Protein AF-A0A962PF40-F1 (afdb_monomer)

Secondary structure (DSSP, 8-state):
-EEE-TTS-EEE------SSS--PPPP-PPPPPHHHHHHHHHHHHHHHSTT------GGG--THHHHHHHHHHHHHHHHH----GGGPPEEE--S--EE-TT-EEEEEES---TTS-TT--S------SSSEEEEEE---S--SEEEEEEEEEE-TT-EEEE-TT-SEEEEEEEEEE--TT-EEEE-PPPPPPPPPPSS-SPPPPPSS-SSPPPPPPPPPPPSS--TTTTSPPPP--PPPEEEEEEEE-TT----EE-PPPPPPPPPPPPPPPPPPPPPPPPPPEEETTTEEEEPPPPPPPPPPPPPPPPPPPPPPPPPP-EEEEEE-HHHHHHHHHS---EE-PPPPPPPPPPPPPPPPPPPPPPPPP-TT-TTSPP-GGGPPPPPPPPPPPPPPPPPPPPPPPPTTSEEEEE--HHHHHHHHTS-EEEEEESSEE-TT-EEEEEEES--TTTEEEEETTEEE-EE-STTEEEEEPPTTPPSEEEEEEEEESS-TT-BPPPEEEEE--EE-GGGS-TT-EE-TT-EEEEEEESPPTT-EEEEEE-SSSS-EEEEEPBSSPPBTTEEEEEPPSS--GGG-EEEEEEEE-TT--B--S-EEEEESSSEEEEEEEEEEEESS--SS----HHHHHHTTSTT---TTTSS--GGGGGTEEEEESSPPEEEEE-TTTTSS-TTS---HHHHHHHHHS--STT-EEEEEES--SS-SEEE-TTS-EEEE-BTTBPPPHHHHHHHHHHHHHHHTT---PPP-SS-----SS-------S--------SSS-TTS-----HHHHHHHHHHHHHHHTT--S-SSS--SS--TT-S--TTGGGSS--

Nearest PDB structures (foldseek):
  1a47-assembly1_A  TM=4.226E-01  e=9.246E-05  Thermoanaerobacterium thermosulfurigenes
  3bmv-assembly1_A  TM=4.346E-01  e=7.095E-04  Thermoanaerobacterium thermosulfurigenes
  1qhp-assembly1_A  TM=4.103E-01  e=6.774E-04  Geobacillus stearothermophilus
  1cyg-assembly1_A  TM=4.180E-01  e=6.467E-04  Geobacillus stearothermophilus
  4jcm-assembly1_A  TM=4.236E-01  e=1.296E-03  Evansella clarkii

Sequence (838 aa):
TLTSTADQGVVAALTAITPTDELTMAPLYPVATVEQNIETVLSNLAASNPGLAVDIPGAVLEPENIRMWIDRAKSLMDSVGVCSINDLGRFRIEGLPILRAGAYVAPEAGSLLPGLWQALSEYKFAGVVGDGVLHFIPNQILHETAIVLAGEWDIRGQDVIIADEVRELKVVVESIAYDSASRISWQMPTLPPAPHYAPSPAPSGGKLHAPGMDGSNGVDGDQDPAHYKNGGTHAIATAPIITLWILDATNGLPPVDLGGQDGGTGGRGQDGGRGGDGREGLRADGTFFGGCCRGVGHGGDGGRGGRGGKGGTGGSGGQGGAVTLLTTPESIAALASGSLTLDVTPGNGGDGGPPGSPGSGGNGGPAGTAECEPWCDEHPERRGDNGSTGPVGSVGDPGGSGPPLASDAVQVLPITAEQWEHEFNQPHILALSPTEAEPGEKVIVNIKNGNPGGDALFFDGEQVPFNSPGSAWTFNVPLDSDGGFHPVLVKSLTDPDRRSNIAQLKVLPKLEEDDFPGDQRWEEGDIIELPARALMPGVQILAQDQSTVTPTSMVLPLAEPATRTLARVQIPNSNLGNLRGVRRIVARNPDAGESRAELVARIGQEIVVRCKAFRVVGTTPGIGTLRSTAEVTALFQEGAFIDSVNQPAAWGQANVVLQLVDAVQTITLADDLANIWPDDDDSMDEVALFNNNATDTGAMNFFFFRDVEGSTAFAWGGGPLFIADEPSGELGLVDFIQVVAHEIGHALCLPHSCYKEGEGVPDPVHFPVSCGPSHEQFLMYPFWDASDSLTLLQNEQTTARRTATWFETGKTTPAGTGRMFRSPGGSSTLCSSADGED

Foldseek 3Di:
DWDDDPPAAIWDFDFDDDPDPDGDGDDTDGDDDLLRLQLLLQVLVCVVAPQAASDDDPVQDDCVVVVVVVVVLVVVCVVPDDDDPVQFDEDEFPDQAAQEAQWEWGWAQDDDDPDDPPPPDDDDRDDDDDRTDIDTDPFPFQHLEHEAEGAEYEQELYEHEHELSHQEYEYQYQYYHYDPNYEYYYDFDDFAAADEDPPAPAAEWAAAAQAFAEWAAWAAFAQPAPRPGQFWHARDGQFHEYEANYADCLVDDHAYYQEWAEIGEGGEIGAWHEWYEWHEWAAFDDDPPGFTPGAWGFTGETHATHEWHETYETYETAFGYAYEAEYASSNSNSSSVDDHHYHRYTHHFHWFHHIHHWHAIHHFHATHDHVPPPRHDDDRVRTHHTHHTHHIYHTHHTHHTHDRDDNRSYHYHHDDPSRSVLVSLFKEFSHKVPLEEEQFDKIKTQIDNDDPVFKFKDKQNHTFDWDPPDRIIMGGHHNADAFAWIWIKMAGPVDRPRIYDTTIRGHFKAWDQVPDDLPDAAAAFDWDKTFIANADFVKWKWWWDPLDPDIDIDTFDFPDTADRTITTGTHHNDDCVVVAFKTFIWIAHPVRGIYPDGRIHGYHPAQEAEEAAEEEEAPDPDAFDPCDLVLVVLLQDDQSDPVVQPDGALRVLLSYHYHYPDRHHYHYDHPVVLAEDPPPDPPVVVVCVQVVVVPRQQHAYEYEGGHYPADQWDDPQLHHTYGGDYPVHYDDSNRSSVRVSVRVCVNLLAQDDDDDPVDDDDDDDPDDDDDDDDDDDDDDDDDPPSNDRSHQDPVRSVSSNVSSNCSSVSVCDPPDDGRCGHDPDDPDHPSCPSPDDD

Solvent-accessible surface area (backbone atoms only — not comparable to full-atom values): 45281 Å² total; per-residue (Å²): 90,81,53,77,54,101,87,75,59,61,43,63,50,69,84,79,89,65,101,58,103,67,90,71,82,60,82,74,64,80,59,77,48,65,65,57,21,45,40,43,37,38,48,58,38,29,74,73,22,83,68,50,48,57,80,77,69,76,84,78,72,57,66,73,73,52,56,64,51,53,60,52,52,54,61,50,55,77,71,68,79,77,89,71,80,84,73,43,48,64,42,58,80,78,70,88,45,67,45,39,27,23,30,37,42,40,57,37,69,83,86,78,78,93,80,86,72,91,83,74,85,85,72,85,73,87,70,76,72,67,93,42,50,70,52,71,50,83,29,89,28,78,16,50,40,23,41,40,42,36,32,31,41,38,40,60,69,32,61,41,29,36,28,70,66,24,48,32,41,39,35,44,27,41,28,65,43,61,45,96,59,20,34,40,38,58,48,72,80,84,71,63,74,29,44,68,57,79,77,62,53,26,60,57,19,54,64,68,30,77,52,12,32,53,13,35,56,18,55,56,21,28,75,63,47,29,47,94,38,25,0,0,17,47,37,87,52,66,36,38,34,36,40,38,39,30,57,45,32,58,91,41,66,61,38,35,44,25,50,14,34,57,14,22,44,14,3,38,11,18,21,10,1,34,14,4,32,13,18,64,14,49,60,39,42,64,45,102,87,72,46,52,75,37,65,45,28,56,14,14,29,14,6,33,13,5,32,11,5,28,11,0,13,9,2,28,15,8,32,26,16,32,39,40,39,34,28,21,60,68,19,41,49,36,38,41,76,50,81,72,51,61,38,39,42,44,6,46,32,7,49,32,3,50,41,8,52,41,5,46,34,6,49,30,6,48,29,17,52,32,90,89,32,99,68,38,69,77,50,75,88,34,35,22,52,62,21,51,61,25,53,67,27,44,64,19,50,61,21,50,57,19,58,76,59,51,66,69,31,62,42,78,43,79,43,51,74,67,56,52,50,52,62,71,58,30,28,38,69,53,41,59,45,58,43,61,42,38,63,56,38,70,32,35,39,32,33,44,66,63,49,84,92,50,40,45,45,24,48,76,82,40,82,49,74,67,48,62,75,72,48,46,29,36,35,54,40,53,75,81,44,68,36,45,80,36,48,35,36,41,35,34,77,85,40,86,86,40,43,31,57,71,43,36,40,34,30,22,22,33,60,53,57,94,82,52,69,85,82,57,67,45,39,67,55,38,76,45,81,44,53,34,30,14,39,35,85,76,49,42,41,31,42,28,38,77,84,40,101,70,61,50,73,43,79,53,48,59,73,48,87,52,45,45,48,36,39,38,38,34,39,58,80,57,93,56,68,92,62,49,17,67,25,42,43,35,43,32,28,78,87,70,34,54,25,79,55,84,39,63,42,35,25,43,86,41,42,37,33,38,26,37,45,34,41,38,34,39,75,58,95,72,90,57,51,77,79,43,61,65,62,62,46,50,77,38,41,86,85,50,61,52,82,90,49,90,45,73,48,53,43,56,82,36,32,42,43,57,38,62,76,53,78,59,40,78,45,79,36,54,54,70,69,27,35,52,61,91,84,79,59,94,52,69,66,62,59,46,59,57,57,72,74,56,73,55,83,47,52,48,44,37,37,39,39,27,32,29,90,88,54,48,64,50,76,52,54,70,59,49,37,39,38,33,31,49,88,90,48,70,61,52,77,67,58,46,52,50,53,54,52,53,51,53,31,58,78,30,62,43,79,78,85,88,86,69,77,100,60,87,88,84,90,90,70,100,75,85,84,90,85,77,100,74,90,91,86,89,84,94,84,83,83,79,47,67,86,60,63,68,72,70,51,75,68,46,26,52,43,32,41,55,44,37,50,32,41,44,66,49,53,84,69,56,100,62,98,53,65,76,33,71,68,98,85,67,100,78,58,92,66,43,77,73,82,62,89,124

pLDDT: mean 71.57, std 20.52, range [25.06, 97.5]

Mean predicted aligned error: 18.58 Å

Structure (mmCIF, N/CA/C/O backbone):
data_AF-A0A962PF40-F1
#
_entry.id   AF-A0A962PF40-F1
#
loop_
_atom_site.group_PDB
_atom_site.id
_atom_site.type_symbol
_atom_site.label_atom_id
_atom_site.label_alt_id
_atom_site.label_comp_id
_atom_site.label_asym_id
_atom_site.label_entity_id
_atom_site.label_seq_id
_atom_site.pdbx_PDB_ins_code
_atom_site.Cartn_x
_atom_site.Cartn_y
_atom_site.Cartn_z
_atom_site.occupancy
_atom_site.B_iso_or_equiv
_atom_site.auth_seq_id
_atom_site.auth_comp_id
_atom_site.auth_asym_id
_atom_site.auth_atom_id
_atom_site.pdbx_PDB_model_num
ATOM 1 N N . THR A 1 1 ? -22.948 -7.279 54.651 1.00 45.22 1 THR A N 1
ATOM 2 C CA . THR A 1 1 ? -23.663 -6.001 54.422 1.00 45.22 1 THR A CA 1
ATOM 3 C C . THR A 1 1 ? -22.788 -5.110 53.567 1.00 45.22 1 THR A C 1
ATOM 5 O O . THR A 1 1 ? -21.600 -5.044 53.860 1.00 45.22 1 THR A O 1
ATOM 8 N N . LEU A 1 2 ? -23.327 -4.497 52.509 1.00 34.88 2 LEU A N 1
ATOM 9 C CA . LEU A 1 2 ? -22.606 -3.542 51.658 1.00 34.88 2 LEU A CA 1
ATOM 10 C C . LEU A 1 2 ? -23.030 -2.128 52.059 1.00 34.88 2 LEU A C 1
ATOM 12 O O . LEU A 1 2 ? -24.224 -1.836 52.090 1.00 34.88 2 LEU A O 1
ATOM 16 N N . THR A 1 3 ? -22.072 -1.269 52.385 1.00 44.69 3 THR A N 1
ATOM 17 C CA . THR A 1 3 ? -22.313 0.156 52.657 1.00 44.69 3 THR A CA 1
ATOM 18 C C . THR A 1 3 ? -21.392 0.986 51.778 1.00 44.69 3 THR A C 1
ATOM 20 O O . THR A 1 3 ? -20.187 0.747 51.744 1.00 44.69 3 THR A O 1
ATOM 23 N N . SER A 1 4 ? -21.981 1.939 51.058 1.00 34.00 4 SER A N 1
ATOM 24 C CA . SER A 1 4 ? -21.303 2.906 50.195 1.00 34.00 4 SER A CA 1
ATOM 25 C C . SER A 1 4 ? -21.355 4.278 50.870 1.00 34.00 4 SER A C 1
ATOM 27 O O . SER A 1 4 ? -22.423 4.717 51.300 1.00 34.00 4 SER A O 1
ATOM 29 N N . THR A 1 5 ? -20.209 4.948 50.972 1.00 46.53 5 THR A N 1
ATOM 30 C CA . THR A 1 5 ? -20.108 6.386 51.253 1.00 46.53 5 THR A CA 1
ATOM 31 C C . THR A 1 5 ? -19.348 7.048 50.106 1.00 46.53 5 THR A C 1
ATOM 33 O O . THR A 1 5 ? -18.454 6.438 49.523 1.00 46.53 5 THR A O 1
ATOM 36 N N . ALA A 1 6 ? -19.740 8.280 49.764 1.00 39.09 6 ALA A N 1
ATOM 37 C CA . ALA A 1 6 ? -19.410 8.942 48.498 1.00 39.09 6 ALA A CA 1
ATOM 38 C C . ALA A 1 6 ? -17.906 9.125 48.200 1.00 39.09 6 ALA A C 1
ATOM 40 O O . ALA A 1 6 ? -17.569 9.322 47.042 1.00 39.09 6 ALA A O 1
ATOM 41 N N . ASP A 1 7 ? -17.023 8.975 49.196 1.00 37.50 7 ASP A N 1
ATOM 42 C CA . ASP A 1 7 ? -15.593 9.294 49.065 1.00 37.50 7 ASP A CA 1
ATOM 43 C C . ASP A 1 7 ? -14.623 8.132 49.392 1.00 37.50 7 ASP A C 1
ATOM 45 O O . ASP A 1 7 ? -13.417 8.359 49.416 1.00 37.50 7 ASP A O 1
ATOM 49 N N . GLN A 1 8 ? -15.080 6.898 49.687 1.00 40.44 8 GLN A N 1
ATOM 50 C CA . GLN A 1 8 ? -14.172 5.828 50.184 1.00 40.44 8 GLN A CA 1
ATOM 51 C C . GLN A 1 8 ? -14.351 4.404 49.615 1.00 40.44 8 GLN A C 1
ATOM 53 O O . GLN A 1 8 ? -13.793 3.452 50.160 1.00 40.44 8 GLN A O 1
ATOM 58 N N . GLY A 1 9 ? -15.053 4.227 48.495 1.00 43.41 9 GLY A N 1
ATOM 59 C CA . GLY A 1 9 ? -15.215 2.902 47.879 1.00 43.41 9 GLY A CA 1
ATOM 60 C C . GLY A 1 9 ? -16.179 1.973 48.636 1.00 43.41 9 GLY A C 1
ATOM 61 O O . GLY A 1 9 ? -16.683 2.280 49.719 1.00 43.41 9 GLY A O 1
ATOM 62 N N . VAL A 1 10 ? -16.519 0.840 48.014 1.00 41.44 10 VAL A N 1
ATOM 63 C CA . VAL A 1 10 ? -17.517 -0.111 48.530 1.00 41.44 10 VAL A CA 1
ATOM 64 C C . VAL A 1 10 ? -16.882 -1.012 49.587 1.00 41.44 10 VAL A C 1
ATOM 66 O O . VAL A 1 10 ? -15.946 -1.755 49.303 1.00 41.44 10 VAL A O 1
ATOM 69 N N . VAL A 1 11 ? -17.425 -0.992 50.806 1.00 41.94 11 VAL A N 1
ATOM 70 C CA . VAL A 1 11 ? -16.964 -1.846 51.907 1.00 41.94 11 VAL A CA 1
ATOM 71 C C . VAL A 1 11 ? -17.897 -3.051 52.049 1.00 41.94 11 VAL A C 1
ATOM 73 O O . VAL A 1 11 ? -19.089 -2.899 52.334 1.00 41.94 11 VAL A O 1
ATOM 76 N N . ALA A 1 12 ? -17.361 -4.259 51.862 1.00 41.53 12 ALA A N 1
ATOM 77 C CA . ALA A 1 12 ? -18.082 -5.515 52.053 1.00 41.53 12 ALA A CA 1
ATOM 78 C C . ALA A 1 12 ? -17.795 -6.102 53.445 1.00 41.53 12 ALA A C 1
ATOM 80 O O . 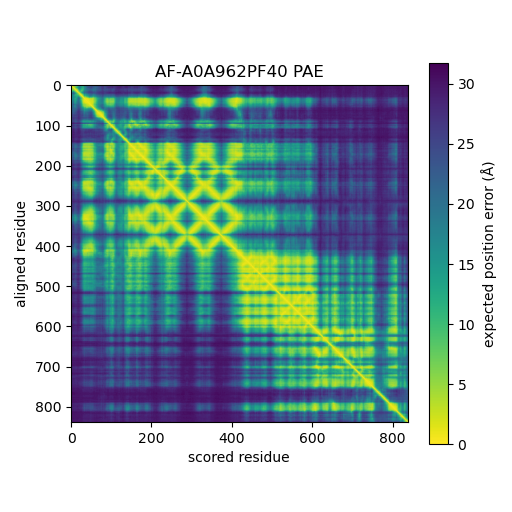ALA A 1 12 ? -16.691 -6.558 53.728 1.00 41.53 12 ALA A O 1
ATOM 81 N N . ALA A 1 13 ? -18.802 -6.127 54.323 1.00 45.22 13 ALA A N 1
ATOM 82 C CA . ALA A 1 13 ? -18.713 -6.828 55.605 1.00 45.22 13 ALA A CA 1
ATOM 83 C C . ALA A 1 13 ? -19.214 -8.276 55.457 1.00 45.22 13 ALA A C 1
ATOM 85 O O . ALA A 1 13 ? -20.417 -8.490 55.249 1.00 45.22 13 ALA A O 1
ATOM 86 N N . LEU A 1 14 ? -18.308 -9.255 55.581 1.00 42.44 14 LEU A N 1
ATOM 87 C CA . LEU A 1 14 ? -18.631 -10.682 55.663 1.00 42.44 14 LEU A CA 1
ATOM 88 C C . LEU A 1 14 ? -18.848 -11.064 57.136 1.00 42.44 14 LEU A C 1
ATOM 90 O O . LEU A 1 14 ? -17.947 -10.918 57.960 1.00 42.44 14 LEU A O 1
ATOM 94 N N . THR A 1 15 ? -20.043 -11.533 57.488 1.00 44.94 15 THR A N 1
ATOM 95 C CA . THR A 1 15 ? -20.357 -11.964 58.858 1.00 44.94 15 THR A CA 1
ATOM 96 C C . THR A 1 15 ? -20.189 -13.478 58.946 1.00 44.94 15 THR A C 1
ATOM 98 O O . THR A 1 15 ? -21.008 -14.219 58.408 1.00 44.94 15 THR A O 1
ATOM 101 N N . ALA A 1 16 ? -19.126 -13.954 59.596 1.00 42.59 16 ALA A N 1
ATOM 102 C CA . ALA A 1 16 ? -18.968 -15.374 59.899 1.00 42.59 16 ALA A CA 1
ATOM 103 C C . ALA A 1 16 ? -19.687 -15.695 61.218 1.00 42.59 16 ALA A C 1
ATOM 105 O O . ALA A 1 16 ? -19.417 -15.068 62.240 1.00 42.59 16 ALA A O 1
ATOM 106 N N . ILE A 1 17 ? -20.605 -16.665 61.197 1.00 41.97 17 ILE A N 1
ATOM 107 C CA . ILE A 1 17 ? -21.242 -17.187 62.412 1.00 41.97 17 ILE A CA 1
ATOM 108 C C . ILE A 1 17 ? -20.344 -18.302 62.952 1.00 41.97 17 ILE A C 1
ATOM 110 O O . ILE A 1 17 ? -20.335 -19.408 62.412 1.00 41.97 17 ILE A O 1
ATOM 114 N N . THR A 1 18 ? -19.569 -18.025 63.998 1.00 45.88 18 THR A N 1
ATOM 115 C CA . THR A 1 18 ? -18.893 -19.058 64.796 1.00 45.88 18 THR A CA 1
ATOM 116 C C . THR A 1 18 ? -19.796 -19.529 65.949 1.00 45.88 18 THR A C 1
ATOM 118 O O . THR A 1 18 ? -20.625 -18.755 66.425 1.00 45.88 18 THR A O 1
ATOM 121 N N . PRO A 1 19 ? -19.678 -20.787 66.431 1.00 48.19 19 PRO A N 1
ATOM 122 C CA . PRO A 1 19 ? -20.618 -21.384 67.399 1.00 48.19 19 PRO A CA 1
ATOM 123 C C . PRO A 1 19 ? -20.528 -20.875 68.852 1.00 48.19 19 PRO A C 1
ATOM 125 O O . PRO A 1 19 ? -21.049 -21.525 69.755 1.00 48.19 19 PRO A O 1
ATOM 128 N N . THR A 1 20 ? -19.869 -19.751 69.114 1.00 50.44 20 THR A N 1
ATOM 129 C CA . THR A 1 20 ? -19.733 -19.164 70.455 1.00 50.44 20 THR A CA 1
ATOM 130 C C . THR A 1 20 ? -19.801 -17.648 70.327 1.00 50.44 20 THR A C 1
ATOM 132 O O . THR A 1 20 ? -19.103 -17.103 69.479 1.00 50.44 20 THR A O 1
ATOM 135 N N . ASP A 1 21 ? -20.643 -17.014 71.148 1.00 49.44 21 ASP A N 1
ATOM 136 C CA . ASP A 1 21 ? -21.133 -15.620 71.118 1.00 49.44 21 ASP A CA 1
ATOM 137 C C . ASP A 1 21 ? -20.078 -14.476 71.112 1.00 49.44 21 ASP A C 1
ATOM 139 O O . ASP A 1 21 ? -20.181 -13.523 71.882 1.00 49.44 21 ASP A O 1
ATOM 143 N N . GLU A 1 22 ? -19.087 -14.497 70.221 1.00 47.72 22 GLU A N 1
ATOM 144 C CA . GLU A 1 22 ? -18.205 -13.357 69.938 1.00 47.72 22 GLU A CA 1
ATOM 145 C C . GLU A 1 22 ? -18.208 -13.028 68.440 1.00 47.72 22 GLU A C 1
ATOM 147 O O . GLU A 1 22 ? -17.526 -13.650 67.624 1.00 47.72 22 GLU A O 1
ATOM 152 N N . LEU A 1 23 ? -18.973 -11.991 68.083 1.00 40.81 23 LEU A N 1
ATOM 153 C CA . LEU A 1 23 ? -18.863 -11.299 66.800 1.00 40.81 23 LEU A CA 1
ATOM 154 C C . LEU A 1 23 ? -17.500 -10.597 66.734 1.00 40.81 23 LEU A C 1
ATOM 156 O O . LEU A 1 23 ? -17.343 -9.465 67.187 1.00 40.81 23 LEU A O 1
ATOM 160 N N . THR A 1 24 ? -16.507 -11.265 66.157 1.00 47.78 24 THR A N 1
ATOM 161 C CA . THR A 1 24 ? -15.265 -10.613 65.734 1.00 47.78 24 THR A CA 1
ATOM 162 C C . THR A 1 24 ? -15.487 -10.036 64.339 1.00 47.78 24 THR A C 1
ATOM 164 O O . THR A 1 24 ? -15.866 -10.753 63.414 1.00 47.78 24 THR A O 1
ATOM 167 N N . MET A 1 25 ? -15.312 -8.718 64.176 1.00 43.19 25 MET A N 1
ATOM 168 C CA . MET A 1 25 ? -15.296 -8.128 62.836 1.00 43.19 25 MET A CA 1
ATOM 169 C C . MET A 1 25 ? -14.121 -8.736 62.072 1.00 43.19 25 MET A C 1
ATOM 171 O O . MET A 1 25 ? -12.967 -8.539 62.456 1.00 43.19 25 MET A O 1
ATOM 175 N N . ALA A 1 26 ? -14.414 -9.471 61.000 1.00 49.88 26 ALA A N 1
ATOM 176 C CA . ALA A 1 26 ? -13.394 -9.852 60.037 1.00 49.88 26 ALA A CA 1
ATOM 177 C C . ALA A 1 26 ? -12.713 -8.575 59.503 1.00 49.88 26 ALA A C 1
ATOM 179 O O . ALA A 1 26 ? -13.394 -7.554 59.344 1.00 49.88 26 ALA A O 1
ATOM 180 N N . PRO A 1 27 ? -11.392 -8.595 59.252 1.00 49.44 27 PRO A N 1
ATOM 181 C CA . PRO A 1 27 ? -10.707 -7.455 58.662 1.00 49.44 27 PRO A CA 1
ATOM 182 C C . PRO A 1 27 ? -11.412 -7.057 57.361 1.00 49.44 27 PRO A C 1
ATOM 184 O O . PRO A 1 27 ? -11.661 -7.891 56.491 1.00 49.44 27 PRO A O 1
ATOM 187 N N . LEU A 1 28 ? -11.774 -5.778 57.268 1.00 43.47 28 LEU A N 1
ATOM 188 C CA . LEU A 1 28 ? -12.301 -5.181 56.050 1.00 43.47 28 LEU A CA 1
ATOM 189 C C . LEU A 1 28 ? -11.171 -5.176 55.024 1.00 43.47 28 LEU A C 1
ATOM 191 O O . LEU A 1 28 ? -10.208 -4.425 55.171 1.00 43.47 28 LEU A O 1
ATOM 195 N N . TYR A 1 29 ? -11.269 -6.033 54.014 1.00 50.75 29 TYR A N 1
ATOM 196 C CA . TYR A 1 29 ? -10.396 -5.933 52.855 1.00 50.75 29 TYR A CA 1
ATOM 197 C C . TYR A 1 29 ? -10.950 -4.823 51.957 1.00 50.75 29 TYR A C 1
ATOM 199 O O . TYR A 1 29 ? -12.122 -4.900 51.574 1.00 50.75 29 TYR A O 1
ATOM 207 N N . PRO A 1 30 ? -10.173 -3.768 51.663 1.00 62.56 30 PRO A N 1
ATOM 208 C CA . PRO A 1 30 ? -10.595 -2.771 50.694 1.00 62.56 30 PRO A CA 1
ATOM 209 C C . PRO A 1 30 ? -10.782 -3.457 49.337 1.00 62.56 30 PRO A C 1
ATOM 211 O O . PRO A 1 30 ? -9.915 -4.209 48.892 1.00 62.56 30 PRO A O 1
ATOM 214 N N . VAL A 1 31 ? -11.931 -3.229 48.702 1.00 70.00 31 VAL A N 1
ATOM 215 C CA . VAL A 1 31 ? -12.136 -3.609 47.302 1.00 70.00 31 VAL A CA 1
ATOM 216 C C . VAL A 1 31 ? -11.304 -2.643 46.466 1.00 70.00 31 VAL A C 1
ATOM 218 O O . VAL A 1 31 ? -11.435 -1.431 46.641 1.00 70.00 31 VAL A O 1
ATOM 221 N N . ALA A 1 32 ? -10.433 -3.174 45.609 1.00 81.38 32 ALA A N 1
ATOM 222 C CA . ALA A 1 32 ? -9.604 -2.351 44.739 1.00 81.38 32 ALA A CA 1
ATOM 223 C C . ALA A 1 32 ? -10.482 -1.466 43.840 1.00 81.38 32 ALA A C 1
ATOM 225 O O . ALA A 1 32 ? -11.502 -1.920 43.310 1.00 81.38 32 ALA A O 1
ATOM 226 N N . THR A 1 33 ? -10.111 -0.196 43.690 1.00 86.88 33 THR A N 1
ATOM 227 C CA . THR A 1 33 ? -10.787 0.721 42.763 1.00 86.88 33 THR A CA 1
ATOM 228 C C . THR A 1 33 ? -10.505 0.319 41.311 1.00 86.88 33 THR A C 1
ATOM 230 O O . THR A 1 33 ? -9.560 -0.415 41.030 1.00 86.88 33 THR A O 1
ATOM 233 N N . VAL A 1 34 ? -11.313 0.808 40.361 1.00 82.25 34 VAL A N 1
ATOM 234 C CA . VAL A 1 34 ? -11.067 0.585 38.920 1.00 82.25 34 VAL A CA 1
ATOM 235 C C . VAL A 1 34 ? -9.673 1.072 38.529 1.00 82.25 34 VAL A C 1
ATOM 237 O O . VAL A 1 34 ? -8.956 0.360 37.840 1.00 82.25 34 VAL A O 1
ATOM 240 N N . GLU A 1 35 ? -9.266 2.232 39.042 1.00 84.75 35 GLU A N 1
ATOM 241 C CA . GLU A 1 35 ? -7.929 2.797 38.854 1.00 84.75 35 GLU A CA 1
ATOM 242 C C . GLU A 1 35 ? -6.830 1.850 39.362 1.00 84.75 35 GLU A C 1
ATOM 244 O O . GLU A 1 35 ? -5.950 1.481 38.596 1.00 84.75 35 GLU A O 1
ATOM 249 N N . GLN A 1 36 ? -6.944 1.335 40.593 1.00 86.62 36 GLN A N 1
ATOM 250 C CA . GLN A 1 36 ? -5.989 0.361 41.145 1.00 86.62 36 GLN A CA 1
ATOM 251 C C . GLN A 1 36 ? -5.926 -0.939 40.332 1.00 86.62 36 GLN A C 1
ATOM 253 O O . GLN A 1 36 ? -4.861 -1.545 40.195 1.00 86.62 36 GLN A O 1
ATOM 258 N N . ASN A 1 37 ? -7.057 -1.385 39.779 1.00 89.25 37 ASN A N 1
ATOM 259 C CA . ASN A 1 37 ? -7.084 -2.553 38.901 1.00 89.25 37 ASN A CA 1
ATOM 260 C C . ASN A 1 37 ? -6.399 -2.257 37.556 1.00 89.25 37 ASN A C 1
ATOM 262 O O . ASN A 1 37 ? -5.630 -3.095 37.090 1.00 89.25 37 ASN A O 1
ATOM 266 N N . ILE A 1 38 ? -6.603 -1.073 36.963 1.00 87.69 38 ILE A N 1
ATOM 267 C CA . ILE A 1 38 ? -5.884 -0.636 35.752 1.00 87.69 38 ILE A CA 1
ATOM 268 C C . ILE A 1 38 ? -4.377 -0.578 36.022 1.00 87.69 38 ILE A C 1
ATOM 270 O O . ILE A 1 38 ? -3.611 -1.169 35.263 1.00 87.69 38 ILE A O 1
ATOM 274 N N . GLU A 1 39 ? -3.944 0.054 37.118 1.00 89.38 39 GLU A N 1
ATOM 275 C CA . GLU A 1 39 ? -2.527 0.109 37.513 1.00 89.38 39 GLU A CA 1
ATOM 276 C C . GLU A 1 39 ? -1.938 -1.296 37.659 1.00 89.38 39 GLU A C 1
ATOM 278 O O . GLU A 1 39 ? -0.812 -1.548 37.229 1.00 89.38 39 GLU A O 1
ATOM 283 N N . THR A 1 40 ? -2.703 -2.233 38.227 1.00 90.69 40 THR A N 1
ATOM 284 C CA . THR A 1 40 ? -2.287 -3.634 38.375 1.00 90.69 40 THR A CA 1
ATOM 285 C C . THR A 1 40 ? -2.113 -4.310 37.014 1.00 90.69 40 THR A C 1
ATOM 287 O O . THR A 1 40 ? -1.092 -4.959 36.785 1.00 90.69 40 THR A O 1
ATOM 290 N N . VAL A 1 41 ? -3.064 -4.131 36.088 1.00 89.81 41 VAL A N 1
ATOM 291 C CA . VAL A 1 41 ? -2.964 -4.663 34.718 1.00 89.81 41 VAL A CA 1
ATOM 292 C C . VAL A 1 41 ? -1.736 -4.094 34.009 1.00 89.81 41 VAL A C 1
ATOM 294 O O . VAL A 1 41 ? -0.913 -4.860 33.508 1.00 89.81 41 VAL A O 1
ATOM 297 N N . LEU A 1 42 ? -1.570 -2.769 34.009 1.00 90.44 42 LEU A N 1
ATOM 298 C CA . LEU A 1 42 ? -0.443 -2.103 33.355 1.00 90.44 42 LEU A CA 1
ATOM 299 C C . LEU A 1 42 ? 0.898 -2.492 33.989 1.00 90.44 42 LEU A C 1
ATOM 301 O O . LEU A 1 42 ? 1.865 -2.726 33.270 1.00 90.44 42 LEU A O 1
ATOM 305 N N . SER A 1 43 ? 0.959 -2.651 35.312 1.00 89.31 43 SER A N 1
ATOM 306 C CA . SER A 1 43 ? 2.170 -3.102 36.014 1.00 89.31 43 SER A CA 1
ATOM 307 C C . SER A 1 43 ? 2.554 -4.535 35.644 1.00 89.31 43 SER A C 1
ATOM 309 O O . SER A 1 43 ? 3.734 -4.825 35.435 1.00 89.31 43 SER A O 1
ATOM 311 N N . ASN A 1 44 ? 1.571 -5.432 35.521 1.00 89.56 44 ASN A N 1
ATOM 312 C CA . ASN A 1 44 ? 1.804 -6.802 35.066 1.00 89.56 44 ASN A CA 1
ATOM 313 C C . ASN A 1 44 ? 2.316 -6.825 33.617 1.00 89.56 44 ASN A C 1
ATOM 315 O O . ASN A 1 44 ? 3.248 -7.565 33.311 1.00 89.56 44 ASN A O 1
ATOM 319 N N . LEU A 1 45 ? 1.759 -5.983 32.742 1.00 89.88 45 LEU A N 1
ATOM 320 C CA . LEU A 1 45 ? 2.200 -5.856 31.351 1.00 89.88 45 LEU A CA 1
ATOM 321 C C . LEU A 1 45 ? 3.581 -5.213 31.210 1.00 89.88 45 LEU A C 1
ATOM 323 O O . LEU A 1 45 ? 4.360 -5.627 30.354 1.00 89.88 45 LEU A O 1
ATOM 327 N N . ALA A 1 46 ? 3.919 -4.239 32.053 1.00 88.25 46 ALA A N 1
ATOM 328 C CA . ALA A 1 46 ? 5.237 -3.609 32.062 1.00 88.25 46 ALA A CA 1
ATOM 329 C C . ALA A 1 46 ? 6.352 -4.599 32.446 1.00 88.25 46 ALA A C 1
ATOM 331 O O . ALA A 1 46 ? 7.501 -4.423 32.042 1.00 88.25 46 ALA A O 1
ATOM 332 N N . ALA A 1 47 ? 6.025 -5.673 33.178 1.00 88.00 47 ALA A N 1
ATOM 333 C CA . ALA A 1 47 ? 6.975 -6.742 33.479 1.00 88.00 47 ALA A CA 1
ATOM 334 C C . ALA A 1 47 ? 7.368 -7.561 32.234 1.00 88.00 47 ALA A C 1
ATOM 336 O O . ALA A 1 47 ? 8.500 -8.042 32.167 1.00 88.00 47 ALA A O 1
ATOM 337 N N . SER A 1 48 ? 6.467 -7.709 31.255 1.00 84.94 48 SER A N 1
ATOM 338 C CA . SER A 1 48 ? 6.749 -8.359 29.966 1.00 84.94 48 SER A CA 1
ATOM 339 C C . SER A 1 48 ? 7.132 -7.378 28.853 1.00 84.94 48 SER A C 1
ATOM 341 O O . SER A 1 48 ? 7.725 -7.805 27.871 1.00 84.94 48 SER A O 1
ATOM 343 N N . ASN A 1 49 ? 6.853 -6.078 29.016 1.00 85.69 49 ASN A N 1
ATOM 344 C CA . ASN A 1 49 ? 7.128 -5.018 28.040 1.00 85.69 49 ASN A CA 1
ATOM 345 C C . ASN A 1 49 ? 7.999 -3.912 28.663 1.00 85.69 49 ASN A C 1
ATOM 347 O O . ASN A 1 49 ? 7.475 -2.895 29.136 1.00 85.69 49 ASN A O 1
ATOM 351 N N . PRO A 1 50 ? 9.334 -4.081 28.688 1.00 82.56 50 PRO A N 1
ATOM 352 C CA . PRO A 1 50 ? 10.229 -3.097 29.283 1.00 82.56 50 PRO A CA 1
ATOM 353 C C . PRO A 1 50 ? 10.066 -1.710 28.647 1.00 82.56 50 PRO A C 1
ATOM 355 O O . PRO A 1 50 ? 10.191 -1.552 27.436 1.00 82.56 50 PRO A O 1
ATOM 358 N N . GLY A 1 51 ? 9.831 -0.691 29.478 1.00 80.50 51 GLY A N 1
ATOM 359 C CA . GLY A 1 51 ? 9.654 0.696 29.033 1.00 80.50 51 GLY A CA 1
ATOM 360 C C . GLY A 1 51 ? 8.199 1.139 28.859 1.00 80.50 51 GLY A C 1
ATOM 361 O O . GLY A 1 51 ? 7.977 2.323 28.617 1.00 80.50 51 GLY A O 1
ATOM 362 N N . LEU A 1 52 ? 7.222 0.241 29.033 1.00 83.94 52 LEU A N 1
ATOM 363 C CA . LEU A 1 52 ? 5.809 0.615 29.093 1.00 83.94 52 LEU A CA 1
ATOM 364 C C . LEU A 1 52 ? 5.540 1.504 30.320 1.00 83.94 52 LEU A C 1
ATOM 366 O O . LEU A 1 52 ? 5.961 1.181 31.435 1.00 83.94 52 LEU A O 1
ATOM 370 N N . ALA A 1 53 ? 4.841 2.622 30.117 1.00 81.31 53 ALA A N 1
ATOM 371 C CA . ALA A 1 53 ? 4.428 3.483 31.218 1.00 81.31 53 ALA A CA 1
ATOM 372 C C . ALA A 1 53 ? 3.279 2.837 32.007 1.00 81.31 53 ALA A C 1
ATOM 374 O O . ALA A 1 53 ? 2.398 2.198 31.439 1.00 81.31 53 ALA A O 1
ATOM 375 N N . VAL A 1 54 ? 3.290 3.027 33.326 1.00 80.19 54 VAL A N 1
ATOM 376 C CA . VAL A 1 54 ? 2.234 2.545 34.236 1.00 80.19 54 VAL A CA 1
ATOM 377 C C . VAL A 1 54 ? 1.298 3.664 34.699 1.00 80.19 54 VAL A C 1
ATOM 379 O O . VAL A 1 54 ? 0.338 3.400 35.417 1.00 80.19 54 VAL A O 1
ATOM 382 N N . ASP A 1 55 ? 1.570 4.908 34.294 1.00 72.94 55 ASP A N 1
ATOM 383 C CA . ASP A 1 55 ? 0.817 6.082 34.730 1.00 72.94 55 ASP A CA 1
ATOM 384 C C . ASP A 1 55 ? -0.546 6.159 34.022 1.00 72.94 55 ASP A C 1
ATOM 386 O O . ASP A 1 55 ? -0.626 6.137 32.792 1.00 72.94 55 ASP A O 1
ATOM 390 N N . ILE A 1 56 ? -1.623 6.314 34.796 1.00 65.94 56 ILE A N 1
ATOM 391 C CA . ILE A 1 56 ? -2.978 6.535 34.275 1.00 65.94 56 ILE A CA 1
ATOM 392 C C . ILE A 1 56 ? -3.174 8.042 34.041 1.00 65.94 56 ILE A C 1
ATOM 394 O O . ILE A 1 56 ? -3.066 8.827 34.988 1.00 65.94 56 ILE A O 1
ATOM 398 N N . PRO A 1 57 ? -3.493 8.506 32.818 1.00 55.66 57 PRO A N 1
ATOM 399 C CA . PRO A 1 57 ? -3.782 9.917 32.597 1.00 55.66 57 PRO A CA 1
ATOM 400 C C . PRO A 1 57 ? -5.058 10.328 33.351 1.00 55.66 57 PRO A C 1
ATOM 402 O O . PRO A 1 57 ? -6.156 9.899 33.005 1.00 55.66 57 PRO A O 1
ATOM 405 N N . GLY A 1 58 ? -4.940 11.207 34.353 1.00 47.12 58 GLY A N 1
ATOM 406 C CA . GLY A 1 58 ? -6.065 11.604 35.221 1.00 47.12 58 GLY A CA 1
ATOM 407 C C . GLY A 1 58 ? -7.288 12.203 34.502 1.00 47.12 58 GLY A C 1
ATOM 408 O O . GLY A 1 58 ? -8.388 12.176 35.040 1.00 47.12 58 GLY A O 1
ATOM 409 N N . ALA A 1 59 ? -7.135 12.687 33.263 1.00 45.28 59 ALA A N 1
ATOM 410 C CA . ALA A 1 59 ? -8.233 13.223 32.447 1.00 45.28 59 ALA A CA 1
ATOM 411 C C . ALA A 1 59 ? -9.224 12.153 31.931 1.00 45.28 59 ALA A C 1
ATOM 413 O O . ALA A 1 59 ? -10.310 12.498 31.469 1.00 45.28 59 ALA A O 1
ATOM 414 N N . VAL A 1 60 ? -8.865 10.868 32.002 1.00 46.28 60 VAL A N 1
ATOM 415 C CA . VAL A 1 60 ? -9.651 9.739 31.473 1.00 46.28 60 VAL A CA 1
ATOM 416 C C . VAL A 1 60 ? -10.822 9.341 32.393 1.00 46.28 60 VAL A C 1
ATOM 418 O O . VAL A 1 60 ? -11.766 8.705 31.933 1.00 46.28 60 VAL A O 1
ATOM 421 N N . LEU A 1 61 ? -10.806 9.736 33.675 1.00 45.09 61 LEU A N 1
ATOM 422 C CA . LEU A 1 61 ? -11.715 9.219 34.716 1.00 45.09 61 LEU A CA 1
ATOM 423 C C . LEU A 1 61 ? -12.760 10.233 35.250 1.00 45.09 61 LEU A C 1
ATOM 425 O O . LEU A 1 61 ? -13.469 9.927 36.208 1.00 45.09 61 LEU A O 1
ATOM 429 N N . GLU A 1 62 ? -12.885 11.430 34.664 1.00 43.53 62 GLU A N 1
ATOM 430 C CA . GLU A 1 62 ? -13.745 12.515 35.188 1.00 43.53 62 GLU A CA 1
ATOM 431 C C . GLU A 1 62 ? -15.274 12.214 35.075 1.00 43.53 62 GLU A C 1
ATOM 433 O O . GLU A 1 62 ? -15.803 12.092 33.963 1.00 43.53 62 GLU A O 1
ATOM 438 N N . PRO A 1 63 ? -16.039 12.157 36.194 1.00 39.22 63 PRO A N 1
ATOM 439 C CA . PRO A 1 63 ? -17.459 11.753 36.227 1.00 39.22 63 PRO A CA 1
ATOM 440 C C . PRO A 1 63 ? -18.458 12.683 35.512 1.00 39.22 63 PRO A C 1
ATOM 442 O O . PRO A 1 63 ? -19.550 12.251 35.126 1.00 39.22 63 PRO A O 1
ATOM 445 N N . GLU A 1 64 ? -18.134 13.968 35.354 1.00 38.50 64 GLU A N 1
ATOM 446 C CA . GLU A 1 64 ? -19.046 14.979 34.791 1.00 38.50 64 GLU A CA 1
ATOM 447 C C . GLU A 1 64 ? -19.233 14.823 33.272 1.00 38.50 64 GLU A C 1
ATOM 449 O O . GLU A 1 64 ? -20.330 15.050 32.752 1.00 38.50 64 GLU A O 1
ATOM 454 N N . ASN A 1 65 ? -18.214 14.306 32.577 1.00 42.75 65 ASN A N 1
ATOM 455 C CA . ASN A 1 65 ? -18.299 13.925 31.167 1.00 42.75 65 ASN A CA 1
ATOM 456 C C . ASN A 1 65 ? -19.148 12.664 30.951 1.00 42.75 65 ASN A C 1
ATOM 458 O O . ASN A 1 65 ? -19.623 12.425 29.854 1.00 42.75 65 ASN A O 1
ATOM 462 N N . ILE A 1 66 ? -19.400 11.865 31.985 1.00 38.78 66 ILE A N 1
ATOM 463 C CA . ILE A 1 66 ? -20.119 10.594 31.851 1.00 38.78 66 ILE A CA 1
ATOM 464 C C . ILE A 1 66 ? -21.636 10.814 32.007 1.00 38.78 66 ILE A C 1
ATOM 466 O O . ILE A 1 66 ? -22.440 10.247 31.271 1.00 38.78 66 ILE A O 1
ATOM 470 N N . ARG A 1 67 ? -22.067 11.709 32.908 1.00 37.75 67 ARG A N 1
ATOM 471 C CA . ARG A 1 67 ? -23.493 11.900 33.253 1.00 37.75 67 ARG A CA 1
ATOM 472 C C . ARG A 1 67 ? -24.313 12.653 32.195 1.00 37.75 67 ARG A C 1
ATOM 474 O O . ARG A 1 67 ? -25.446 12.277 31.918 1.00 37.75 67 ARG A O 1
ATOM 481 N N . MET A 1 68 ? -23.740 13.692 31.586 1.00 38.81 68 MET A N 1
ATOM 482 C CA . MET A 1 68 ? -24.400 14.503 30.547 1.00 38.81 68 MET A CA 1
ATOM 483 C C . MET A 1 68 ? -24.626 13.716 29.242 1.00 38.81 68 MET A C 1
ATOM 485 O O . MET A 1 68 ? -25.603 13.946 28.527 1.00 38.81 68 MET A O 1
ATOM 489 N N . TRP A 1 69 ? -23.735 12.770 28.953 1.00 34.44 69 TRP A N 1
ATOM 490 C CA . TRP A 1 69 ? -23.806 11.878 27.800 1.00 34.44 69 TRP A CA 1
ATOM 491 C C . TRP A 1 69 ? -24.865 10.777 27.978 1.00 34.44 69 TRP A C 1
ATOM 493 O O . TRP A 1 69 ? -25.639 10.514 27.056 1.00 34.44 69 TRP A O 1
ATOM 503 N N . ILE A 1 70 ? -25.000 10.237 29.196 1.00 37.75 70 ILE A N 1
ATOM 504 C CA . ILE A 1 70 ? -26.050 9.274 29.580 1.00 37.75 70 ILE A CA 1
ATOM 505 C C . ILE A 1 70 ? -27.466 9.854 29.400 1.00 37.75 70 ILE A C 1
ATOM 507 O O . ILE A 1 70 ? -28.364 9.164 28.912 1.00 37.75 70 ILE A O 1
ATOM 511 N N . ASP A 1 71 ? -27.686 11.121 29.759 1.00 41.88 71 ASP A N 1
ATOM 512 C CA . ASP A 1 71 ? -29.015 11.746 29.665 1.00 41.88 71 ASP A CA 1
ATOM 513 C C . ASP A 1 71 ? -29.427 12.062 28.208 1.00 41.88 71 ASP A C 1
ATOM 515 O O . ASP A 1 71 ? -30.618 12.043 27.879 1.00 41.88 71 ASP A O 1
ATOM 519 N N . ARG A 1 72 ? -28.456 12.278 27.304 1.00 39.38 72 ARG A N 1
ATOM 520 C CA . ARG A 1 72 ? -28.695 12.439 25.855 1.00 39.38 72 ARG A CA 1
ATOM 521 C C . ARG A 1 72 ? -28.958 11.111 25.143 1.00 39.38 72 ARG A C 1
ATOM 523 O O . ARG A 1 72 ? -29.871 11.056 24.320 1.00 39.38 72 ARG A O 1
ATOM 530 N N . ALA A 1 73 ? -28.235 10.049 25.497 1.00 35.28 73 ALA A N 1
ATOM 531 C CA . ALA A 1 73 ? -28.436 8.712 24.934 1.00 35.28 73 ALA A CA 1
ATOM 532 C C . ALA A 1 73 ? -29.835 8.150 25.259 1.00 35.28 73 ALA A C 1
ATOM 534 O O . ALA A 1 73 ? -30.509 7.615 24.379 1.00 35.28 73 ALA A O 1
ATOM 535 N N . LYS A 1 74 ? -30.337 8.383 26.483 1.00 37.72 74 LYS A N 1
ATOM 536 C CA . LYS A 1 74 ? -31.693 7.979 26.900 1.00 37.72 74 LYS A CA 1
ATOM 537 C C . LYS A 1 74 ? -32.814 8.666 26.114 1.00 37.72 74 LYS A C 1
ATOM 539 O O . LYS A 1 74 ? -33.765 8.001 25.720 1.00 37.72 74 LYS A O 1
ATOM 544 N N . SER A 1 75 ? -32.697 9.970 25.835 1.00 37.91 75 SER A N 1
ATOM 545 C CA . SER A 1 75 ? -33.691 10.688 25.011 1.00 37.91 75 SER A CA 1
ATOM 546 C C . SER A 1 75 ? -33.713 10.223 23.551 1.00 37.91 75 SER A C 1
ATOM 548 O O . SER A 1 75 ? -34.751 10.315 22.899 1.00 37.91 75 SER A O 1
ATOM 550 N N . LEU A 1 76 ? -32.584 9.732 23.030 1.00 39.25 76 LEU A N 1
ATOM 551 C CA . LEU A 1 76 ? -32.466 9.261 21.651 1.00 39.25 76 LEU A CA 1
ATOM 552 C C . LEU A 1 76 ? -33.004 7.828 21.491 1.00 39.25 76 LEU A C 1
ATOM 554 O O . LEU A 1 76 ? -33.746 7.575 20.542 1.00 39.25 76 LEU A O 1
ATOM 558 N N . MET A 1 77 ? -32.720 6.927 22.440 1.00 35.25 77 MET A N 1
ATOM 559 C CA . MET A 1 77 ? -33.217 5.538 22.456 1.00 35.25 77 MET A CA 1
ATOM 560 C C . MET A 1 77 ? -34.751 5.453 22.518 1.00 35.25 77 MET A C 1
ATOM 562 O O . MET A 1 77 ? -35.352 4.681 21.770 1.00 35.25 77 MET A O 1
ATOM 566 N N . ASP A 1 78 ? -35.394 6.323 23.304 1.00 39.00 78 ASP A N 1
ATOM 567 C CA . ASP A 1 78 ? -36.862 6.430 23.356 1.00 39.00 78 ASP A CA 1
ATOM 568 C C . ASP A 1 78 ? -37.478 6.940 22.034 1.00 39.00 78 ASP A C 1
ATOM 570 O O . ASP A 1 78 ? -38.672 6.756 21.791 1.00 39.00 78 ASP A O 1
ATOM 574 N N . SER A 1 79 ? -36.683 7.566 21.156 1.00 33.03 79 SER A N 1
ATOM 575 C CA . SER A 1 79 ? -37.171 8.215 19.930 1.00 33.03 79 SER A CA 1
ATOM 576 C C . SER A 1 79 ? -37.055 7.378 18.647 1.00 33.03 79 SER A C 1
ATOM 578 O O . SER A 1 79 ? -37.705 7.722 17.659 1.00 33.03 79 SER A O 1
ATOM 580 N N . VAL A 1 80 ? -36.280 6.280 18.643 1.00 28.73 80 VAL A N 1
ATOM 581 C CA . VAL A 1 80 ? -35.992 5.489 17.420 1.00 28.73 80 VAL A CA 1
ATOM 582 C C . VAL A 1 80 ? -36.439 4.021 17.450 1.00 28.73 80 VAL A C 1
ATOM 584 O O . VAL A 1 80 ? -36.375 3.361 16.418 1.00 28.73 80 VAL A O 1
ATOM 587 N N . GLY A 1 81 ? -36.949 3.505 18.573 1.00 29.47 81 GLY A N 1
ATOM 588 C CA . GLY A 1 81 ? -37.694 2.235 18.604 1.00 29.47 81 GLY A CA 1
ATOM 589 C C . GLY A 1 81 ? -36.929 0.975 18.159 1.00 29.47 81 GLY A C 1
ATOM 590 O O . GLY A 1 81 ? -37.502 0.144 17.458 1.00 29.47 81 GLY A O 1
ATOM 591 N N . VAL A 1 82 ? -35.665 0.813 18.566 1.00 30.23 82 VAL A N 1
ATOM 592 C CA . VAL A 1 82 ? -34.844 -0.398 18.324 1.00 30.23 82 VAL A CA 1
ATOM 593 C C . VAL A 1 82 ? -34.738 -1.234 19.613 1.00 30.23 82 VAL A C 1
ATOM 595 O O . VAL A 1 82 ? -34.632 -0.659 20.693 1.00 30.23 82 VAL A O 1
ATOM 598 N N . CYS A 1 83 ? -34.821 -2.576 19.520 1.00 35.91 83 CYS A N 1
ATOM 599 C CA . CYS A 1 83 ? -35.209 -3.437 20.654 1.00 35.91 83 CYS A CA 1
ATOM 600 C C . CYS A 1 83 ? -34.154 -4.370 21.308 1.00 35.91 83 CYS A C 1
ATOM 602 O O . CYS A 1 83 ? -34.436 -4.744 22.445 1.00 35.91 83 CYS A O 1
ATOM 604 N N . SER A 1 84 ? -33.010 -4.790 20.721 1.00 41.25 84 SER A N 1
ATOM 605 C CA . SER A 1 84 ? -31.998 -5.575 21.488 1.00 41.25 84 SER A CA 1
ATOM 606 C C . SER A 1 84 ? -30.682 -5.956 20.773 1.00 41.25 84 SER A C 1
ATOM 608 O O . SER A 1 84 ? -30.687 -6.249 19.585 1.00 41.25 84 SER A O 1
ATOM 610 N N . ILE A 1 85 ? -29.604 -6.116 21.559 1.00 37.53 85 ILE A N 1
ATOM 611 C CA . ILE A 1 85 ? -28.319 -6.793 21.252 1.00 37.53 85 ILE A CA 1
ATOM 612 C C . ILE A 1 85 ? -28.455 -8.286 20.877 1.00 37.53 85 ILE A C 1
ATOM 614 O O . ILE A 1 85 ? -27.589 -8.852 20.217 1.00 37.53 85 ILE A O 1
ATOM 618 N N . ASN A 1 86 ? -29.574 -8.920 21.246 1.00 42.38 86 ASN A N 1
ATOM 619 C CA . ASN A 1 86 ? -29.829 -10.354 21.051 1.00 42.38 86 ASN A CA 1
ATOM 620 C C . ASN A 1 86 ? -29.953 -10.806 19.578 1.00 42.38 86 ASN A C 1
ATOM 622 O O . ASN A 1 86 ? -30.095 -12.001 19.324 1.00 42.38 86 ASN A O 1
ATOM 626 N N . ASP A 1 87 ? -29.906 -9.880 18.617 1.00 44.03 87 ASP A N 1
ATOM 627 C CA . ASP A 1 87 ? -29.985 -10.184 17.183 1.00 44.03 87 ASP A CA 1
ATOM 628 C C . ASP A 1 87 ? -28.610 -10.516 16.556 1.00 44.03 87 ASP A C 1
ATOM 630 O O . ASP A 1 87 ? -28.529 -10.853 15.372 1.00 44.03 87 ASP A O 1
ATOM 634 N N . LEU A 1 88 ? -27.520 -10.450 17.333 1.00 47.31 88 LEU A N 1
ATOM 635 C CA . LEU A 1 88 ? -26.154 -10.736 16.881 1.00 47.31 88 LEU A CA 1
ATOM 636 C C . LEU A 1 88 ? -25.699 -12.124 17.338 1.00 47.31 88 LEU A C 1
ATOM 638 O O . LEU A 1 88 ? -25.674 -12.441 18.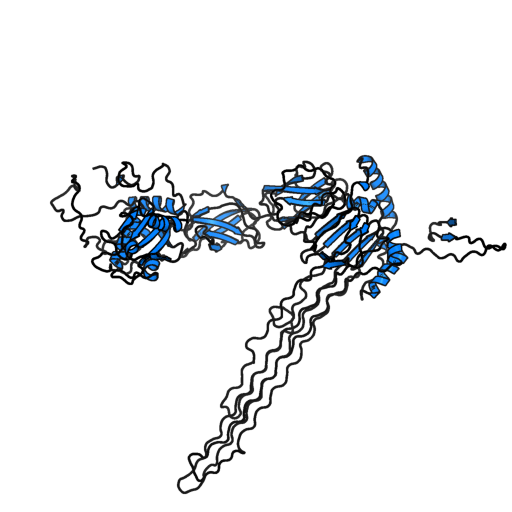524 1.00 47.31 88 LEU A O 1
ATOM 642 N N . GLY A 1 89 ? -25.323 -12.966 16.376 1.00 53.94 89 GLY A N 1
ATOM 643 C CA . GLY A 1 89 ? -24.838 -14.318 16.643 1.00 53.94 89 GLY A CA 1
ATOM 644 C C . GLY A 1 89 ? -23.372 -14.386 17.087 1.00 53.94 89 GLY A C 1
ATOM 645 O O . GLY A 1 89 ? -22.615 -13.414 17.032 1.00 53.94 89 GLY A O 1
ATOM 646 N N . ARG A 1 90 ? -22.958 -15.597 17.469 1.00 58.50 90 ARG A N 1
ATOM 647 C CA . ARG A 1 90 ? -21.551 -15.996 17.602 1.00 58.50 90 ARG A CA 1
ATOM 648 C C . ARG A 1 90 ? -20.897 -16.081 16.224 1.00 58.50 90 ARG A C 1
ATOM 650 O O . ARG A 1 90 ? -21.501 -16.596 15.286 1.00 58.50 90 ARG A O 1
ATOM 657 N N . PHE A 1 91 ? -19.642 -15.662 16.126 1.00 62.53 91 PHE A N 1
ATOM 658 C CA . PHE A 1 91 ? -18.878 -15.678 14.885 1.00 62.53 91 PHE A CA 1
ATOM 659 C C . PHE A 1 91 ? -17.515 -16.384 15.039 1.00 62.53 91 PHE A C 1
ATOM 661 O O . PHE A 1 91 ? -16.850 -16.196 16.050 1.00 62.53 91 PHE A O 1
ATOM 668 N N . ARG A 1 92 ? -17.080 -17.167 14.034 1.00 59.53 92 ARG A N 1
ATOM 669 C CA . ARG A 1 92 ? -15.768 -17.844 13.969 1.00 59.53 92 ARG A CA 1
ATOM 670 C C . ARG A 1 92 ? -15.158 -17.760 12.563 1.00 59.53 92 ARG A C 1
ATOM 672 O O . ARG A 1 92 ? -15.859 -18.021 11.589 1.00 59.53 92 ARG A O 1
ATOM 679 N N . ILE A 1 93 ? -13.856 -17.467 12.449 1.00 57.75 93 ILE A N 1
ATOM 680 C CA . ILE A 1 93 ? -13.142 -17.408 11.154 1.00 57.75 93 ILE A CA 1
ATOM 681 C C . ILE A 1 93 ? -12.477 -18.764 10.853 1.00 57.75 93 ILE A C 1
ATOM 683 O O . ILE A 1 93 ? -11.474 -19.088 11.467 1.00 57.75 93 ILE A O 1
ATOM 687 N N . GLU A 1 94 ? -12.980 -19.605 9.946 1.00 46.78 94 GLU A N 1
ATOM 688 C CA . GLU A 1 94 ? -12.300 -20.882 9.626 1.00 46.78 94 GLU A CA 1
ATOM 689 C C . GLU A 1 94 ? -11.203 -20.726 8.548 1.00 46.78 94 GLU A C 1
ATOM 691 O O . GLU A 1 94 ? -11.477 -20.253 7.451 1.00 46.78 94 GLU A O 1
ATOM 696 N N . GLY A 1 95 ? -9.970 -21.177 8.834 1.00 47.69 95 GLY A N 1
ATOM 697 C CA . GLY A 1 95 ? -8.787 -21.060 7.954 1.00 47.69 95 GLY A CA 1
ATOM 698 C C . GLY A 1 95 ? -7.733 -20.086 8.503 1.00 47.69 95 GLY A C 1
ATOM 699 O O . GLY A 1 95 ? -8.030 -19.366 9.446 1.00 47.69 95 GLY A O 1
ATOM 700 N N . LEU A 1 96 ? -6.502 -20.082 7.962 1.00 44.03 96 LEU A N 1
ATOM 701 C CA . LEU A 1 96 ? -5.456 -19.100 8.323 1.00 44.03 96 LEU A CA 1
ATOM 702 C C . LEU A 1 96 ? -5.921 -17.697 7.885 1.00 44.03 96 LEU A C 1
ATOM 704 O O . LEU A 1 96 ? -5.891 -17.419 6.681 1.00 44.03 96 LEU A O 1
ATOM 708 N N . PRO A 1 97 ? -6.389 -16.825 8.795 1.00 61.56 97 PRO A N 1
ATOM 709 C CA . PRO A 1 97 ? -7.078 -15.610 8.420 1.00 61.56 97 PRO A CA 1
ATOM 710 C C . PRO A 1 97 ? -6.104 -14.447 8.502 1.00 61.56 97 PRO A C 1
ATOM 712 O O . PRO A 1 97 ? -5.899 -13.859 9.561 1.00 61.56 97 PRO A O 1
ATOM 715 N N . ILE A 1 98 ? -5.489 -14.139 7.366 1.00 64.50 98 ILE A N 1
ATOM 716 C CA . ILE A 1 98 ? -4.783 -12.874 7.206 1.00 64.50 98 ILE A CA 1
ATOM 717 C C . ILE A 1 98 ? -5.857 -11.783 7.058 1.00 64.50 98 ILE A C 1
ATOM 719 O O . ILE A 1 98 ? -6.534 -11.712 6.029 1.00 64.50 98 ILE A O 1
ATOM 723 N N . LEU A 1 99 ? -6.060 -10.973 8.100 1.00 65.56 99 LEU A N 1
ATOM 724 C CA . LEU A 1 99 ? -6.918 -9.790 8.077 1.00 65.56 99 LEU A CA 1
ATOM 725 C C . LEU A 1 99 ? -6.213 -8.700 7.275 1.00 65.56 99 LEU A C 1
ATOM 727 O O . LEU A 1 99 ? -5.214 -8.149 7.725 1.00 65.56 99 LEU A O 1
ATOM 731 N N . ARG A 1 100 ? -6.728 -8.406 6.084 1.00 62.19 100 ARG A N 1
ATOM 732 C CA . ARG A 1 100 ? -6.177 -7.383 5.190 1.00 62.19 100 ARG A CA 1
ATOM 733 C C . ARG A 1 100 ? -6.807 -6.016 5.418 1.00 62.19 100 ARG A C 1
ATOM 735 O O . ARG A 1 100 ? -7.877 -5.902 6.021 1.00 62.19 100 ARG A O 1
ATOM 742 N N . ALA A 1 101 ? -6.154 -4.998 4.865 1.00 53.25 101 ALA A N 1
ATOM 743 C CA . ALA A 1 101 ? -6.695 -3.658 4.699 1.00 53.25 101 ALA A CA 1
ATOM 744 C C . ALA A 1 101 ? -8.149 -3.724 4.213 1.00 53.25 101 ALA A C 1
ATOM 746 O O . ALA A 1 101 ? -8.441 -4.333 3.186 1.00 53.25 101 ALA A O 1
ATOM 747 N N . GLY A 1 102 ? -9.074 -3.136 4.971 1.00 45.41 102 GLY A N 1
ATOM 748 C CA . GLY A 1 102 ? -10.464 -2.988 4.541 1.00 45.41 102 GLY A CA 1
ATOM 749 C C . GLY A 1 102 ? -11.323 -4.220 4.769 1.00 45.41 102 GLY A C 1
ATOM 750 O O . GLY A 1 102 ? -12.483 -4.231 4.362 1.00 45.41 102 GLY A O 1
ATOM 751 N N . ALA A 1 103 ? -10.787 -5.242 5.439 1.00 51.00 103 ALA A N 1
ATOM 752 C CA . ALA A 1 103 ? -11.585 -6.351 5.922 1.00 51.00 103 ALA A CA 1
ATOM 753 C C . ALA A 1 103 ? -12.655 -5.840 6.898 1.00 51.00 103 ALA A C 1
ATOM 755 O O . ALA A 1 103 ? -12.347 -5.205 7.908 1.00 51.00 103 ALA A O 1
ATOM 756 N N . TYR A 1 104 ? -13.911 -6.158 6.597 1.00 53.41 104 TYR A N 1
ATOM 757 C CA . TYR A 1 104 ? -15.035 -6.024 7.513 1.00 53.41 104 TYR A CA 1
ATOM 758 C C . TYR A 1 104 ? -15.599 -7.409 7.802 1.00 53.41 104 TYR A C 1
ATOM 760 O O . TYR A 1 104 ? -15.853 -8.183 6.874 1.00 53.41 104 TYR A O 1
ATOM 768 N N . VAL A 1 105 ? -15.793 -7.717 9.082 1.00 58.00 105 VAL A N 1
ATOM 769 C CA . VAL A 1 105 ? -16.263 -9.028 9.525 1.00 58.00 105 VAL A CA 1
ATOM 770 C C . VAL A 1 105 ? -17.415 -8.852 10.509 1.00 58.00 105 VAL A C 1
ATOM 772 O O . VAL A 1 105 ? -17.203 -8.345 11.607 1.00 58.00 105 VAL A O 1
ATOM 775 N N . ALA A 1 106 ? -18.624 -9.273 10.120 1.00 50.47 106 ALA A N 1
ATOM 776 C CA . ALA A 1 106 ? -19.795 -9.282 10.997 1.00 50.47 106 ALA A CA 1
ATOM 777 C C . ALA A 1 106 ? -20.776 -10.428 10.670 1.00 50.47 106 ALA A C 1
ATOM 779 O O . ALA A 1 106 ? -20.894 -10.812 9.500 1.00 50.47 106 ALA A O 1
ATOM 780 N N . PRO A 1 107 ? -21.500 -10.973 11.668 1.00 44.81 107 PRO A N 1
ATOM 781 C CA . PRO A 1 107 ? -22.600 -11.906 11.440 1.00 44.81 107 PRO A CA 1
ATOM 782 C C . PRO A 1 107 ? -23.864 -11.164 10.962 1.00 44.81 107 PRO A C 1
ATOM 784 O O . PRO A 1 107 ? -24.289 -10.192 11.586 1.00 44.81 107 PRO A O 1
ATOM 787 N N . GLU A 1 108 ? -24.502 -11.628 9.881 1.00 41.53 108 GLU A N 1
ATOM 788 C CA . GLU A 1 108 ? -25.801 -11.120 9.414 1.00 41.53 108 GLU A CA 1
ATOM 789 C C . GLU A 1 108 ? -26.915 -12.164 9.620 1.00 41.53 108 GLU A C 1
ATOM 791 O O . GLU A 1 108 ? -26.817 -13.304 9.161 1.00 41.53 108 GLU A O 1
ATOM 796 N N . ALA A 1 109 ? -28.001 -11.775 10.298 1.00 38.06 109 ALA A N 1
ATOM 797 C CA . ALA A 1 109 ? -29.244 -12.545 10.340 1.00 38.06 109 ALA A CA 1
ATOM 798 C C . ALA A 1 109 ? -30.038 -12.281 9.046 1.00 38.06 109 ALA A C 1
ATOM 800 O O . ALA A 1 109 ? -30.327 -11.135 8.708 1.00 38.06 109 ALA A O 1
ATOM 801 N N . GLY A 1 110 ? -30.333 -13.337 8.284 1.00 37.19 110 GLY A N 1
ATOM 802 C CA . GLY A 1 110 ? -30.705 -13.233 6.872 1.00 37.19 110 GLY A CA 1
ATOM 803 C C . GLY A 1 110 ? -31.898 -12.332 6.521 1.00 37.19 110 GLY A C 1
ATOM 804 O O . GLY A 1 110 ? -32.976 -12.466 7.084 1.00 37.19 110 GLY A O 1
ATOM 805 N N . SER A 1 111 ? -31.742 -11.523 5.467 1.00 35.06 111 SER A N 1
ATOM 806 C CA . SER A 1 111 ? -32.550 -11.610 4.237 1.00 35.06 111 SER A CA 1
ATOM 807 C C . SER A 1 111 ? -31.971 -10.687 3.155 1.00 35.06 111 SER A C 1
ATOM 809 O O . SER A 1 111 ? -32.255 -9.494 3.152 1.00 35.06 111 SER A O 1
ATOM 811 N N . LEU A 1 112 ? -31.212 -11.213 2.190 1.00 36.84 112 LEU A N 1
ATOM 812 C CA . LEU A 1 112 ? -30.940 -10.498 0.938 1.00 36.84 112 LEU A CA 1
ATOM 813 C C . LEU A 1 112 ? -31.018 -11.472 -0.245 1.00 36.84 112 LEU A C 1
ATOM 815 O O . LEU A 1 112 ? -30.570 -12.615 -0.179 1.00 36.84 112 LEU A O 1
ATOM 819 N N . LEU A 1 113 ? -31.700 -11.017 -1.296 1.00 36.38 113 LEU A N 1
ATOM 820 C CA . LEU A 1 113 ? -32.230 -11.796 -2.416 1.00 36.38 113 LEU A CA 1
ATOM 821 C C . LEU A 1 113 ? -31.174 -12.689 -3.112 1.00 36.38 113 LEU A C 1
ATOM 823 O O . LEU A 1 113 ? -30.077 -12.217 -3.425 1.00 36.38 113 LEU A O 1
ATOM 827 N N . PRO A 1 114 ? -31.502 -13.953 -3.447 1.00 34.53 114 PRO A N 1
ATOM 828 C CA . PRO A 1 114 ? -30.620 -14.820 -4.222 1.00 34.53 114 PRO A CA 1
ATOM 829 C C . PRO A 1 114 ? -30.535 -14.318 -5.673 1.00 34.53 114 PRO A C 1
ATOM 831 O O . PRO A 1 114 ? -31.487 -14.463 -6.436 1.00 34.53 114 PRO A O 1
ATOM 834 N N . GLY A 1 115 ? -29.403 -13.720 -6.064 1.00 40.41 115 GLY A N 1
ATOM 835 C CA . GLY A 1 115 ? -29.159 -13.360 -7.470 1.00 40.41 115 GLY A CA 1
ATOM 836 C C . GLY A 1 115 ? -28.071 -12.322 -7.766 1.00 40.41 115 GLY A C 1
ATOM 837 O O . GLY A 1 115 ? -27.639 -12.246 -8.909 1.00 40.41 115 GLY A O 1
ATOM 838 N N . LEU A 1 116 ? -27.588 -11.555 -6.781 1.00 41.31 116 LEU A N 1
ATOM 839 C CA . LEU A 1 116 ? -26.668 -10.426 -7.029 1.00 41.31 116 LEU A CA 1
ATOM 840 C C . LEU A 1 116 ? -25.159 -10.758 -6.952 1.00 41.31 116 LEU A C 1
ATOM 842 O O . LEU A 1 116 ? -24.331 -9.863 -7.069 1.00 41.31 116 LEU A O 1
ATOM 846 N N . TRP A 1 117 ? -24.778 -12.027 -6.775 1.00 39.78 117 TRP A N 1
ATOM 847 C CA . TRP A 1 117 ? -23.431 -12.406 -6.307 1.00 39.78 117 TRP A CA 1
ATOM 848 C C . TRP A 1 117 ? -22.562 -13.159 -7.330 1.00 39.78 117 TRP A C 1
ATOM 850 O O . TRP A 1 117 ? -21.846 -14.088 -6.962 1.00 39.78 117 TRP A O 1
ATOM 860 N N . GLN A 1 118 ? -22.605 -12.800 -8.618 1.00 36.03 118 GLN A N 1
ATOM 861 C CA . GLN A 1 118 ? -21.746 -13.451 -9.628 1.00 36.03 118 GLN A CA 1
ATOM 862 C C . GLN A 1 118 ? -20.295 -12.927 -9.694 1.00 36.03 118 GLN A C 1
ATOM 864 O O . GLN A 1 118 ? -19.522 -13.458 -10.481 1.00 36.03 118 GLN A O 1
ATOM 869 N N . ALA A 1 119 ? -19.880 -11.971 -8.852 1.00 33.38 119 ALA A N 1
ATOM 870 C CA . ALA A 1 119 ? -18.550 -11.344 -8.951 1.00 33.38 119 ALA A CA 1
ATOM 871 C C . ALA A 1 119 ? -17.639 -11.474 -7.709 1.00 33.38 119 ALA A C 1
ATOM 873 O O . ALA A 1 119 ? -16.701 -10.701 -7.572 1.00 33.38 119 ALA A O 1
ATOM 874 N N . LEU A 1 120 ? -17.877 -12.424 -6.795 1.00 37.38 120 LEU A N 1
ATOM 875 C CA . LEU A 1 120 ? -17.006 -12.633 -5.622 1.00 37.38 120 LEU A CA 1
ATOM 876 C C . LEU A 1 120 ? -16.511 -14.085 -5.570 1.00 37.38 120 LEU A C 1
ATOM 878 O O . LEU A 1 120 ? -17.012 -14.913 -4.806 1.00 37.38 120 LEU A O 1
ATOM 882 N N . SER A 1 121 ? -15.564 -14.418 -6.447 1.00 31.00 121 SER A N 1
ATOM 883 C CA . SER A 1 121 ? -15.001 -15.768 -6.581 1.00 31.00 121 SER A CA 1
ATOM 884 C C . SER A 1 121 ? -13.738 -16.026 -5.756 1.00 31.00 121 SER A C 1
ATOM 886 O O . SER A 1 121 ? -13.295 -17.170 -5.734 1.00 31.00 121 SER A O 1
ATOM 888 N N . GLU A 1 122 ? -13.153 -15.031 -5.082 1.00 34.00 122 GLU A N 1
ATOM 889 C CA . GLU A 1 122 ? -11.770 -15.191 -4.601 1.00 34.00 122 GLU A CA 1
ATOM 890 C C . GLU A 1 122 ? -11.608 -15.694 -3.163 1.00 34.00 122 GLU A C 1
ATOM 892 O O . GLU A 1 122 ? -10.661 -16.432 -2.923 1.00 34.00 122 GLU A O 1
ATOM 897 N N . TYR A 1 123 ? -12.540 -15.460 -2.228 1.00 36.47 123 TYR A N 1
ATOM 898 C CA . TYR A 1 123 ? -12.449 -16.055 -0.881 1.00 36.47 123 TYR A CA 1
ATOM 899 C C . TYR A 1 123 ? -13.838 -16.327 -0.288 1.00 36.47 123 TYR A C 1
ATOM 901 O O . TYR A 1 123 ? -14.530 -15.417 0.160 1.00 36.47 123 TYR A O 1
ATOM 909 N N . LYS A 1 124 ? -14.266 -17.597 -0.290 1.00 32.12 124 LYS A N 1
ATOM 910 C CA . LYS A 1 124 ? -15.468 -18.058 0.424 1.00 32.12 124 LYS A CA 1
ATOM 911 C C . LYS A 1 124 ? -15.061 -18.701 1.747 1.00 32.12 124 LYS A C 1
ATOM 913 O O . LYS A 1 124 ? -14.511 -19.798 1.739 1.00 32.12 124 LYS A O 1
ATOM 918 N N . PHE A 1 125 ? -15.401 -18.070 2.868 1.00 42.31 125 PHE A N 1
ATOM 919 C CA . PHE A 1 125 ? -15.397 -18.717 4.180 1.00 42.31 125 PHE A CA 1
ATOM 920 C C . PHE A 1 125 ? -16.808 -19.244 4.449 1.00 42.31 125 PHE A C 1
ATOM 922 O O . PHE A 1 125 ? -17.731 -18.475 4.704 1.00 42.31 125 PHE A O 1
ATOM 929 N N . ALA A 1 126 ? -17.006 -20.553 4.313 1.00 30.69 126 ALA A N 1
ATOM 930 C CA . ALA A 1 126 ? -18.281 -21.206 4.585 1.00 30.69 126 ALA A CA 1
ATOM 931 C C . ALA A 1 126 ? -18.098 -22.194 5.743 1.00 30.69 126 ALA A C 1
ATOM 933 O O . ALA A 1 126 ? -17.829 -23.369 5.517 1.00 30.69 126 ALA A O 1
ATOM 934 N N . GLY A 1 127 ? -18.244 -21.697 6.971 1.00 34.25 127 GLY A N 1
ATOM 935 C CA . GLY A 1 127 ? -18.273 -22.496 8.196 1.00 34.25 127 GLY A CA 1
ATOM 936 C C . GLY A 1 127 ? -19.228 -21.851 9.197 1.00 34.25 127 GLY A C 1
ATOM 937 O O . GLY A 1 127 ? -18.870 -20.893 9.870 1.00 34.25 127 GLY A O 1
ATOM 938 N N . VAL A 1 128 ? -20.477 -22.320 9.227 1.00 34.50 128 VAL A N 1
ATOM 939 C CA . VAL A 1 128 ? -21.572 -21.779 10.051 1.00 34.50 128 VAL A CA 1
ATOM 940 C C . VAL A 1 128 ? -21.643 -22.540 11.378 1.00 34.50 128 VAL A C 1
ATOM 942 O O . VAL A 1 128 ? -21.692 -23.770 11.375 1.00 34.50 128 VAL A O 1
ATOM 945 N N . VAL A 1 129 ? -21.744 -21.828 12.506 1.00 37.56 129 VAL A N 1
ATOM 946 C CA . VAL A 1 129 ? -22.235 -22.379 13.782 1.00 37.56 129 VAL A CA 1
ATOM 947 C C . VAL A 1 129 ? -23.419 -21.519 14.240 1.00 37.56 129 VAL A C 1
ATOM 949 O O . VAL A 1 129 ? -23.225 -20.493 14.879 1.00 37.56 129 VAL A O 1
ATOM 952 N N . GLY A 1 130 ? -24.646 -21.938 13.906 1.00 37.41 130 GLY A N 1
ATOM 953 C CA . GLY A 1 130 ? -25.878 -21.170 14.162 1.00 37.41 130 GLY A CA 1
ATOM 954 C C . GLY A 1 130 ? -26.221 -20.205 13.020 1.00 37.41 130 GLY A C 1
ATOM 955 O O . GLY A 1 130 ? -25.326 -19.719 12.348 1.00 37.41 130 GLY A O 1
ATOM 956 N N . ASP A 1 131 ? -27.510 -19.970 12.772 1.00 35.50 131 ASP A N 1
ATOM 957 C CA . ASP A 1 131 ? -28.135 -19.496 11.516 1.00 35.50 131 ASP A CA 1
ATOM 958 C C . ASP A 1 131 ? -27.744 -18.091 10.955 1.00 35.50 131 ASP A C 1
ATOM 960 O O . ASP A 1 131 ? -28.523 -17.487 10.216 1.00 35.50 131 ASP A O 1
ATOM 964 N N . GLY A 1 132 ? -26.561 -17.543 11.261 1.00 36.56 132 GLY A N 1
ATOM 965 C CA . GLY A 1 132 ? -26.037 -16.283 10.710 1.00 36.56 132 GLY A CA 1
ATOM 966 C C . GLY A 1 132 ? -25.148 -16.483 9.474 1.00 36.56 132 GLY A C 1
ATOM 967 O O . GLY A 1 132 ? -24.304 -17.380 9.438 1.00 36.56 132 GLY A O 1
ATOM 968 N N . VAL A 1 133 ? -25.312 -15.639 8.450 1.00 36.31 133 VAL A N 1
ATOM 969 C CA . VAL A 1 133 ? -24.446 -15.605 7.259 1.00 36.31 133 VAL A CA 1
ATOM 970 C C . VAL A 1 133 ? -23.269 -14.668 7.525 1.00 36.31 133 VAL A C 1
ATOM 972 O O . VAL A 1 133 ? -23.451 -13.528 7.947 1.00 36.31 133 VAL A O 1
ATOM 975 N N . LEU A 1 134 ? -22.052 -15.156 7.282 1.00 38.94 134 LEU A N 1
ATOM 976 C CA . LEU A 1 134 ? -20.830 -14.363 7.346 1.00 38.94 134 LEU A CA 1
ATOM 977 C C . LEU A 1 134 ? -20.617 -13.609 6.031 1.00 38.94 134 LEU A C 1
ATOM 979 O O . LEU A 1 134 ? -20.502 -14.236 4.976 1.00 38.94 134 LEU A O 1
ATOM 983 N N . HIS A 1 135 ? -20.475 -12.287 6.101 1.00 41.03 135 HIS A N 1
ATOM 984 C CA . HIS A 1 135 ? -20.063 -11.476 4.960 1.00 41.03 135 HIS A CA 1
ATOM 985 C C . HIS A 1 135 ? -18.606 -11.038 5.132 1.00 41.03 135 HIS A C 1
ATOM 987 O O . HIS A 1 135 ? -18.302 -10.192 5.966 1.00 41.03 135 HIS A O 1
ATOM 993 N N . PHE A 1 136 ? -17.714 -11.621 4.328 1.00 39.09 136 PHE A N 1
ATOM 994 C CA . PHE A 1 136 ? -16.375 -11.094 4.071 1.00 39.09 136 PHE A CA 1
ATOM 995 C C . PHE A 1 136 ? -16.400 -10.449 2.687 1.00 39.09 136 PHE A C 1
ATOM 997 O O . PHE A 1 136 ? -16.555 -11.142 1.680 1.00 39.09 136 PHE A O 1
ATOM 1004 N N . ILE A 1 137 ? -16.288 -9.124 2.634 1.00 39.59 137 ILE A N 1
ATOM 1005 C CA . ILE A 1 137 ? -16.008 -8.410 1.389 1.00 39.59 137 ILE A CA 1
ATOM 1006 C C . ILE A 1 137 ? -14.545 -7.982 1.506 1.00 39.59 137 ILE A C 1
ATOM 1008 O O . ILE A 1 137 ? -14.265 -7.075 2.289 1.00 39.59 137 ILE A O 1
ATOM 1012 N N . PRO A 1 138 ? -13.599 -8.638 0.807 1.00 36.41 138 PRO A N 1
ATOM 1013 C CA . PRO A 1 138 ? -12.260 -8.093 0.686 1.00 36.41 138 PRO A CA 1
ATOM 1014 C C . PRO A 1 138 ? -12.413 -6.772 -0.051 1.00 36.41 138 PRO A C 1
ATOM 1016 O O . PRO A 1 138 ? -12.756 -6.730 -1.234 1.00 36.41 138 PRO A O 1
ATOM 1019 N N . ASN A 1 139 ? -12.264 -5.684 0.686 1.00 39.88 139 ASN A N 1
ATOM 1020 C CA . ASN A 1 139 ? -12.379 -4.375 0.105 1.00 39.88 139 ASN A CA 1
ATOM 1021 C C . ASN A 1 139 ? -11.068 -4.095 -0.632 1.00 39.88 139 ASN A C 1
ATOM 1023 O O . ASN A 1 139 ? -10.023 -3.985 -0.004 1.00 39.88 139 ASN A O 1
ATOM 1027 N N . GLN A 1 140 ? -11.098 -3.990 -1.963 1.00 38.31 140 GLN A N 1
ATOM 1028 C CA . GLN A 1 140 ? -9.926 -3.597 -2.768 1.00 38.31 140 GLN A CA 1
ATOM 1029 C C . GLN A 1 140 ? -9.610 -2.093 -2.646 1.00 38.31 140 GLN A C 1
ATOM 1031 O O . GLN A 1 140 ? -9.028 -1.478 -3.534 1.00 38.31 140 GLN A O 1
ATOM 1036 N N . ILE A 1 141 ? -10.035 -1.490 -1.543 1.00 40.41 141 ILE A N 1
ATOM 1037 C CA . ILE A 1 141 ? -9.819 -0.100 -1.187 1.00 40.41 141 ILE A CA 1
ATOM 1038 C C . ILE A 1 141 ? -8.697 -0.076 -0.166 1.00 40.41 141 ILE A C 1
ATOM 1040 O O . ILE A 1 141 ? -8.749 -0.827 0.807 1.00 40.41 141 ILE A O 1
ATOM 1044 N N . LEU A 1 142 ? -7.719 0.812 -0.357 1.00 42.47 142 LEU A N 1
ATOM 1045 C CA . LEU A 1 142 ? -6.726 1.135 0.663 1.00 42.47 142 LEU A CA 1
ATOM 1046 C C . LEU A 1 142 ? -7.441 1.608 1.933 1.00 42.47 142 LEU A C 1
ATOM 1048 O O . LEU A 1 142 ? -7.777 2.780 2.093 1.00 42.47 142 LEU A O 1
ATOM 1052 N N . HIS A 1 143 ? -7.682 0.683 2.846 1.00 57.66 143 HIS A N 1
ATOM 1053 C CA . HIS A 1 143 ? -7.950 1.003 4.226 1.00 57.66 143 HIS A CA 1
ATOM 1054 C C . HIS A 1 143 ? -6.705 0.647 5.008 1.00 57.66 143 HIS A C 1
ATOM 1056 O O . HIS A 1 143 ? -6.319 -0.508 5.097 1.00 57.66 143 HIS A O 1
ATOM 1062 N N . GLU A 1 144 ? -6.151 1.626 5.693 1.00 59.62 144 GLU A N 1
ATOM 1063 C CA . GLU A 1 144 ? -5.219 1.342 6.772 1.00 59.62 144 GLU A CA 1
ATOM 1064 C C . GLU A 1 144 ? -5.921 0.615 7.946 1.00 59.62 144 GLU A C 1
ATOM 1066 O O . GLU A 1 144 ? -5.252 0.195 8.875 1.00 59.62 144 GLU A O 1
ATOM 1071 N N . THR A 1 145 ? -7.250 0.424 7.922 1.00 61.03 145 THR A N 1
ATOM 1072 C CA . THR A 1 145 ? -8.023 -0.161 9.030 1.00 61.03 145 THR A CA 1
ATOM 1073 C C . THR A 1 145 ? -8.762 -1.454 8.644 1.00 61.03 145 THR A C 1
ATOM 1075 O O . THR A 1 145 ? -9.383 -1.529 7.582 1.00 61.03 145 THR A O 1
ATOM 1078 N N . ALA A 1 146 ? -8.772 -2.449 9.531 1.00 64.81 146 ALA A N 1
ATOM 1079 C CA . ALA A 1 146 ? -9.650 -3.624 9.504 1.00 64.81 146 ALA A CA 1
ATOM 1080 C C . ALA A 1 146 ? -10.657 -3.561 10.669 1.00 64.81 146 ALA A C 1
ATOM 1082 O O . ALA A 1 146 ? -10.320 -3.055 11.739 1.00 64.81 146 ALA A O 1
ATOM 1083 N N . ILE A 1 147 ? -11.891 -4.050 10.485 1.00 67.12 147 ILE A N 1
ATOM 1084 C CA . ILE A 1 147 ? -12.963 -3.970 11.497 1.00 67.12 147 ILE A CA 1
ATOM 1085 C C . ILE A 1 147 ? -13.618 -5.337 11.741 1.00 67.12 147 ILE A C 1
ATOM 1087 O O . ILE A 1 147 ? -14.043 -6.014 10.803 1.00 67.12 147 ILE A O 1
ATOM 1091 N N . VAL A 1 148 ? -13.775 -5.705 13.014 1.00 71.62 148 VAL A N 1
ATOM 1092 C CA . VAL A 1 148 ? -14.512 -6.895 13.474 1.00 71.62 148 VAL A CA 1
ATOM 1093 C C . VAL A 1 148 ? -15.676 -6.459 14.363 1.00 71.62 148 VAL A C 1
ATOM 1095 O O . VAL A 1 148 ? -15.442 -5.809 15.377 1.00 71.62 148 VAL A O 1
ATOM 1098 N N . LEU A 1 149 ? -16.912 -6.832 14.013 1.00 64.00 149 LEU A N 1
ATOM 1099 C CA . LEU A 1 149 ? -18.121 -6.588 14.811 1.00 64.00 149 LEU A CA 1
ATOM 1100 C C . LEU A 1 149 ? -18.851 -7.912 15.087 1.00 64.00 149 LEU A C 1
ATOM 1102 O O . LEU A 1 149 ? -19.220 -8.609 14.147 1.00 64.00 149 LEU A O 1
ATOM 1106 N N . ALA A 1 150 ? -19.103 -8.277 16.345 1.00 66.25 150 ALA A N 1
ATOM 1107 C CA . ALA A 1 150 ? -19.834 -9.511 16.677 1.00 66.25 150 ALA A CA 1
ATOM 1108 C C . ALA A 1 150 ? -20.453 -9.470 18.083 1.00 66.25 150 ALA A C 1
ATOM 1110 O O . ALA A 1 150 ? -20.038 -8.672 18.912 1.00 66.25 150 ALA A O 1
ATOM 1111 N N . GLY A 1 151 ? -21.402 -10.368 18.377 1.00 69.94 151 GLY A N 1
ATOM 1112 C CA . GLY A 1 151 ? -21.749 -10.675 19.770 1.00 69.94 151 GLY A CA 1
ATOM 1113 C C . GLY A 1 151 ? -20.562 -11.368 20.447 1.00 69.94 151 GLY A C 1
ATOM 1114 O O . GLY A 1 151 ? -19.819 -10.768 21.212 1.00 69.94 151 GLY A O 1
ATOM 1115 N N . GLU A 1 152 ? -20.279 -12.612 20.062 1.00 79.88 152 GLU A N 1
ATOM 1116 C CA . GLU A 1 152 ? -19.077 -13.338 20.502 1.00 79.88 152 GLU A CA 1
ATOM 1117 C C . GLU A 1 152 ? -18.121 -13.557 19.317 1.00 79.88 152 GLU A C 1
ATOM 1119 O O . GLU A 1 152 ? -18.524 -14.144 18.306 1.00 79.88 152 GLU A O 1
ATOM 1124 N N . TRP A 1 153 ? -16.856 -13.135 19.436 1.00 84.75 153 TRP A N 1
ATOM 1125 C CA . TRP A 1 153 ? -15.791 -13.481 18.485 1.00 84.75 153 TRP A CA 1
ATOM 1126 C C . TRP A 1 153 ? -15.034 -14.725 18.959 1.00 84.75 153 TRP A C 1
ATOM 1128 O O . TRP A 1 153 ? -14.230 -14.681 19.885 1.00 84.75 153 TRP A O 1
ATOM 1138 N N . ASP A 1 154 ? -15.312 -15.865 18.335 1.00 84.44 154 ASP A N 1
ATOM 1139 C CA . ASP A 1 154 ? -14.701 -17.155 18.642 1.00 84.44 154 ASP A CA 1
ATOM 1140 C C . ASP A 1 154 ? -13.480 -17.416 17.758 1.00 84.44 154 ASP A C 1
ATOM 1142 O O . ASP A 1 154 ? -13.605 -17.711 16.570 1.00 84.44 154 ASP A O 1
ATOM 1146 N N . ILE A 1 155 ? -12.299 -17.353 18.365 1.00 85.81 155 ILE A N 1
ATOM 1147 C CA . ILE A 1 155 ? -11.000 -17.604 17.732 1.00 85.81 155 ILE A CA 1
ATOM 1148 C C . ILE A 1 155 ? -10.295 -18.835 18.313 1.00 85.81 155 ILE A C 1
ATOM 1150 O O . ILE A 1 155 ? -9.075 -18.978 18.197 1.00 85.81 155 ILE A O 1
ATOM 1154 N N . ARG A 1 156 ? -11.022 -19.740 18.979 1.00 86.25 156 ARG A N 1
ATOM 1155 C CA . ARG A 1 156 ? -10.441 -20.964 19.565 1.00 86.25 156 ARG A CA 1
ATOM 1156 C C . ARG A 1 156 ? -9.655 -21.760 18.520 1.00 86.25 156 ARG A C 1
ATOM 1158 O O . ARG A 1 156 ? -10.184 -22.065 17.446 1.00 86.25 156 ARG A O 1
ATOM 1165 N N . GLY A 1 157 ? -8.401 -22.094 18.819 1.00 83.69 157 GLY A N 1
ATOM 1166 C CA . GLY A 1 157 ? -7.503 -22.818 17.919 1.00 83.69 157 GLY A CA 1
ATOM 1167 C C . GLY A 1 157 ? -6.999 -22.032 16.702 1.00 83.69 157 GLY A C 1
ATOM 1168 O O . GLY A 1 157 ? -6.599 -22.669 15.728 1.00 83.69 157 GLY A O 1
ATOM 1169 N N . GLN A 1 158 ? -7.057 -20.694 16.714 1.00 81.94 158 GLN A N 1
ATOM 1170 C CA . GLN A 1 158 ? -6.711 -19.846 15.563 1.00 81.94 158 GLN A CA 1
ATOM 1171 C C . GLN A 1 158 ? -5.561 -18.882 15.849 1.00 81.94 158 GLN A C 1
ATOM 1173 O O . GLN A 1 158 ? -5.535 -18.214 16.876 1.00 81.94 158 GLN A O 1
ATOM 1178 N N . ASP A 1 159 ? -4.662 -18.753 14.877 1.00 85.19 159 ASP A N 1
ATOM 1179 C CA . ASP A 1 159 ? -3.713 -17.645 14.791 1.00 85.19 159 ASP A CA 1
ATOM 1180 C C . ASP A 1 159 ? -4.278 -16.598 13.832 1.00 85.19 159 ASP A C 1
ATOM 1182 O O . ASP A 1 159 ? -4.294 -16.817 12.620 1.00 85.19 159 ASP A O 1
ATOM 1186 N N . VAL A 1 160 ? -4.814 -15.509 14.377 1.00 86.19 160 VAL A N 1
ATOM 1187 C CA . VAL A 1 160 ? -5.338 -14.388 13.596 1.00 86.19 160 VAL A CA 1
ATOM 1188 C C . VAL A 1 160 ? -4.169 -13.482 13.238 1.00 86.19 160 VAL A C 1
ATOM 1190 O O . VAL A 1 160 ? -3.577 -12.878 14.126 1.00 86.19 160 VAL A O 1
ATOM 1193 N N . ILE A 1 161 ? -3.849 -13.373 11.949 1.00 87.38 161 ILE A N 1
ATOM 1194 C CA . ILE A 1 161 ? -2.701 -12.595 11.471 1.00 87.38 161 ILE A CA 1
ATOM 1195 C C . ILE A 1 161 ? -3.214 -11.286 10.874 1.00 87.38 161 ILE A C 1
ATOM 1197 O O . ILE A 1 161 ? -4.006 -11.294 9.938 1.00 87.38 161 ILE A O 1
ATOM 1201 N N . ILE A 1 162 ? -2.761 -10.150 11.382 1.00 87.06 162 ILE A N 1
ATOM 1202 C CA . ILE A 1 162 ? -3.010 -8.827 10.805 1.00 87.06 162 ILE A CA 1
ATOM 1203 C C . ILE A 1 162 ? -2.012 -8.613 9.660 1.00 87.06 162 ILE A C 1
ATOM 1205 O O . ILE A 1 162 ? -0.812 -8.749 9.873 1.00 87.06 162 ILE A O 1
ATOM 1209 N N . ALA A 1 163 ? -2.476 -8.333 8.443 1.00 81.25 163 ALA A N 1
ATOM 1210 C CA . ALA A 1 163 ? -1.598 -8.147 7.285 1.00 81.25 163 ALA A CA 1
ATOM 1211 C C . ALA A 1 163 ? -0.708 -6.899 7.430 1.00 81.25 163 ALA A C 1
ATOM 1213 O O . ALA A 1 163 ? -1.074 -5.961 8.140 1.00 81.25 163 ALA A O 1
ATOM 1214 N N . ASP A 1 164 ? 0.432 -6.859 6.734 1.00 80.38 164 ASP A N 1
ATOM 1215 C CA . ASP A 1 164 ? 1.387 -5.743 6.801 1.00 80.38 164 ASP A CA 1
ATOM 1216 C C . ASP A 1 164 ? 0.826 -4.432 6.234 1.00 80.38 164 ASP A C 1
ATOM 1218 O O . ASP A 1 164 ? 1.292 -3.353 6.598 1.00 80.38 164 ASP A O 1
ATOM 1222 N N . GLU A 1 165 ? -0.210 -4.501 5.394 1.00 74.75 165 GLU A N 1
ATOM 1223 C CA . GLU A 1 165 ? -0.937 -3.326 4.911 1.00 74.75 165 GLU A CA 1
ATOM 1224 C C . GLU A 1 165 ? -1.955 -2.736 5.911 1.00 74.75 165 GLU A C 1
ATOM 1226 O O . GLU A 1 165 ? -2.480 -1.645 5.674 1.00 74.75 165 GLU A O 1
ATOM 1231 N N . VAL A 1 166 ? -2.270 -3.428 7.013 1.00 73.50 166 VAL A N 1
ATOM 1232 C CA . VAL A 1 166 ? -3.198 -2.925 8.039 1.00 73.50 166 VAL A CA 1
ATOM 1233 C C . VAL A 1 166 ? -2.418 -2.111 9.063 1.00 73.50 166 VAL A C 1
ATOM 1235 O O . VAL A 1 166 ? -1.554 -2.629 9.757 1.00 73.50 166 VAL A O 1
ATOM 1238 N N . ARG A 1 167 ? -2.773 -0.839 9.223 1.00 78.56 167 ARG A N 1
ATOM 1239 C CA . ARG A 1 167 ? -2.269 0.036 10.288 1.00 78.56 167 ARG A CA 1
ATOM 1240 C C . ARG A 1 167 ? -3.074 -0.081 11.576 1.00 78.56 167 ARG A C 1
ATOM 1242 O O . ARG A 1 167 ? -2.500 0.078 12.644 1.00 78.56 167 ARG A O 1
ATOM 1249 N N . GLU A 1 168 ? -4.388 -0.284 11.493 1.00 79.94 168 GLU A N 1
ATOM 1250 C CA . GLU A 1 168 ? -5.286 -0.367 12.647 1.00 79.94 168 GLU A CA 1
ATOM 1251 C C . GLU A 1 168 ? -6.259 -1.550 12.528 1.00 79.94 168 GLU A C 1
ATOM 1253 O O . GLU A 1 168 ? -6.972 -1.692 11.542 1.00 79.94 168 GLU A O 1
ATOM 1258 N N . LEU A 1 169 ? -6.367 -2.382 13.558 1.00 82.69 169 LEU A N 1
ATOM 1259 C CA . LEU A 1 169 ? -7.465 -3.332 13.721 1.00 82.69 169 LEU A CA 1
ATOM 1260 C C . LEU A 1 169 ? -8.422 -2.813 14.797 1.00 82.69 169 LEU A C 1
ATOM 1262 O O . LEU A 1 169 ? -8.045 -2.684 15.959 1.00 82.69 169 LEU A O 1
ATOM 1266 N N . LYS A 1 170 ? -9.684 -2.578 14.438 1.00 79.94 170 LYS A N 1
ATOM 1267 C CA . LYS A 1 170 ? -10.740 -2.206 15.381 1.00 79.94 170 LYS A CA 1
ATOM 1268 C C . LYS A 1 170 ? -11.697 -3.369 15.612 1.00 79.94 170 LYS A C 1
ATOM 1270 O O . LYS A 1 170 ? -12.344 -3.848 14.687 1.00 79.94 170 LYS A O 1
ATOM 1275 N N . VAL A 1 171 ? -11.822 -3.804 16.856 1.00 82.75 171 VAL A N 1
ATOM 1276 C CA . VAL A 1 171 ? -12.691 -4.917 17.256 1.00 82.75 171 VAL A CA 1
ATOM 1277 C C . VAL A 1 171 ? -13.766 -4.370 18.181 1.00 82.75 171 VAL A C 1
ATOM 1279 O O . VAL A 1 171 ? -13.429 -3.775 19.196 1.00 82.75 171 VAL A O 1
ATOM 1282 N N . VAL A 1 172 ? -15.043 -4.561 17.856 1.00 78.25 172 VAL A N 1
ATOM 1283 C CA . VAL A 1 172 ? -16.178 -4.183 18.712 1.00 78.25 172 VAL A CA 1
ATOM 1284 C C . VAL A 1 172 ? -17.054 -5.407 18.927 1.00 78.25 172 VAL A C 1
ATOM 1286 O O . VAL A 1 172 ? -17.802 -5.823 18.041 1.00 78.25 172 VAL A O 1
ATOM 1289 N N . VAL A 1 173 ? -16.912 -6.028 20.094 1.00 81.62 173 VAL A N 1
ATOM 1290 C CA . VAL A 1 173 ? -17.556 -7.306 20.413 1.00 81.62 173 VAL A CA 1
ATOM 1291 C C . VAL A 1 173 ? -18.105 -7.327 21.832 1.00 81.62 173 VAL A C 1
ATOM 1293 O O . VAL A 1 173 ? -17.597 -6.627 22.706 1.00 81.62 173 VAL A O 1
ATOM 1296 N N . GLU A 1 174 ? -19.136 -8.129 22.084 1.00 82.50 174 GLU A N 1
ATOM 1297 C CA . GLU A 1 174 ? -19.600 -8.357 23.455 1.00 82.50 174 GLU A CA 1
ATOM 1298 C C . GLU A 1 174 ? -18.556 -9.178 24.218 1.00 82.50 174 GLU A C 1
ATOM 1300 O O . GLU A 1 174 ? -18.166 -8.799 25.313 1.00 82.50 174 GLU A O 1
ATOM 1305 N N . SER A 1 175 ? -18.034 -10.251 23.618 1.00 88.12 175 SER A N 1
ATOM 1306 C CA . SER A 1 175 ? -17.003 -11.107 24.223 1.00 88.12 175 SER A CA 1
ATOM 1307 C C . SER A 1 175 ? -16.100 -11.781 23.182 1.00 88.12 175 SER A C 1
ATOM 1309 O O . SER A 1 175 ? -16.423 -11.838 21.992 1.00 88.12 175 SER A O 1
ATOM 1311 N N . ILE A 1 176 ? -14.953 -12.308 23.628 1.00 91.19 176 ILE A N 1
ATOM 1312 C CA . ILE A 1 176 ? -14.032 -13.109 22.804 1.00 91.19 176 ILE A CA 1
ATOM 1313 C C . ILE A 1 176 ? -13.902 -14.511 23.406 1.00 91.19 176 ILE A C 1
ATOM 1315 O O . ILE A 1 176 ? -13.518 -14.663 24.565 1.00 91.19 176 ILE A O 1
ATOM 1319 N N . ALA A 1 177 ? -14.156 -15.546 22.606 1.00 89.69 177 ALA A N 1
ATOM 1320 C CA . ALA A 1 177 ? -13.889 -16.932 22.979 1.00 89.69 177 ALA A CA 1
ATOM 1321 C C . ALA A 1 177 ? -12.547 -17.390 22.396 1.00 89.69 177 ALA A C 1
ATOM 1323 O O . ALA A 1 177 ? -12.349 -17.384 21.183 1.00 89.69 177 ALA A O 1
ATOM 1324 N N . TYR A 1 178 ? -11.629 -17.831 23.254 1.00 92.25 178 TYR A N 1
ATOM 1325 C CA . TYR A 1 178 ? -10.278 -18.240 22.867 1.00 92.25 178 TYR A CA 1
ATOM 1326 C C . TYR A 1 178 ? -9.787 -19.429 23.710 1.00 92.25 178 TYR A C 1
ATOM 1328 O O . TYR A 1 178 ? -10.399 -19.790 24.717 1.00 92.25 178 TYR A O 1
ATOM 1336 N N . ASP A 1 179 ? -8.723 -20.097 23.266 1.00 90.44 179 ASP A N 1
ATOM 1337 C CA . ASP A 1 179 ? -8.064 -21.190 23.988 1.00 90.44 179 ASP A CA 1
ATOM 1338 C C . ASP A 1 179 ? -6.533 -21.042 23.944 1.00 90.44 179 ASP A C 1
ATOM 1340 O O . ASP A 1 179 ? -6.004 -20.035 23.482 1.00 90.44 179 ASP A O 1
ATOM 1344 N N . SER A 1 180 ? -5.793 -22.036 24.443 1.00 88.25 180 SER A N 1
ATOM 1345 C CA . SER A 1 180 ? -4.325 -21.984 24.500 1.00 88.25 180 SER A CA 1
ATOM 1346 C C . SER A 1 180 ? -3.630 -21.997 23.133 1.00 88.25 180 SER A C 1
ATOM 1348 O O . SER A 1 180 ? -2.419 -21.801 23.077 1.00 88.25 180 SER A O 1
ATOM 1350 N N . ALA A 1 181 ? -4.348 -22.313 22.054 1.00 86.69 181 ALA A N 1
ATOM 1351 C CA . ALA A 1 181 ? -3.831 -22.279 20.690 1.00 86.69 181 ALA A CA 1
ATOM 1352 C C . ALA A 1 181 ? -4.246 -20.999 19.944 1.00 86.69 181 ALA A C 1
ATOM 1354 O O . ALA A 1 181 ? -3.775 -20.777 18.830 1.00 86.69 181 ALA A O 1
ATOM 1355 N N . SER A 1 182 ? -5.099 -20.165 20.547 1.00 89.88 182 SER A N 1
ATOM 1356 C CA . SER A 1 182 ? -5.485 -18.869 20.004 1.00 89.88 182 SER A CA 1
ATOM 1357 C C . SER A 1 182 ? -4.379 -17.830 20.180 1.00 89.88 182 SER A C 1
ATOM 1359 O O . SER A 1 182 ? -3.800 -17.731 21.261 1.00 89.88 182 SER A O 1
ATOM 1361 N N . ARG A 1 183 ? -4.130 -17.009 19.159 1.00 92.00 183 ARG A N 1
ATOM 1362 C CA . ARG A 1 183 ? -3.317 -15.787 19.267 1.00 92.00 183 ARG A CA 1
ATOM 1363 C C . ARG A 1 183 ? -3.715 -14.768 18.200 1.00 92.00 183 ARG A C 1
ATOM 1365 O O . ARG A 1 183 ? -4.253 -15.147 17.161 1.00 92.00 183 ARG A O 1
ATOM 1372 N N . ILE A 1 184 ? -3.439 -13.496 18.458 1.00 92.81 184 ILE A N 1
ATOM 1373 C CA . ILE A 1 184 ? -3.513 -12.420 17.468 1.00 92.81 184 ILE A CA 1
ATOM 1374 C C . ILE A 1 184 ? -2.082 -11.949 17.220 1.00 92.81 184 ILE A C 1
ATOM 1376 O O . ILE A 1 184 ? -1.398 -11.570 18.165 1.00 92.81 184 ILE A O 1
ATOM 1380 N N . SER A 1 185 ? -1.622 -12.005 15.978 1.00 93.75 185 SER A N 1
ATOM 1381 C CA . SER A 1 185 ? -0.282 -11.592 15.560 1.00 93.75 185 SER A CA 1
ATOM 1382 C C . SER A 1 185 ? -0.360 -10.682 14.335 1.00 93.75 185 SER A C 1
ATOM 1384 O O . SER A 1 185 ? -1.450 -10.420 13.823 1.00 93.75 185 SER A O 1
ATOM 1386 N N . TRP A 1 186 ? 0.774 -10.189 13.842 1.00 92.50 186 TRP A N 1
ATOM 1387 C CA . TRP A 1 186 ? 0.827 -9.452 12.581 1.00 92.50 186 TRP A CA 1
ATOM 1388 C C . TRP A 1 186 ? 1.900 -10.004 11.644 1.00 92.50 186 TRP A C 1
ATOM 1390 O O . TRP A 1 186 ? 2.870 -10.646 12.051 1.00 92.50 186 TRP A O 1
ATOM 1400 N N . GLN A 1 187 ? 1.695 -9.784 10.353 1.00 89.81 187 GLN A N 1
ATOM 1401 C CA . GLN A 1 187 ? 2.577 -10.239 9.299 1.00 89.81 187 GLN A CA 1
ATOM 1402 C C . GLN A 1 187 ? 3.793 -9.319 9.223 1.00 89.81 187 GLN A C 1
ATOM 1404 O O . GLN A 1 187 ? 3.711 -8.214 8.705 1.00 89.81 187 GLN A O 1
ATOM 1409 N N . MET A 1 188 ? 4.947 -9.798 9.678 1.00 87.31 188 MET A N 1
ATOM 1410 C CA . MET A 1 188 ? 6.206 -9.077 9.498 1.00 87.31 188 MET A CA 1
ATOM 1411 C C . M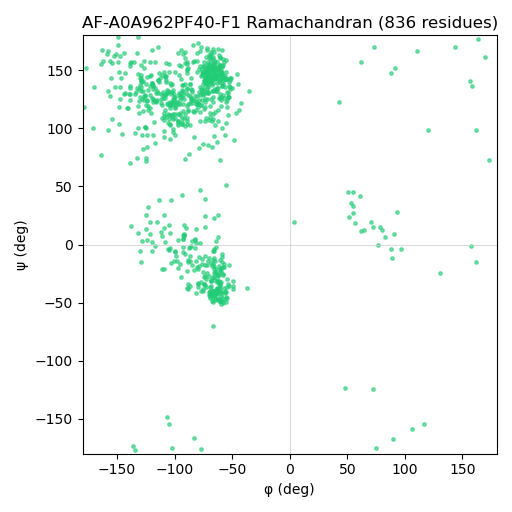ET A 1 188 ? 6.699 -9.234 8.050 1.00 87.31 188 MET A C 1
ATOM 1413 O O . MET A 1 188 ? 6.904 -10.369 7.599 1.00 87.31 188 MET A O 1
ATOM 1417 N N . PRO A 1 189 ? 6.943 -8.139 7.307 1.00 83.06 189 PRO A N 1
ATOM 1418 C CA . PRO A 1 189 ? 7.529 -8.226 5.975 1.00 83.06 189 PRO A CA 1
ATOM 1419 C C . PRO A 1 189 ? 8.897 -8.923 6.003 1.00 83.06 189 PRO A C 1
ATOM 1421 O O . PRO A 1 189 ? 9.627 -8.871 6.991 1.00 83.06 189 PRO A O 1
ATOM 1424 N N . THR A 1 190 ? 9.303 -9.555 4.903 1.00 85.19 190 THR A N 1
ATOM 1425 C CA . THR A 1 190 ? 10.673 -10.087 4.800 1.00 85.19 190 THR A CA 1
ATOM 1426 C C . THR A 1 190 ? 11.632 -8.971 4.393 1.00 85.19 190 THR A C 1
ATOM 1428 O O . THR A 1 190 ? 11.407 -8.304 3.383 1.00 85.19 190 THR A O 1
ATOM 1431 N N . LEU A 1 191 ? 12.720 -8.778 5.144 1.00 83.62 191 LEU A N 1
ATOM 1432 C CA . LEU A 1 191 ? 13.750 -7.806 4.778 1.00 83.62 191 LEU A CA 1
ATOM 1433 C C . LEU A 1 191 ? 14.667 -8.363 3.675 1.00 83.62 191 LEU A C 1
ATOM 1435 O O . LEU A 1 191 ? 15.111 -9.510 3.773 1.00 83.62 191 LEU A O 1
ATOM 1439 N N . PRO A 1 192 ? 14.994 -7.573 2.635 1.00 81.88 192 PRO A N 1
ATOM 1440 C CA . PRO A 1 192 ? 15.960 -7.988 1.628 1.00 81.88 192 PRO A CA 1
ATOM 1441 C C . PRO A 1 192 ? 17.348 -8.194 2.260 1.00 81.88 192 PRO A C 1
ATOM 1443 O O . PRO A 1 192 ? 17.737 -7.422 3.148 1.00 81.88 192 PRO A O 1
ATOM 1446 N N . PRO A 1 193 ? 18.115 -9.204 1.806 1.00 79.88 193 PRO A N 1
ATOM 1447 C CA . PRO A 1 193 ? 19.470 -9.432 2.289 1.00 79.88 193 PRO A CA 1
ATOM 1448 C C . PRO A 1 193 ? 20.408 -8.314 1.823 1.00 79.88 193 PRO A C 1
ATOM 1450 O O . PRO A 1 193 ? 20.285 -7.815 0.703 1.00 79.88 193 PRO A O 1
ATOM 1453 N N . ALA A 1 194 ? 21.384 -7.962 2.660 1.00 81.50 194 ALA A N 1
ATOM 1454 C CA . ALA A 1 194 ? 22.392 -6.975 2.300 1.00 81.50 194 ALA A CA 1
ATOM 1455 C C . ALA A 1 194 ? 23.272 -7.478 1.126 1.00 81.50 194 ALA A C 1
ATOM 1457 O O . ALA A 1 194 ? 23.739 -8.624 1.148 1.00 81.50 194 ALA A O 1
ATOM 1458 N N . PRO A 1 195 ? 23.526 -6.649 0.098 1.00 78.44 195 PRO A N 1
ATOM 1459 C CA . PRO A 1 195 ? 24.289 -7.033 -1.085 1.00 78.44 195 PRO A CA 1
ATOM 1460 C C . PRO A 1 195 ? 25.766 -7.230 -0.748 1.00 78.44 195 PRO A C 1
ATOM 1462 O O . PRO A 1 195 ? 26.343 -6.428 -0.034 1.00 78.44 195 PRO A O 1
ATOM 1465 N N . HIS A 1 196 ? 26.421 -8.245 -1.312 1.00 77.12 196 HIS A N 1
ATOM 1466 C CA . HIS A 1 196 ? 27.865 -8.440 -1.133 1.00 77.12 196 HIS A CA 1
ATOM 1467 C C . HIS A 1 196 ? 28.698 -7.501 -2.023 1.00 77.12 196 HIS A C 1
ATOM 1469 O O . HIS A 1 196 ? 28.294 -7.172 -3.139 1.00 77.12 196 HIS A O 1
ATOM 1475 N N . TYR A 1 197 ? 29.908 -7.130 -1.584 1.00 75.62 197 TYR A N 1
ATOM 1476 C CA . TYR A 1 197 ? 30.839 -6.384 -2.439 1.00 75.62 197 TYR A CA 1
ATOM 1477 C C . TYR A 1 197 ? 31.273 -7.179 -3.675 1.00 75.62 197 TYR A C 1
ATOM 1479 O O . TYR A 1 197 ? 31.757 -8.307 -3.565 1.00 75.62 197 TYR A O 1
ATOM 1487 N N . ALA A 1 198 ? 31.206 -6.529 -4.839 1.00 74.56 198 ALA A N 1
ATOM 1488 C CA . ALA A 1 198 ? 31.759 -7.011 -6.097 1.00 74.56 198 ALA A CA 1
ATOM 1489 C C . ALA A 1 198 ? 32.642 -5.920 -6.746 1.00 74.56 198 ALA A C 1
ATOM 1491 O O . ALA A 1 198 ? 32.227 -4.762 -6.788 1.00 74.56 198 ALA A O 1
ATOM 1492 N N . PRO A 1 199 ? 33.838 -6.254 -7.272 1.00 76.88 199 PRO A N 1
ATOM 1493 C CA . PRO A 1 199 ? 34.467 -7.579 -7.273 1.00 76.88 199 PRO A CA 1
ATOM 1494 C C . PRO A 1 199 ? 34.973 -7.984 -5.879 1.00 76.88 199 PRO A C 1
ATOM 1496 O O . PRO A 1 199 ? 35.296 -7.132 -5.062 1.00 76.88 199 PRO A O 1
ATOM 1499 N N . SER A 1 200 ? 35.086 -9.281 -5.601 1.00 81.00 200 SER A N 1
ATOM 1500 C CA . SER A 1 200 ? 35.783 -9.801 -4.419 1.00 81.00 200 SER A CA 1
ATOM 1501 C C . SER A 1 200 ? 36.605 -11.024 -4.840 1.00 81.00 200 SER A C 1
ATOM 1503 O O . SER A 1 200 ? 36.053 -11.887 -5.528 1.00 81.00 200 SER A O 1
ATOM 1505 N N . PRO A 1 201 ? 37.908 -11.107 -4.503 1.00 88.38 201 PRO A N 1
ATOM 1506 C CA . PRO A 1 201 ? 38.686 -10.212 -3.632 1.00 88.38 201 PRO A CA 1
ATOM 1507 C C . PRO A 1 201 ? 39.098 -8.876 -4.283 1.00 88.38 201 PRO A C 1
ATOM 1509 O O . PRO A 1 201 ? 38.952 -8.686 -5.491 1.00 88.38 201 PRO A O 1
ATOM 1512 N N . ALA A 1 202 ? 39.627 -7.948 -3.477 1.00 92.56 202 ALA A N 1
ATOM 1513 C CA . ALA A 1 202 ? 40.201 -6.682 -3.936 1.00 92.56 202 ALA A CA 1
ATOM 1514 C C . ALA A 1 202 ? 41.404 -6.896 -4.889 1.00 92.56 202 ALA A C 1
ATOM 1516 O O . ALA A 1 202 ? 41.997 -7.983 -4.913 1.00 92.56 202 ALA A O 1
ATOM 1517 N N . PRO A 1 203 ? 41.796 -5.881 -5.688 1.00 94.19 203 PRO A N 1
ATOM 1518 C CA . PRO A 1 203 ? 42.864 -6.027 -6.673 1.00 94.19 203 PRO A CA 1
ATOM 1519 C C . PRO A 1 203 ? 44.166 -6.568 -6.073 1.00 94.19 203 PRO A C 1
ATOM 1521 O O . PRO A 1 203 ? 44.668 -6.073 -5.059 1.00 94.19 203 PRO A O 1
ATOM 1524 N N . SER A 1 204 ? 44.721 -7.595 -6.720 1.00 92.88 204 SER A N 1
ATOM 1525 C CA . SER A 1 204 ? 46.012 -8.163 -6.327 1.00 92.88 204 SER A CA 1
ATOM 1526 C C . SER A 1 204 ? 47.163 -7.214 -6.668 1.00 92.88 204 SER A C 1
ATOM 1528 O O . SER A 1 204 ? 47.080 -6.446 -7.627 1.00 92.88 204 SER A O 1
ATOM 1530 N N . GLY A 1 205 ? 48.252 -7.300 -5.910 1.00 90.94 205 GLY A N 1
ATOM 1531 C CA . GLY A 1 205 ? 49.475 -6.553 -6.174 1.00 90.94 205 GLY A CA 1
ATOM 1532 C C . GLY A 1 205 ? 50.118 -6.953 -7.505 1.00 90.94 205 GLY A C 1
ATOM 1533 O O . GLY A 1 205 ? 50.094 -8.120 -7.909 1.00 90.94 205 GLY A O 1
ATOM 1534 N N . GLY A 1 206 ? 50.710 -5.977 -8.195 1.00 86.12 206 GLY A N 1
ATOM 1535 C CA . GLY A 1 206 ? 51.453 -6.196 -9.434 1.00 86.12 206 GLY A CA 1
ATOM 1536 C C . GLY A 1 206 ? 52.623 -7.170 -9.257 1.00 86.12 206 GLY A C 1
ATOM 1537 O O . GLY A 1 206 ? 53.386 -7.090 -8.290 1.00 86.12 206 GLY A O 1
ATOM 1538 N N . LYS A 1 207 ? 52.775 -8.087 -10.218 1.00 76.75 207 LYS A N 1
ATOM 1539 C CA . LYS A 1 207 ? 53.915 -9.013 -10.303 1.00 76.75 207 LYS A CA 1
ATOM 1540 C C . LYS A 1 207 ? 55.105 -8.326 -10.984 1.00 76.75 207 LYS A C 1
ATOM 1542 O O . LYS A 1 207 ? 54.899 -7.413 -11.777 1.00 76.75 207 LYS A O 1
ATOM 1547 N N . LEU A 1 208 ? 56.326 -8.822 -10.747 1.00 65.38 208 LEU A N 1
ATOM 1548 C CA . LEU A 1 208 ? 57.582 -8.414 -11.421 1.00 65.38 208 LEU A CA 1
ATOM 1549 C C . LEU A 1 208 ? 58.251 -7.125 -10.909 1.00 65.38 208 LEU A C 1
ATOM 1551 O O . LEU A 1 208 ? 59.205 -6.639 -11.523 1.00 65.38 208 LEU A O 1
ATOM 1555 N N . HIS A 1 209 ? 57.823 -6.616 -9.758 1.00 63.97 209 HIS A N 1
ATOM 1556 C CA . HIS A 1 209 ? 58.559 -5.588 -9.027 1.00 63.97 209 HIS A CA 1
ATOM 1557 C C . HIS A 1 209 ? 59.570 -6.241 -8.065 1.00 63.97 209 HIS A C 1
ATOM 1559 O O . HIS A 1 209 ? 59.394 -7.381 -7.630 1.00 63.97 209 HIS A O 1
ATOM 1565 N N . ALA A 1 210 ? 60.671 -5.549 -7.774 1.00 75.06 210 ALA A N 1
ATOM 1566 C CA . ALA A 1 210 ? 61.627 -5.953 -6.745 1.00 75.06 210 ALA A CA 1
ATOM 1567 C C . ALA A 1 210 ? 61.665 -4.839 -5.689 1.00 75.06 210 ALA A C 1
ATOM 1569 O O . ALA A 1 210 ? 62.380 -3.854 -5.905 1.00 75.06 210 ALA A O 1
ATOM 1570 N N . PRO A 1 211 ? 60.875 -4.941 -4.599 1.00 81.19 211 PRO A N 1
ATOM 1571 C CA . PRO A 1 211 ? 59.988 -6.051 -4.180 1.00 81.19 211 PRO A CA 1
ATOM 1572 C C . PRO A 1 211 ? 58.616 -6.073 -4.890 1.00 81.19 211 PRO A C 1
ATOM 1574 O O . PRO A 1 211 ? 58.232 -5.087 -5.516 1.00 81.19 211 PRO A O 1
ATOM 1577 N N . GLY A 1 212 ? 57.884 -7.191 -4.804 1.00 88.25 212 GLY A N 1
ATOM 1578 C CA . GLY A 1 212 ? 56.507 -7.334 -5.293 1.00 88.25 212 GLY A CA 1
ATOM 1579 C C . GLY A 1 212 ? 55.558 -6.337 -4.617 1.00 88.25 212 GLY A C 1
ATOM 1580 O O . GLY A 1 212 ? 55.766 -5.961 -3.466 1.00 88.25 212 GLY A O 1
ATOM 1581 N N . MET A 1 213 ? 54.530 -5.869 -5.331 1.00 94.00 213 MET A N 1
ATOM 1582 C CA . MET A 1 213 ? 53.599 -4.870 -4.785 1.00 94.00 213 MET A CA 1
ATOM 1583 C C . MET A 1 213 ? 52.609 -5.497 -3.803 1.00 94.00 213 MET A C 1
ATOM 1585 O O . MET A 1 213 ? 52.162 -6.624 -4.009 1.00 94.00 213 MET A O 1
ATOM 1589 N N . ASP A 1 214 ? 52.215 -4.757 -2.773 1.00 94.56 214 ASP A N 1
ATOM 1590 C CA . ASP A 1 214 ? 51.186 -5.201 -1.832 1.00 94.56 214 ASP A CA 1
ATOM 1591 C C . ASP A 1 214 ? 49.817 -5.352 -2.521 1.00 94.56 214 ASP A C 1
ATOM 1593 O O . ASP A 1 214 ? 49.494 -4.658 -3.490 1.00 94.56 214 ASP A O 1
ATOM 1597 N N . GLY A 1 215 ? 49.007 -6.283 -2.022 1.00 95.06 215 GLY A N 1
ATOM 1598 C CA . GLY A 1 215 ? 47.611 -6.423 -2.409 1.00 95.06 215 GLY A CA 1
ATOM 1599 C C . GLY A 1 215 ? 46.772 -5.274 -1.857 1.00 95.06 215 GLY A C 1
ATOM 1600 O O . GLY A 1 215 ? 47.044 -4.749 -0.777 1.00 95.06 215 GLY A O 1
ATOM 1601 N N . SER A 1 216 ? 45.729 -4.887 -2.588 1.00 96.00 216 SER A N 1
ATOM 1602 C CA . SER A 1 216 ? 44.818 -3.834 -2.133 1.00 96.00 216 SER A CA 1
ATOM 1603 C C . SER A 1 216 ? 44.011 -4.306 -0.928 1.00 96.00 216 SER A C 1
ATOM 1605 O O . SER A 1 216 ? 43.599 -5.464 -0.864 1.00 96.00 216 SER A O 1
ATOM 1607 N N . ASN A 1 217 ? 43.744 -3.411 0.019 1.00 94.75 217 ASN A N 1
ATOM 1608 C CA . ASN A 1 217 ? 42.809 -3.705 1.100 1.00 94.75 217 ASN A CA 1
ATOM 1609 C C . ASN A 1 217 ? 41.392 -3.870 0.537 1.00 94.75 217 ASN A C 1
ATOM 1611 O O . ASN A 1 217 ? 41.012 -3.173 -0.404 1.00 94.75 217 ASN A O 1
ATOM 1615 N N . GLY A 1 218 ? 40.624 -4.775 1.133 1.00 93.19 218 GLY A N 1
ATOM 1616 C CA . GLY A 1 218 ? 39.192 -4.862 0.929 1.00 93.19 218 GLY A CA 1
ATOM 1617 C C . GLY A 1 218 ? 38.493 -3.625 1.485 1.00 93.19 218 GLY A C 1
ATOM 1618 O O . GLY A 1 218 ? 38.898 -3.076 2.510 1.00 93.19 218 GLY A O 1
ATOM 1619 N N . VAL A 1 219 ? 37.454 -3.187 0.787 1.00 92.50 219 VAL A N 1
ATOM 1620 C CA . VAL A 1 219 ? 36.560 -2.111 1.206 1.00 92.50 219 VAL A CA 1
ATOM 1621 C C . VAL A 1 219 ? 35.640 -2.596 2.333 1.00 92.50 219 VAL A C 1
ATOM 1623 O O . VAL A 1 219 ? 35.130 -3.721 2.309 1.00 92.50 219 VAL A O 1
ATOM 1626 N N . ASP A 1 220 ? 35.440 -1.732 3.326 1.00 90.38 220 ASP A N 1
ATOM 1627 C CA . ASP A 1 220 ? 34.532 -1.956 4.452 1.00 90.38 220 ASP A CA 1
ATOM 1628 C C . ASP A 1 220 ? 33.069 -1.910 3.989 1.00 90.38 220 ASP A C 1
ATOM 1630 O O . ASP A 1 220 ? 32.718 -1.108 3.125 1.00 90.38 220 ASP A O 1
ATOM 1634 N N . GLY A 1 221 ? 32.205 -2.767 4.542 1.00 85.69 221 GLY A N 1
ATOM 1635 C CA . GLY A 1 221 ? 30.754 -2.725 4.334 1.00 85.69 221 GLY A CA 1
ATOM 1636 C C . GLY A 1 221 ? 30.183 -1.362 4.702 1.00 85.69 221 GLY A C 1
ATOM 1637 O O . GLY A 1 221 ? 30.816 -0.599 5.440 1.00 85.69 221 GLY A O 1
ATOM 1638 N N . ASP A 1 222 ? 29.003 -1.041 4.177 1.00 84.00 222 ASP A N 1
ATOM 1639 C CA . ASP A 1 222 ? 28.435 0.274 4.454 1.00 84.00 222 ASP A CA 1
ATOM 1640 C C . ASP A 1 222 ? 28.076 0.379 5.938 1.00 84.00 222 ASP A C 1
ATOM 1642 O O . ASP A 1 222 ? 27.505 -0.538 6.532 1.00 84.00 222 ASP A O 1
ATOM 1646 N N . GLN A 1 223 ? 28.496 1.479 6.549 1.00 80.56 223 GLN A N 1
ATOM 1647 C CA . GLN A 1 223 ? 28.220 1.762 7.951 1.00 80.56 223 GLN A CA 1
ATOM 1648 C C . GLN A 1 223 ? 26.884 2.499 8.116 1.00 80.56 223 GLN A C 1
ATOM 1650 O O . GLN A 1 223 ? 26.379 2.580 9.234 1.00 80.56 223 GLN A O 1
ATOM 1655 N N . ASP A 1 224 ? 26.331 3.013 7.014 1.00 77.62 224 ASP A N 1
ATOM 1656 C CA . ASP A 1 224 ? 24.978 3.540 6.889 1.00 77.62 224 ASP A CA 1
ATOM 1657 C C . ASP A 1 224 ? 24.038 2.389 6.479 1.00 77.62 224 ASP A C 1
ATOM 1659 O O . ASP A 1 224 ? 24.160 1.873 5.359 1.00 77.62 224 ASP A O 1
ATOM 1663 N N . PRO A 1 225 ? 23.151 1.917 7.374 1.00 66.50 225 PRO A N 1
ATOM 1664 C CA . PRO A 1 225 ? 22.292 0.782 7.076 1.00 66.50 225 PRO A CA 1
ATOM 1665 C C . PRO A 1 225 ? 21.298 1.151 5.969 1.00 66.50 225 PRO A C 1
ATOM 1667 O O . PRO A 1 225 ? 20.413 1.983 6.122 1.00 66.50 225 PRO A O 1
ATOM 1670 N N . ALA A 1 226 ? 21.443 0.544 4.800 1.00 65.31 226 ALA A N 1
ATOM 1671 C CA . ALA A 1 226 ? 20.503 0.710 3.704 1.00 65.31 226 ALA A CA 1
ATOM 1672 C C . ALA A 1 226 ? 20.633 -0.490 2.781 1.00 65.31 226 ALA A C 1
ATOM 1674 O O . ALA A 1 226 ? 21.735 -0.812 2.370 1.00 65.31 226 ALA A O 1
ATOM 1675 N N . HIS A 1 227 ? 19.519 -1.110 2.397 1.00 60.00 227 HIS A N 1
ATOM 1676 C CA . HIS A 1 227 ? 19.522 -2.367 1.639 1.00 60.00 227 HIS A CA 1
ATOM 1677 C C . HIS A 1 227 ? 20.274 -2.320 0.294 1.00 60.00 227 HIS A C 1
ATOM 1679 O O . HIS A 1 227 ? 20.694 -3.351 -0.213 1.00 60.00 227 HIS A O 1
ATOM 1685 N N . TYR A 1 228 ? 20.412 -1.145 -0.327 1.00 65.62 228 TYR A N 1
ATOM 1686 C CA . TYR A 1 228 ? 21.117 -0.968 -1.607 1.00 65.62 228 TYR A CA 1
ATOM 1687 C C . TYR A 1 228 ? 22.609 -0.651 -1.434 1.00 65.62 228 TYR A C 1
ATOM 1689 O O . TYR A 1 228 ? 23.373 -0.621 -2.399 1.00 65.62 228 TYR A O 1
ATOM 1697 N N . LYS A 1 229 ? 23.025 -0.410 -0.197 1.00 61.22 229 LYS A N 1
ATOM 1698 C CA . LYS A 1 229 ? 24.404 -0.270 0.241 1.00 61.22 229 LYS A CA 1
ATOM 1699 C C . LYS A 1 229 ? 24.743 -1.540 1.027 1.00 61.22 229 LYS A C 1
ATOM 1701 O O . LYS A 1 229 ? 23.861 -2.226 1.510 1.00 61.22 229 LYS A O 1
ATOM 1706 N N . ASN A 1 230 ? 26.001 -1.936 1.147 1.00 71.75 230 ASN A N 1
ATOM 1707 C CA . ASN A 1 230 ? 26.387 -3.193 1.816 1.00 71.75 230 ASN A CA 1
ATOM 1708 C C . ASN A 1 230 ? 26.241 -3.121 3.364 1.00 71.75 230 ASN A C 1
ATOM 1710 O O . ASN A 1 230 ? 27.116 -3.577 4.098 1.00 71.75 230 ASN A O 1
ATOM 1714 N N . GLY A 1 231 ? 25.183 -2.474 3.857 1.00 69.50 231 GLY A N 1
ATOM 1715 C CA . GLY A 1 231 ? 24.728 -2.387 5.240 1.00 69.50 231 GLY A CA 1
ATOM 1716 C C . GLY A 1 231 ? 23.368 -3.079 5.390 1.00 69.50 231 GLY A C 1
ATOM 1717 O O . GLY A 1 231 ? 22.753 -3.498 4.411 1.00 69.50 231 GLY A O 1
ATOM 1718 N N . GLY A 1 232 ? 22.923 -3.262 6.625 1.00 77.56 232 GLY A N 1
ATOM 1719 C CA . GLY A 1 232 ? 21.703 -3.995 6.929 1.00 77.56 232 GLY A CA 1
ATOM 1720 C C . GLY A 1 232 ? 20.463 -3.174 6.608 1.00 77.56 232 GLY A C 1
ATOM 1721 O O . GLY A 1 232 ? 20.453 -1.950 6.722 1.00 77.56 232 GLY A O 1
ATOM 1722 N N . THR A 1 233 ? 19.398 -3.848 6.193 1.00 83.12 233 THR A N 1
ATOM 1723 C CA . THR A 1 233 ? 18.127 -3.185 5.902 1.00 83.12 233 THR A CA 1
ATOM 1724 C C . THR A 1 233 ? 17.448 -2.785 7.206 1.00 83.12 233 THR A C 1
ATOM 1726 O O . THR A 1 233 ? 17.203 -3.644 8.048 1.00 83.12 233 THR A O 1
ATOM 1729 N N . HIS A 1 234 ? 17.139 -1.500 7.392 1.00 85.25 234 HIS A N 1
ATOM 1730 C CA . HIS A 1 234 ? 16.252 -1.072 8.477 1.00 85.25 234 HIS A CA 1
ATOM 1731 C C . HIS A 1 234 ? 14.910 -1.805 8.394 1.00 85.25 234 HIS A C 1
ATOM 1733 O O . HIS A 1 234 ? 14.447 -2.101 7.292 1.00 85.25 234 HIS A O 1
ATOM 1739 N N . ALA A 1 235 ? 14.277 -2.060 9.538 1.00 81.75 235 ALA A N 1
ATOM 1740 C CA . ALA A 1 235 ? 12.880 -2.466 9.560 1.00 81.75 235 ALA A CA 1
ATOM 1741 C C . ALA A 1 235 ? 12.039 -1.495 8.716 1.00 81.75 235 ALA A C 1
ATOM 1743 O O . ALA A 1 235 ? 12.218 -0.276 8.781 1.00 81.75 235 ALA A O 1
ATOM 1744 N N . ILE A 1 236 ? 11.162 -2.050 7.885 1.00 75.56 236 ILE A N 1
ATOM 1745 C CA . ILE A 1 236 ? 10.422 -1.300 6.862 1.00 75.56 236 ILE A CA 1
ATOM 1746 C C . ILE A 1 236 ? 8.970 -1.037 7.257 1.00 75.56 236 ILE A C 1
ATOM 1748 O O . ILE A 1 236 ? 8.336 -0.174 6.656 1.00 75.56 236 ILE A O 1
ATOM 1752 N N . ALA A 1 237 ? 8.458 -1.756 8.257 1.00 75.25 237 ALA A N 1
ATOM 1753 C CA . ALA A 1 237 ? 7.086 -1.631 8.726 1.00 75.25 237 ALA A CA 1
ATOM 1754 C C . ALA A 1 237 ? 7.027 -1.438 10.244 1.00 75.25 237 ALA A C 1
ATOM 1756 O O . ALA A 1 237 ? 7.772 -2.061 11.005 1.00 75.25 237 ALA A O 1
ATOM 1757 N N . THR A 1 238 ? 6.106 -0.573 10.662 1.00 83.56 238 THR A N 1
ATOM 1758 C CA . THR A 1 238 ? 5.672 -0.442 12.053 1.00 83.56 238 THR A CA 1
ATOM 1759 C C . THR A 1 238 ? 4.557 -1.449 12.300 1.00 83.56 238 THR A C 1
ATOM 1761 O O . THR A 1 238 ? 3.680 -1.603 11.451 1.00 83.56 238 THR A O 1
ATOM 1764 N N . ALA A 1 239 ? 4.581 -2.121 13.448 1.00 89.38 239 ALA A N 1
ATOM 1765 C CA . ALA A 1 239 ? 3.507 -3.029 13.832 1.00 89.38 239 ALA A CA 1
ATOM 1766 C C . ALA A 1 239 ? 2.161 -2.277 13.987 1.00 89.38 239 ALA A C 1
ATOM 1768 O O . ALA A 1 239 ? 2.151 -1.082 14.308 1.00 89.38 239 ALA A O 1
ATOM 1769 N N . PRO A 1 240 ? 1.017 -2.945 13.760 1.00 89.62 240 PRO A N 1
ATOM 1770 C CA . PRO A 1 240 ? -0.288 -2.294 13.746 1.00 89.62 240 PRO A CA 1
ATOM 1771 C C . PRO A 1 240 ? -0.754 -1.827 15.131 1.00 89.62 240 PRO A C 1
ATOM 1773 O O . PRO A 1 240 ? -0.285 -2.274 16.179 1.00 89.62 240 PRO A O 1
ATOM 1776 N N . ILE A 1 241 ? -1.740 -0.936 15.116 1.00 87.88 241 ILE A N 1
ATOM 1777 C CA . ILE A 1 241 ? -2.515 -0.498 16.274 1.00 87.88 241 ILE A CA 1
ATOM 1778 C C . ILE A 1 241 ? -3.739 -1.412 16.408 1.00 87.88 241 ILE A C 1
ATOM 1780 O O . ILE A 1 241 ? -4.387 -1.723 15.412 1.00 87.88 241 ILE A O 1
ATOM 1784 N N . ILE A 1 242 ? -4.100 -1.828 17.618 1.00 89.88 242 ILE A N 1
ATOM 1785 C CA . ILE A 1 242 ? -5.350 -2.544 17.882 1.00 89.88 242 ILE A CA 1
ATOM 1786 C C . ILE A 1 242 ? -6.213 -1.746 18.858 1.00 89.88 242 ILE A C 1
ATOM 1788 O O . ILE A 1 242 ? -5.798 -1.445 19.975 1.00 89.88 242 ILE A O 1
ATOM 1792 N N . THR A 1 243 ? -7.455 -1.480 18.466 1.00 85.38 243 THR A N 1
ATOM 1793 C CA . THR A 1 243 ? -8.476 -0.861 19.315 1.00 85.38 243 THR A CA 1
ATOM 1794 C C . THR A 1 243 ? -9.553 -1.898 19.637 1.00 85.38 243 THR A C 1
ATOM 1796 O O . THR A 1 243 ? -10.338 -2.279 18.766 1.00 85.38 243 THR A O 1
ATOM 1799 N N . LEU A 1 244 ? -9.602 -2.363 20.885 1.00 88.19 244 LEU A N 1
ATOM 1800 C CA . LEU A 1 244 ? -10.510 -3.407 21.366 1.00 88.19 244 LEU A CA 1
ATOM 1801 C C . LEU A 1 244 ? -11.641 -2.803 22.209 1.00 88.19 244 LEU A C 1
ATOM 1803 O O . LEU A 1 244 ? -11.404 -2.366 23.327 1.00 88.19 244 LEU A O 1
ATOM 1807 N N . TRP A 1 245 ? -12.872 -2.834 21.712 1.00 84.88 245 TRP A N 1
ATOM 1808 C CA . TRP A 1 245 ? -14.098 -2.524 22.449 1.00 84.88 245 TRP A CA 1
ATOM 1809 C C . TRP A 1 245 ? -14.783 -3.830 22.851 1.00 84.88 245 TRP A C 1
ATOM 1811 O O . TRP A 1 245 ? -15.488 -4.439 22.045 1.00 84.88 245 TRP A O 1
ATOM 1821 N N . ILE A 1 246 ? -14.554 -4.280 24.084 1.00 90.06 246 ILE A N 1
ATOM 1822 C CA . ILE A 1 246 ? -15.011 -5.590 24.567 1.00 90.06 246 ILE A CA 1
ATOM 1823 C C . ILE A 1 246 ? -15.876 -5.391 25.804 1.00 90.06 246 ILE A C 1
ATOM 1825 O O . ILE A 1 246 ? -15.381 -4.931 26.833 1.00 90.06 246 ILE A O 1
ATOM 1829 N N . LEU A 1 247 ? -17.160 -5.738 25.723 1.00 86.25 247 LEU A N 1
ATOM 1830 C CA . LEU A 1 247 ? -18.083 -5.522 26.839 1.00 86.25 247 LEU A CA 1
ATOM 1831 C C . LEU A 1 247 ? -17.772 -6.442 28.035 1.00 86.25 247 LEU A C 1
ATOM 1833 O O . LEU A 1 247 ? -17.714 -5.983 29.177 1.00 86.25 247 LEU A O 1
ATOM 1837 N N . ASP A 1 248 ? -17.514 -7.717 27.763 1.00 89.62 248 ASP A N 1
ATOM 1838 C CA . ASP A 1 248 ? -17.177 -8.757 28.729 1.00 89.62 248 ASP A CA 1
ATOM 1839 C C . ASP A 1 248 ? -15.852 -9.443 28.352 1.00 89.62 248 ASP A C 1
ATOM 1841 O O . ASP A 1 248 ? -15.785 -10.324 27.491 1.00 89.62 248 ASP A O 1
ATOM 1845 N N . ALA A 1 249 ? -14.783 -9.033 29.036 1.00 91.56 249 ALA A N 1
ATOM 1846 C CA . ALA A 1 249 ? -13.471 -9.675 29.007 1.00 91.56 249 ALA A CA 1
ATOM 1847 C C . ALA A 1 249 ? -13.157 -10.389 30.337 1.00 91.56 249 ALA A C 1
ATOM 1849 O O . ALA A 1 249 ? -11.992 -10.573 30.694 1.00 91.56 249 ALA A O 1
ATOM 1850 N N . THR A 1 250 ? -14.178 -10.809 31.098 1.00 90.81 250 THR A N 1
ATOM 1851 C CA . THR A 1 250 ? -13.985 -11.491 32.392 1.00 90.81 250 THR A CA 1
ATOM 1852 C C . THR A 1 250 ? -13.305 -12.855 32.263 1.00 90.81 250 THR A C 1
ATOM 1854 O O . THR A 1 250 ? -12.638 -13.302 33.196 1.00 90.81 250 THR A O 1
ATOM 1857 N N . ASN A 1 251 ? -13.399 -13.486 31.090 1.00 87.75 251 ASN A N 1
ATOM 1858 C CA . ASN A 1 251 ? -12.669 -14.712 30.754 1.00 87.75 251 ASN A CA 1
ATOM 1859 C C . ASN A 1 251 ? -11.226 -14.455 30.279 1.00 87.75 251 ASN A C 1
ATOM 1861 O O . ASN A 1 251 ? -10.536 -15.407 29.922 1.00 87.75 251 ASN A O 1
ATOM 1865 N N . GLY A 1 252 ? -10.770 -13.198 30.295 1.00 89.88 252 GLY A N 1
ATOM 1866 C CA . GLY A 1 252 ? -9.470 -12.761 29.801 1.00 89.88 252 GLY A CA 1
ATOM 1867 C C . GLY A 1 252 ? -9.481 -12.378 28.318 1.00 89.88 252 GLY A C 1
ATOM 1868 O O . GLY A 1 252 ? -10.537 -12.219 27.704 1.00 89.88 252 GLY A O 1
ATOM 1869 N N . LEU A 1 253 ? -8.285 -12.216 27.749 1.00 92.44 253 LEU A N 1
ATOM 1870 C CA . LEU A 1 253 ? -8.056 -11.938 26.329 1.00 92.44 253 LEU A CA 1
ATOM 1871 C C . LEU A 1 253 ? -7.070 -12.954 25.736 1.00 92.44 253 LEU A C 1
ATOM 1873 O O . LEU A 1 253 ? -6.210 -13.463 26.466 1.00 92.44 253 LEU A O 1
ATOM 1877 N N . PRO A 1 254 ? -7.160 -13.244 24.426 1.00 93.25 254 PRO A N 1
ATOM 1878 C CA . PRO A 1 254 ? -6.148 -14.046 23.750 1.00 93.25 254 PRO A CA 1
ATOM 1879 C C . PRO A 1 254 ? -4.768 -13.374 23.823 1.00 93.25 254 PRO A C 1
ATOM 1881 O O . PRO A 1 254 ? -4.695 -12.147 23.903 1.00 93.25 254 PRO A O 1
ATOM 1884 N N . PRO A 1 255 ? -3.671 -14.148 23.747 1.00 94.69 255 PRO A N 1
ATOM 1885 C CA . PRO A 1 255 ? -2.340 -13.595 23.541 1.00 94.69 255 PRO A CA 1
ATOM 1886 C C . PRO A 1 255 ? -2.289 -12.702 22.296 1.00 94.69 255 PRO A C 1
ATOM 1888 O O . PRO A 1 255 ? -2.741 -13.113 21.223 1.00 94.69 255 PRO A O 1
ATOM 1891 N N . VAL A 1 256 ? -1.721 -11.508 22.443 1.00 94.94 256 VAL A N 1
ATOM 1892 C CA . VAL A 1 256 ? -1.521 -10.540 21.357 1.00 94.94 256 VAL A CA 1
ATOM 1893 C C . VAL A 1 256 ? -0.021 -10.298 21.174 1.00 94.94 256 VAL A C 1
ATOM 1895 O O . VAL A 1 256 ? 0.656 -9.927 22.129 1.00 94.94 256 VAL A O 1
ATOM 1898 N N . ASP A 1 257 ? 0.490 -10.509 19.963 1.00 95.00 257 ASP A N 1
ATOM 1899 C CA . ASP A 1 257 ? 1.887 -10.284 19.577 1.00 95.00 257 ASP A CA 1
ATOM 1900 C C . ASP A 1 257 ? 1.972 -9.207 18.488 1.00 95.00 257 ASP A C 1
ATOM 1902 O O . ASP A 1 257 ? 1.634 -9.423 17.322 1.00 95.00 257 ASP A O 1
ATOM 1906 N N . LEU A 1 258 ? 2.409 -8.025 18.905 1.00 94.25 258 LEU A N 1
ATOM 1907 C CA . LEU A 1 258 ? 2.645 -6.839 18.092 1.00 94.25 258 LEU A CA 1
ATOM 1908 C C . LEU A 1 258 ? 4.090 -6.354 18.251 1.00 94.25 258 LEU A C 1
ATOM 1910 O O . LEU A 1 258 ? 4.353 -5.149 18.181 1.00 94.25 258 LEU A O 1
ATOM 1914 N N . GLY A 1 259 ? 5.030 -7.277 18.474 1.00 93.50 259 GLY A N 1
ATOM 1915 C CA . GLY A 1 259 ? 6.452 -6.958 18.506 1.00 93.50 259 GLY A CA 1
ATOM 1916 C C . GLY A 1 259 ? 6.901 -6.277 17.209 1.00 93.50 259 GLY A C 1
ATOM 1917 O O . GLY A 1 259 ? 6.423 -6.594 16.115 1.00 93.50 259 GLY A O 1
ATOM 1918 N N . GLY A 1 260 ? 7.803 -5.305 17.318 1.00 91.44 260 GLY A N 1
ATOM 1919 C CA . GLY A 1 260 ? 8.383 -4.628 16.163 1.00 91.44 260 GLY A CA 1
ATOM 1920 C C . GLY A 1 260 ? 9.255 -5.574 15.334 1.00 91.44 260 GLY A C 1
ATOM 1921 O O . GLY A 1 260 ? 9.863 -6.505 15.854 1.00 91.44 260 GLY A O 1
ATOM 1922 N N . GLN A 1 261 ? 9.348 -5.319 14.030 1.00 92.00 261 GLN A N 1
ATOM 1923 C CA . GLN A 1 261 ? 10.184 -6.111 13.125 1.00 92.00 261 GLN A CA 1
ATOM 1924 C C . GLN A 1 261 ? 11.678 -5.951 13.465 1.00 92.00 261 GLN A C 1
ATOM 1926 O O . GLN A 1 261 ? 12.161 -4.828 13.598 1.00 92.00 261 GLN A O 1
ATOM 1931 N N . ASP A 1 262 ? 12.435 -7.044 13.551 1.00 92.62 262 ASP A N 1
ATOM 1932 C CA . ASP A 1 262 ? 13.892 -6.975 13.718 1.00 92.62 262 ASP A CA 1
ATOM 1933 C C . ASP A 1 262 ? 14.584 -6.387 12.473 1.00 92.62 262 ASP A C 1
ATOM 1935 O O . ASP A 1 262 ? 14.154 -6.595 11.336 1.00 92.62 262 ASP A O 1
ATOM 1939 N N . GLY A 1 263 ? 15.687 -5.667 12.672 1.00 91.31 263 GLY A N 1
ATOM 1940 C CA . GLY A 1 263 ? 16.507 -5.144 11.582 1.00 91.31 263 GLY A CA 1
ATOM 1941 C C . GLY A 1 263 ? 17.266 -6.239 10.823 1.00 91.31 263 GLY A C 1
ATOM 1942 O O . GLY A 1 263 ? 17.598 -7.298 11.353 1.00 91.31 263 GLY A O 1
ATOM 1943 N N . GLY A 1 264 ? 17.591 -5.979 9.558 1.00 90.38 264 GLY A N 1
ATOM 1944 C CA . GLY A 1 264 ? 18.322 -6.914 8.704 1.00 90.38 264 GLY A CA 1
ATOM 1945 C C . GLY A 1 264 ? 19.815 -6.975 9.034 1.00 90.38 264 GLY A C 1
ATOM 1946 O O . GLY A 1 264 ? 20.421 -5.973 9.415 1.00 90.38 264 GLY A O 1
ATOM 1947 N N . THR A 1 265 ? 20.440 -8.137 8.841 1.00 92.00 265 THR A N 1
ATOM 1948 C CA . THR A 1 265 ? 21.889 -8.306 9.033 1.00 92.00 265 THR A CA 1
ATOM 1949 C C . THR A 1 265 ? 22.695 -7.410 8.089 1.00 92.00 265 THR A C 1
ATOM 1951 O O . THR A 1 265 ? 22.371 -7.279 6.907 1.00 92.00 265 THR A O 1
ATOM 1954 N N . GLY A 1 266 ? 23.775 -6.825 8.604 1.00 91.06 266 GLY A N 1
ATOM 1955 C CA . GLY A 1 266 ? 24.732 -6.039 7.840 1.00 91.06 266 GLY A CA 1
ATOM 1956 C C . GLY A 1 266 ? 25.409 -6.841 6.731 1.00 91.06 266 GLY A C 1
ATOM 1957 O O . GLY A 1 266 ? 25.556 -8.063 6.790 1.00 91.06 266 GLY A O 1
ATOM 1958 N N . GLY A 1 267 ? 25.857 -6.146 5.696 1.00 90.50 267 GLY A N 1
ATOM 1959 C CA . GLY A 1 267 ? 26.482 -6.797 4.561 1.00 90.50 267 GLY A CA 1
ATOM 1960 C C . GLY A 1 267 ? 27.958 -7.162 4.794 1.00 90.50 267 GLY A C 1
ATOM 1961 O O . GLY A 1 267 ? 28.636 -6.635 5.677 1.00 90.50 267 GLY A O 1
ATOM 1962 N N . ARG A 1 268 ? 28.482 -8.131 4.037 1.00 91.12 268 ARG A N 1
ATOM 1963 C CA . ARG A 1 268 ? 29.841 -8.669 4.246 1.00 91.12 268 ARG A CA 1
ATOM 1964 C C . ARG A 1 268 ? 30.922 -7.722 3.710 1.00 91.12 268 ARG A C 1
ATOM 1966 O O . ARG A 1 268 ? 30.847 -7.311 2.555 1.00 91.12 268 ARG A O 1
ATOM 1973 N N . GLY A 1 269 ? 31.981 -7.467 4.480 1.00 92.62 269 GLY A N 1
ATOM 1974 C CA . GLY A 1 269 ? 33.158 -6.712 4.013 1.00 92.62 269 GLY A CA 1
ATOM 1975 C C . GLY A 1 269 ? 33.887 -7.385 2.838 1.00 92.62 269 GLY A C 1
ATOM 1976 O O . GLY A 1 269 ? 33.875 -8.609 2.708 1.00 92.62 269 GLY A O 1
ATOM 1977 N N . GLN A 1 270 ? 34.538 -6.612 1.964 1.00 94.56 270 GLN A N 1
ATOM 1978 C CA . GLN A 1 270 ? 35.239 -7.168 0.797 1.00 94.56 270 GLN A CA 1
ATOM 1979 C C . GLN A 1 270 ? 36.506 -7.925 1.225 1.00 94.56 270 GLN A C 1
ATOM 1981 O O . GLN A 1 270 ? 37.261 -7.458 2.078 1.00 94.56 270 GLN A O 1
ATOM 1986 N N . ASP A 1 271 ? 36.796 -9.065 0.598 1.00 95.19 271 ASP A N 1
ATOM 1987 C CA . ASP A 1 271 ? 38.061 -9.772 0.824 1.00 95.19 271 ASP A CA 1
ATOM 1988 C C . ASP A 1 271 ? 39.274 -8.955 0.335 1.00 95.19 271 ASP A C 1
ATOM 1990 O O . ASP A 1 271 ? 39.217 -8.282 -0.696 1.00 95.19 271 ASP A O 1
ATOM 1994 N N . GLY A 1 272 ? 40.388 -9.026 1.066 1.00 96.12 272 GLY A N 1
ATOM 1995 C CA . GLY A 1 272 ? 41.640 -8.360 0.712 1.00 96.12 272 GLY A CA 1
ATOM 1996 C C . GLY A 1 272 ? 42.321 -8.986 -0.508 1.00 96.12 272 GLY A C 1
ATOM 1997 O O . GLY A 1 272 ? 42.241 -10.191 -0.748 1.00 96.12 272 GLY A O 1
ATOM 1998 N N . GLY A 1 273 ? 43.025 -8.169 -1.286 1.00 96.56 273 GLY A N 1
ATOM 1999 C CA . GLY A 1 273 ? 43.746 -8.603 -2.478 1.00 96.56 273 GLY A CA 1
ATOM 2000 C C . GLY A 1 273 ? 45.025 -9.357 -2.138 1.00 96.56 273 GLY A C 1
ATOM 2001 O O . GLY A 1 273 ? 45.695 -9.071 -1.146 1.00 96.56 273 GLY A O 1
ATOM 2002 N N . ARG A 1 274 ? 45.411 -10.323 -2.970 1.00 96.44 274 ARG A N 1
ATOM 2003 C CA . ARG A 1 274 ? 46.674 -11.051 -2.793 1.00 96.44 274 ARG A CA 1
ATOM 2004 C C . ARG A 1 274 ? 47.879 -10.146 -3.099 1.00 96.44 274 ARG A C 1
ATOM 2006 O O . ARG A 1 274 ? 47.837 -9.368 -4.046 1.00 96.44 274 ARG A O 1
ATOM 2013 N N . GLY A 1 275 ? 48.969 -10.285 -2.348 1.00 95.94 275 GLY A N 1
ATOM 2014 C CA . GLY A 1 275 ? 50.242 -9.623 -2.645 1.00 95.94 275 GLY A CA 1
ATOM 2015 C C . GLY A 1 275 ? 50.896 -10.130 -3.936 1.00 95.94 275 GLY A C 1
ATOM 2016 O O . GLY A 1 275 ? 50.784 -11.305 -4.293 1.00 95.94 275 GLY A O 1
ATOM 2017 N N . GLY A 1 276 ? 51.574 -9.240 -4.654 1.00 95.38 276 GLY A N 1
ATOM 2018 C CA . GLY A 1 276 ? 52.275 -9.534 -5.901 1.00 95.38 276 GLY A CA 1
ATOM 2019 C C . GLY A 1 276 ? 53.540 -10.359 -5.677 1.00 95.38 276 GLY A C 1
ATOM 2020 O O . GLY A 1 276 ? 54.250 -10.180 -4.690 1.00 95.38 276 GLY A O 1
ATOM 2021 N N . ASP A 1 277 ? 53.836 -11.270 -6.602 1.00 93.94 277 ASP A N 1
ATOM 2022 C CA . ASP A 1 277 ? 55.046 -12.090 -6.522 1.00 93.94 277 ASP A CA 1
ATOM 2023 C C . ASP A 1 277 ? 56.294 -11.232 -6.828 1.00 93.94 277 ASP A C 1
ATOM 2025 O O . ASP A 1 277 ? 56.284 -10.397 -7.745 1.00 93.94 277 ASP A O 1
ATOM 2029 N N . GLY A 1 278 ? 57.367 -11.445 -6.067 1.00 92.50 278 GLY A N 1
ATOM 2030 C CA . GLY A 1 278 ? 58.637 -10.753 -6.254 1.00 92.50 278 GLY A CA 1
ATOM 2031 C C . GLY A 1 278 ? 59.349 -11.175 -7.540 1.00 92.50 278 GLY A C 1
ATOM 2032 O O . GLY A 1 278 ? 59.190 -12.294 -8.034 1.00 92.50 278 GLY A O 1
ATOM 2033 N N . ARG A 1 279 ? 60.131 -10.263 -8.124 1.00 92.31 279 ARG A N 1
ATOM 2034 C CA . ARG A 1 279 ? 60.877 -10.536 -9.361 1.00 92.31 279 ARG A CA 1
ATOM 2035 C C . ARG A 1 279 ? 62.016 -11.534 -9.127 1.00 92.31 279 ARG A C 1
ATOM 2037 O O . ARG A 1 279 ? 62.688 -11.480 -8.105 1.00 92.31 279 ARG A O 1
ATOM 2044 N N . GLU A 1 280 ? 62.284 -12.384 -10.111 1.00 92.38 280 GLU A N 1
ATOM 2045 C CA . GLU A 1 280 ? 63.513 -13.180 -10.154 1.00 92.38 280 GLU A CA 1
ATOM 2046 C C . GLU A 1 280 ? 64.777 -12.301 -10.116 1.00 92.38 280 GLU A C 1
ATOM 2048 O O . GLU A 1 280 ? 64.832 -11.224 -10.726 1.00 92.38 280 GLU A O 1
ATOM 2053 N N . GLY A 1 281 ? 65.799 -12.775 -9.404 1.00 90.56 281 GLY A N 1
ATOM 2054 C CA . GLY A 1 281 ? 67.100 -12.124 -9.336 1.00 90.56 281 GLY A CA 1
ATOM 2055 C C . GLY A 1 281 ? 67.829 -12.090 -10.680 1.00 90.56 281 GLY A C 1
ATOM 2056 O O . GLY A 1 281 ? 67.580 -12.876 -11.588 1.00 90.56 281 GLY A O 1
ATOM 2057 N N . LEU A 1 282 ? 68.767 -11.155 -10.836 1.00 88.69 282 LEU A N 1
ATOM 2058 C CA . LEU A 1 282 ? 69.557 -11.075 -12.068 1.00 88.69 282 LEU A CA 1
ATOM 2059 C C . LEU A 1 282 ? 70.371 -12.353 -12.287 1.00 88.69 282 LEU A C 1
ATOM 2061 O O . LEU A 1 282 ? 70.969 -12.884 -11.357 1.00 88.69 282 LEU A O 1
ATOM 2065 N N . ARG A 1 283 ? 70.471 -12.795 -13.538 1.00 87.69 283 ARG A N 1
ATOM 2066 C CA . ARG A 1 283 ? 71.354 -13.900 -13.907 1.00 87.69 283 ARG A CA 1
ATOM 2067 C C . ARG A 1 283 ? 72.807 -13.623 -13.503 1.00 87.69 283 ARG A C 1
ATOM 2069 O O . ARG A 1 283 ? 73.270 -12.472 -13.588 1.00 87.69 283 ARG A O 1
ATOM 2076 N N . ALA A 1 284 ? 73.518 -14.678 -13.104 1.00 84.25 284 ALA A N 1
ATOM 2077 C CA . ALA A 1 284 ? 74.968 -14.616 -12.977 1.00 84.25 284 ALA A CA 1
ATOM 2078 C C . ALA A 1 284 ? 75.619 -14.236 -14.319 1.00 84.25 284 ALA A C 1
ATOM 2080 O O . ALA A 1 284 ? 75.088 -14.541 -15.387 1.00 84.25 284 ALA A O 1
ATOM 2081 N N . ASP A 1 285 ? 76.747 -13.536 -14.244 1.00 81.31 285 ASP A N 1
ATOM 2082 C CA . ASP A 1 285 ? 77.529 -13.101 -15.400 1.00 81.31 285 ASP A CA 1
ATOM 2083 C C . ASP A 1 285 ? 78.978 -13.561 -15.216 1.00 81.31 285 ASP A C 1
ATOM 2085 O O . ASP A 1 285 ? 79.607 -13.296 -14.182 1.00 81.31 285 ASP A O 1
ATOM 2089 N N . GLY A 1 286 ? 79.477 -14.303 -16.197 1.00 70.62 286 GLY A N 1
ATOM 2090 C CA . GLY A 1 286 ? 80.792 -14.924 -16.200 1.00 70.62 286 GLY A CA 1
ATOM 2091 C C . GLY A 1 286 ? 81.615 -14.440 -17.386 1.00 70.62 286 GLY A C 1
ATOM 2092 O O . GLY A 1 286 ? 81.097 -13.995 -18.405 1.00 70.62 286 GLY A O 1
ATOM 2093 N N . THR A 1 287 ? 82.935 -14.536 -17.265 1.00 65.88 287 THR A N 1
ATOM 2094 C CA . THR A 1 287 ? 83.826 -14.410 -18.423 1.00 65.88 287 THR A CA 1
ATOM 2095 C C . THR A 1 287 ? 84.493 -15.752 -18.671 1.00 65.88 287 THR A C 1
ATOM 2097 O O . THR A 1 287 ? 84.923 -16.417 -17.730 1.00 65.88 287 THR A O 1
ATOM 2100 N N . PHE A 1 288 ? 84.630 -16.127 -19.947 1.00 61.81 288 PHE A N 1
ATOM 2101 C CA . PHE A 1 288 ? 85.117 -17.441 -20.400 1.00 61.81 288 PHE A CA 1
ATOM 2102 C C . PHE A 1 288 ? 86.471 -17.884 -19.794 1.00 61.81 288 PHE A C 1
ATOM 2104 O O . PHE A 1 288 ? 86.790 -19.068 -19.814 1.00 61.81 288 PHE A O 1
ATOM 2111 N N . PHE A 1 289 ? 87.261 -16.965 -19.221 1.00 63.75 289 PHE A N 1
ATOM 2112 C CA . PHE A 1 289 ? 88.547 -17.265 -18.576 1.00 63.75 289 PHE A CA 1
ATOM 2113 C C . PHE A 1 289 ? 88.715 -16.709 -17.143 1.00 63.75 289 PHE A C 1
ATOM 2115 O O . PHE A 1 289 ? 89.796 -16.858 -16.576 1.00 63.75 289 PHE A O 1
ATOM 2122 N N . GLY A 1 290 ? 87.705 -16.056 -16.551 1.00 59.00 290 GLY A N 1
ATOM 2123 C CA . GLY A 1 290 ? 87.875 -15.240 -15.333 1.00 59.00 290 GLY A CA 1
ATOM 2124 C C . GLY A 1 290 ? 87.125 -15.697 -14.078 1.00 59.00 290 GLY A C 1
ATOM 2125 O O . GLY A 1 290 ? 87.262 -15.059 -13.037 1.00 59.00 290 GLY A O 1
ATOM 2126 N N . GLY A 1 291 ? 86.349 -16.782 -14.147 1.00 69.50 291 GLY A N 1
ATOM 2127 C CA . GLY A 1 291 ? 85.433 -17.168 -13.068 1.00 69.50 291 GLY A CA 1
ATOM 2128 C C . GLY A 1 291 ? 84.182 -16.280 -13.012 1.00 69.50 291 GLY A C 1
ATOM 2129 O O . GLY A 1 291 ? 83.955 -15.445 -13.890 1.00 69.50 291 GLY A O 1
ATOM 2130 N N . CYS A 1 292 ? 83.341 -16.485 -11.997 1.00 74.12 292 CYS A N 1
ATOM 2131 C CA . CYS A 1 292 ? 82.073 -15.769 -11.850 1.00 74.12 292 CYS A CA 1
ATOM 2132 C C . CYS A 1 292 ? 82.314 -14.271 -11.564 1.00 74.12 292 CYS A C 1
ATOM 2134 O O . CYS A 1 292 ? 82.720 -13.905 -10.461 1.00 74.12 292 CYS A O 1
ATOM 2136 N N . CYS A 1 293 ? 82.086 -13.390 -12.547 1.00 77.06 293 CYS A N 1
ATOM 2137 C CA . CYS A 1 293 ? 82.305 -11.944 -12.397 1.00 77.06 293 CYS A CA 1
ATOM 2138 C C . CYS A 1 293 ? 81.214 -11.294 -11.541 1.00 77.06 293 CYS A C 1
ATOM 2140 O O . CYS A 1 293 ? 81.480 -10.366 -10.775 1.00 77.06 293 CYS A O 1
ATOM 2142 N N . ARG A 1 294 ? 79.987 -11.807 -11.650 1.00 80.75 294 ARG A N 1
ATOM 2143 C CA . ARG A 1 294 ? 78.856 -11.461 -10.796 1.00 80.75 294 ARG A CA 1
ATOM 2144 C C . ARG A 1 294 ? 78.066 -12.730 -10.498 1.00 80.75 294 ARG A C 1
ATOM 2146 O O . ARG A 1 294 ? 77.521 -13.335 -11.415 1.00 80.75 294 ARG A O 1
ATOM 2153 N N . GLY A 1 295 ? 77.985 -13.109 -9.223 1.00 82.19 295 GLY A N 1
ATOM 2154 C CA . GLY A 1 295 ? 77.112 -14.202 -8.783 1.00 82.19 295 GLY A CA 1
ATOM 2155 C C . GLY A 1 295 ? 75.633 -13.902 -9.046 1.00 82.19 295 GLY A C 1
ATOM 2156 O O . GLY A 1 295 ? 75.268 -12.764 -9.349 1.00 82.19 295 GLY A O 1
ATOM 2157 N N . VAL A 1 296 ? 74.772 -14.912 -8.908 1.00 87.50 296 VAL A N 1
ATOM 2158 C CA . VAL A 1 296 ? 73.328 -14.742 -9.135 1.00 87.50 296 VAL A CA 1
ATOM 2159 C C . VAL A 1 296 ? 72.740 -13.658 -8.222 1.00 87.50 296 VAL A C 1
ATOM 2161 O O . VAL A 1 296 ? 73.095 -13.544 -7.045 1.00 87.50 296 VAL A O 1
ATOM 2164 N N . GLY A 1 297 ? 71.863 -12.822 -8.767 1.00 89.12 297 GLY A N 1
ATOM 2165 C CA . GLY A 1 297 ? 71.186 -11.756 -8.039 1.00 89.12 297 GLY A CA 1
ATOM 2166 C C . GLY A 1 297 ? 70.152 -12.298 -7.055 1.00 89.12 297 GLY A C 1
ATOM 2167 O O . GLY A 1 297 ? 69.635 -13.403 -7.222 1.00 89.12 297 GLY A O 1
ATOM 2168 N N . HIS A 1 298 ? 69.834 -11.495 -6.043 1.00 91.56 298 HIS A N 1
ATOM 2169 C CA . HIS A 1 298 ? 68.752 -11.797 -5.110 1.00 91.56 298 HIS A CA 1
ATOM 2170 C C . HIS A 1 298 ? 67.395 -11.653 -5.796 1.00 91.56 298 HIS A C 1
ATOM 2172 O O . HIS A 1 298 ? 67.183 -10.696 -6.546 1.00 91.56 298 HIS A O 1
ATOM 2178 N N . GLY A 1 299 ? 66.493 -12.596 -5.532 1.00 92.25 299 GLY A N 1
ATOM 2179 C CA . GLY A 1 299 ? 65.085 -12.429 -5.867 1.00 92.25 299 GLY A CA 1
ATOM 2180 C C . GLY A 1 299 ? 64.471 -11.308 -5.032 1.00 92.25 299 GLY A C 1
ATOM 2181 O O . GLY A 1 299 ? 64.885 -11.072 -3.900 1.00 92.25 299 GLY A O 1
ATOM 2182 N N . GLY A 1 300 ? 63.503 -10.591 -5.594 1.00 93.00 300 GLY A N 1
ATOM 2183 C CA . GLY A 1 300 ? 62.716 -9.616 -4.846 1.00 93.00 300 GLY A CA 1
ATOM 2184 C C . GLY A 1 300 ? 61.755 -10.312 -3.886 1.00 93.00 300 GLY A C 1
ATOM 2185 O O . GLY A 1 300 ? 61.235 -11.380 -4.203 1.00 93.00 300 GLY A O 1
ATOM 2186 N N . ASP A 1 301 ? 61.478 -9.701 -2.741 1.00 94.19 301 ASP A N 1
ATOM 2187 C CA . ASP A 1 301 ? 60.475 -10.213 -1.802 1.00 94.19 301 ASP A CA 1
ATOM 2188 C C . ASP A 1 301 ? 59.067 -10.149 -2.408 1.00 94.19 301 ASP A C 1
ATOM 2190 O O . ASP A 1 301 ? 58.791 -9.330 -3.287 1.00 94.19 301 ASP A O 1
ATOM 2194 N N . GLY A 1 302 ? 58.167 -11.014 -1.951 1.00 94.81 302 GLY A N 1
ATOM 2195 C CA . GLY A 1 302 ? 56.750 -10.935 -2.288 1.00 94.81 302 GLY A CA 1
ATOM 2196 C C . GLY A 1 302 ? 56.060 -9.786 -1.550 1.00 94.81 302 GLY A C 1
ATOM 2197 O O . GLY A 1 302 ? 56.366 -9.506 -0.391 1.00 94.81 302 GLY A O 1
ATOM 2198 N N . GLY A 1 303 ? 55.091 -9.145 -2.200 1.00 95.44 303 GLY A N 1
ATOM 2199 C CA . GLY A 1 303 ? 54.249 -8.128 -1.571 1.00 95.44 303 GLY A CA 1
ATOM 2200 C C . GLY A 1 303 ? 53.330 -8.728 -0.507 1.00 95.44 303 GLY A C 1
ATOM 2201 O O . GLY A 1 303 ? 52.961 -9.904 -0.565 1.00 95.44 303 GLY A O 1
ATOM 2202 N N . ARG A 1 304 ? 52.927 -7.935 0.481 1.00 96.19 304 ARG A N 1
ATOM 2203 C CA . ARG A 1 304 ? 51.980 -8.349 1.526 1.00 96.19 304 ARG A CA 1
ATOM 2204 C C . ARG A 1 304 ? 50.572 -8.481 0.954 1.00 96.19 304 ARG A C 1
ATOM 2206 O O . ARG A 1 304 ? 50.205 -7.782 0.016 1.00 96.19 304 ARG A O 1
ATOM 2213 N N . GLY A 1 305 ? 49.768 -9.374 1.516 1.00 96.50 305 GLY A N 1
ATOM 2214 C CA . GLY A 1 305 ? 48.340 -9.421 1.217 1.00 96.50 305 GLY A CA 1
ATOM 2215 C C . GLY A 1 305 ? 47.599 -8.233 1.831 1.00 96.50 305 GLY A C 1
ATOM 2216 O O . GLY A 1 305 ? 47.960 -7.758 2.909 1.00 96.50 305 GLY A O 1
ATOM 2217 N N . GLY A 1 306 ? 46.556 -7.763 1.155 1.00 96.81 306 GLY A N 1
ATOM 2218 C CA . GLY A 1 306 ? 45.688 -6.700 1.644 1.00 96.81 306 GLY A CA 1
ATOM 2219 C C . GLY A 1 306 ? 44.824 -7.151 2.822 1.00 96.81 306 GLY A C 1
ATOM 2220 O O . GLY A 1 306 ? 44.470 -8.326 2.955 1.00 96.81 306 GLY A O 1
ATOM 2221 N N . ARG A 1 307 ? 44.461 -6.205 3.687 1.00 96.31 307 ARG A N 1
ATOM 2222 C CA . ARG A 1 307 ? 43.505 -6.408 4.786 1.00 96.31 307 ARG A CA 1
ATOM 2223 C C . ARG A 1 307 ? 42.113 -6.747 4.241 1.00 96.31 307 ARG A C 1
ATOM 2225 O O . ARG A 1 307 ? 41.716 -6.163 3.242 1.00 96.31 307 ARG A O 1
ATOM 2232 N N . GLY A 1 308 ? 41.362 -7.630 4.896 1.00 95.56 308 GLY A N 1
ATOM 2233 C CA . GLY A 1 308 ? 39.926 -7.797 4.619 1.00 95.56 308 GLY A CA 1
ATOM 2234 C C . GLY A 1 308 ? 39.103 -6.622 5.167 1.00 95.56 308 GLY A C 1
ATOM 2235 O O . GLY A 1 308 ? 39.407 -6.117 6.248 1.00 95.56 308 GLY A O 1
ATOM 2236 N N . GLY A 1 309 ? 38.076 -6.178 4.446 1.00 94.69 309 GLY A N 1
ATOM 2237 C CA . GLY A 1 309 ? 37.211 -5.073 4.875 1.00 94.69 309 GLY A CA 1
ATOM 2238 C C . GLY A 1 309 ? 36.379 -5.413 6.117 1.00 94.69 309 GLY A C 1
ATOM 2239 O O . GLY A 1 309 ? 36.039 -6.575 6.351 1.00 94.69 309 GLY A O 1
ATOM 2240 N N . LYS A 1 310 ? 36.035 -4.412 6.932 1.00 94.12 310 LYS A N 1
ATOM 2241 C CA . LYS A 1 310 ? 35.036 -4.524 8.013 1.00 94.12 310 LYS A CA 1
ATOM 2242 C C . LYS A 1 310 ? 33.666 -4.894 7.420 1.00 94.12 310 LYS A C 1
ATOM 2244 O O . LYS A 1 310 ? 33.379 -4.520 6.290 1.00 94.12 310 LYS A O 1
ATOM 2249 N N . GLY A 1 311 ? 32.820 -5.622 8.143 1.00 93.31 311 GLY A N 1
ATOM 2250 C CA . GLY A 1 311 ? 31.414 -5.798 7.754 1.00 93.31 311 GLY A CA 1
ATOM 2251 C C . GLY A 1 311 ? 30.587 -4.509 7.869 1.00 93.31 311 GLY A C 1
ATOM 2252 O O . GLY A 1 311 ? 30.967 -3.570 8.569 1.00 93.31 311 GLY A O 1
ATOM 2253 N N . GLY A 1 312 ? 29.460 -4.443 7.171 1.00 92.69 312 GLY A N 1
ATOM 2254 C CA . GLY A 1 312 ? 28.528 -3.319 7.254 1.00 92.69 312 GLY A CA 1
ATOM 2255 C C . GLY A 1 312 ? 27.728 -3.324 8.552 1.00 92.69 312 GLY A C 1
ATOM 2256 O O . GLY A 1 312 ? 27.578 -4.370 9.183 1.00 92.69 312 GLY A O 1
ATOM 2257 N N . THR A 1 313 ? 27.215 -2.170 8.961 1.00 93.50 313 THR A N 1
ATOM 2258 C CA . THR A 1 313 ? 26.360 -2.059 10.155 1.00 93.50 313 THR A CA 1
ATOM 2259 C C . THR A 1 313 ? 25.039 -2.796 9.924 1.00 93.50 313 THR A C 1
ATOM 2261 O O . THR A 1 313 ? 24.520 -2.770 8.810 1.00 93.50 313 THR A O 1
ATOM 2264 N N . GLY A 1 314 ? 24.488 -3.461 10.939 1.00 93.38 314 GLY A N 1
ATOM 2265 C CA . GLY A 1 314 ? 23.140 -4.035 10.879 1.00 93.38 314 GLY A CA 1
ATOM 2266 C C . GLY A 1 314 ? 22.041 -2.969 10.782 1.00 93.38 314 GLY A C 1
ATOM 2267 O O . GLY A 1 314 ? 22.227 -1.819 11.178 1.00 93.38 314 GLY A O 1
ATOM 2268 N N . GLY A 1 315 ? 20.882 -3.336 10.242 1.00 92.25 315 GLY A N 1
ATOM 2269 C CA . GLY A 1 315 ? 19.715 -2.459 10.154 1.00 92.25 315 GLY A CA 1
ATOM 2270 C C . GLY A 1 315 ? 19.088 -2.220 11.523 1.00 92.25 315 GLY A C 1
ATOM 2271 O O . GLY A 1 315 ? 19.186 -3.067 12.405 1.00 92.25 315 GLY A O 1
ATOM 2272 N N . SER A 1 316 ? 18.436 -1.078 11.731 1.00 92.00 316 SER A N 1
ATOM 2273 C CA . SER A 1 316 ? 17.702 -0.853 12.985 1.00 92.00 316 SER A CA 1
ATOM 2274 C C . SER A 1 316 ? 16.409 -1.667 13.046 1.00 92.00 316 SER A C 1
ATOM 2276 O O . SER A 1 316 ? 15.785 -1.899 12.009 1.00 92.00 316 SER A O 1
ATOM 2278 N N . GLY A 1 317 ? 15.987 -2.033 14.255 1.00 92.38 317 GLY A N 1
ATOM 2279 C CA . GLY A 1 317 ? 14.669 -2.618 14.497 1.00 92.38 317 GLY A CA 1
ATOM 2280 C C . GLY A 1 317 ? 13.525 -1.624 14.277 1.00 92.38 317 GLY A C 1
ATOM 2281 O O . GLY A 1 317 ? 13.732 -0.409 14.199 1.00 92.38 317 GLY A O 1
ATOM 2282 N N . GLY A 1 318 ? 12.315 -2.155 14.152 1.00 90.62 318 GLY A N 1
ATOM 2283 C CA . GLY A 1 318 ? 11.073 -1.426 13.922 1.00 90.62 318 GLY A CA 1
ATOM 2284 C C . GLY A 1 318 ? 10.346 -1.089 15.217 1.00 90.62 318 GLY A C 1
ATOM 2285 O O . GLY A 1 318 ? 10.624 -1.645 16.280 1.00 90.62 318 GLY A O 1
ATOM 2286 N N . GLN A 1 319 ? 9.398 -0.162 15.132 1.00 91.06 319 GLN A N 1
ATOM 2287 C CA . GLN A 1 319 ? 8.535 0.181 16.257 1.00 91.06 319 GLN A CA 1
ATOM 2288 C C . GLN A 1 319 ? 7.485 -0.925 16.469 1.00 91.06 319 GLN A C 1
ATOM 2290 O O . GLN A 1 319 ? 6.883 -1.399 15.502 1.00 91.06 319 GLN A O 1
ATOM 2295 N N . GLY A 1 320 ? 7.290 -1.335 17.725 1.00 91.25 320 GLY A N 1
ATOM 2296 C CA . GLY A 1 320 ? 6.208 -2.244 18.112 1.00 91.25 320 GLY A CA 1
ATOM 2297 C C . GLY A 1 320 ? 4.834 -1.569 18.066 1.00 91.25 320 GLY A C 1
ATOM 2298 O O . GLY A 1 320 ? 4.730 -0.350 17.904 1.00 91.25 320 GLY A O 1
ATOM 2299 N N . GLY A 1 321 ? 3.776 -2.370 18.149 1.00 91.12 321 GLY A N 1
ATOM 2300 C CA . GLY A 1 321 ? 2.407 -1.903 17.959 1.00 91.12 321 GLY A CA 1
ATOM 2301 C C . GLY A 1 321 ? 1.869 -1.151 19.169 1.00 91.12 321 GLY A C 1
ATOM 2302 O O . GLY A 1 321 ? 2.561 -0.933 20.163 1.00 91.12 321 GLY A O 1
ATOM 2303 N N . ALA A 1 322 ? 0.599 -0.769 19.090 1.00 90.62 322 ALA A N 1
ATOM 2304 C CA . ALA A 1 322 ? -0.109 -0.165 20.214 1.00 90.62 322 ALA A CA 1
ATOM 2305 C C . ALA A 1 322 ? -1.464 -0.840 20.427 1.00 90.62 322 ALA A C 1
ATOM 2307 O O . ALA A 1 322 ? -2.102 -1.258 19.464 1.00 90.62 322 ALA A O 1
ATOM 2308 N N . VAL A 1 323 ? -1.919 -0.936 21.676 1.00 92.12 323 VAL A N 1
ATOM 2309 C CA . VAL A 1 323 ? -3.210 -1.536 22.025 1.00 92.12 323 VAL A CA 1
ATOM 2310 C C . VAL A 1 323 ? -4.001 -0.632 22.955 1.00 92.12 323 VAL A C 1
ATOM 2312 O O . VAL A 1 323 ? -3.571 -0.326 24.065 1.00 92.12 323 VAL A O 1
ATOM 2315 N N . THR A 1 324 ? -5.215 -0.283 22.545 1.00 88.69 324 THR A N 1
ATOM 2316 C CA . THR A 1 324 ? -6.203 0.369 23.404 1.00 88.69 324 THR A CA 1
ATOM 2317 C C . THR A 1 324 ? -7.318 -0.621 23.708 1.00 88.69 324 THR A C 1
ATOM 2319 O O . THR A 1 324 ? -8.078 -1.006 22.822 1.00 88.69 324 THR A O 1
ATOM 2322 N N . LEU A 1 325 ? -7.431 -1.029 24.970 1.00 90.81 325 LEU A N 1
ATOM 2323 C CA . LEU A 1 325 ? -8.501 -1.876 25.479 1.00 90.81 325 LEU A CA 1
ATOM 2324 C C . LEU A 1 325 ? -9.557 -1.024 26.181 1.00 90.81 325 LEU A C 1
ATOM 2326 O O . LEU A 1 325 ? -9.294 -0.412 27.211 1.00 90.81 325 LEU A O 1
ATOM 2330 N N . LEU A 1 326 ? -10.771 -1.039 25.652 1.00 88.00 326 LEU A N 1
ATOM 2331 C CA . LEU A 1 326 ? -11.953 -0.426 26.232 1.00 88.00 326 LEU A CA 1
ATOM 2332 C C . LEU A 1 326 ? -12.883 -1.538 26.726 1.00 88.00 326 LEU A C 1
ATOM 2334 O O . LEU A 1 326 ? -13.427 -2.298 25.922 1.00 88.00 326 LEU A O 1
ATOM 2338 N N . THR A 1 327 ? -13.034 -1.670 28.045 1.00 91.94 327 THR A N 1
ATOM 2339 C CA . THR A 1 327 ? -13.843 -2.743 28.651 1.00 91.94 327 THR A CA 1
ATOM 2340 C C . THR A 1 327 ? -14.499 -2.333 29.973 1.00 91.94 327 THR A C 1
ATOM 2342 O O . THR A 1 327 ? -14.247 -1.249 30.499 1.00 91.94 327 THR A O 1
ATOM 2345 N N . THR A 1 328 ? -15.389 -3.167 30.506 1.00 88.81 328 THR A N 1
ATOM 2346 C CA . THR A 1 328 ? -16.152 -2.874 31.728 1.00 88.81 328 THR A CA 1
ATOM 2347 C C . THR A 1 328 ? -15.283 -2.912 32.990 1.00 88.81 328 THR A C 1
ATOM 2349 O O . THR A 1 328 ? -14.303 -3.661 33.045 1.00 88.81 328 THR A O 1
ATOM 2352 N N . PRO A 1 329 ? -15.632 -2.155 34.051 1.00 87.69 329 PRO A N 1
ATOM 2353 C CA . PRO A 1 329 ? -14.959 -2.224 35.352 1.00 87.69 329 PRO A CA 1
ATOM 2354 C C . PRO A 1 329 ? -14.783 -3.647 35.903 1.00 87.69 329 PRO A C 1
ATOM 2356 O O . PRO A 1 329 ? -13.741 -3.973 36.474 1.00 87.69 329 PRO A O 1
ATOM 2359 N N . GLU A 1 330 ? -15.784 -4.504 35.712 1.00 88.62 330 GLU A N 1
ATOM 2360 C CA . GLU A 1 330 ? -15.773 -5.910 36.112 1.00 88.62 330 GLU A CA 1
ATOM 2361 C C . GLU A 1 330 ? -14.715 -6.708 35.339 1.00 88.62 330 GLU A C 1
ATOM 2363 O O . GLU A 1 330 ? -13.965 -7.485 35.933 1.00 88.62 330 GLU A O 1
ATOM 2368 N N . SER A 1 331 ? -14.605 -6.471 34.032 1.00 92.31 331 SER A N 1
ATOM 2369 C CA . SER A 1 331 ? -13.591 -7.091 33.175 1.00 92.31 331 SER A CA 1
ATOM 2370 C C . SER A 1 331 ? -12.182 -6.622 33.529 1.00 92.31 331 SER A C 1
ATOM 2372 O O . SER A 1 331 ? -11.264 -7.434 33.607 1.00 92.31 331 SER A O 1
ATOM 2374 N N . ILE A 1 332 ? -12.005 -5.332 33.836 1.00 91.44 332 ILE A N 1
ATOM 2375 C CA . ILE A 1 332 ? -10.725 -4.790 34.319 1.00 91.44 332 ILE A CA 1
ATOM 2376 C C . ILE A 1 332 ? -10.310 -5.483 35.625 1.00 91.44 332 ILE A C 1
ATOM 2378 O O . ILE A 1 332 ? -9.155 -5.881 35.770 1.00 91.44 332 ILE A O 1
ATOM 2382 N N . ALA A 1 333 ? -11.238 -5.675 36.568 1.00 89.56 333 ALA A N 1
ATOM 2383 C CA . ALA A 1 333 ? -10.955 -6.385 37.816 1.00 89.56 333 ALA A CA 1
ATOM 2384 C C . ALA A 1 333 ? -10.563 -7.855 37.574 1.00 89.56 333 ALA A C 1
ATOM 2386 O O . ALA A 1 333 ? -9.636 -8.362 38.211 1.00 89.56 333 ALA A O 1
ATOM 2387 N N . ALA A 1 334 ? -11.224 -8.531 36.631 1.00 90.88 334 ALA A N 1
ATOM 2388 C CA . ALA A 1 334 ? -10.870 -9.891 36.236 1.00 90.88 334 ALA A CA 1
ATOM 2389 C C . ALA A 1 334 ? -9.461 -9.954 35.620 1.00 90.88 334 ALA A C 1
ATOM 2391 O O . ALA A 1 334 ? -8.646 -10.770 36.055 1.00 90.88 334 ALA A O 1
ATOM 2392 N N . LEU A 1 335 ? -9.136 -9.046 34.693 1.00 92.62 335 LEU A N 1
ATOM 2393 C CA . LEU A 1 335 ? -7.816 -8.943 34.061 1.00 92.62 335 LEU A CA 1
ATOM 2394 C C . LEU A 1 335 ? -6.705 -8.638 35.072 1.00 92.62 335 LEU A C 1
ATOM 2396 O O . LEU A 1 335 ? -5.627 -9.216 34.971 1.00 92.62 335 LEU A O 1
ATOM 2400 N N . ALA A 1 336 ? -6.970 -7.800 36.079 1.00 91.25 336 ALA A N 1
ATOM 2401 C CA . ALA A 1 336 ? -6.020 -7.509 37.156 1.00 91.25 336 ALA A CA 1
ATOM 2402 C C . ALA A 1 336 ? -5.684 -8.752 38.000 1.00 91.25 336 ALA A C 1
ATOM 2404 O O . ALA A 1 336 ? -4.572 -8.876 38.512 1.00 91.25 336 ALA A O 1
ATOM 2405 N N . SER A 1 337 ? -6.639 -9.678 38.138 1.00 88.00 337 SER A N 1
ATOM 2406 C CA . SER A 1 337 ? -6.457 -10.948 38.854 1.00 88.00 337 SER A CA 1
ATOM 2407 C C . SER A 1 337 ? -5.920 -12.092 37.983 1.00 88.00 337 SER A C 1
ATOM 2409 O O . SER A 1 337 ? -5.482 -13.116 38.514 1.00 88.00 337 SER A O 1
ATOM 2411 N N . GLY A 1 338 ? -5.976 -11.931 36.660 1.00 85.44 338 GLY A N 1
ATOM 2412 C CA . GLY A 1 338 ? -5.568 -12.918 35.666 1.00 85.44 338 GLY A CA 1
ATOM 2413 C C . GLY A 1 338 ? -4.206 -12.620 35.039 1.00 85.44 338 GLY A C 1
ATOM 2414 O O . GLY A 1 338 ? -3.497 -11.691 35.418 1.00 85.44 338 GLY A O 1
ATOM 2415 N N . SER A 1 339 ? -3.829 -13.435 34.053 1.00 77.56 339 SER A N 1
ATOM 2416 C CA . SER A 1 339 ? -2.651 -13.201 33.215 1.00 77.56 339 SER A CA 1
ATOM 2417 C C . SER A 1 339 ? -3.084 -12.683 31.847 1.00 77.56 339 SER A C 1
ATOM 2419 O O . SER A 1 339 ? -3.748 -13.406 31.104 1.00 77.56 339 SER A O 1
ATOM 2421 N N . LEU A 1 340 ? -2.680 -11.462 31.509 1.00 88.50 340 LEU A N 1
ATOM 2422 C CA . LEU A 1 340 ? -2.801 -10.901 30.167 1.00 88.50 340 LEU A CA 1
ATOM 2423 C C . LEU A 1 340 ? -1.450 -11.032 29.456 1.00 88.50 340 LEU A C 1
ATOM 2425 O O . LEU A 1 340 ? -0.428 -10.617 29.999 1.00 88.50 340 LEU A O 1
ATOM 2429 N N . THR A 1 341 ? -1.433 -11.625 28.261 1.00 92.25 341 THR A N 1
ATOM 2430 C CA . THR A 1 341 ? -0.227 -11.733 27.429 1.00 92.25 341 THR A CA 1
ATOM 2431 C C . THR A 1 341 ? -0.355 -10.788 26.246 1.00 92.25 341 THR A C 1
ATOM 2433 O O . THR A 1 341 ? -1.159 -11.018 25.348 1.00 92.25 341 THR A O 1
ATOM 2436 N N . LEU A 1 342 ? 0.439 -9.724 26.266 1.00 93.38 342 LEU A N 1
ATOM 2437 C CA . LEU A 1 342 ? 0.510 -8.717 25.218 1.00 93.38 342 LEU A CA 1
ATOM 2438 C C . LEU A 1 342 ? 1.983 -8.364 25.014 1.00 93.38 342 LEU A C 1
ATOM 2440 O O . LEU A 1 342 ? 2.637 -7.985 25.986 1.00 93.38 342 LEU A O 1
ATOM 2444 N N . ASP A 1 343 ? 2.487 -8.495 23.792 1.00 94.12 343 ASP A N 1
ATOM 2445 C CA . ASP A 1 343 ? 3.819 -8.047 23.385 1.00 94.12 343 ASP A CA 1
ATOM 2446 C C . ASP A 1 343 ? 3.680 -6.865 22.424 1.00 94.12 343 ASP A C 1
ATOM 2448 O O . ASP A 1 343 ? 3.044 -6.974 21.381 1.00 94.12 343 ASP A O 1
ATOM 2452 N N . VAL A 1 344 ? 4.241 -5.722 22.799 1.00 93.56 344 VAL A N 1
ATOM 2453 C CA . VAL A 1 344 ? 4.342 -4.514 21.965 1.00 93.56 344 VAL A CA 1
ATOM 2454 C C . VAL A 1 344 ? 5.796 -4.050 21.855 1.00 93.56 344 VAL A C 1
ATOM 2456 O O . VAL A 1 344 ? 6.070 -2.921 21.459 1.00 93.56 344 VAL A O 1
ATOM 2459 N N . THR A 1 345 ? 6.754 -4.889 22.254 1.00 93.25 345 THR A N 1
ATOM 2460 C CA . THR A 1 345 ? 8.164 -4.508 22.360 1.00 93.25 345 THR A CA 1
ATOM 2461 C C . THR A 1 345 ? 8.743 -4.066 21.011 1.00 93.25 345 THR A C 1
ATOM 2463 O O . THR A 1 345 ? 8.332 -4.552 19.958 1.00 93.25 345 THR A O 1
ATOM 2466 N N . PRO A 1 346 ? 9.684 -3.105 20.991 1.00 92.06 346 PRO A N 1
ATOM 2467 C CA . PRO A 1 346 ? 10.337 -2.713 19.750 1.00 92.06 346 PRO A CA 1
ATOM 2468 C C . PRO A 1 346 ? 11.203 -3.850 19.205 1.00 92.06 346 PRO A C 1
ATOM 2470 O O . PRO A 1 346 ? 11.781 -4.623 19.969 1.00 92.06 346 PRO A O 1
ATOM 2473 N N . GLY A 1 347 ? 11.355 -3.890 17.883 1.00 91.81 347 GLY A N 1
ATOM 2474 C CA . GLY A 1 347 ? 12.229 -4.849 17.220 1.00 91.81 347 GLY A CA 1
ATOM 2475 C C . GLY A 1 347 ? 13.692 -4.643 17.605 1.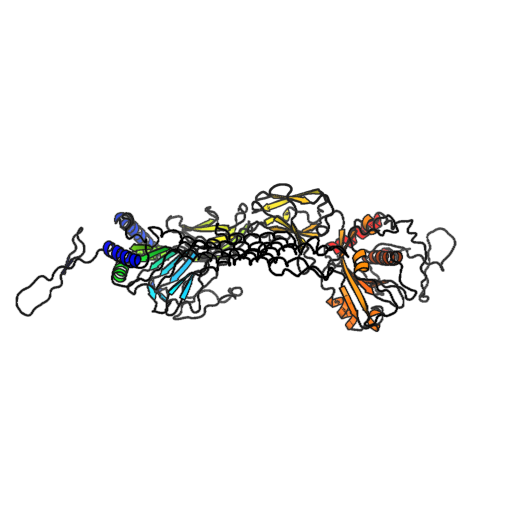00 91.81 347 GLY A C 1
ATOM 2476 O O . GLY A 1 347 ? 14.144 -3.526 17.895 1.00 91.81 347 GLY A O 1
ATOM 2477 N N . ASN A 1 348 ? 14.466 -5.718 17.581 1.00 93.25 348 ASN A N 1
ATOM 2478 C CA . ASN A 1 348 ? 15.900 -5.674 17.815 1.00 93.25 348 ASN A CA 1
ATOM 2479 C C . ASN A 1 348 ? 16.632 -5.118 16.590 1.00 93.25 348 ASN A C 1
ATOM 2481 O O . ASN A 1 348 ? 16.172 -5.220 15.453 1.00 93.25 348 ASN A O 1
ATOM 2485 N N . GLY A 1 349 ? 17.806 -4.531 16.811 1.00 91.88 349 GLY A N 1
ATOM 2486 C CA . GLY A 1 349 ? 18.711 -4.220 15.711 1.00 91.88 349 GLY A CA 1
ATOM 2487 C C . GLY A 1 349 ? 19.260 -5.497 15.077 1.00 91.88 349 GLY A C 1
ATOM 2488 O O . GLY A 1 349 ? 19.525 -6.475 15.772 1.00 91.88 349 GLY A O 1
ATOM 2489 N N . GLY A 1 350 ? 19.453 -5.475 13.762 1.00 92.56 350 GLY A N 1
ATOM 2490 C CA . GLY A 1 350 ? 20.072 -6.570 13.031 1.00 92.56 350 GLY A CA 1
ATOM 2491 C C . GLY A 1 350 ? 21.543 -6.740 13.395 1.00 92.56 350 GLY A C 1
ATOM 2492 O O . GLY A 1 350 ? 22.235 -5.782 13.751 1.00 92.56 350 GLY A O 1
ATOM 2493 N N . ASP A 1 351 ? 22.044 -7.963 13.263 1.00 94.19 351 ASP A N 1
ATOM 2494 C CA . ASP A 1 351 ? 23.459 -8.252 13.480 1.00 94.19 351 ASP A CA 1
ATOM 2495 C C . ASP A 1 351 ? 24.354 -7.454 12.522 1.00 94.19 351 ASP A C 1
ATOM 2497 O O . ASP A 1 351 ? 24.008 -7.208 11.364 1.00 94.19 351 ASP A O 1
ATOM 2501 N N . GLY A 1 352 ? 25.549 -7.088 12.980 1.00 92.56 352 GLY A N 1
ATOM 2502 C CA . GLY A 1 352 ? 26.575 -6.531 12.106 1.00 92.56 352 GLY A CA 1
ATOM 2503 C C . GLY A 1 352 ? 27.042 -7.546 11.061 1.00 92.56 352 GLY A C 1
ATOM 2504 O O . GLY A 1 352 ? 27.090 -8.753 11.304 1.00 92.56 352 GLY A O 1
ATOM 2505 N N . GLY A 1 353 ? 27.419 -7.060 9.884 1.00 93.31 353 GLY A N 1
ATOM 2506 C CA . GLY A 1 353 ? 27.850 -7.911 8.786 1.00 93.31 353 GLY A CA 1
ATOM 2507 C C . GLY A 1 353 ? 29.169 -8.633 9.069 1.00 93.31 353 GLY A C 1
ATOM 2508 O O . GLY A 1 353 ? 30.021 -8.133 9.811 1.00 93.31 353 GLY A O 1
ATOM 2509 N N . PRO A 1 354 ? 29.399 -9.810 8.467 1.00 93.44 354 PRO A N 1
ATOM 2510 C CA . PRO A 1 354 ? 30.655 -10.522 8.646 1.00 93.44 354 PRO A CA 1
ATOM 2511 C C . PRO A 1 354 ? 31.832 -9.774 7.982 1.00 93.44 354 PRO A C 1
ATOM 2513 O O . PRO A 1 354 ? 31.648 -9.069 6.984 1.00 93.44 354 PRO A O 1
ATOM 2516 N N . PRO A 1 355 ? 33.066 -9.930 8.492 1.00 94.06 355 PRO A N 1
ATOM 2517 C CA . PRO A 1 355 ? 34.248 -9.328 7.884 1.00 94.06 355 PRO A CA 1
ATOM 2518 C C . PRO A 1 355 ? 34.623 -9.972 6.542 1.00 94.06 355 PRO A C 1
ATOM 2520 O O . PRO A 1 355 ? 34.295 -11.126 6.252 1.00 94.06 355 PRO A O 1
ATOM 2523 N N . GLY A 1 356 ? 35.402 -9.234 5.754 1.00 94.38 356 GLY A N 1
ATOM 2524 C CA . GLY A 1 356 ? 36.155 -9.765 4.626 1.00 94.38 356 GLY A CA 1
ATOM 2525 C C . GLY A 1 356 ? 37.327 -10.637 5.083 1.00 94.38 356 GLY A C 1
ATOM 2526 O O . GLY A 1 356 ? 37.981 -10.378 6.101 1.00 94.38 356 GLY A O 1
ATOM 2527 N N . SER A 1 357 ? 37.621 -11.665 4.296 1.00 95.62 357 SER A N 1
ATOM 2528 C CA . SER A 1 357 ? 38.803 -12.509 4.455 1.00 95.62 357 SER A CA 1
ATOM 2529 C C . SER A 1 357 ? 40.070 -11.724 4.095 1.00 95.62 357 SER A C 1
ATOM 2531 O O . SER A 1 357 ? 40.038 -10.867 3.210 1.00 95.62 357 SER A O 1
ATOM 2533 N N . PRO A 1 358 ? 41.210 -11.993 4.746 1.00 96.06 358 PRO A N 1
ATOM 2534 C CA . PRO A 1 358 ? 42.472 -11.356 4.394 1.00 96.06 358 PRO A CA 1
ATOM 2535 C C . PRO A 1 358 ? 43.026 -11.869 3.060 1.00 96.06 358 PRO A C 1
ATOM 2537 O O . PRO A 1 358 ? 42.895 -13.049 2.730 1.00 96.06 358 PRO A O 1
ATOM 2540 N N . GLY A 1 359 ? 43.733 -11.005 2.332 1.00 96.56 359 GLY A N 1
ATOM 2541 C CA . GLY A 1 359 ? 44.499 -11.397 1.155 1.00 96.56 359 GLY A CA 1
ATOM 2542 C C . GLY A 1 359 ? 45.744 -12.196 1.535 1.00 96.56 359 GLY A C 1
ATOM 2543 O O . GLY A 1 359 ? 46.418 -11.893 2.521 1.00 96.56 359 GLY A O 1
ATOM 2544 N N . SER A 1 360 ? 46.098 -13.212 0.748 1.00 96.56 360 SER A N 1
ATOM 2545 C CA . SER A 1 360 ? 47.355 -13.945 0.940 1.00 96.56 360 SER A CA 1
ATOM 2546 C C . SER A 1 360 ? 48.566 -13.092 0.537 1.00 96.56 360 SER A C 1
ATOM 2548 O O . SER A 1 360 ? 48.461 -12.248 -0.351 1.00 96.56 360 SER A O 1
ATOM 2550 N N . GLY A 1 361 ? 49.739 -13.337 1.119 1.00 95.12 361 GLY A N 1
ATOM 2551 C CA . GLY A 1 361 ? 50.984 -12.735 0.632 1.00 95.12 361 GLY A CA 1
ATOM 2552 C C . GLY A 1 361 ? 51.396 -13.226 -0.763 1.00 95.12 361 GLY A C 1
ATOM 2553 O O . GLY A 1 361 ? 50.943 -14.275 -1.232 1.00 95.12 361 GLY A O 1
ATOM 2554 N N . GLY A 1 362 ? 52.244 -12.451 -1.437 1.00 95.25 362 GLY A N 1
ATOM 2555 C CA . GLY A 1 362 ? 52.912 -12.830 -2.679 1.00 95.25 362 GLY A CA 1
ATOM 2556 C C . GLY A 1 362 ? 54.096 -13.754 -2.423 1.00 95.25 362 GLY A C 1
ATOM 2557 O O . GLY A 1 362 ? 54.712 -13.724 -1.357 1.00 95.25 362 GLY A O 1
ATOM 2558 N N . ASN A 1 363 ? 54.445 -14.584 -3.401 1.00 94.62 363 ASN A N 1
ATOM 2559 C CA . ASN A 1 363 ? 55.632 -15.423 -3.287 1.00 94.62 363 ASN A CA 1
ATOM 2560 C C . ASN A 1 363 ? 56.894 -14.573 -3.474 1.00 94.62 363 ASN A C 1
ATOM 2562 O O . ASN A 1 363 ? 56.940 -13.720 -4.358 1.00 94.62 363 ASN A O 1
ATOM 2566 N N . GLY A 1 364 ? 57.939 -14.848 -2.698 1.00 92.56 364 GLY A N 1
ATOM 2567 C CA . GLY A 1 364 ? 59.265 -14.303 -2.964 1.00 92.56 364 GLY A CA 1
ATOM 2568 C C . GLY A 1 364 ? 59.815 -14.801 -4.300 1.00 92.56 364 GLY A C 1
ATOM 2569 O O . GLY A 1 364 ? 59.639 -15.974 -4.662 1.00 92.56 364 GLY A O 1
ATOM 2570 N N . GLY A 1 365 ? 60.455 -13.901 -5.039 1.00 93.12 365 GLY A N 1
ATOM 2571 C CA . GLY A 1 365 ? 61.063 -14.181 -6.330 1.00 93.12 365 GLY A CA 1
ATOM 2572 C C . GLY A 1 365 ? 62.229 -15.162 -6.192 1.00 93.12 365 GLY A C 1
ATOM 2573 O O . GLY A 1 365 ? 62.959 -15.106 -5.198 1.00 93.12 365 GLY A O 1
ATOM 2574 N N . PRO A 1 366 ? 62.427 -16.077 -7.154 1.00 91.38 366 PRO A N 1
ATOM 2575 C CA . PRO A 1 366 ? 63.585 -16.962 -7.140 1.00 91.38 366 PRO A CA 1
ATOM 2576 C C . PRO A 1 366 ? 64.894 -16.160 -7.198 1.00 91.38 366 PRO A C 1
ATOM 2578 O O . PRO A 1 366 ? 64.937 -15.048 -7.731 1.00 91.38 366 PRO A O 1
ATOM 2581 N N . ALA A 1 367 ? 65.972 -16.724 -6.648 1.00 90.56 367 ALA A N 1
ATOM 2582 C CA . ALA A 1 367 ? 67.317 -16.227 -6.933 1.00 90.56 367 ALA A CA 1
ATOM 2583 C C . ALA A 1 367 ? 67.579 -16.295 -8.448 1.00 90.56 367 ALA A C 1
ATOM 2585 O O . ALA A 1 367 ? 66.971 -17.112 -9.138 1.00 90.56 367 ALA A O 1
ATOM 2586 N N . GLY A 1 368 ? 68.473 -15.453 -8.970 1.00 89.25 368 GLY A N 1
ATOM 2587 C CA . GLY A 1 368 ? 68.848 -15.536 -10.385 1.00 89.25 368 GLY A CA 1
ATOM 2588 C C . GLY A 1 368 ? 69.472 -16.890 -10.749 1.00 89.25 368 GLY A C 1
ATOM 2589 O O . GLY A 1 368 ? 69.967 -17.613 -9.884 1.00 89.25 368 GLY A O 1
ATOM 2590 N N . THR A 1 369 ? 69.487 -17.236 -12.036 1.00 86.50 369 THR A N 1
ATOM 2591 C CA . THR A 1 369 ? 70.019 -18.528 -12.505 1.00 86.50 369 THR A CA 1
ATOM 2592 C C . THR A 1 369 ? 71.517 -18.499 -12.825 1.00 86.50 369 THR A C 1
ATOM 2594 O O . THR A 1 369 ? 72.063 -17.484 -13.274 1.00 86.50 369 THR A O 1
ATOM 2597 N N . ALA A 1 370 ? 72.180 -19.648 -12.642 1.00 80.81 370 ALA A N 1
ATOM 2598 C CA . ALA A 1 370 ? 73.562 -19.905 -13.068 1.00 80.81 370 ALA A CA 1
ATOM 2599 C C . ALA A 1 370 ? 73.653 -20.654 -14.421 1.00 80.81 370 ALA A C 1
ATOM 2601 O O . ALA A 1 370 ? 74.740 -20.959 -14.898 1.00 80.81 370 ALA A O 1
ATOM 2602 N N . GLU A 1 371 ? 72.517 -20.906 -15.085 1.00 71.19 371 GLU A N 1
ATOM 2603 C CA . GLU A 1 371 ? 72.365 -21.846 -16.214 1.00 71.19 371 GLU A CA 1
ATOM 2604 C C . GLU A 1 371 ? 73.265 -21.619 -17.451 1.00 71.19 371 GLU A C 1
ATOM 2606 O O . GLU A 1 371 ? 73.378 -22.521 -18.277 1.00 71.19 371 GLU A O 1
ATOM 2611 N N . CYS A 1 372 ? 73.892 -20.448 -17.631 1.00 62.28 372 CYS A N 1
ATOM 2612 C CA . CYS A 1 372 ? 74.814 -20.208 -18.758 1.00 62.28 372 CYS A CA 1
ATOM 2613 C C . CYS A 1 372 ? 76.293 -20.217 -18.373 1.00 62.28 372 CYS A C 1
ATOM 2615 O O . CYS A 1 372 ? 77.126 -20.119 -19.267 1.00 62.28 372 CYS A O 1
ATOM 2617 N N . GLU A 1 373 ? 76.635 -20.344 -17.093 1.00 69.69 373 GLU A N 1
ATOM 2618 C CA . GLU A 1 373 ? 78.013 -20.214 -16.627 1.00 69.69 373 GLU A CA 1
ATOM 2619 C C . GLU A 1 373 ? 78.337 -21.359 -15.659 1.00 69.69 373 GLU A C 1
ATOM 2621 O O . GLU A 1 373 ? 78.048 -21.244 -14.468 1.00 69.69 373 GLU A O 1
ATOM 2626 N N . PRO A 1 374 ? 78.959 -22.463 -16.126 1.00 68.88 374 PRO A N 1
ATOM 2627 C CA . PRO A 1 374 ? 79.221 -23.658 -15.308 1.00 68.88 374 PRO A CA 1
ATOM 2628 C C . PRO A 1 374 ? 80.180 -23.420 -14.126 1.00 68.88 374 PRO A C 1
ATOM 2630 O O . PRO A 1 374 ? 80.467 -24.338 -13.364 1.00 68.88 374 PRO A O 1
ATOM 2633 N N . TRP A 1 375 ? 80.692 -22.196 -13.988 1.00 76.44 375 TRP A N 1
ATOM 2634 C CA . TRP A 1 375 ? 81.616 -21.731 -12.952 1.00 76.44 375 TRP A CA 1
ATOM 2635 C C . TRP A 1 375 ? 80.963 -20.790 -11.924 1.00 76.44 375 TRP A C 1
ATOM 2637 O O . TRP A 1 375 ? 81.665 -20.276 -11.053 1.00 76.44 375 TRP A O 1
ATOM 2647 N N . CYS A 1 376 ? 79.660 -20.517 -12.033 1.00 80.06 376 CYS A N 1
ATOM 2648 C CA . CYS A 1 376 ? 78.896 -19.793 -11.021 1.00 80.06 376 CYS A CA 1
ATOM 2649 C C . CYS A 1 376 ? 78.051 -20.783 -10.213 1.00 80.06 376 CYS A C 1
ATOM 2651 O O . CYS A 1 376 ? 77.312 -21.577 -10.789 1.00 80.06 376 CYS A O 1
ATOM 2653 N N . ASP A 1 377 ? 78.141 -20.712 -8.886 1.00 83.62 377 ASP A N 1
ATOM 2654 C CA . ASP A 1 377 ? 77.306 -21.531 -8.011 1.00 83.62 377 ASP A CA 1
ATOM 2655 C C . ASP A 1 377 ? 75.853 -21.029 -8.025 1.00 83.62 377 ASP A C 1
ATOM 2657 O O . ASP A 1 377 ? 75.581 -19.821 -8.087 1.00 83.62 377 ASP A O 1
ATOM 2661 N N . GLU A 1 378 ? 74.904 -21.962 -7.947 1.00 83.25 378 GLU A N 1
ATOM 2662 C CA . GLU A 1 378 ? 73.529 -21.624 -7.595 1.00 83.25 378 GLU A CA 1
ATOM 2663 C C . GLU A 1 378 ? 73.480 -21.142 -6.143 1.00 83.25 378 GLU A C 1
ATOM 2665 O O . GLU A 1 378 ? 74.114 -21.719 -5.260 1.00 83.25 378 GLU A O 1
ATOM 2670 N N . HIS A 1 379 ? 72.688 -20.102 -5.890 1.00 86.81 379 HIS A N 1
ATOM 2671 C CA . HIS A 1 379 ? 72.487 -19.564 -4.546 1.00 86.81 379 HIS A CA 1
ATOM 2672 C C . HIS A 1 379 ? 70.992 -19.528 -4.197 1.00 86.81 379 HIS A C 1
ATOM 2674 O O . HIS A 1 379 ? 70.392 -18.446 -4.173 1.00 86.81 379 HIS A O 1
ATOM 2680 N N . PRO A 1 380 ? 70.348 -20.689 -3.961 1.00 86.88 380 PRO A N 1
ATOM 2681 C CA . PRO A 1 380 ? 68.922 -20.754 -3.638 1.00 86.88 380 PRO A CA 1
ATOM 2682 C C . PRO A 1 380 ? 68.564 -19.989 -2.354 1.00 86.88 380 PRO A C 1
ATOM 2684 O O . PRO A 1 380 ? 67.432 -19.531 -2.210 1.00 86.88 380 PRO A O 1
ATOM 2687 N N . GLU A 1 381 ? 69.525 -19.774 -1.450 1.00 89.50 381 GLU A N 1
ATOM 2688 C CA . GLU A 1 381 ? 69.376 -18.944 -0.252 1.00 89.50 381 GLU A CA 1
ATOM 2689 C C . GLU A 1 381 ? 69.162 -17.451 -0.553 1.00 89.50 381 GLU A C 1
ATOM 2691 O O . GLU A 1 381 ? 68.811 -16.697 0.348 1.00 89.50 381 GLU A O 1
ATOM 2696 N N . ARG A 1 382 ? 69.358 -17.007 -1.805 1.00 91.62 382 ARG A N 1
ATOM 2697 C CA . ARG A 1 382 ? 69.099 -15.627 -2.260 1.00 91.62 382 ARG A CA 1
ATOM 2698 C C . ARG A 1 382 ? 67.692 -15.421 -2.822 1.00 91.62 382 ARG A C 1
ATOM 2700 O O . ARG A 1 382 ? 67.421 -14.371 -3.408 1.00 91.62 382 ARG A O 1
ATOM 2707 N N . ARG A 1 383 ? 66.810 -16.415 -2.691 1.00 91.06 383 ARG A N 1
ATOM 2708 C CA . ARG A 1 383 ? 65.379 -16.264 -2.967 1.00 91.06 383 ARG A CA 1
ATOM 2709 C C . ARG A 1 383 ? 64.805 -15.168 -2.061 1.00 91.06 383 ARG A C 1
ATOM 2711 O O . ARG A 1 383 ? 65.149 -15.121 -0.886 1.00 91.06 383 ARG A O 1
ATOM 2718 N N . GLY A 1 384 ? 63.926 -14.329 -2.603 1.00 92.44 384 GLY A N 1
ATOM 2719 C CA . GLY A 1 384 ? 63.197 -13.348 -1.802 1.00 92.44 384 GLY A CA 1
ATOM 2720 C C . GLY A 1 384 ? 62.280 -14.019 -0.776 1.00 92.44 384 GLY A C 1
ATOM 2721 O O . GLY A 1 384 ? 61.840 -15.166 -0.954 1.00 92.44 384 GLY A O 1
ATOM 2722 N N . ASP A 1 385 ? 61.948 -13.293 0.281 1.00 95.19 385 ASP A N 1
ATOM 2723 C CA . ASP A 1 385 ? 60.997 -13.757 1.286 1.00 95.19 385 ASP A CA 1
ATOM 2724 C C . ASP A 1 385 ? 59.564 -13.724 0.734 1.00 95.19 385 ASP A C 1
ATOM 2726 O O . ASP A 1 385 ? 59.216 -12.922 -0.136 1.00 95.19 385 ASP A O 1
ATOM 2730 N N . ASN A 1 386 ? 58.700 -14.621 1.216 1.00 95.12 386 ASN A N 1
ATOM 2731 C CA . ASN A 1 386 ? 57.272 -14.532 0.903 1.00 95.12 386 ASN A CA 1
ATOM 2732 C C . ASN A 1 386 ? 56.652 -13.360 1.673 1.00 95.12 386 ASN A C 1
ATOM 2734 O O . ASN A 1 386 ? 56.943 -13.162 2.853 1.00 95.12 386 ASN A O 1
ATOM 2738 N N . GLY A 1 387 ? 55.740 -12.635 1.032 1.00 94.75 387 GLY A N 1
ATOM 2739 C CA . GLY A 1 387 ? 54.944 -11.623 1.708 1.00 94.75 387 GLY A CA 1
ATOM 2740 C C . GLY A 1 387 ? 54.054 -12.240 2.788 1.00 94.75 387 GLY A C 1
ATOM 2741 O O . GLY A 1 387 ? 53.630 -13.395 2.697 1.00 94.75 387 GLY A O 1
ATOM 2742 N N . SER A 1 388 ? 53.738 -11.464 3.822 1.00 96.19 388 SER A N 1
ATOM 2743 C CA . SER A 1 388 ? 52.797 -11.880 4.864 1.00 96.19 388 SER A CA 1
ATOM 2744 C C . SER A 1 388 ? 51.347 -11.821 4.370 1.00 96.19 388 SER A C 1
ATOM 2746 O O . SER A 1 388 ? 50.991 -10.933 3.594 1.00 96.19 388 SER A O 1
ATOM 2748 N N . THR A 1 389 ? 50.485 -12.711 4.867 1.00 96.19 389 THR A N 1
ATOM 2749 C CA . THR A 1 389 ? 49.021 -12.583 4.741 1.00 96.19 389 THR A CA 1
ATOM 2750 C C . THR A 1 389 ? 48.546 -11.285 5.402 1.00 96.19 389 THR A C 1
ATOM 2752 O O . THR A 1 389 ? 49.086 -10.884 6.436 1.00 96.19 389 THR A O 1
ATOM 2755 N N . GLY A 1 390 ? 47.556 -10.622 4.803 1.00 95.56 390 GLY A N 1
ATOM 2756 C CA . GLY A 1 390 ? 46.936 -9.429 5.374 1.00 95.56 390 GLY A CA 1
ATOM 2757 C C . GLY A 1 390 ? 46.170 -9.725 6.673 1.00 95.56 390 GLY A C 1
ATOM 2758 O O . GLY A 1 390 ? 45.903 -10.884 6.996 1.00 95.56 390 GLY A O 1
ATOM 2759 N N . PRO A 1 391 ? 45.800 -8.700 7.454 1.00 94.44 391 PRO A N 1
ATOM 2760 C CA . PRO A 1 391 ? 44.943 -8.883 8.622 1.00 94.44 391 PRO A CA 1
ATOM 2761 C C . PRO A 1 391 ? 43.470 -9.096 8.224 1.00 94.44 391 PRO A C 1
ATOM 2763 O O . PRO A 1 391 ? 43.010 -8.586 7.201 1.00 94.44 391 PRO A O 1
ATOM 2766 N N . VAL A 1 392 ? 42.719 -9.837 9.043 1.00 92.38 392 VAL A N 1
ATOM 2767 C CA . VAL A 1 392 ? 41.264 -10.029 8.872 1.00 92.38 392 VAL A CA 1
ATOM 2768 C C . VAL A 1 392 ? 40.528 -8.701 9.114 1.00 92.38 392 VAL A C 1
ATOM 2770 O O . VAL A 1 392 ? 40.991 -7.860 9.893 1.00 92.38 392 VAL A O 1
ATOM 2773 N N . GLY A 1 393 ? 39.385 -8.501 8.455 1.00 91.31 393 GLY A N 1
ATOM 2774 C CA . GLY A 1 393 ? 38.458 -7.419 8.798 1.00 91.31 393 GLY A CA 1
ATOM 2775 C C . GLY A 1 393 ? 37.810 -7.610 10.174 1.00 91.31 393 GLY A C 1
ATOM 2776 O O . GLY A 1 393 ? 37.895 -8.678 10.777 1.00 91.31 393 GLY A O 1
ATOM 2777 N N . SER A 1 394 ? 37.135 -6.581 10.683 1.00 94.50 394 SER A N 1
ATOM 2778 C CA . SER A 1 394 ? 36.283 -6.698 11.879 1.00 94.50 394 SER A CA 1
ATOM 2779 C C . SER A 1 394 ? 34.818 -6.923 11.492 1.00 94.50 394 SER A C 1
ATOM 2781 O O . SER A 1 394 ? 34.400 -6.534 10.404 1.00 94.50 394 SER A O 1
ATOM 2783 N N . VAL A 1 395 ? 34.028 -7.545 12.369 1.00 94.06 395 VAL A N 1
ATOM 2784 C CA . VAL A 1 395 ? 32.563 -7.612 12.201 1.00 94.06 395 VAL A CA 1
ATOM 2785 C C . VAL A 1 395 ? 31.999 -6.180 12.162 1.00 94.06 395 VAL A C 1
ATOM 2787 O O . VAL A 1 395 ? 32.598 -5.261 12.734 1.00 94.06 395 VAL A O 1
ATOM 2790 N N . GLY A 1 396 ? 30.906 -5.983 11.427 1.00 93.44 396 GLY A N 1
ATOM 2791 C CA . GLY A 1 396 ? 30.125 -4.750 11.448 1.00 93.44 396 GLY A CA 1
ATOM 2792 C C . GLY A 1 396 ? 29.548 -4.457 12.832 1.00 93.44 396 GLY A C 1
ATOM 2793 O O . GLY A 1 396 ? 29.480 -5.344 13.682 1.00 93.44 396 GLY A O 1
ATOM 2794 N N . ASP A 1 397 ? 29.123 -3.220 13.062 1.00 94.62 397 ASP A N 1
ATOM 2795 C CA . ASP A 1 397 ? 28.408 -2.900 14.299 1.00 94.62 397 ASP A CA 1
ATOM 2796 C C . ASP A 1 397 ? 26.954 -3.408 14.190 1.00 94.62 397 ASP A C 1
ATOM 2798 O O . ASP A 1 397 ? 26.393 -3.404 13.090 1.00 94.62 397 ASP A O 1
ATOM 2802 N N . PRO A 1 398 ? 26.326 -3.891 15.275 1.00 93.75 398 PRO A N 1
ATOM 2803 C CA . PRO A 1 398 ? 24.904 -4.217 15.248 1.00 93.75 398 PRO A CA 1
ATOM 2804 C C . PRO A 1 398 ? 24.066 -2.951 15.032 1.00 93.75 398 PRO A C 1
ATOM 2806 O O . PRO A 1 398 ? 24.481 -1.844 15.388 1.00 93.75 398 PRO A O 1
ATOM 2809 N N . GLY A 1 399 ? 22.877 -3.116 14.459 1.00 91.56 399 GLY A N 1
ATOM 2810 C CA . GLY A 1 399 ? 21.903 -2.040 14.340 1.00 91.56 399 GLY A CA 1
ATOM 2811 C C . GLY A 1 399 ? 21.362 -1.595 15.700 1.00 91.56 399 GLY A C 1
ATOM 2812 O O . GLY A 1 399 ? 21.456 -2.308 16.700 1.00 91.56 399 GLY A O 1
ATOM 2813 N N . GLY A 1 400 ? 20.772 -0.401 15.745 1.00 91.50 400 GLY A N 1
ATOM 2814 C CA . GLY A 1 400 ? 20.029 0.047 16.926 1.00 91.50 400 GLY A CA 1
ATOM 2815 C C . GLY A 1 400 ? 18.704 -0.703 17.080 1.00 91.50 400 GLY A C 1
ATOM 2816 O O . GLY A 1 400 ? 18.088 -1.078 16.083 1.00 91.50 400 GLY A O 1
ATOM 2817 N N . SER A 1 401 ? 18.232 -0.890 18.313 1.00 89.56 401 SER A N 1
ATOM 2818 C CA . SER A 1 401 ? 16.841 -1.297 18.555 1.00 89.56 401 SER A CA 1
ATOM 2819 C C . SER A 1 401 ? 15.861 -0.294 17.942 1.00 89.56 401 SER A C 1
ATOM 2821 O O . SER A 1 401 ? 16.216 0.864 17.692 1.00 89.56 401 SER A O 1
ATOM 2823 N N . GLY A 1 402 ? 14.625 -0.734 17.723 1.00 86.88 402 GLY A N 1
ATOM 2824 C CA . GLY A 1 402 ? 13.544 0.151 17.319 1.00 86.88 402 GLY A CA 1
ATOM 2825 C C . GLY A 1 402 ? 13.284 1.273 18.331 1.00 86.88 402 GLY A C 1
ATOM 2826 O O . GLY A 1 402 ? 13.797 1.240 19.457 1.00 86.88 402 GLY A O 1
ATOM 2827 N N . PRO A 1 403 ? 12.500 2.292 17.935 1.00 87.75 403 PRO A N 1
ATOM 2828 C CA . PRO A 1 403 ? 12.123 3.383 18.823 1.00 87.75 403 PRO A CA 1
ATOM 2829 C C . PRO A 1 403 ? 11.549 2.857 20.147 1.00 87.75 403 PRO A C 1
ATOM 2831 O O . PRO A 1 403 ? 10.836 1.853 20.136 1.00 87.75 403 PRO A O 1
ATOM 2834 N N . PRO A 1 404 ? 11.835 3.513 21.287 1.00 84.00 404 PRO A N 1
ATOM 2835 C CA . PRO A 1 404 ? 11.255 3.111 22.561 1.00 84.00 404 PRO A CA 1
ATOM 2836 C C . PRO A 1 404 ? 9.726 3.159 22.491 1.00 84.00 404 PRO A C 1
ATOM 2838 O O . PRO A 1 404 ? 9.155 3.955 21.742 1.00 84.00 404 PRO A O 1
ATOM 2841 N N . LEU A 1 405 ? 9.082 2.322 23.307 1.00 82.44 405 LEU A N 1
ATOM 2842 C CA . LEU A 1 405 ? 7.631 2.299 23.442 1.00 82.44 405 LEU A CA 1
ATOM 2843 C C . LEU A 1 405 ? 7.086 3.700 23.723 1.00 82.44 405 LEU A C 1
ATOM 2845 O O . LEU A 1 405 ? 7.598 4.422 24.583 1.00 82.44 405 LEU A O 1
ATOM 2849 N N . ALA A 1 406 ? 6.028 4.070 23.004 1.00 76.38 406 ALA A N 1
ATOM 2850 C CA . ALA A 1 406 ? 5.259 5.250 23.354 1.00 76.38 406 ALA A CA 1
ATOM 2851 C C . ALA A 1 406 ? 4.648 5.052 24.750 1.00 76.38 406 ALA A C 1
ATOM 2853 O O . ALA A 1 406 ? 4.285 3.936 25.130 1.00 76.38 406 ALA A O 1
ATOM 2854 N N . SER A 1 407 ? 4.530 6.127 25.531 1.00 72.62 407 SER A N 1
ATOM 2855 C CA . SER A 1 407 ? 3.950 6.057 26.881 1.00 72.62 407 SER A CA 1
ATOM 2856 C C . SER A 1 407 ? 2.509 5.541 26.882 1.00 72.62 407 SER A C 1
ATOM 2858 O O . SER A 1 407 ? 2.036 5.031 27.886 1.00 72.62 407 SER A O 1
ATOM 2860 N N . ASP A 1 408 ? 1.820 5.671 25.754 1.00 73.62 408 ASP A N 1
ATOM 2861 C CA . ASP A 1 408 ? 0.461 5.218 25.495 1.00 73.62 408 ASP A CA 1
ATOM 2862 C C . ASP A 1 408 ? 0.386 3.964 24.610 1.00 73.62 408 ASP A C 1
ATOM 2864 O O . ASP A 1 408 ? -0.684 3.645 24.099 1.00 73.62 408 ASP A O 1
ATOM 2868 N N . ALA A 1 409 ? 1.490 3.224 24.446 1.00 83.25 409 ALA A N 1
ATOM 2869 C CA . ALA A 1 409 ? 1.507 1.995 23.651 1.00 83.25 409 ALA A CA 1
ATOM 2870 C C . ALA A 1 409 ? 0.509 0.943 24.159 1.00 83.25 409 ALA A C 1
ATOM 2872 O O . ALA A 1 409 ? 0.028 0.132 23.375 1.00 83.25 409 ALA A O 1
ATOM 2873 N N . VAL A 1 410 ? 0.163 0.962 25.451 1.00 88.69 410 VAL A N 1
ATOM 2874 C CA . VAL A 1 410 ? -0.965 0.194 25.983 1.00 88.69 410 VAL A CA 1
ATOM 2875 C C . VAL A 1 410 ? -1.849 1.096 26.828 1.00 88.69 410 VAL A C 1
ATOM 2877 O O . VAL A 1 410 ? -1.382 1.728 27.773 1.00 88.69 410 VAL A O 1
ATOM 2880 N N . GLN A 1 411 ? -3.141 1.117 26.518 1.00 86.31 411 GLN A N 1
ATOM 2881 C CA . GLN A 1 411 ? -4.154 1.822 27.292 1.00 86.31 411 GLN A CA 1
ATOM 2882 C C . GLN A 1 411 ? -5.264 0.861 27.705 1.00 86.31 411 GLN A C 1
ATOM 2884 O O . GLN A 1 411 ? -5.729 0.058 26.900 1.00 86.31 411 GLN A O 1
ATOM 2889 N N . VAL A 1 412 ? -5.726 0.981 28.949 1.00 86.81 412 VAL A N 1
ATOM 2890 C CA . VAL A 1 412 ? -6.929 0.299 29.437 1.00 86.81 412 VAL A CA 1
ATOM 2891 C C . VAL A 1 412 ? -7.896 1.365 29.929 1.00 86.81 412 VAL A C 1
ATOM 2893 O O . VAL A 1 412 ? -7.579 2.115 30.851 1.00 86.81 412 VAL A O 1
ATOM 2896 N N . LEU A 1 413 ? -9.060 1.454 29.293 1.00 82.81 413 LEU A N 1
ATOM 2897 C CA . LEU A 1 413 ? -10.054 2.494 29.528 1.00 82.81 413 LEU A CA 1
ATOM 2898 C C . LEU A 1 413 ? -11.377 1.844 29.966 1.00 82.81 413 LEU A C 1
ATOM 2900 O O . LEU A 1 413 ? -11.856 0.925 29.295 1.00 82.81 413 LEU A O 1
ATOM 2904 N N . PRO A 1 414 ? -11.985 2.289 31.079 1.00 84.31 414 PRO A N 1
ATOM 2905 C CA . PRO A 1 414 ? -13.279 1.773 31.494 1.00 84.31 414 PRO A CA 1
ATOM 2906 C C . PRO A 1 414 ? -14.381 2.295 30.568 1.00 84.31 414 PRO A C 1
ATOM 2908 O O . PRO A 1 414 ? -14.448 3.495 30.297 1.00 84.31 414 PRO A O 1
ATOM 2911 N N . ILE A 1 415 ? -15.274 1.407 30.134 1.00 80.94 415 ILE A N 1
ATOM 2912 C CA . ILE A 1 415 ? -16.489 1.759 29.390 1.00 80.94 415 ILE A CA 1
ATOM 2913 C C . ILE A 1 415 ? -17.746 1.176 30.036 1.00 80.94 415 ILE A C 1
ATOM 2915 O O . ILE A 1 415 ? -17.690 0.190 30.773 1.00 80.94 415 ILE A O 1
ATOM 2919 N N . THR A 1 416 ? -18.897 1.776 29.739 1.00 78.31 416 THR A N 1
ATOM 2920 C CA . THR A 1 416 ? -20.220 1.232 30.069 1.00 78.31 416 THR A CA 1
ATOM 2921 C C . THR A 1 416 ? -20.826 0.481 28.883 1.00 78.31 416 THR A C 1
ATOM 2923 O O . THR A 1 416 ? -20.392 0.642 27.740 1.00 78.31 416 THR A O 1
ATOM 2926 N N . ALA A 1 417 ? -21.872 -0.310 29.144 1.00 72.88 417 ALA A N 1
ATOM 2927 C CA . ALA A 1 417 ? -22.643 -0.964 28.087 1.00 72.88 417 ALA A CA 1
ATOM 2928 C C . ALA A 1 417 ? -23.219 0.047 27.088 1.00 72.88 417 ALA A C 1
ATOM 2930 O O . ALA A 1 417 ? -23.180 -0.189 25.889 1.00 72.88 417 ALA A O 1
ATOM 2931 N N . GLU A 1 418 ? -23.661 1.214 27.556 1.00 68.31 418 GLU A N 1
ATOM 2932 C CA . GLU A 1 418 ? -24.195 2.268 26.693 1.00 68.31 418 GLU A CA 1
ATOM 2933 C C . GLU A 1 418 ? -23.118 2.902 25.800 1.00 68.31 418 GLU A C 1
ATOM 2935 O O . GLU A 1 418 ? -23.403 3.249 24.657 1.00 68.31 418 GLU A O 1
ATOM 2940 N N . GLN A 1 419 ? -21.881 3.054 26.290 1.00 69.56 419 GLN A N 1
ATOM 2941 C CA . GLN A 1 419 ? -20.758 3.542 25.476 1.00 69.56 419 GLN A CA 1
ATOM 2942 C C . GLN A 1 419 ? -20.355 2.519 24.412 1.00 69.56 419 GLN A C 1
ATOM 2944 O O . GLN A 1 419 ? -20.114 2.891 23.265 1.00 69.56 419 GLN A O 1
ATOM 2949 N N . TRP A 1 420 ? -20.330 1.236 24.779 1.00 78.56 420 TRP A N 1
ATOM 2950 C CA . TRP A 1 420 ? -20.118 0.146 23.832 1.00 78.56 420 TRP A CA 1
ATOM 2951 C C . TRP A 1 420 ? -21.232 0.102 22.775 1.00 78.56 420 TRP A C 1
ATOM 2953 O O . TRP A 1 420 ? -20.943 0.059 21.583 1.00 78.56 420 TRP A O 1
ATOM 2963 N N . GLU A 1 421 ? -22.502 0.200 23.184 1.00 70.12 421 GLU A N 1
ATOM 2964 C CA . GLU A 1 421 ? -23.651 0.236 22.271 1.00 70.12 421 GLU A CA 1
ATOM 2965 C C . GLU A 1 421 ? -23.621 1.468 21.363 1.00 70.12 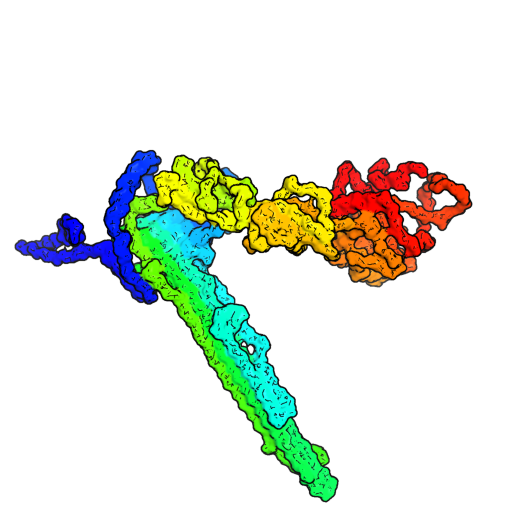421 GLU A C 1
ATOM 2967 O O . GLU A 1 421 ? -23.981 1.376 20.190 1.00 70.12 421 GLU A O 1
ATOM 2972 N N . HIS A 1 422 ? -23.199 2.626 21.875 1.00 71.00 422 HIS A N 1
ATOM 2973 C CA . HIS A 1 422 ? -23.020 3.825 21.063 1.00 71.00 422 HIS A CA 1
ATOM 2974 C C . HIS A 1 422 ? -21.998 3.584 19.950 1.00 71.00 422 HIS A C 1
ATOM 2976 O O . HIS A 1 422 ? -22.298 3.871 18.792 1.00 71.00 422 HIS A O 1
ATOM 2982 N N . GLU A 1 423 ? -20.838 3.012 20.284 1.00 69.88 423 GLU A N 1
ATOM 2983 C CA . GLU A 1 423 ? -19.795 2.678 19.312 1.00 69.88 423 GLU A CA 1
ATOM 2984 C C . GLU A 1 423 ? -20.261 1.609 18.311 1.00 69.88 423 GLU A C 1
ATOM 2986 O O . GLU A 1 423 ? -20.041 1.742 17.111 1.00 69.88 423 GLU A O 1
ATOM 2991 N N . PHE A 1 424 ? -20.979 0.588 18.779 1.00 69.25 424 PHE A N 1
ATOM 2992 C CA . PHE A 1 424 ? -21.541 -0.469 17.938 1.00 69.25 424 PHE A CA 1
ATOM 2993 C C . PHE A 1 424 ? -22.585 0.054 16.928 1.00 69.25 424 PHE A C 1
ATOM 2995 O O . PHE A 1 424 ? -22.714 -0.466 15.817 1.00 69.25 424 PHE A O 1
ATOM 3002 N N . ASN A 1 425 ? -23.338 1.098 17.292 1.00 73.50 425 ASN A N 1
ATOM 3003 C CA . ASN A 1 425 ? -24.387 1.703 16.460 1.00 73.50 425 ASN A CA 1
ATOM 3004 C C . ASN A 1 425 ? -23.898 2.880 15.590 1.00 73.50 425 ASN A C 1
ATOM 3006 O O . ASN A 1 425 ? -24.707 3.563 14.933 1.00 73.50 425 ASN A O 1
ATOM 3010 N N . GLN A 1 426 ? -22.585 3.116 15.550 1.00 74.00 426 GLN A N 1
ATOM 3011 C CA . GLN A 1 426 ? -21.966 4.023 14.590 1.00 74.00 426 GLN A CA 1
ATOM 3012 C C . GLN A 1 426 ? -22.242 3.540 13.155 1.00 74.00 426 GLN A C 1
ATOM 3014 O O . GLN A 1 426 ? -22.386 2.337 12.912 1.00 74.00 426 GLN A O 1
ATOM 3019 N N . PRO A 1 427 ? -22.385 4.452 12.176 1.00 79.12 427 PRO A N 1
ATOM 3020 C CA . PRO A 1 427 ? -22.464 4.040 10.783 1.00 79.12 427 PRO A CA 1
ATOM 3021 C C . PRO A 1 427 ? -21.127 3.407 10.370 1.00 79.12 427 PRO A C 1
ATOM 3023 O O . PRO A 1 427 ? -20.076 3.886 10.766 1.00 79.12 427 PRO A O 1
ATOM 3026 N N . HIS A 1 428 ? -21.124 2.360 9.550 1.00 71.88 428 HIS A N 1
ATOM 3027 C CA . HIS A 1 428 ? -19.889 1.718 9.082 1.00 71.88 428 HIS A CA 1
ATOM 3028 C C . HIS A 1 428 ? -19.934 1.515 7.571 1.00 71.88 428 HIS A C 1
ATOM 3030 O O . HIS A 1 428 ? -20.811 0.811 7.070 1.00 71.88 428 HIS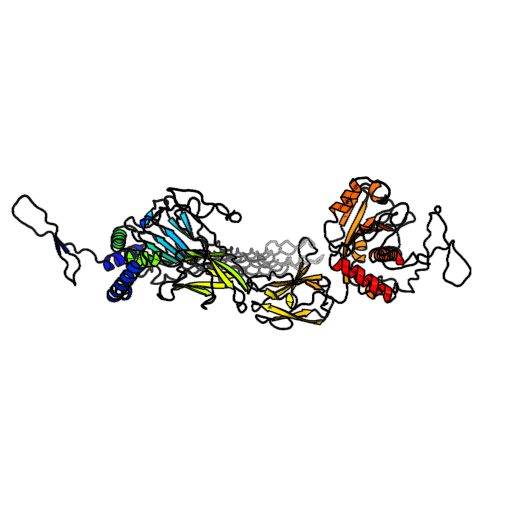 A O 1
ATOM 3036 N N . ILE A 1 429 ? -18.997 2.124 6.841 1.00 72.50 429 ILE A N 1
ATOM 3037 C CA . ILE A 1 429 ? -18.818 1.892 5.406 1.00 72.50 429 ILE A CA 1
ATOM 3038 C C . ILE A 1 429 ? -18.160 0.523 5.239 1.00 72.50 429 ILE A C 1
ATOM 3040 O O . ILE A 1 429 ? -17.033 0.307 5.683 1.00 72.50 429 ILE A O 1
ATOM 3044 N N . LEU A 1 430 ? -18.885 -0.386 4.596 1.00 66.88 430 LEU A N 1
ATOM 3045 C CA . LEU A 1 430 ? -18.500 -1.773 4.365 1.00 66.88 430 LEU A CA 1
ATOM 3046 C C . LEU A 1 430 ? -17.703 -1.940 3.069 1.00 66.88 430 LEU A C 1
ATOM 3048 O O . LEU A 1 430 ? -16.785 -2.748 3.018 1.00 66.88 430 LEU A O 1
ATOM 3052 N N . ALA A 1 431 ? -18.079 -1.209 2.014 1.00 66.62 431 ALA A N 1
ATOM 3053 C CA . ALA A 1 431 ? -17.418 -1.256 0.709 1.00 66.62 431 ALA A CA 1
ATOM 3054 C C . ALA A 1 431 ? -17.797 -0.050 -0.164 1.00 66.62 431 ALA A C 1
ATOM 3056 O O . ALA A 1 431 ? -18.896 0.496 -0.013 1.00 66.62 431 ALA A O 1
ATOM 3057 N N . LEU A 1 432 ? -16.930 0.300 -1.122 1.00 74.81 432 LEU A N 1
ATOM 3058 C CA . LEU A 1 432 ? -17.281 1.142 -2.273 1.00 74.81 432 LEU A CA 1
ATOM 3059 C C . LEU A 1 432 ? -17.318 0.290 -3.549 1.00 74.81 432 LEU A C 1
ATOM 3061 O O . LEU A 1 432 ? -16.527 -0.638 -3.706 1.00 74.81 432 LEU A O 1
ATOM 3065 N N . SER A 1 433 ? -18.240 0.586 -4.462 1.00 81.62 433 SER A N 1
ATOM 3066 C CA . SER A 1 433 ? -18.324 -0.074 -5.766 1.00 81.62 433 SER A CA 1
ATOM 3067 C C . SER A 1 433 ? -18.700 0.931 -6.865 1.00 81.62 433 SER A C 1
ATOM 3069 O O . SER A 1 433 ? -19.798 1.489 -6.803 1.00 81.62 433 SER A O 1
ATOM 3071 N N . PRO A 1 434 ? -17.831 1.166 -7.865 1.00 87.38 434 PRO A N 1
ATOM 3072 C CA . PRO A 1 434 ? -16.463 0.646 -7.975 1.00 87.38 434 PRO A CA 1
ATOM 3073 C C . PRO A 1 434 ? -15.516 1.244 -6.910 1.00 87.38 434 PRO A C 1
ATOM 3075 O O . PRO A 1 434 ? -15.857 2.219 -6.242 1.00 87.38 434 PRO A O 1
ATOM 3078 N N . THR A 1 435 ? -14.337 0.639 -6.733 1.00 81.44 435 THR A N 1
ATOM 3079 C CA . THR A 1 435 ? -13.263 1.123 -5.835 1.00 81.44 435 THR A CA 1
ATOM 3080 C C . THR A 1 435 ? -12.357 2.164 -6.503 1.00 81.44 435 THR A C 1
ATOM 3082 O O . THR A 1 435 ? -11.663 2.923 -5.826 1.00 81.44 435 THR A O 1
ATOM 3085 N N . GLU A 1 436 ? -12.411 2.227 -7.834 1.00 88.38 436 GLU A N 1
ATOM 3086 C CA . GLU A 1 436 ? -11.774 3.239 -8.667 1.00 88.38 436 GLU A CA 1
ATOM 3087 C C . GLU A 1 436 ? -12.826 3.842 -9.604 1.00 88.38 436 GLU A C 1
ATOM 3089 O O . GLU A 1 436 ? -13.578 3.099 -10.245 1.00 88.38 436 GLU A O 1
ATOM 3094 N N . ALA A 1 437 ? -12.887 5.166 -9.698 1.00 93.00 437 ALA A N 1
ATOM 3095 C CA . ALA A 1 437 ? -13.924 5.869 -10.448 1.00 93.00 437 ALA A CA 1
ATOM 3096 C C . ALA A 1 437 ? -13.373 7.116 -11.149 1.00 93.00 437 ALA A C 1
ATOM 3098 O O . ALA A 1 437 ? -12.479 7.780 -10.631 1.00 93.00 437 ALA A O 1
ATOM 3099 N N . GLU A 1 438 ? -13.910 7.464 -12.314 1.00 94.69 438 GLU A N 1
ATOM 3100 C CA . GLU A 1 438 ? -13.624 8.743 -12.974 1.00 94.69 438 GLU A CA 1
ATOM 3101 C C . GLU A 1 438 ? -14.525 9.873 -12.426 1.00 94.69 438 GLU A C 1
ATOM 3103 O O . GLU A 1 438 ? -15.628 9.616 -11.928 1.00 94.69 438 GLU A O 1
ATOM 3108 N N . PRO A 1 439 ? -14.121 11.153 -12.537 1.00 95.12 439 PRO A N 1
ATOM 3109 C CA . PRO A 1 439 ? -14.984 12.284 -12.203 1.00 95.12 439 PRO A CA 1
ATOM 3110 C C . PRO A 1 439 ? -16.344 12.219 -12.917 1.00 95.12 439 PRO A C 1
ATOM 3112 O O . PRO A 1 439 ? -16.422 12.113 -14.143 1.00 95.12 439 PRO A O 1
ATOM 3115 N N . GLY A 1 440 ? -17.430 12.316 -12.147 1.00 94.06 440 GLY A N 1
ATOM 3116 C CA . GLY A 1 440 ? -18.813 12.178 -12.614 1.00 94.06 440 GLY A CA 1
ATOM 3117 C C . GLY A 1 440 ? -19.367 10.747 -12.598 1.00 94.06 440 GLY A C 1
ATOM 3118 O O . GLY A 1 440 ? -20.581 10.576 -12.738 1.00 94.06 440 GLY A O 1
ATOM 3119 N N . GLU A 1 441 ? -18.529 9.728 -12.397 1.00 94.56 441 GLU A N 1
ATOM 3120 C CA . GLU A 1 441 ? -18.963 8.334 -12.288 1.00 94.56 441 GLU A CA 1
ATOM 3121 C C . GLU A 1 441 ? -19.717 8.090 -10.971 1.00 94.56 441 GLU A C 1
ATOM 3123 O O . GLU A 1 441 ? -19.477 8.736 -9.947 1.00 94.56 441 GLU A O 1
ATOM 3128 N N . LYS A 1 442 ? -20.671 7.156 -11.004 1.00 95.56 442 LYS A N 1
ATOM 3129 C CA . LYS A 1 442 ? -21.483 6.791 -9.842 1.00 95.56 442 LYS A CA 1
ATOM 3130 C C . LYS A 1 442 ? -20.767 5.748 -8.992 1.00 95.56 442 LYS A C 1
ATOM 3132 O O . LYS A 1 442 ? -20.405 4.691 -9.496 1.00 95.56 442 LYS A O 1
ATOM 3137 N N . VAL A 1 443 ? -20.702 5.997 -7.689 1.00 93.44 443 VAL A N 1
ATOM 3138 C CA . VAL A 1 443 ? -20.146 5.089 -6.684 1.00 93.44 443 VAL A CA 1
ATOM 3139 C C . VAL A 1 443 ? -21.229 4.672 -5.697 1.00 93.44 443 VAL A C 1
ATOM 3141 O O . VAL A 1 443 ? -22.009 5.498 -5.217 1.00 93.44 443 VAL A O 1
ATOM 3144 N N . ILE A 1 444 ? -21.274 3.378 -5.391 1.00 89.44 444 ILE A N 1
ATOM 3145 C CA . ILE A 1 444 ? -22.138 2.763 -4.386 1.00 89.44 444 ILE A CA 1
ATOM 3146 C C . ILE A 1 444 ? -21.341 2.596 -3.090 1.00 89.44 444 ILE A C 1
ATOM 3148 O O . ILE A 1 444 ? -20.334 1.899 -3.069 1.00 89.44 444 ILE A O 1
ATOM 3152 N N . VAL A 1 445 ? -21.815 3.203 -2.009 1.00 86.75 445 VAL A N 1
ATOM 3153 C CA . VAL A 1 445 ? -21.342 3.066 -0.632 1.00 86.75 445 VAL A CA 1
ATOM 3154 C C . VAL A 1 445 ? -22.236 2.051 0.080 1.00 86.75 445 VAL A C 1
ATOM 3156 O O . VAL A 1 445 ? -23.375 2.353 0.440 1.00 86.75 445 VAL A O 1
ATOM 3159 N N . ASN A 1 446 ? -21.733 0.839 0.292 1.00 79.62 446 ASN A N 1
ATOM 3160 C CA . ASN A 1 446 ? -22.410 -0.142 1.136 1.00 79.62 446 ASN A CA 1
ATOM 3161 C C . ASN A 1 446 ? -22.163 0.231 2.596 1.00 79.62 446 ASN A C 1
ATOM 3163 O O . ASN A 1 446 ? -21.013 0.292 3.020 1.00 79.62 446 ASN A O 1
ATOM 3167 N N . ILE A 1 447 ? -23.219 0.495 3.359 1.00 76.94 447 ILE A N 1
ATOM 3168 C CA . ILE A 1 447 ? -23.132 1.023 4.719 1.00 76.94 447 ILE A CA 1
ATOM 3169 C C . ILE A 1 447 ? -24.033 0.254 5.688 1.00 76.94 447 ILE A C 1
ATOM 3171 O O . ILE A 1 447 ? -25.206 -0.007 5.410 1.00 76.94 447 ILE A O 1
ATOM 3175 N N . LYS A 1 448 ? -23.497 -0.082 6.863 1.00 73.75 448 LYS A N 1
ATOM 3176 C CA . LYS A 1 448 ? -24.262 -0.588 8.009 1.00 73.75 448 LYS A CA 1
ATOM 3177 C C . LYS A 1 448 ? -24.588 0.557 8.959 1.00 73.75 448 LYS A C 1
ATOM 3179 O O . LYS A 1 448 ? -23.799 1.486 9.094 1.00 73.75 448 LYS A O 1
ATOM 3184 N N . ASN A 1 449 ? -25.756 0.494 9.599 1.00 75.44 449 ASN A N 1
ATOM 3185 C CA . ASN A 1 449 ? -26.241 1.502 10.549 1.00 75.44 449 ASN A CA 1
ATOM 3186 C C . ASN A 1 449 ? -26.311 2.934 9.972 1.00 75.44 449 ASN A C 1
ATOM 3188 O O . ASN A 1 449 ? -26.395 3.897 10.724 1.00 75.44 449 ASN A O 1
ATOM 3192 N N . GLY A 1 450 ? -26.302 3.112 8.647 1.00 82.62 450 GLY A N 1
ATOM 3193 C CA . GLY A 1 450 ? -26.519 4.423 8.035 1.00 82.62 450 GLY A CA 1
ATOM 3194 C C . GLY A 1 450 ? -27.956 4.903 8.258 1.00 82.62 450 GLY A C 1
ATOM 3195 O O . GLY A 1 450 ? -28.905 4.165 7.997 1.00 82.62 450 GLY A O 1
ATOM 3196 N N . ASN A 1 451 ? -28.128 6.149 8.696 1.00 86.50 451 ASN A N 1
ATOM 3197 C CA . ASN A 1 451 ? -29.422 6.807 8.841 1.00 86.50 451 ASN A CA 1
ATOM 3198 C C . ASN A 1 451 ? -29.574 7.903 7.772 1.00 86.50 451 ASN A C 1
ATOM 3200 O O . ASN A 1 451 ? -29.208 9.049 8.021 1.00 86.50 451 ASN A O 1
ATOM 3204 N N . PRO A 1 452 ? -30.168 7.620 6.603 1.00 83.56 452 PRO A N 1
ATOM 3205 C CA . PRO A 1 452 ? -30.249 8.599 5.518 1.00 83.56 452 PRO A CA 1
ATOM 3206 C C . PRO A 1 452 ? -31.092 9.844 5.842 1.00 83.56 452 PRO A C 1
ATOM 3208 O O . PRO A 1 452 ? -31.024 10.824 5.108 1.00 83.56 452 PRO A O 1
ATOM 3211 N N . GLY A 1 453 ? -31.900 9.817 6.911 1.00 83.12 453 GLY A N 1
ATOM 3212 C CA . GLY A 1 453 ? -32.664 10.977 7.377 1.00 83.12 453 GLY A CA 1
ATOM 3213 C C . GLY A 1 453 ? -31.901 11.895 8.340 1.00 83.12 453 GLY A C 1
ATOM 3214 O O . GLY A 1 453 ? -32.359 13.008 8.585 1.00 83.12 453 GLY A O 1
ATOM 3215 N N . GLY A 1 454 ? -30.773 11.439 8.895 1.00 86.12 454 GLY A N 1
ATOM 3216 C CA . GLY A 1 454 ? -29.974 12.180 9.879 1.00 86.12 454 GLY A CA 1
ATOM 3217 C C . GLY A 1 454 ? -28.488 12.286 9.542 1.00 86.12 454 GLY A C 1
ATOM 3218 O O . GLY A 1 454 ? -27.807 13.133 10.108 1.00 86.12 454 GLY A O 1
ATOM 3219 N N . ASP A 1 455 ? -27.993 11.478 8.613 1.00 91.25 455 ASP A N 1
ATOM 3220 C CA . ASP A 1 455 ? -26.595 11.427 8.212 1.00 91.25 455 ASP A CA 1
ATOM 3221 C C . ASP A 1 455 ? -26.364 12.102 6.857 1.00 91.25 455 ASP A C 1
ATOM 3223 O O . ASP A 1 455 ? -27.244 12.173 5.997 1.00 91.25 455 ASP A O 1
ATOM 3227 N N . ALA A 1 456 ? -25.132 12.553 6.654 1.00 92.88 456 ALA A N 1
ATOM 3228 C CA . ALA A 1 456 ? -24.619 13.075 5.404 1.00 92.88 456 ALA A CA 1
ATOM 3229 C C . ALA A 1 456 ? -23.371 12.301 4.968 1.00 92.88 456 ALA A C 1
ATOM 3231 O O . ALA A 1 456 ? -22.545 11.895 5.791 1.00 92.88 456 ALA A O 1
ATOM 3232 N N . LEU A 1 457 ? -23.240 12.117 3.656 1.00 94.25 457 LEU A N 1
ATOM 3233 C CA . LEU A 1 457 ? -22.058 11.550 3.024 1.00 94.25 457 LEU A CA 1
ATOM 3234 C C . LEU A 1 457 ? -21.072 12.669 2.682 1.00 94.25 457 LEU A C 1
ATOM 3236 O O . LEU A 1 457 ? -21.462 13.707 2.146 1.00 94.25 457 LEU A O 1
ATOM 3240 N N . PHE A 1 458 ? -19.802 12.441 2.985 1.00 91.25 458 PHE A N 1
ATOM 3241 C CA . PHE A 1 458 ? -18.696 13.348 2.729 1.00 91.25 458 PHE A CA 1
ATOM 3242 C C . PHE A 1 458 ? -17.675 12.687 1.805 1.00 91.25 458 PHE A C 1
ATOM 3244 O O . PHE A 1 458 ? -17.353 11.513 1.983 1.00 91.25 458 PHE A O 1
ATOM 3251 N N . PHE A 1 459 ? -17.152 13.465 0.865 1.00 91.69 459 PHE A N 1
ATOM 3252 C CA . PHE A 1 459 ? -16.057 13.138 -0.043 1.00 91.69 459 PHE A CA 1
ATOM 3253 C C . PHE A 1 459 ? -15.037 14.282 0.055 1.00 91.69 459 PHE A C 1
ATOM 3255 O O . PHE A 1 459 ? -15.431 15.440 -0.041 1.00 91.69 459 PHE A O 1
ATOM 3262 N N . ASP A 1 460 ? -13.768 13.993 0.357 1.00 84.31 460 ASP A N 1
ATOM 3263 C CA . ASP A 1 460 ? -12.736 15.012 0.661 1.00 84.31 460 ASP A CA 1
ATOM 3264 C C . ASP A 1 460 ? -13.107 15.987 1.790 1.00 84.31 460 ASP A C 1
ATOM 3266 O O . ASP A 1 460 ? -12.649 17.125 1.867 1.00 84.31 460 ASP A O 1
ATOM 3270 N N . GLY A 1 461 ? -13.958 15.537 2.713 1.00 83.06 461 GLY A N 1
ATOM 3271 C CA . GLY A 1 461 ? -14.460 16.382 3.795 1.00 83.06 461 GLY A CA 1
ATOM 3272 C C . GLY A 1 461 ? -15.550 17.370 3.373 1.00 83.06 461 GLY A C 1
ATOM 3273 O O . GLY A 1 461 ? -16.095 18.047 4.248 1.00 83.06 461 GLY A O 1
ATOM 3274 N N . GLU A 1 462 ? -15.940 17.397 2.098 1.00 88.62 462 GLU A N 1
ATOM 3275 C CA . GLU A 1 462 ? -17.093 18.139 1.597 1.00 88.62 462 GLU A CA 1
ATOM 3276 C C . GLU A 1 462 ? -18.334 17.253 1.527 1.00 88.62 462 GLU A C 1
ATOM 3278 O O . GLU A 1 462 ? -18.264 16.069 1.204 1.00 88.62 462 GLU A O 1
ATOM 3283 N N . GLN A 1 463 ? -19.496 17.816 1.853 1.00 94.25 463 GLN A N 1
ATOM 3284 C CA . GLN A 1 463 ? -20.752 17.076 1.799 1.00 94.25 463 GLN A CA 1
ATOM 3285 C C . GLN A 1 463 ? -21.183 16.868 0.344 1.00 94.25 463 GLN A C 1
ATOM 3287 O O . GLN A 1 463 ? -21.381 17.836 -0.390 1.00 94.25 463 GLN A O 1
ATOM 3292 N N . VAL A 1 464 ? -21.424 15.614 -0.043 1.00 95.50 464 VAL A N 1
ATOM 3293 C CA . VAL A 1 464 ? -21.900 15.253 -1.383 1.00 95.50 464 VAL A CA 1
ATOM 3294 C C . VAL A 1 464 ? -23.363 14.802 -1.363 1.00 95.50 464 VAL A C 1
ATOM 3296 O O . VAL A 1 464 ? -23.814 14.159 -0.409 1.00 95.50 464 VAL A O 1
ATOM 3299 N N . PRO A 1 465 ? -24.142 15.119 -2.412 1.00 94.56 465 PRO A N 1
ATOM 3300 C CA . PRO A 1 465 ? -25.489 14.591 -2.553 1.00 94.56 465 PRO A CA 1
ATOM 3301 C C . PRO A 1 465 ? -25.444 13.079 -2.798 1.00 94.56 465 PRO A C 1
ATOM 3303 O O . PRO A 1 465 ? -24.654 12.591 -3.607 1.00 94.56 465 PRO A O 1
ATOM 3306 N N . PHE A 1 466 ? -26.330 12.340 -2.131 1.00 94.06 466 PHE A N 1
ATOM 3307 C CA . PHE A 1 466 ? -26.436 10.891 -2.268 1.00 94.06 466 PHE A CA 1
ATOM 3308 C C . PHE A 1 466 ? -27.899 10.433 -2.330 1.00 94.06 466 PHE A C 1
ATOM 3310 O O . PHE A 1 466 ? -28.802 11.114 -1.847 1.00 94.06 466 PHE A O 1
ATOM 3317 N N . ASN A 1 467 ? -28.127 9.257 -2.914 1.00 90.69 467 ASN A N 1
ATOM 3318 C CA . ASN A 1 467 ? -29.394 8.523 -2.845 1.00 90.69 467 ASN A CA 1
ATOM 3319 C C . ASN A 1 467 ? -29.210 7.281 -1.971 1.00 90.69 467 ASN A C 1
ATOM 3321 O O . ASN A 1 467 ? -28.129 6.706 -1.977 1.00 90.69 467 ASN A O 1
ATOM 3325 N N . SER A 1 468 ? -30.240 6.835 -1.256 1.00 84.44 468 SER A N 1
ATOM 3326 C CA . SER A 1 468 ? -30.093 5.809 -0.210 1.00 84.44 468 SER A CA 1
ATOM 3327 C C . SER A 1 468 ? -31.217 4.763 -0.192 1.00 84.44 468 SER A C 1
ATOM 3329 O O . SER A 1 468 ? -32.038 4.727 0.728 1.00 84.44 468 SER A O 1
ATOM 3331 N N . PRO A 1 469 ? -31.292 3.865 -1.189 1.00 72.44 469 PRO A N 1
ATOM 3332 C CA . PRO A 1 469 ? -32.133 2.674 -1.095 1.00 72.44 469 PRO A CA 1
ATOM 3333 C C . PRO A 1 469 ? -31.599 1.703 -0.019 1.00 72.44 469 PRO A C 1
ATOM 3335 O O . PRO A 1 469 ? -30.879 0.751 -0.311 1.00 72.44 469 PRO A O 1
ATOM 3338 N N . GLY A 1 470 ? -31.956 1.938 1.247 1.00 75.06 470 GLY A N 1
ATOM 3339 C CA . GLY A 1 470 ? -31.554 1.094 2.377 1.00 75.06 470 GLY A CA 1
ATOM 3340 C C . GLY A 1 470 ? -30.073 1.252 2.740 1.00 75.06 470 GLY A C 1
ATOM 3341 O O . GLY A 1 470 ? -29.616 2.361 3.014 1.00 75.06 470 GLY A O 1
ATOM 3342 N N . SER A 1 471 ? -29.336 0.138 2.759 1.00 74.69 471 SER A N 1
ATOM 3343 C CA . SER A 1 471 ? -27.905 0.063 3.104 1.00 74.69 471 SER A CA 1
ATOM 3344 C C . SER A 1 471 ? -26.953 0.334 1.931 1.00 74.69 471 SER A C 1
ATOM 3346 O O . SER A 1 471 ? -25.743 0.327 2.126 1.00 74.69 471 SER A O 1
ATOM 3348 N N . ALA A 1 472 ? -27.462 0.577 0.721 1.00 83.00 472 ALA A N 1
ATOM 3349 C CA . ALA A 1 472 ? -26.647 0.900 -0.451 1.00 83.00 472 ALA A CA 1
ATOM 3350 C C . ALA A 1 472 ? -26.847 2.370 -0.825 1.00 83.00 472 ALA A C 1
ATOM 3352 O O . ALA A 1 472 ? -27.837 2.726 -1.463 1.00 83.00 472 ALA A O 1
ATOM 3353 N N . TRP A 1 473 ? -25.941 3.243 -0.394 1.00 92.31 473 TRP A N 1
ATOM 3354 C CA . TRP A 1 473 ? -25.995 4.664 -0.735 1.00 92.31 473 TRP A CA 1
ATOM 3355 C C . TRP A 1 473 ? -25.242 4.910 -2.035 1.00 92.31 473 TRP A C 1
ATOM 3357 O O . TRP A 1 473 ? -24.283 4.217 -2.326 1.00 92.31 473 TRP A O 1
ATOM 3367 N N . THR A 1 474 ? -25.653 5.875 -2.848 1.00 94.44 474 THR A N 1
ATOM 3368 C CA . THR A 1 474 ? -24.986 6.172 -4.122 1.00 94.44 474 THR A CA 1
ATOM 3369 C C . THR A 1 474 ? -24.711 7.654 -4.250 1.00 94.44 474 THR A C 1
ATOM 3371 O O . THR A 1 474 ? -25.641 8.439 -4.064 1.00 94.44 474 THR A O 1
ATOM 3374 N N . PHE A 1 475 ? -23.505 8.027 -4.657 1.00 96.75 475 PHE A N 1
ATOM 3375 C CA . PHE A 1 475 ? -23.139 9.399 -5.014 1.00 96.75 475 PHE A CA 1
ATOM 3376 C C . PHE A 1 475 ? -22.385 9.410 -6.345 1.00 96.75 475 PHE A C 1
ATOM 3378 O O . PHE A 1 475 ? -21.956 8.360 -6.818 1.00 96.75 475 PHE A O 1
ATOM 3385 N N . ASN A 1 476 ? -22.255 10.581 -6.965 1.00 97.50 476 ASN A N 1
ATOM 3386 C CA . ASN A 1 476 ? -21.375 10.751 -8.121 1.00 97.50 476 ASN A CA 1
ATOM 3387 C C . ASN A 1 476 ? -20.090 11.434 -7.658 1.00 97.50 476 ASN A C 1
ATOM 3389 O O . ASN A 1 476 ? -20.170 12.396 -6.890 1.00 97.50 476 ASN A O 1
ATOM 3393 N N . VAL A 1 477 ? -18.939 10.974 -8.147 1.00 96.75 477 VAL A N 1
ATOM 3394 C CA . VAL A 1 477 ? -17.658 11.651 -7.908 1.00 96.75 477 VAL A CA 1
ATOM 3395 C C . VAL A 1 477 ? -17.764 13.091 -8.426 1.00 96.75 477 VAL A C 1
ATOM 3397 O O . VAL A 1 477 ? -18.195 13.274 -9.571 1.00 96.75 477 VAL A O 1
ATOM 3400 N N . PRO A 1 478 ? -17.426 14.117 -7.625 1.00 96.25 478 PRO A N 1
ATOM 3401 C CA . PRO A 1 478 ? -17.450 15.499 -8.089 1.00 96.25 478 PRO A CA 1
ATOM 3402 C C . PRO A 1 478 ? -16.644 15.692 -9.383 1.00 96.25 478 PRO A C 1
ATOM 3404 O O . PRO A 1 478 ? -15.570 15.128 -9.580 1.00 96.25 478 PRO A O 1
ATOM 3407 N N . LEU A 1 479 ? -17.168 16.501 -10.307 1.00 92.81 479 LEU A N 1
ATOM 3408 C CA . LEU A 1 479 ? -16.502 16.768 -11.592 1.00 92.81 479 LEU A CA 1
ATOM 3409 C C . LEU A 1 479 ? -15.189 17.552 -11.426 1.00 92.81 479 LEU A C 1
ATOM 3411 O O . LEU A 1 479 ? -14.383 17.648 -12.358 1.00 92.81 479 LEU A O 1
ATOM 3415 N N . ASP A 1 480 ? -15.001 18.169 -10.268 1.00 91.25 480 ASP A N 1
ATOM 3416 C CA . ASP A 1 480 ? -13.855 18.965 -9.876 1.00 91.25 480 ASP A CA 1
ATOM 3417 C C . ASP A 1 480 ? -12.900 18.259 -8.902 1.00 91.25 480 ASP A C 1
ATOM 3419 O O . ASP A 1 480 ? -11.939 18.890 -8.469 1.00 91.25 480 ASP A O 1
ATOM 3423 N N . SER A 1 481 ? -13.072 16.955 -8.659 1.00 92.12 481 SER A N 1
ATOM 3424 C CA . SER A 1 481 ? -12.122 16.154 -7.879 1.00 92.12 481 SER A CA 1
ATOM 3425 C C . SER A 1 481 ? -10.708 16.169 -8.476 1.00 92.12 481 SER A C 1
ATOM 3427 O O . SER A 1 481 ? -10.516 16.230 -9.702 1.00 92.12 481 SER A O 1
ATOM 3429 N N . ASP A 1 482 ? -9.709 16.129 -7.595 1.00 90.69 482 ASP A N 1
ATOM 3430 C CA . ASP A 1 482 ? -8.333 15.788 -7.957 1.00 90.69 482 ASP A CA 1
ATOM 3431 C C . ASP A 1 482 ? -8.225 14.285 -8.284 1.00 90.69 482 ASP A C 1
ATOM 3433 O O . ASP A 1 482 ? -9.180 13.532 -8.113 1.00 90.69 482 ASP A O 1
ATOM 3437 N N . GLY A 1 483 ? -7.087 13.865 -8.842 1.00 89.75 483 GLY A N 1
ATOM 3438 C CA . GLY A 1 483 ? -6.772 12.443 -9.004 1.00 89.75 483 GLY A CA 1
ATOM 3439 C C . GLY A 1 483 ? -6.043 11.897 -7.781 1.00 89.75 483 GLY A C 1
ATOM 3440 O O . GLY A 1 483 ? -5.342 12.643 -7.094 1.00 89.75 483 GLY A O 1
ATOM 3441 N N . GLY A 1 484 ? -6.150 10.589 -7.554 1.00 86.56 484 GLY A N 1
ATOM 3442 C CA . GLY A 1 484 ? -5.516 9.910 -6.422 1.00 86.56 484 GLY A CA 1
ATOM 3443 C C . GLY A 1 484 ? -6.530 9.303 -5.459 1.00 86.56 484 GLY A C 1
ATOM 3444 O O . GLY A 1 484 ? -7.630 8.946 -5.863 1.00 86.56 484 GLY A O 1
ATOM 3445 N N . PHE A 1 485 ? -6.160 9.136 -4.188 1.00 82.75 485 PHE A N 1
ATOM 3446 C CA . PHE A 1 485 ? -7.035 8.547 -3.167 1.00 82.75 485 PHE A CA 1
ATOM 3447 C C . PHE A 1 485 ? -7.755 9.622 -2.353 1.00 82.75 485 PHE A C 1
ATOM 3449 O O . PHE A 1 485 ? -7.118 10.532 -1.825 1.00 82.75 485 PHE A O 1
ATOM 3456 N N . HIS A 1 486 ? -9.071 9.466 -2.226 1.00 83.50 486 HIS A N 1
ATOM 3457 C CA . HIS A 1 486 ? -9.966 10.443 -1.616 1.00 83.50 486 HIS A CA 1
ATOM 3458 C C . HIS A 1 486 ? -10.809 9.825 -0.495 1.00 83.50 486 HIS A C 1
ATOM 3460 O O . HIS A 1 486 ? -11.479 8.811 -0.727 1.00 83.50 486 HIS A O 1
ATOM 3466 N N . PRO A 1 487 ? -10.843 10.420 0.712 1.00 80.12 487 PRO A N 1
ATOM 3467 C CA . PRO A 1 487 ? -11.633 9.900 1.815 1.00 80.12 487 PRO A CA 1
ATOM 3468 C C . PRO A 1 487 ? -13.138 10.087 1.590 1.00 80.12 487 PRO A C 1
ATOM 3470 O O . PRO A 1 487 ? -13.637 11.188 1.363 1.00 80.12 487 PRO A O 1
ATOM 3473 N N . VAL A 1 488 ? -13.866 8.995 1.782 1.00 84.00 488 VAL A N 1
ATOM 3474 C CA . VAL A 1 488 ? -15.317 8.881 1.867 1.00 84.00 488 VAL A CA 1
ATOM 3475 C C . VAL A 1 488 ? -15.687 8.582 3.315 1.00 84.00 488 VAL A C 1
ATOM 3477 O O . VAL A 1 488 ? -15.151 7.664 3.938 1.00 84.00 488 VAL A O 1
ATOM 3480 N N . LEU A 1 489 ? -16.606 9.366 3.866 1.00 86.25 489 LEU A N 1
ATOM 3481 C CA . LEU A 1 489 ? -16.984 9.315 5.275 1.00 86.25 489 LEU A CA 1
ATOM 3482 C C . LEU A 1 489 ? -18.467 9.637 5.428 1.00 86.25 489 LEU A C 1
ATOM 3484 O O . LEU A 1 489 ? -18.981 10.526 4.760 1.00 86.25 489 LEU A O 1
ATOM 3488 N N . VAL A 1 490 ? -19.152 8.978 6.354 1.00 88.25 490 VAL A N 1
ATOM 3489 C CA . VAL A 1 490 ? -20.508 9.352 6.762 1.00 88.25 490 VAL A CA 1
ATOM 3490 C C . VAL A 1 490 ? -20.461 10.001 8.136 1.00 88.25 490 VAL A C 1
ATOM 3492 O O . VAL A 1 490 ? -19.802 9.494 9.038 1.00 88.25 490 VAL A O 1
ATOM 3495 N N . LYS A 1 491 ? -21.146 11.134 8.303 1.00 87.06 491 LYS A N 1
ATOM 3496 C CA . LYS A 1 491 ? -21.309 11.809 9.599 1.00 87.06 491 LYS A CA 1
ATOM 3497 C C . LYS A 1 491 ? -22.776 12.110 9.842 1.00 87.06 491 LYS A C 1
ATOM 3499 O O . LYS A 1 491 ? -23.491 12.470 8.910 1.00 87.06 491 LYS A O 1
ATOM 3504 N N . SER A 1 492 ? -23.199 12.041 11.092 1.00 86.38 492 SER A N 1
ATOM 3505 C CA . SER A 1 492 ? -24.500 12.550 11.506 1.00 86.38 492 SER A CA 1
ATOM 3506 C C . SER A 1 492 ? -24.521 14.080 11.464 1.00 86.38 492 SER A C 1
ATOM 3508 O O . SER A 1 492 ? -23.552 14.755 11.813 1.00 86.38 492 SER A O 1
ATOM 3510 N N . LEU A 1 493 ? -25.645 14.639 11.023 1.00 82.19 493 LEU A N 1
ATOM 3511 C CA . LEU A 1 493 ? -25.914 16.078 11.004 1.00 82.19 493 LEU A CA 1
ATOM 3512 C C . LEU A 1 493 ? -26.365 16.601 12.373 1.00 82.19 493 LEU A C 1
ATOM 3514 O O . LEU A 1 493 ? -26.323 17.807 12.615 1.00 82.19 493 LEU A O 1
ATOM 3518 N N . THR A 1 494 ? -26.825 15.715 13.258 1.00 79.50 494 THR A N 1
ATOM 3519 C CA . THR A 1 494 ? -27.374 16.072 14.576 1.00 79.50 494 THR A CA 1
ATOM 3520 C C . THR A 1 494 ? -26.467 15.683 15.735 1.00 79.50 494 THR A C 1
ATOM 3522 O O . THR A 1 494 ? -26.610 16.235 16.823 1.00 79.50 494 THR A O 1
ATOM 3525 N N . ASP A 1 495 ? -25.555 14.739 15.511 1.00 78.62 495 ASP A N 1
ATOM 3526 C CA . ASP A 1 495 ? -24.612 14.232 16.504 1.00 78.62 495 ASP A CA 1
ATOM 3527 C C . ASP A 1 495 ? -23.194 14.216 15.903 1.00 78.62 495 ASP A C 1
ATOM 3529 O O . ASP A 1 495 ? -22.880 13.322 15.121 1.00 78.62 495 ASP A O 1
ATOM 3533 N N . PRO A 1 496 ? -22.338 15.208 16.205 1.00 71.62 496 PRO A N 1
ATOM 3534 C CA . PRO A 1 496 ? -21.019 15.327 15.582 1.00 71.62 496 PRO A CA 1
ATOM 3535 C C . PRO A 1 496 ? -20.076 14.161 15.910 1.00 71.62 496 PRO A C 1
ATOM 3537 O O . PRO A 1 496 ? -19.127 13.926 15.158 1.00 71.62 496 PRO A O 1
ATOM 3540 N N . ASP A 1 497 ? -20.344 13.430 16.992 1.00 69.94 497 ASP A N 1
ATOM 3541 C CA . ASP A 1 497 ? -19.547 12.285 17.430 1.00 69.94 497 ASP A CA 1
ATOM 3542 C C . ASP A 1 497 ? -19.999 10.979 16.758 1.00 69.94 497 ASP A C 1
ATOM 3544 O O . ASP A 1 497 ? -19.283 9.976 16.780 1.00 69.94 497 ASP A O 1
ATOM 3548 N N . ARG A 1 498 ? -21.142 11.004 16.057 1.00 79.50 498 ARG A N 1
ATOM 3549 C CA . ARG A 1 498 ? -21.620 9.882 15.256 1.00 79.50 498 ARG A CA 1
ATOM 3550 C C . ARG A 1 498 ? -21.084 9.941 13.823 1.00 79.50 498 ARG A C 1
ATOM 3552 O O . ARG A 1 498 ? -21.565 10.718 12.994 1.00 79.50 498 ARG A O 1
ATOM 3559 N N . ARG A 1 499 ? -20.097 9.105 13.505 1.00 80.75 499 ARG A N 1
ATOM 3560 C CA . ARG A 1 499 ? -19.406 9.063 12.207 1.00 80.75 499 ARG A CA 1
ATOM 3561 C C . ARG A 1 499 ? -18.924 7.662 11.855 1.00 80.75 499 ARG A C 1
ATOM 3563 O O . ARG A 1 499 ? -18.677 6.848 12.736 1.00 80.75 499 ARG A O 1
ATOM 3570 N N . SER A 1 500 ? -18.727 7.410 10.567 1.00 76.50 500 SER A N 1
ATOM 3571 C CA . SER A 1 500 ? -18.209 6.133 10.098 1.00 76.50 500 SER A CA 1
ATOM 3572 C C . SER A 1 500 ? -16.695 6.033 10.134 1.00 76.50 500 SER A C 1
ATOM 3574 O O . SER A 1 500 ? -15.978 7.012 10.342 1.00 76.50 500 SER A O 1
ATOM 3576 N N . ASN A 1 501 ? -16.199 4.824 9.875 1.00 68.38 501 ASN A N 1
ATOM 3577 C CA . ASN A 1 501 ? -14.853 4.645 9.348 1.00 68.38 501 ASN A CA 1
ATOM 3578 C C . ASN A 1 501 ? -14.689 5.412 8.024 1.00 68.38 501 ASN A C 1
ATOM 3580 O O . ASN A 1 501 ? -15.668 5.703 7.328 1.00 68.38 501 ASN A O 1
ATOM 3584 N N . ILE A 1 502 ? -13.441 5.728 7.688 1.00 73.81 502 ILE A N 1
ATOM 3585 C CA . ILE A 1 502 ? -13.077 6.371 6.424 1.00 73.81 502 ILE A CA 1
ATOM 3586 C C . ILE A 1 502 ? -12.789 5.273 5.394 1.00 73.81 502 ILE A C 1
ATOM 3588 O O . ILE A 1 502 ? -12.025 4.344 5.668 1.00 73.81 502 ILE A O 1
ATOM 3592 N N . ALA A 1 503 ? -13.395 5.379 4.214 1.00 70.25 503 ALA A N 1
ATOM 3593 C CA . ALA A 1 503 ? -13.064 4.577 3.038 1.00 70.25 503 ALA A CA 1
ATOM 3594 C C . ALA A 1 503 ? -12.328 5.435 2.010 1.00 70.25 503 ALA A C 1
ATOM 3596 O O . ALA A 1 503 ? -12.633 6.610 1.898 1.00 70.25 503 ALA A O 1
ATOM 3597 N N . GLN A 1 504 ? -11.368 4.891 1.265 1.00 74.50 504 GLN A N 1
ATOM 3598 C CA . GLN A 1 504 ? -10.657 5.644 0.225 1.00 74.50 504 GLN A CA 1
ATOM 3599 C C . GLN A 1 504 ? -11.215 5.296 -1.161 1.00 74.50 504 GLN A C 1
ATOM 3601 O O . GLN A 1 504 ? -11.288 4.134 -1.539 1.00 74.50 504 GLN A O 1
ATOM 3606 N N . LEU A 1 505 ? -11.607 6.281 -1.953 1.00 83.75 505 LEU A N 1
ATOM 3607 C CA . LEU A 1 505 ? -11.936 6.074 -3.361 1.00 83.75 505 LEU A CA 1
ATOM 3608 C C . LEU A 1 505 ? -10.748 6.512 -4.210 1.00 83.75 505 LEU A C 1
ATOM 3610 O O . LEU A 1 505 ? -10.277 7.636 -4.040 1.00 83.75 505 LEU A O 1
ATOM 3614 N N . LYS A 1 506 ? -10.285 5.674 -5.142 1.00 87.56 506 LYS A N 1
ATOM 3615 C CA . LYS A 1 506 ? -9.302 6.123 -6.133 1.00 87.56 506 LYS A CA 1
ATOM 3616 C C . LYS A 1 506 ? -10.014 6.864 -7.263 1.00 87.56 506 LYS A C 1
ATOM 3618 O O . LYS A 1 506 ? -10.805 6.264 -7.990 1.00 87.56 506 LYS A O 1
ATOM 3623 N N . VAL A 1 507 ? -9.736 8.148 -7.429 1.00 93.88 507 VAL A N 1
ATOM 3624 C CA . VAL A 1 507 ? -10.207 8.931 -8.569 1.00 93.88 507 VAL A CA 1
ATOM 3625 C C . VAL A 1 507 ? -9.196 8.812 -9.705 1.00 93.88 507 VAL A C 1
ATOM 3627 O O . VAL A 1 507 ? -8.042 9.230 -9.586 1.00 93.88 507 VAL A O 1
ATOM 3630 N N . LEU A 1 508 ? -9.638 8.208 -10.806 1.00 95.62 508 LEU A N 1
ATOM 3631 C CA . LEU A 1 508 ? -8.844 8.006 -12.015 1.00 95.62 508 LEU A CA 1
ATOM 3632 C C . LEU A 1 508 ? -8.810 9.289 -12.862 1.00 95.62 508 LEU A C 1
ATOM 3634 O O . LEU A 1 508 ? -9.794 10.037 -12.878 1.00 95.62 508 LEU A O 1
ATOM 3638 N N . PRO A 1 509 ? -7.712 9.552 -13.596 1.00 95.50 509 PRO A N 1
ATOM 3639 C CA . PRO A 1 509 ? -7.702 10.638 -14.565 1.00 95.50 509 PRO A CA 1
ATOM 3640 C C . PRO A 1 509 ? -8.723 10.349 -15.669 1.00 95.50 509 PRO A C 1
ATOM 3642 O O . PRO A 1 509 ? -8.891 9.203 -16.072 1.00 95.50 509 PRO A O 1
ATOM 3645 N N . LYS A 1 510 ? -9.372 11.381 -16.207 1.00 93.31 510 LYS A N 1
ATOM 3646 C CA . LYS A 1 510 ? -10.327 11.246 -17.315 1.00 93.31 510 LYS A CA 1
ATOM 3647 C C . LYS A 1 510 ? -9.931 12.165 -18.461 1.00 93.31 510 LYS A C 1
ATOM 3649 O O . LYS A 1 510 ? -9.753 13.358 -18.238 1.00 93.31 510 LYS A O 1
ATOM 3654 N N . LEU A 1 511 ? -9.816 11.623 -19.671 1.00 90.69 511 LEU A N 1
ATOM 3655 C CA . LEU A 1 511 ? -9.695 12.411 -20.901 1.00 90.69 511 LEU A CA 1
ATOM 3656 C C . LEU A 1 511 ? -11.101 12.696 -21.439 1.00 90.69 511 LEU A C 1
ATOM 3658 O O . LEU A 1 511 ? -11.933 11.789 -21.473 1.00 90.69 511 LEU A O 1
ATOM 3662 N N . GLU A 1 512 ? -11.385 13.939 -21.822 1.00 86.88 512 GLU A N 1
ATOM 3663 C CA . GLU A 1 512 ? -12.704 14.313 -22.344 1.00 86.88 512 GLU A CA 1
ATOM 3664 C C . GLU A 1 512 ? -12.738 14.124 -23.867 1.00 86.88 512 GLU A C 1
ATOM 3666 O O . GLU A 1 512 ? -12.120 14.874 -24.621 1.00 86.88 512 GLU A O 1
ATOM 3671 N N . GLU A 1 513 ? -13.438 13.078 -24.311 1.00 72.94 513 GLU A N 1
ATOM 3672 C CA . GLU A 1 513 ? -13.516 12.665 -25.720 1.00 72.94 513 GLU A CA 1
ATOM 3673 C C . GLU A 1 513 ? -14.405 13.592 -26.565 1.00 72.94 513 GLU A C 1
ATOM 3675 O O . GLU A 1 513 ? -14.088 13.859 -27.721 1.00 72.94 513 GLU A O 1
ATOM 3680 N N . ASP A 1 514 ? -15.478 14.136 -25.977 1.00 67.25 514 ASP A N 1
ATOM 3681 C CA . ASP A 1 514 ? -16.473 14.969 -26.676 1.00 67.25 514 ASP A CA 1
ATOM 3682 C C . ASP A 1 514 ? -15.884 16.266 -27.271 1.00 67.25 514 ASP A C 1
ATOM 3684 O O . ASP A 1 514 ? -16.480 16.865 -28.169 1.00 67.25 514 ASP A O 1
ATOM 3688 N N . ASP A 1 515 ? -14.708 16.688 -26.799 1.00 61.91 515 ASP A N 1
ATOM 3689 C CA . ASP A 1 515 ? -14.007 17.887 -27.263 1.00 61.91 515 ASP A CA 1
ATOM 3690 C C . ASP A 1 515 ? -12.992 17.600 -28.392 1.00 61.91 515 ASP A C 1
ATOM 3692 O O . ASP A 1 515 ? -12.386 18.537 -28.920 1.00 61.91 515 ASP A O 1
ATOM 3696 N N . PHE A 1 516 ? -12.820 16.334 -28.806 1.00 66.12 516 PHE A N 1
ATOM 3697 C CA . PHE A 1 516 ? -11.886 15.940 -29.864 1.00 66.12 516 PHE A CA 1
ATOM 3698 C C . PHE A 1 516 ? -12.585 15.523 -31.167 1.00 66.12 516 PHE A C 1
ATOM 3700 O O . PHE A 1 516 ? -13.261 14.494 -31.220 1.00 66.12 516 PHE A O 1
ATOM 3707 N N . PRO A 1 517 ? -12.383 16.254 -32.278 1.00 57.16 517 PRO A N 1
ATOM 3708 C CA . PRO A 1 517 ? -12.828 15.792 -33.585 1.00 57.16 517 PRO A CA 1
ATOM 3709 C C . PRO A 1 517 ? -11.976 14.584 -34.016 1.00 57.16 517 PRO A C 1
ATOM 3711 O O . PRO A 1 517 ? -10.774 14.704 -34.255 1.00 57.16 517 PRO A O 1
ATOM 3714 N N . GLY A 1 518 ? -12.596 13.401 -34.104 1.00 55.56 518 GLY A N 1
ATOM 3715 C CA . GLY A 1 518 ? -11.927 12.118 -34.394 1.00 55.56 518 GLY A CA 1
ATOM 3716 C C . GLY A 1 518 ? -11.256 11.994 -35.775 1.00 55.56 518 GLY A C 1
ATOM 3717 O O . GLY A 1 518 ? -10.746 10.929 -36.121 1.00 55.56 518 GLY A O 1
ATOM 3718 N N . ASP A 1 519 ? -11.263 13.049 -36.587 1.00 60.09 519 ASP A N 1
ATOM 3719 C CA . ASP A 1 519 ? -10.582 13.161 -37.877 1.00 60.09 519 ASP A CA 1
ATOM 3720 C C . ASP A 1 519 ? -9.325 14.052 -37.842 1.00 60.09 519 ASP A C 1
ATOM 3722 O O . ASP A 1 519 ? -8.606 14.126 -38.843 1.00 60.09 519 ASP A O 1
ATOM 3726 N N . GLN A 1 520 ? -9.014 14.693 -36.710 1.00 69.56 520 GLN A N 1
ATOM 3727 C CA . GLN A 1 520 ? -7.847 15.563 -36.595 1.00 69.56 520 GLN A CA 1
ATOM 3728 C C . GLN A 1 520 ? -6.543 14.762 -36.505 1.00 69.56 520 GLN A C 1
ATOM 3730 O O . GLN A 1 520 ? -6.376 13.855 -35.688 1.00 69.56 520 GLN A O 1
ATOM 3735 N N . ARG A 1 521 ? -5.592 15.139 -37.359 1.00 83.06 521 ARG A N 1
ATOM 3736 C CA . ARG A 1 521 ? -4.239 14.587 -37.387 1.00 83.06 521 ARG A CA 1
ATOM 3737 C C . ARG A 1 521 ? -3.314 15.433 -36.520 1.00 83.06 521 ARG A C 1
ATOM 3739 O O . ARG A 1 521 ? -3.412 16.654 -36.556 1.00 83.06 521 ARG A O 1
ATOM 3746 N N . TRP A 1 522 ? -2.459 14.783 -35.739 1.00 88.81 522 TRP A N 1
ATOM 3747 C CA . TRP A 1 522 ? -1.461 15.430 -34.889 1.00 88.81 522 TRP A CA 1
ATOM 3748 C C . TRP A 1 522 ? -0.117 15.380 -35.606 1.00 88.81 522 TRP A C 1
ATOM 3750 O O . TRP A 1 522 ? 0.450 14.301 -35.770 1.00 88.81 522 TRP A O 1
ATOM 3760 N N . GLU A 1 523 ? 0.364 16.514 -36.089 1.00 87.69 523 GLU A N 1
ATOM 3761 C CA . GLU A 1 523 ? 1.565 16.608 -36.916 1.00 87.69 523 GLU A CA 1
ATOM 3762 C C . GLU A 1 523 ? 2.825 16.825 -36.069 1.00 87.69 523 GLU A C 1
ATOM 3764 O O . GLU A 1 523 ? 2.776 17.221 -34.903 1.00 87.69 523 GLU A O 1
ATOM 3769 N N . GLU A 1 524 ? 3.986 16.522 -36.644 1.00 87.69 524 GLU A N 1
ATOM 3770 C CA . GLU A 1 524 ? 5.287 16.723 -36.014 1.00 87.69 524 GLU A CA 1
ATOM 3771 C C . GLU A 1 524 ? 5.472 18.185 -35.577 1.00 87.69 524 GLU A C 1
ATOM 3773 O O . GLU A 1 524 ? 5.418 19.110 -36.386 1.00 87.69 524 GLU A O 1
ATOM 3778 N N . GLY A 1 525 ? 5.733 18.394 -34.287 1.00 88.00 525 GLY A N 1
ATOM 3779 C CA . GLY A 1 525 ? 5.878 19.727 -33.705 1.00 88.00 525 GLY A CA 1
ATOM 3780 C C . GLY A 1 525 ? 4.587 20.379 -33.215 1.00 88.00 525 GLY A C 1
ATOM 3781 O O . GLY A 1 525 ? 4.667 21.428 -32.568 1.00 88.00 525 GLY A O 1
ATOM 3782 N N . ASP A 1 526 ? 3.428 19.751 -33.413 1.00 91.38 526 ASP A N 1
ATOM 3783 C CA . ASP A 1 526 ? 2.172 20.254 -32.863 1.00 91.38 526 ASP A CA 1
ATOM 3784 C C . ASP A 1 526 ? 2.171 20.252 -31.331 1.00 91.38 526 ASP A C 1
ATOM 3786 O O . ASP A 1 526 ? 2.710 19.355 -30.675 1.00 91.38 526 ASP A O 1
ATOM 3790 N N . ILE A 1 527 ? 1.502 21.257 -30.763 1.00 92.44 527 ILE A N 1
ATOM 3791 C CA . ILE A 1 527 ? 1.106 21.275 -29.355 1.00 92.44 527 ILE A CA 1
ATOM 3792 C C . ILE A 1 527 ? -0.393 21.008 -29.305 1.00 92.44 527 ILE A C 1
ATOM 3794 O O . ILE A 1 527 ? -1.196 21.838 -29.733 1.00 92.44 527 ILE A O 1
ATOM 3798 N N . ILE A 1 528 ? -0.757 19.853 -28.764 1.00 91.31 528 ILE A N 1
ATOM 3799 C CA . ILE A 1 528 ? -2.133 19.389 -28.646 1.00 91.31 528 ILE A CA 1
ATOM 3800 C C . ILE A 1 528 ? -2.642 19.679 -27.236 1.00 91.31 528 ILE A C 1
ATOM 3802 O O . ILE A 1 528 ? -2.064 19.227 -26.247 1.00 91.31 528 ILE A O 1
ATOM 3806 N N . GLU A 1 529 ? -3.735 20.429 -27.138 1.00 91.88 529 GLU A N 1
ATOM 3807 C CA . GLU A 1 529 ? -4.448 20.650 -25.880 1.00 91.88 529 GLU A CA 1
ATOM 3808 C C . GLU A 1 529 ? -5.400 19.481 -25.622 1.00 91.88 529 GLU A C 1
ATOM 3810 O O . GLU A 1 529 ? -6.351 19.306 -26.369 1.00 91.88 529 GLU A O 1
ATOM 3815 N N . LEU A 1 530 ? -5.146 18.688 -24.578 1.00 90.88 530 LEU A N 1
ATOM 3816 C CA . LEU A 1 530 ? -5.987 17.574 -24.138 1.00 90.88 530 LEU A CA 1
ATOM 3817 C C . LEU A 1 530 ? -6.828 17.987 -22.919 1.00 90.88 530 LEU A C 1
ATOM 3819 O O . LEU A 1 530 ? -6.290 17.978 -21.800 1.00 90.88 530 LEU A O 1
ATOM 3823 N N . PRO A 1 531 ? -8.118 18.351 -23.084 1.00 91.75 531 PRO A N 1
ATOM 3824 C CA . PRO A 1 531 ? -9.010 18.578 -21.959 1.00 91.75 531 PRO A CA 1
ATOM 3825 C C . PRO A 1 531 ? -9.170 17.291 -21.154 1.00 91.75 531 PRO A C 1
ATOM 3827 O O . PRO A 1 531 ? -9.342 16.196 -21.694 1.00 91.75 531 PRO A O 1
ATOM 3830 N N . ALA A 1 532 ? -9.073 17.429 -19.840 1.00 92.81 532 ALA A N 1
ATOM 3831 C CA . ALA A 1 532 ? -9.069 16.298 -18.935 1.00 92.81 532 ALA A CA 1
ATOM 3832 C C . ALA A 1 532 ? -9.683 16.667 -17.583 1.00 92.81 532 ALA A C 1
ATOM 3834 O O . ALA A 1 532 ? -10.060 17.813 -17.327 1.00 92.81 532 ALA A O 1
ATOM 3835 N N . ARG A 1 533 ? -9.756 15.688 -16.686 1.00 94.56 533 ARG A N 1
ATOM 3836 C CA . ARG A 1 533 ? -10.064 15.859 -15.265 1.00 94.56 533 ARG A CA 1
ATOM 3837 C C . ARG A 1 533 ? -9.171 14.952 -14.430 1.00 94.56 533 ARG A C 1
ATOM 3839 O O . ARG A 1 533 ? -8.708 13.923 -14.920 1.00 94.56 533 ARG A O 1
ATOM 3846 N N . ALA A 1 534 ? -8.982 15.326 -13.165 1.00 94.94 534 ALA A N 1
ATOM 3847 C CA . ALA A 1 534 ? -8.250 14.534 -12.178 1.00 94.94 534 ALA A CA 1
ATOM 3848 C C . ALA A 1 534 ? -6.815 14.148 -12.610 1.00 94.94 534 ALA A C 1
ATOM 3850 O O . ALA A 1 534 ? -6.303 13.085 -12.256 1.00 94.94 534 ALA A O 1
ATOM 3851 N N . LEU A 1 535 ? -6.136 15.013 -13.376 1.00 94.81 535 LEU A N 1
ATOM 3852 C CA . LEU A 1 535 ? -4.712 14.835 -13.668 1.00 94.81 535 LEU A CA 1
ATOM 3853 C C . LEU A 1 535 ? -3.866 15.217 -12.447 1.00 94.81 535 LEU A C 1
ATOM 3855 O O . LEU A 1 535 ? -4.052 16.288 -11.866 1.00 94.81 535 LEU A O 1
ATOM 3859 N N . MET A 1 536 ? -2.903 14.370 -12.087 1.00 92.81 536 MET A N 1
ATOM 3860 C CA . MET A 1 536 ? -1.968 14.631 -10.990 1.00 92.81 536 MET A CA 1
ATOM 3861 C C . MET A 1 536 ? -0.658 15.266 -11.488 1.00 92.81 536 MET A C 1
ATOM 3863 O O . MET A 1 536 ? -0.229 15.011 -12.619 1.00 92.81 536 MET A O 1
ATOM 3867 N N . PRO A 1 537 ? 0.054 16.037 -10.642 1.00 90.56 537 PRO A N 1
ATOM 3868 C CA . PRO A 1 537 ? 1.417 16.460 -10.946 1.00 90.56 537 PRO A CA 1
ATOM 3869 C C . PRO A 1 537 ? 2.313 15.255 -11.261 1.00 90.56 537 PRO A C 1
ATOM 3871 O O . PRO A 1 537 ? 2.429 14.340 -10.453 1.00 90.56 537 PRO A O 1
ATOM 3874 N N . GLY A 1 538 ? 2.956 15.257 -12.432 1.00 90.56 538 GLY A N 1
ATOM 3875 C CA . GLY A 1 538 ? 3.774 14.130 -12.901 1.00 90.56 538 GLY A CA 1
ATOM 3876 C C . GLY A 1 538 ? 3.023 13.080 -13.729 1.00 90.56 538 GLY A C 1
ATOM 3877 O O . GLY A 1 538 ? 3.604 12.037 -14.023 1.00 90.56 538 GLY A O 1
ATOM 3878 N N . VAL A 1 539 ? 1.769 13.343 -14.119 1.00 94.75 539 VAL A N 1
ATOM 3879 C CA . VAL A 1 539 ? 1.019 12.508 -15.070 1.00 94.75 539 VAL A CA 1
ATOM 3880 C C . VAL A 1 539 ? 1.804 12.266 -16.363 1.00 94.75 539 VAL A C 1
ATOM 3882 O O . VAL A 1 539 ? 2.470 13.158 -16.896 1.00 94.75 539 VAL A O 1
ATOM 3885 N N . GLN A 1 540 ? 1.698 11.048 -16.883 1.00 95.94 540 GLN A N 1
ATOM 3886 C CA . GLN A 1 540 ? 2.221 10.653 -18.183 1.00 95.94 540 GLN A CA 1
ATOM 3887 C C . GLN A 1 540 ? 1.070 10.528 -19.175 1.00 95.94 540 GLN A C 1
ATOM 3889 O O . GLN A 1 540 ? 0.080 9.858 -18.892 1.00 95.94 540 GLN A O 1
ATOM 3894 N N . ILE A 1 541 ? 1.213 11.132 -20.353 1.00 94.56 541 ILE A N 1
ATOM 3895 C CA . ILE A 1 541 ? 0.324 10.851 -21.480 1.00 94.56 541 ILE A CA 1
ATOM 3896 C C . ILE A 1 541 ? 0.998 9.796 -22.347 1.00 94.56 541 ILE A C 1
ATOM 3898 O O . ILE A 1 541 ? 2.146 9.961 -22.759 1.00 94.56 541 ILE A O 1
ATOM 3902 N N . LEU A 1 542 ? 0.301 8.696 -22.587 1.00 93.12 542 LEU A N 1
ATOM 3903 C CA . LEU A 1 542 ? 0.802 7.529 -23.291 1.00 93.12 542 LEU A CA 1
ATOM 3904 C C . LEU A 1 542 ? 0.095 7.400 -24.635 1.00 93.12 542 LEU A C 1
ATOM 3906 O O . LEU A 1 542 ? -1.131 7.395 -24.690 1.00 93.12 542 LEU A O 1
ATOM 3910 N N . ALA A 1 543 ? 0.872 7.241 -25.701 1.00 90.12 543 ALA A N 1
ATOM 3911 C CA . ALA A 1 543 ? 0.396 6.764 -26.989 1.00 90.12 543 ALA A CA 1
ATOM 3912 C C . ALA A 1 543 ? 0.640 5.255 -27.069 1.00 90.12 543 ALA A C 1
ATOM 3914 O O . ALA A 1 543 ? 1.788 4.803 -27.080 1.00 90.12 543 ALA A O 1
ATOM 3915 N N . GLN A 1 544 ? -0.440 4.484 -27.095 1.00 86.75 544 GLN A N 1
ATOM 3916 C CA . GLN A 1 544 ? -0.420 3.029 -27.134 1.00 86.75 544 GLN A CA 1
ATOM 3917 C C . GLN A 1 544 ? -0.716 2.532 -28.546 1.00 86.75 544 GLN A C 1
ATOM 3919 O O . GLN A 1 544 ? -1.698 2.941 -29.174 1.00 86.75 544 GLN A O 1
ATOM 3924 N N . ASP A 1 545 ? 0.120 1.620 -29.026 1.00 80.00 545 ASP A N 1
ATOM 3925 C CA . ASP A 1 545 ? -0.176 0.793 -30.185 1.00 80.00 545 ASP A CA 1
ATOM 3926 C C . ASP A 1 545 ? -0.832 -0.506 -29.708 1.00 80.00 545 ASP A C 1
ATOM 3928 O O . ASP A 1 545 ? -0.185 -1.344 -29.083 1.00 80.00 545 ASP A O 1
ATOM 3932 N N . GLN A 1 546 ? -2.131 -0.650 -29.971 1.00 73.12 546 GLN A N 1
ATOM 3933 C CA . GLN A 1 546 ? -2.902 -1.853 -29.640 1.00 73.12 546 GLN A CA 1
ATOM 3934 C C . GLN A 1 546 ? -2.940 -2.878 -30.783 1.00 73.12 546 GLN A C 1
ATOM 3936 O O . GLN A 1 546 ? -3.704 -3.837 -30.730 1.00 73.12 546 GLN A O 1
ATOM 3941 N N . SER A 1 547 ? -2.148 -2.675 -31.837 1.00 61.31 547 SER A N 1
ATOM 3942 C CA . SER A 1 547 ? -2.088 -3.590 -32.979 1.00 61.31 547 SER A CA 1
ATOM 3943 C C . SER A 1 547 ? -1.305 -4.870 -32.712 1.00 61.31 547 SER A C 1
ATOM 3945 O O . SER A 1 547 ? -1.457 -5.838 -33.450 1.00 61.31 547 SER A O 1
ATOM 3947 N N . THR A 1 548 ? -0.494 -4.877 -31.656 1.00 60.09 548 THR A N 1
ATOM 3948 C CA . THR A 1 548 ? 0.352 -5.996 -31.249 1.00 60.09 548 THR A CA 1
ATOM 3949 C C . THR A 1 548 ? -0.231 -6.705 -30.027 1.00 60.09 548 THR A C 1
ATOM 3951 O O . THR A 1 548 ? -0.823 -6.075 -29.151 1.00 60.09 548 THR A O 1
ATOM 3954 N N . VAL A 1 549 ? -0.005 -8.022 -29.920 1.00 55.69 549 VAL A N 1
ATOM 3955 C CA . VAL A 1 549 ? -0.465 -8.855 -28.783 1.00 55.69 549 VAL A CA 1
ATOM 3956 C C . VAL A 1 549 ? -0.007 -8.290 -27.430 1.00 55.69 549 VAL A C 1
ATOM 3958 O O . VAL A 1 549 ? -0.735 -8.363 -26.442 1.00 55.69 549 VAL A O 1
ATOM 3961 N N . THR A 1 550 ? 1.180 -7.682 -27.401 1.00 66.75 550 THR A N 1
ATOM 3962 C CA . THR A 1 550 ? 1.664 -6.877 -26.276 1.00 66.75 550 THR A CA 1
ATOM 3963 C C . THR A 1 550 ? 1.663 -5.411 -26.706 1.00 66.75 550 THR A C 1
ATOM 3965 O O . THR A 1 550 ? 2.529 -5.044 -27.508 1.00 66.75 550 THR A O 1
ATOM 3968 N N . PRO A 1 551 ? 0.736 -4.569 -26.212 1.00 69.75 551 PRO A N 1
ATOM 3969 C CA . PRO A 1 551 ? 0.673 -3.173 -26.618 1.00 69.75 551 PRO A CA 1
ATOM 3970 C C . PRO A 1 551 ? 1.970 -2.437 -26.293 1.00 69.75 551 PRO A C 1
ATOM 3972 O O . PRO A 1 551 ? 2.433 -2.442 -25.148 1.00 69.75 551 PRO A O 1
ATOM 3975 N N . THR A 1 552 ? 2.562 -1.780 -27.287 1.00 78.56 552 THR A N 1
ATOM 3976 C CA . THR A 1 552 ? 3.714 -0.905 -27.044 1.00 78.56 552 THR A CA 1
ATOM 3977 C C . THR A 1 552 ? 3.212 0.482 -26.653 1.00 78.56 552 THR A C 1
ATOM 3979 O O . THR A 1 552 ? 2.274 1.006 -27.246 1.00 78.56 552 THR A O 1
ATOM 3982 N N . SER A 1 553 ? 3.787 1.072 -25.603 1.00 85.56 553 SER A N 1
ATOM 3983 C CA . SER A 1 553 ? 3.393 2.395 -25.099 1.00 85.56 553 SER A CA 1
ATOM 3984 C C . SER A 1 553 ? 4.568 3.357 -25.184 1.00 85.56 553 SER A C 1
ATOM 3986 O O . SER A 1 553 ? 5.673 3.023 -24.756 1.00 85.56 553 SER A O 1
ATOM 3988 N N . MET A 1 554 ? 4.328 4.564 -25.684 1.00 89.38 554 MET A N 1
ATOM 3989 C CA . MET A 1 554 ? 5.310 5.648 -25.695 1.00 89.38 554 MET A CA 1
ATOM 3990 C C . MET A 1 554 ? 4.788 6.825 -24.892 1.00 89.38 554 MET A C 1
ATOM 3992 O O . MET A 1 554 ? 3.627 7.204 -25.022 1.00 89.38 554 MET A O 1
ATOM 3996 N N . VAL A 1 555 ? 5.658 7.421 -24.082 1.00 92.31 555 VAL A N 1
ATOM 3997 C CA . VAL A 1 555 ? 5.331 8.640 -23.345 1.00 92.31 555 VAL A CA 1
ATOM 3998 C C . VAL A 1 555 ? 5.405 9.821 -24.305 1.00 92.31 555 VAL A C 1
ATOM 4000 O O . VAL A 1 555 ? 6.462 10.095 -24.876 1.00 92.31 555 VAL A O 1
ATOM 4003 N N . LEU A 1 556 ? 4.291 10.524 -24.472 1.00 92.12 556 LEU A N 1
ATOM 4004 C CA . LEU A 1 556 ? 4.247 11.785 -25.192 1.00 92.12 556 LEU A CA 1
ATOM 4005 C C . LEU A 1 556 ? 4.787 12.904 -24.286 1.00 92.12 556 LEU A C 1
ATOM 4007 O O . LEU A 1 556 ? 4.335 13.033 -23.143 1.00 92.12 556 LEU A O 1
ATOM 4011 N N . PRO A 1 557 ? 5.755 13.714 -24.751 1.00 93.06 557 PRO A N 1
ATOM 4012 C CA . PRO A 1 557 ? 6.299 14.785 -23.935 1.00 93.06 557 PRO A CA 1
ATOM 4013 C C . PRO A 1 557 ? 5.246 15.872 -23.715 1.00 93.06 557 PRO A C 1
ATOM 4015 O O . PRO A 1 557 ? 4.499 16.237 -24.621 1.00 93.06 557 PRO A O 1
ATOM 4018 N N . LEU A 1 558 ? 5.201 16.413 -22.502 1.00 94.44 558 LEU A N 1
ATOM 4019 C CA . LEU A 1 558 ? 4.358 17.560 -22.192 1.00 94.44 558 LEU A CA 1
ATOM 4020 C C . LEU A 1 558 ? 5.098 18.855 -22.549 1.00 94.44 558 LEU A C 1
ATOM 4022 O O . LEU A 1 558 ? 6.263 19.022 -22.187 1.00 94.44 558 LEU A O 1
ATOM 4026 N N . ALA A 1 559 ? 4.421 19.775 -23.238 1.00 93.12 559 ALA A N 1
ATOM 4027 C CA . ALA A 1 559 ? 4.951 21.104 -23.553 1.00 93.12 559 ALA A CA 1
ATOM 4028 C C . ALA A 1 559 ? 5.160 21.947 -22.280 1.00 93.12 559 ALA A C 1
ATOM 4030 O O . ALA A 1 559 ? 6.064 22.777 -22.204 1.00 93.12 559 ALA A O 1
ATOM 4031 N N . GLU A 1 560 ? 4.335 21.702 -21.264 1.00 92.81 560 GLU A N 1
ATOM 4032 C CA . GLU A 1 560 ? 4.390 22.303 -19.934 1.00 92.81 560 GLU A CA 1
ATOM 4033 C C . GLU A 1 560 ? 3.789 21.334 -18.900 1.00 92.81 560 GLU A C 1
ATOM 4035 O O . GLU A 1 560 ? 3.073 20.408 -19.287 1.00 92.81 560 GLU A O 1
ATOM 4040 N N . PRO A 1 561 ? 4.054 21.504 -17.590 1.00 92.44 561 PRO A N 1
ATOM 4041 C CA . PRO A 1 561 ? 3.433 20.667 -16.567 1.00 92.44 561 PRO A CA 1
ATOM 4042 C C . PRO A 1 561 ? 1.906 20.672 -16.698 1.00 92.44 561 PRO A C 1
ATOM 4044 O O . PRO A 1 561 ? 1.290 21.738 -16.721 1.00 92.44 561 PRO A O 1
ATOM 4047 N N . ALA A 1 562 ? 1.304 19.483 -16.777 1.00 92.69 562 ALA A N 1
ATOM 4048 C CA . ALA A 1 562 ? -0.143 19.357 -16.868 1.00 92.69 562 ALA A CA 1
ATOM 4049 C C . ALA A 1 562 ? -0.823 19.988 -15.644 1.00 92.69 562 ALA A C 1
ATOM 4051 O O . ALA A 1 562 ? -0.327 19.917 -14.516 1.00 92.69 562 ALA A O 1
ATOM 4052 N N . THR A 1 563 ? -1.983 20.588 -15.880 1.00 93.75 563 THR A N 1
ATOM 4053 C CA . THR A 1 563 ? -2.890 21.027 -14.819 1.00 93.75 563 THR A CA 1
ATOM 4054 C C . THR A 1 563 ? -3.920 19.937 -14.560 1.00 93.75 563 THR A C 1
ATOM 4056 O O . THR A 1 563 ? -4.096 19.046 -15.388 1.00 93.75 563 THR A O 1
ATOM 4059 N N . ARG A 1 564 ? -4.674 20.048 -13.461 1.00 92.12 564 ARG A N 1
ATOM 4060 C CA . ARG A 1 564 ? -5.761 19.116 -13.118 1.00 92.12 564 ARG A CA 1
ATOM 4061 C C . ARG A 1 564 ? -6.739 18.850 -14.270 1.00 92.12 564 ARG A C 1
ATOM 4063 O O . ARG A 1 564 ? -7.308 17.763 -14.339 1.00 92.12 564 ARG A O 1
ATOM 4070 N N . THR A 1 565 ? -6.948 19.837 -15.146 1.00 93.81 565 THR A N 1
ATOM 4071 C CA . THR A 1 565 ? -7.982 19.798 -16.190 1.00 93.81 565 THR A CA 1
ATOM 4072 C C . THR A 1 565 ? -7.459 19.893 -17.624 1.00 93.81 565 THR A C 1
ATOM 4074 O O . THR A 1 565 ? -8.250 19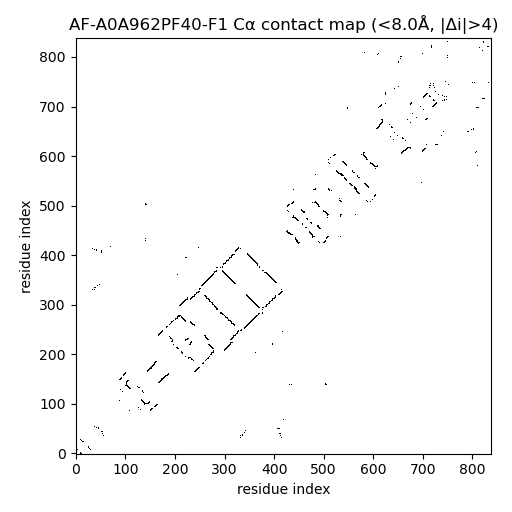.975 -18.560 1.00 93.81 565 THR A O 1
ATOM 4077 N N . LEU A 1 566 ? -6.141 19.952 -17.822 1.00 92.75 566 LEU A N 1
ATOM 4078 C CA . LEU A 1 566 ? -5.551 20.154 -19.145 1.00 92.75 566 LEU A CA 1
ATOM 4079 C C . LEU A 1 566 ? -4.128 19.604 -19.188 1.00 92.75 566 LEU A C 1
ATOM 4081 O O . LEU A 1 566 ? -3.286 20.013 -18.382 1.00 92.75 566 LEU A O 1
ATOM 4085 N N . ALA A 1 567 ? -3.846 18.764 -20.180 1.00 94.00 567 ALA A N 1
ATOM 4086 C CA . ALA A 1 567 ? -2.488 18.410 -20.576 1.00 94.00 567 ALA A CA 1
ATOM 4087 C C . ALA A 1 567 ? -2.174 19.024 -21.945 1.00 94.00 567 ALA A C 1
ATOM 4089 O O . ALA A 1 567 ? -2.948 18.873 -22.883 1.00 94.00 567 ALA A O 1
ATOM 4090 N N . ARG A 1 568 ? -1.029 19.701 -22.076 1.00 94.88 568 ARG A N 1
ATOM 4091 C CA . ARG A 1 568 ? -0.525 20.163 -23.376 1.00 94.88 568 ARG A CA 1
ATOM 4092 C C . ARG A 1 568 ? 0.568 19.229 -23.849 1.00 94.88 568 ARG A C 1
ATOM 4094 O O . ARG A 1 568 ? 1.660 19.216 -23.285 1.00 94.88 568 ARG A O 1
ATOM 4101 N N . VAL A 1 569 ? 0.264 18.434 -24.859 1.00 93.81 569 VAL A N 1
ATOM 4102 C CA . VAL A 1 569 ? 1.157 17.410 -25.387 1.00 93.81 569 VAL A CA 1
ATOM 4103 C C . VAL A 1 569 ? 1.921 17.955 -26.582 1.00 93.81 569 VAL A C 1
ATOM 4105 O O . VAL A 1 569 ? 1.320 18.472 -27.513 1.00 93.81 569 VAL A O 1
ATOM 4108 N N . GLN A 1 570 ? 3.242 17.825 -26.565 1.00 93.44 570 GLN A N 1
ATOM 4109 C CA . GLN A 1 570 ? 4.110 18.165 -27.684 1.00 93.44 570 GLN A CA 1
ATOM 4110 C C . GLN A 1 570 ? 4.340 16.918 -28.540 1.00 93.44 570 GLN A C 1
ATOM 4112 O O . GLN A 1 570 ? 4.900 15.927 -28.072 1.00 93.44 570 GLN A O 1
ATOM 4117 N N . ILE A 1 571 ? 3.981 16.969 -29.817 1.00 92.38 571 ILE A N 1
ATOM 4118 C CA . ILE A 1 571 ? 4.398 15.941 -30.771 1.00 92.38 571 ILE A CA 1
ATOM 4119 C C . ILE A 1 571 ? 5.869 16.194 -31.134 1.00 92.38 571 ILE A C 1
ATOM 4121 O O . ILE A 1 571 ? 6.235 17.345 -31.401 1.00 92.38 571 ILE A O 1
ATOM 4125 N N . PRO A 1 572 ? 6.748 15.172 -31.113 1.00 89.19 572 PRO A N 1
ATOM 4126 C CA . PRO A 1 572 ? 8.163 15.347 -31.436 1.00 89.19 572 PRO A CA 1
ATOM 4127 C C . PRO A 1 572 ? 8.395 16.012 -32.802 1.00 89.19 572 PRO A C 1
ATOM 4129 O O . PRO A 1 572 ? 7.710 15.714 -33.773 1.00 89.19 572 PRO A O 1
ATOM 4132 N N . ASN A 1 573 ? 9.411 16.879 -32.882 1.00 82.44 573 ASN A N 1
ATOM 4133 C CA . ASN A 1 573 ? 9.794 17.609 -34.105 1.00 82.44 573 ASN A CA 1
ATOM 4134 C C . ASN A 1 573 ? 10.595 16.761 -35.122 1.00 82.44 573 ASN A C 1
ATOM 4136 O O . ASN A 1 573 ? 11.093 17.289 -36.113 1.00 82.44 573 ASN A O 1
ATOM 4140 N N . SER A 1 574 ? 10.840 15.483 -34.834 1.00 75.69 574 SER A N 1
ATOM 4141 C CA . SER A 1 574 ? 11.736 14.600 -35.595 1.00 75.69 574 SER A CA 1
ATOM 4142 C C . SER A 1 574 ? 11.082 13.244 -35.844 1.00 75.69 574 SER A C 1
ATOM 4144 O O . SER A 1 574 ? 9.944 13.050 -35.430 1.00 75.69 574 SER A O 1
ATOM 4146 N N . ASN A 1 575 ? 11.811 12.305 -36.469 1.00 70.50 575 ASN A N 1
ATOM 4147 C CA . ASN A 1 575 ? 11.274 10.998 -36.851 1.00 70.50 575 ASN A CA 1
ATOM 4148 C C . ASN A 1 575 ? 10.434 10.359 -35.726 1.00 70.50 575 ASN A C 1
ATOM 4150 O O . ASN A 1 575 ? 10.955 10.065 -34.647 1.00 70.50 575 ASN A O 1
ATOM 4154 N N . LEU A 1 576 ? 9.140 10.185 -36.005 1.00 73.06 576 LEU A N 1
ATOM 4155 C CA . LEU A 1 576 ? 8.154 9.641 -35.082 1.00 73.06 576 LEU A CA 1
ATOM 4156 C C . LEU A 1 576 ? 8.346 8.138 -34.867 1.00 73.06 576 LEU A C 1
ATOM 4158 O O . LEU A 1 576 ? 7.954 7.635 -33.814 1.00 73.06 576 LEU A O 1
ATOM 4162 N N . GLY A 1 577 ? 8.954 7.421 -35.820 1.00 76.31 577 GLY A N 1
ATOM 4163 C CA . GLY A 1 577 ? 9.149 5.975 -35.742 1.00 76.31 577 GLY A CA 1
ATOM 4164 C C . GLY A 1 577 ? 7.864 5.254 -35.334 1.00 76.31 577 GLY A C 1
ATOM 4165 O O . GLY A 1 577 ? 6.798 5.458 -35.913 1.00 76.31 577 GLY A O 1
ATOM 4166 N N . ASN A 1 578 ? 7.940 4.481 -34.249 1.00 74.38 578 ASN A N 1
ATOM 4167 C CA . ASN A 1 578 ? 6.804 3.728 -33.717 1.00 74.38 578 ASN A CA 1
ATOM 4168 C C . ASN A 1 578 ? 5.668 4.593 -33.149 1.00 74.38 578 ASN A C 1
ATOM 4170 O O . ASN A 1 578 ? 4.638 4.033 -32.793 1.00 74.38 578 ASN A O 1
ATOM 4174 N N . LEU A 1 579 ? 5.801 5.918 -33.057 1.00 78.81 579 LEU A N 1
ATOM 4175 C CA . LEU A 1 579 ? 4.719 6.815 -32.639 1.00 78.81 579 LEU A CA 1
ATOM 4176 C C . LEU A 1 579 ? 3.718 7.106 -33.766 1.00 78.81 579 LEU A C 1
ATOM 4178 O O . LEU A 1 579 ? 2.579 7.475 -33.486 1.00 78.81 579 LEU A O 1
ATOM 4182 N N . ARG A 1 580 ? 4.124 6.912 -35.025 1.00 82.81 580 ARG A N 1
ATOM 4183 C CA . ARG A 1 580 ? 3.364 7.277 -36.226 1.00 82.81 580 ARG A CA 1
ATOM 4184 C C . ARG A 1 580 ? 2.156 6.365 -36.473 1.00 82.81 580 ARG A C 1
ATOM 4186 O O . ARG A 1 580 ? 2.265 5.144 -36.396 1.00 82.81 580 ARG A O 1
ATOM 4193 N N . GLY A 1 581 ? 1.026 6.943 -36.861 1.00 78.56 581 GLY A N 1
ATOM 4194 C CA . GLY A 1 581 ? -0.209 6.239 -37.203 1.00 78.56 581 GLY A CA 1
ATOM 4195 C C . GLY A 1 581 ? -1.291 6.383 -36.134 1.00 78.56 581 GLY A C 1
ATOM 4196 O O . GLY A 1 581 ? -1.287 7.327 -35.345 1.00 78.56 581 GLY A O 1
ATOM 4197 N N . VAL A 1 582 ? -2.256 5.463 -36.120 1.00 80.12 582 VAL A N 1
ATOM 4198 C CA . VAL A 1 582 ? -3.376 5.492 -35.164 1.00 80.12 582 VAL A CA 1
ATOM 4199 C C . VAL A 1 582 ? -2.928 4.971 -33.799 1.00 80.12 582 VAL A C 1
ATOM 4201 O O . VAL A 1 582 ? -2.400 3.863 -33.692 1.00 80.12 582 VAL A O 1
ATOM 4204 N N . ARG A 1 583 ? -3.113 5.775 -32.753 1.00 84.94 583 ARG A N 1
ATOM 4205 C CA . ARG A 1 583 ? -2.711 5.475 -31.376 1.00 84.94 583 ARG A CA 1
ATOM 4206 C C . ARG A 1 583 ? -3.870 5.694 -30.420 1.00 84.94 583 ARG A C 1
ATOM 4208 O O . ARG A 1 583 ? -4.606 6.670 -30.549 1.00 84.94 583 ARG A O 1
ATOM 4215 N N . ARG A 1 584 ? -3.987 4.808 -29.431 1.00 86.06 584 ARG A N 1
ATOM 4216 C CA . ARG A 1 584 ? -4.842 5.036 -28.265 1.00 86.06 584 ARG A CA 1
ATOM 4217 C C . ARG A 1 584 ? -4.094 5.930 -27.286 1.00 86.06 584 ARG A C 1
ATOM 4219 O O . ARG A 1 584 ? -2.956 5.637 -26.928 1.00 86.06 584 ARG A O 1
ATOM 4226 N N . ILE A 1 585 ? -4.725 7.011 -26.867 1.00 90.19 585 ILE A N 1
ATOM 4227 C CA . ILE A 1 585 ? -4.171 8.004 -25.960 1.00 90.19 585 ILE A CA 1
ATOM 4228 C C . ILE A 1 585 ? -4.725 7.745 -24.565 1.00 90.19 585 ILE A C 1
ATOM 4230 O O . ILE A 1 585 ? -5.935 7.671 -24.371 1.00 90.19 585 ILE A O 1
ATOM 4234 N N . VAL A 1 586 ? -3.826 7.590 -23.596 1.00 92.31 586 VAL A N 1
ATOM 4235 C CA . VAL A 1 586 ? -4.162 7.290 -22.199 1.00 92.31 586 VAL A CA 1
ATOM 4236 C C . VAL A 1 586 ? -3.423 8.255 -21.283 1.00 92.31 586 VAL A C 1
ATOM 4238 O O . VAL A 1 586 ? -2.235 8.504 -21.475 1.00 92.31 586 VAL A O 1
ATOM 4241 N N . ALA A 1 587 ? -4.097 8.778 -20.264 1.00 93.69 587 ALA A N 1
ATOM 4242 C CA . ALA A 1 587 ? -3.443 9.465 -19.157 1.00 93.69 587 ALA A CA 1
ATOM 4243 C C . ALA A 1 587 ? -3.163 8.469 -18.027 1.00 93.69 587 ALA A C 1
ATOM 4245 O O . ALA A 1 587 ? -4.072 7.764 -17.594 1.00 93.69 587 ALA A O 1
ATOM 4246 N N . ARG A 1 588 ? -1.921 8.425 -17.537 1.00 95.00 588 ARG A N 1
ATOM 4247 C CA . ARG A 1 588 ? -1.499 7.624 -16.382 1.00 95.00 588 ARG A CA 1
ATOM 4248 C C . ARG A 1 588 ? -0.932 8.533 -15.298 1.00 95.00 588 ARG A C 1
ATOM 4250 O O . ARG A 1 588 ? 0.127 9.137 -15.477 1.00 95.00 588 ARG A O 1
ATOM 4257 N N . ASN A 1 589 ? -1.620 8.617 -14.168 1.00 94.81 589 ASN A N 1
ATOM 4258 C CA . ASN A 1 589 ? -1.153 9.355 -12.999 1.00 94.81 589 ASN A CA 1
ATOM 4259 C C . ASN A 1 589 ? 0.013 8.617 -12.291 1.00 94.81 589 ASN A C 1
ATOM 4261 O O . ASN A 1 589 ? 0.211 7.417 -12.505 1.00 94.81 589 ASN A O 1
ATOM 4265 N N . PRO A 1 590 ? 0.810 9.300 -11.440 1.00 90.25 590 PRO A N 1
ATOM 4266 C CA . PRO A 1 590 ? 1.933 8.687 -10.713 1.00 90.25 590 PRO A CA 1
ATOM 4267 C C . PRO A 1 590 ? 1.545 7.547 -9.762 1.00 90.25 590 PRO A C 1
ATOM 4269 O O . PRO A 1 590 ? 2.381 6.712 -9.432 1.00 90.25 590 PRO A O 1
ATOM 4272 N N . ASP A 1 591 ? 0.283 7.495 -9.339 1.00 81.50 591 ASP A N 1
ATOM 4273 C CA . ASP A 1 591 ? -0.319 6.418 -8.544 1.00 81.50 591 ASP A CA 1
ATOM 4274 C C . ASP A 1 591 ? -0.760 5.208 -9.401 1.00 81.50 591 ASP A C 1
ATOM 4276 O O . ASP A 1 591 ? -1.535 4.355 -8.954 1.00 81.50 591 ASP A O 1
ATOM 4280 N N . ALA A 1 592 ? -0.309 5.166 -10.659 1.00 87.94 592 ALA A N 1
ATOM 4281 C CA . ALA A 1 592 ? -0.669 4.199 -11.690 1.00 87.94 592 ALA A CA 1
ATOM 4282 C C . ALA A 1 592 ? -2.159 4.184 -12.086 1.00 87.94 592 ALA A C 1
ATOM 4284 O O . ALA A 1 592 ? -2.579 3.272 -12.793 1.00 87.94 592 ALA A O 1
ATOM 4285 N N . GLY A 1 593 ? -2.970 5.164 -11.663 1.00 88.12 593 GLY A N 1
ATOM 4286 C CA . GLY A 1 593 ? -4.344 5.315 -12.146 1.00 88.12 593 GLY A CA 1
ATOM 4287 C C . GLY A 1 593 ? -4.370 5.694 -13.628 1.00 88.12 593 GLY A C 1
ATOM 4288 O O . GLY A 1 593 ? -3.725 6.667 -14.022 1.00 88.12 593 GLY A O 1
ATOM 4289 N N . GLU A 1 594 ? -5.107 4.938 -14.444 1.00 92.44 594 GLU A N 1
ATOM 4290 C CA . GLU A 1 594 ? -5.222 5.156 -15.892 1.00 92.44 594 GLU A CA 1
ATOM 4291 C C . GLU A 1 594 ? -6.625 5.595 -16.310 1.00 92.44 594 GLU A C 1
ATOM 4293 O O . GLU A 1 594 ? -7.623 5.101 -15.783 1.00 92.44 594 GLU A O 1
ATOM 4298 N N . SER A 1 595 ? -6.695 6.484 -17.302 1.00 92.31 595 SER A N 1
ATOM 4299 C CA . SER A 1 595 ? -7.957 6.895 -17.916 1.00 92.31 595 SER A CA 1
ATOM 4300 C C . SER A 1 595 ? -8.592 5.762 -18.714 1.00 92.31 595 SER A C 1
ATOM 4302 O O . SER A 1 595 ? -7.905 5.058 -19.462 1.00 92.31 595 SER A O 1
ATOM 4304 N N . ARG A 1 596 ? -9.916 5.616 -18.613 1.00 85.25 596 ARG A N 1
ATOM 4305 C CA . ARG A 1 596 ? -10.662 4.549 -19.293 1.00 85.25 596 ARG A CA 1
ATOM 4306 C C . ARG A 1 596 ? -11.100 4.946 -20.698 1.00 85.25 596 ARG A C 1
ATOM 4308 O O . ARG A 1 596 ? -11.120 4.075 -21.568 1.00 85.25 596 ARG A O 1
ATOM 4315 N N . ALA A 1 597 ? -11.417 6.226 -20.908 1.00 71.44 597 ALA A N 1
ATOM 4316 C CA . ALA A 1 597 ? -11.858 6.754 -22.199 1.00 71.44 597 ALA A CA 1
ATOM 4317 C C . ALA A 1 597 ? -10.892 6.373 -23.337 1.00 71.44 597 ALA A C 1
ATOM 4319 O O . ALA A 1 597 ? -9.668 6.444 -23.191 1.00 71.44 597 ALA A O 1
ATOM 4320 N N . GLU A 1 598 ? -11.449 5.944 -24.469 1.00 67.75 598 GLU A N 1
ATOM 4321 C CA . GLU A 1 598 ? -10.691 5.538 -25.650 1.00 67.75 598 GLU A CA 1
ATOM 4322 C C . GLU A 1 598 ? -10.489 6.747 -26.568 1.00 67.75 598 GLU A C 1
ATOM 4324 O O . GLU A 1 598 ? -11.111 6.867 -27.617 1.00 67.75 598 GLU A O 1
ATOM 4329 N N . LEU A 1 599 ? -9.601 7.666 -26.178 1.00 82.44 599 LEU A N 1
ATOM 4330 C CA . LEU A 1 599 ? -9.204 8.729 -27.094 1.00 82.44 599 LEU A CA 1
ATOM 4331 C C . LEU A 1 599 ? -8.281 8.132 -28.160 1.00 82.44 599 LEU A C 1
ATOM 4333 O O . LEU A 1 599 ? -7.204 7.630 -27.846 1.00 82.44 599 LEU A O 1
ATOM 4337 N N . VAL A 1 600 ? -8.685 8.193 -29.425 1.00 81.38 600 VAL A N 1
ATOM 4338 C CA . VAL A 1 600 ? -7.880 7.712 -30.552 1.00 81.38 600 VAL A CA 1
ATOM 4339 C C . VAL A 1 600 ? -7.357 8.903 -31.343 1.00 81.38 600 VAL A C 1
ATOM 4341 O O . VAL A 1 600 ? -8.130 9.743 -31.795 1.00 81.38 600 VAL A O 1
ATOM 4344 N N . ALA A 1 601 ? -6.044 8.960 -31.544 1.00 83.06 601 ALA A N 1
ATOM 4345 C CA . ALA A 1 601 ? -5.387 10.009 -32.313 1.00 83.06 601 ALA A CA 1
ATOM 4346 C C . ALA A 1 601 ? -4.617 9.429 -33.496 1.00 83.06 601 ALA A C 1
ATOM 4348 O O . ALA A 1 601 ? -4.035 8.347 -33.411 1.00 83.06 601 ALA A O 1
ATOM 4349 N N . ARG A 1 602 ? -4.571 10.173 -34.602 1.00 85.25 602 ARG A N 1
ATOM 4350 C CA . ARG A 1 602 ? -3.711 9.861 -35.748 1.00 85.25 602 ARG A CA 1
ATOM 4351 C C . ARG A 1 602 ? -2.483 10.762 -35.703 1.00 85.25 602 ARG A C 1
ATOM 4353 O O . ARG A 1 602 ? -2.618 11.964 -35.903 1.00 85.25 602 ARG A O 1
ATOM 4360 N N . ILE A 1 603 ? -1.306 10.189 -35.469 1.00 86.75 603 ILE A N 1
ATOM 4361 C CA . ILE A 1 603 ? -0.059 10.941 -35.270 1.00 86.75 603 ILE A CA 1
ATOM 4362 C C . ILE A 1 603 ? 0.841 10.845 -36.511 1.00 86.75 603 ILE A C 1
ATOM 4364 O O . ILE A 1 603 ? 1.087 9.754 -37.025 1.00 86.75 603 ILE A O 1
ATOM 4368 N N . GLY A 1 604 ? 1.357 11.985 -36.967 1.00 83.25 604 GLY A N 1
ATOM 4369 C CA . GLY A 1 604 ? 2.230 12.147 -38.131 1.00 83.25 604 GLY A CA 1
ATOM 4370 C C . GLY A 1 604 ? 1.475 12.424 -39.428 1.00 83.25 604 GLY A C 1
ATOM 4371 O O . GLY A 1 604 ? 0.336 11.991 -39.596 1.00 83.25 604 GLY A O 1
ATOM 4372 N N . GLN A 1 605 ? 2.116 13.121 -40.371 1.00 76.19 605 GLN A N 1
ATOM 4373 C CA . GLN A 1 605 ? 1.539 13.454 -41.686 1.00 76.19 605 GLN A CA 1
ATOM 4374 C C . GLN A 1 605 ? 1.448 12.271 -42.671 1.00 76.19 605 GLN A C 1
ATOM 4376 O O . GLN A 1 605 ? 0.787 12.377 -43.713 1.00 76.19 605 GLN A O 1
ATOM 4381 N N . GLU A 1 606 ? 2.063 11.132 -42.363 1.00 76.44 606 GLU A N 1
ATOM 4382 C CA . GLU A 1 606 ? 2.057 9.939 -43.215 1.00 76.44 606 GLU A CA 1
ATOM 4383 C C . GLU A 1 606 ? 1.101 8.869 -42.692 1.00 76.44 606 GLU A C 1
ATOM 4385 O O . GLU A 1 606 ? 0.953 8.662 -41.490 1.00 76.44 606 GLU A O 1
ATOM 4390 N N . ILE A 1 607 ? 0.361 8.254 -43.611 1.00 74.25 607 ILE A N 1
ATOM 4391 C CA . ILE A 1 607 ? -0.619 7.202 -43.353 1.00 74.25 607 ILE A CA 1
ATOM 4392 C C . ILE A 1 607 ? 0.141 5.898 -43.199 1.00 74.25 607 ILE A C 1
ATOM 4394 O O . ILE A 1 607 ? 0.839 5.476 -44.122 1.00 74.25 607 ILE A O 1
ATOM 4398 N N . VAL A 1 608 ? -0.011 5.258 -42.047 1.00 77.94 608 VAL A N 1
ATOM 4399 C CA . VAL A 1 608 ? 0.695 4.016 -41.756 1.00 77.94 608 VAL A CA 1
ATOM 4400 C C . VAL A 1 608 ? -0.172 2.828 -42.144 1.00 77.94 608 VAL A C 1
ATOM 4402 O O . VAL A 1 608 ? -1.219 2.573 -41.549 1.00 77.94 608 VAL A O 1
ATOM 4405 N N . VAL A 1 609 ? 0.283 2.069 -43.136 1.00 76.94 609 VAL A N 1
ATOM 4406 C CA . VAL A 1 609 ? -0.292 0.771 -43.484 1.00 76.94 609 VAL A CA 1
ATOM 4407 C C . VAL A 1 609 ? 0.525 -0.302 -42.780 1.00 76.94 609 VAL A C 1
ATOM 4409 O O . VAL A 1 609 ? 1.697 -0.545 -43.074 1.00 76.94 609 VAL A O 1
ATOM 4412 N N . ARG A 1 610 ? -0.114 -0.947 -41.811 1.00 76.19 610 ARG A N 1
ATOM 4413 C CA . ARG A 1 610 ? 0.481 -2.044 -41.049 1.00 76.19 610 ARG A CA 1
ATOM 4414 C C . ARG A 1 610 ? 0.612 -3.279 -41.927 1.00 76.19 610 ARG A C 1
ATOM 4416 O O . ARG A 1 610 ? -0.328 -3.631 -42.636 1.00 76.19 610 ARG A O 1
ATOM 4423 N N . CYS A 1 611 ? 1.757 -3.939 -41.847 1.00 78.25 611 CYS A N 1
ATOM 4424 C CA . CYS A 1 611 ? 2.135 -5.066 -42.684 1.00 78.25 611 CYS A CA 1
ATOM 4425 C C . CYS A 1 611 ? 2.643 -6.226 -41.819 1.00 78.25 611 CYS A C 1
ATOM 4427 O O . CYS A 1 611 ? 3.351 -6.013 -40.836 1.00 78.25 611 CYS A O 1
ATOM 4429 N N . LYS A 1 612 ? 2.344 -7.462 -42.206 1.00 80.06 612 LYS A N 1
ATOM 4430 C CA . LYS A 1 612 ? 3.055 -8.663 -41.758 1.00 80.06 612 LYS A CA 1
ATOM 4431 C C . LYS A 1 612 ? 3.751 -9.282 -42.944 1.00 80.06 612 LYS A C 1
ATOM 4433 O O . LYS A 1 612 ? 3.175 -9.325 -44.022 1.00 80.06 612 LYS A O 1
ATOM 4438 N N . ALA A 1 613 ? 4.955 -9.788 -42.738 1.00 84.06 613 ALA A N 1
ATOM 4439 C CA . ALA A 1 613 ? 5.716 -10.436 -43.790 1.00 84.06 613 ALA A CA 1
ATOM 4440 C C . ALA A 1 613 ? 6.099 -11.858 -43.383 1.00 84.06 613 ALA A C 1
ATOM 4442 O O . ALA A 1 613 ? 6.607 -12.100 -42.286 1.00 84.06 613 ALA A O 1
ATOM 4443 N N . PHE A 1 614 ? 5.881 -12.785 -44.305 1.00 85.00 614 PHE A N 1
ATOM 4444 C CA . PHE A 1 614 ? 6.117 -14.206 -44.146 1.00 85.00 614 PHE A CA 1
ATOM 4445 C C . PHE A 1 614 ? 7.030 -14.673 -45.270 1.00 85.00 614 PHE A C 1
ATOM 4447 O O . PHE A 1 614 ? 6.703 -14.569 -46.446 1.00 85.00 614 PHE A O 1
ATOM 4454 N N . ARG A 1 615 ? 8.188 -15.199 -44.908 1.00 86.12 615 ARG A N 1
ATOM 4455 C CA . ARG A 1 615 ? 9.104 -15.875 -45.815 1.00 86.12 615 ARG A CA 1
ATOM 4456 C C . ARG A 1 615 ? 8.721 -17.347 -45.881 1.00 86.12 615 ARG A C 1
ATOM 4458 O O . ARG A 1 615 ? 8.856 -18.049 -44.880 1.00 86.12 615 ARG A O 1
ATOM 4465 N N . VAL A 1 616 ? 8.281 -17.819 -47.036 1.00 81.25 616 VAL A N 1
ATOM 4466 C CA . VAL A 1 616 ? 7.900 -19.217 -47.243 1.00 81.25 616 VAL A CA 1
ATOM 4467 C C . VAL A 1 616 ? 9.096 -19.988 -47.796 1.00 81.25 616 VAL A C 1
ATOM 4469 O O . VAL A 1 616 ? 9.719 -19.583 -48.774 1.00 81.25 616 VAL A O 1
ATOM 4472 N N . VAL A 1 617 ? 9.455 -21.092 -47.142 1.00 80.19 617 VAL A N 1
ATOM 4473 C CA . VAL A 1 617 ? 10.564 -21.961 -47.552 1.00 80.19 617 VAL A CA 1
ATOM 4474 C C . VAL A 1 617 ? 10.141 -23.417 -47.633 1.00 80.19 617 VAL A C 1
ATOM 4476 O O . VAL A 1 617 ? 9.379 -23.901 -46.802 1.00 80.19 617 VAL A O 1
ATOM 4479 N N . GLY A 1 618 ? 10.689 -24.129 -48.614 1.00 77.81 618 GLY A N 1
ATOM 4480 C CA . GLY A 1 618 ? 10.538 -25.575 -48.731 1.00 77.81 618 GLY A CA 1
ATOM 4481 C C . GLY A 1 618 ? 11.447 -26.373 -47.782 1.00 77.81 618 GLY A C 1
ATOM 4482 O O . GLY A 1 618 ? 12.399 -25.842 -47.200 1.00 77.81 618 GLY A O 1
ATOM 4483 N N . THR A 1 619 ? 11.168 -27.672 -47.640 1.00 79.69 619 THR A N 1
ATOM 4484 C CA . THR A 1 619 ? 11.923 -28.620 -46.798 1.00 79.69 619 THR A CA 1
ATOM 4485 C C . THR A 1 619 ? 13.346 -28.909 -47.273 1.00 79.69 619 THR A C 1
ATOM 4487 O O . THR A 1 619 ? 14.164 -29.393 -46.485 1.00 79.69 619 THR A O 1
ATOM 4490 N N . THR A 1 620 ? 13.667 -28.631 -48.536 1.00 76.69 620 THR A N 1
ATOM 4491 C CA . THR A 1 620 ? 15.012 -28.793 -49.097 1.00 76.69 620 THR A CA 1
ATOM 4492 C C . THR A 1 620 ? 15.585 -27.450 -49.559 1.00 76.69 620 THR A C 1
ATOM 4494 O O . THR A 1 620 ? 14.835 -26.516 -49.823 1.00 76.69 620 THR A O 1
ATOM 4497 N N . PRO A 1 621 ? 16.916 -27.292 -49.668 1.00 62.75 621 PRO A N 1
ATOM 4498 C CA . PRO A 1 621 ? 17.507 -26.147 -50.355 1.00 62.75 621 PRO A CA 1
ATOM 4499 C C . PRO A 1 621 ? 17.348 -26.367 -51.869 1.00 62.75 621 PRO A C 1
ATOM 4501 O O . PRO A 1 621 ? 18.204 -26.993 -52.491 1.00 62.75 621 PRO A O 1
ATOM 4504 N N . GLY A 1 622 ? 16.215 -25.974 -52.456 1.00 61.91 622 GLY A N 1
ATOM 4505 C CA . GLY A 1 622 ? 16.028 -26.090 -53.908 1.00 61.91 622 GLY A CA 1
ATOM 4506 C C . GLY A 1 622 ? 16.630 -24.929 -54.704 1.00 61.91 622 GLY A C 1
ATOM 4507 O O . GLY A 1 622 ? 17.447 -24.167 -54.190 1.00 61.91 622 GLY A O 1
ATOM 4508 N N . ILE A 1 623 ? 16.254 -24.845 -55.981 1.00 53.88 623 ILE A N 1
ATOM 4509 C CA . ILE A 1 623 ? 16.775 -23.891 -56.970 1.00 53.88 623 ILE A CA 1
ATOM 4510 C C . ILE A 1 623 ? 15.779 -22.726 -57.029 1.00 53.88 623 ILE A C 1
ATOM 4512 O O . ILE A 1 623 ? 14.670 -22.923 -57.491 1.00 53.88 623 ILE A O 1
ATOM 4516 N N . GLY A 1 624 ? 16.125 -21.568 -56.470 1.00 57.22 624 GLY A N 1
ATOM 4517 C CA . GLY A 1 624 ? 15.226 -20.417 -56.304 1.00 57.22 624 GLY A CA 1
ATOM 4518 C C . GLY A 1 624 ? 15.810 -19.434 -55.290 1.00 57.22 624 GLY A C 1
ATOM 4519 O O . GLY A 1 624 ? 16.881 -19.703 -54.728 1.00 57.22 624 GLY A O 1
ATOM 4520 N N . THR A 1 625 ? 15.167 -18.291 -55.053 1.00 54.88 625 THR A N 1
ATOM 4521 C CA . THR A 1 625 ? 15.806 -17.248 -54.241 1.00 54.88 625 THR A CA 1
ATOM 4522 C C . THR A 1 625 ? 15.816 -17.592 -52.772 1.00 54.88 625 THR A C 1
ATOM 4524 O O . THR A 1 625 ? 14.894 -18.164 -52.187 1.00 54.88 625 THR A O 1
ATOM 4527 N N . LEU A 1 626 ? 16.929 -17.233 -52.149 1.00 61.62 626 LEU A N 1
ATOM 4528 C CA . LEU A 1 626 ? 17.161 -17.446 -50.735 1.00 61.62 626 LEU A CA 1
ATOM 4529 C C . LEU A 1 626 ? 16.982 -16.132 -49.983 1.00 61.62 626 LEU A C 1
ATOM 4531 O O . LEU A 1 626 ? 17.742 -15.902 -49.042 1.00 61.62 626 LEU A O 1
ATOM 4535 N N . ARG A 1 627 ? 15.994 -15.296 -50.374 1.00 73.62 627 ARG A N 1
ATOM 4536 C CA . ARG A 1 627 ? 15.762 -13.984 -49.746 1.00 73.62 627 ARG A CA 1
ATOM 4537 C C . ARG A 1 627 ? 15.785 -14.151 -48.251 1.00 73.62 627 ARG A C 1
ATOM 4539 O O . ARG A 1 627 ? 14.966 -14.862 -47.671 1.00 73.62 627 ARG A O 1
ATOM 4546 N N . SER A 1 628 ? 16.785 -13.569 -47.631 1.00 81.19 628 SER A N 1
ATOM 4547 C CA . SER A 1 628 ? 16.978 -13.653 -46.206 1.00 81.19 628 SER A CA 1
ATOM 4548 C C . SER A 1 628 ? 15.883 -12.861 -45.502 1.00 81.19 628 SER A C 1
ATOM 4550 O O . SER A 1 628 ? 15.323 -11.900 -46.030 1.00 81.19 628 SER A O 1
ATOM 4552 N N . THR A 1 629 ? 15.614 -13.224 -44.252 1.00 82.88 629 THR A N 1
ATOM 4553 C CA . THR A 1 629 ? 14.779 -12.423 -43.350 1.00 82.88 629 THR A CA 1
ATOM 4554 C C . THR A 1 629 ? 15.228 -10.957 -43.332 1.00 82.88 629 THR A C 1
ATOM 4556 O O . THR A 1 629 ? 14.386 -10.068 -43.264 1.00 82.88 629 THR A O 1
ATOM 4559 N N . ALA A 1 630 ? 16.536 -10.691 -43.439 1.00 81.81 630 ALA A N 1
ATOM 4560 C CA . ALA A 1 630 ? 17.093 -9.342 -43.467 1.00 81.81 630 ALA A CA 1
ATOM 4561 C C . ALA A 1 630 ? 16.717 -8.570 -44.743 1.00 81.81 630 ALA A C 1
ATOM 4563 O O . ALA A 1 630 ? 16.327 -7.411 -44.640 1.00 81.81 630 ALA A O 1
ATOM 4564 N N . GLU A 1 631 ? 16.776 -9.207 -45.916 1.00 78.56 631 GLU A N 1
ATOM 4565 C CA . GLU A 1 631 ? 16.374 -8.590 -47.190 1.00 78.56 631 GLU A CA 1
ATOM 4566 C C . GLU A 1 631 ? 14.880 -8.266 -47.218 1.00 78.56 631 GLU A C 1
ATOM 4568 O O . GLU A 1 631 ? 14.503 -7.161 -47.596 1.00 78.56 631 GLU A O 1
ATOM 4573 N N . VAL A 1 632 ? 14.031 -9.180 -46.738 1.00 81.19 632 VAL A N 1
ATOM 4574 C CA . VAL A 1 632 ? 12.587 -8.921 -46.623 1.00 81.19 632 VAL A CA 1
ATOM 4575 C C . VAL A 1 632 ? 12.307 -7.822 -45.593 1.00 81.19 632 VAL A C 1
ATOM 4577 O O . VAL A 1 632 ? 11.478 -6.953 -45.831 1.00 81.19 632 VAL A O 1
ATOM 4580 N N . THR A 1 633 ? 13.022 -7.809 -44.463 1.00 82.12 633 THR A N 1
ATOM 4581 C CA . THR A 1 633 ? 12.860 -6.768 -43.430 1.00 82.12 633 THR A CA 1
ATOM 4582 C C . THR A 1 633 ? 13.242 -5.385 -43.962 1.00 82.12 633 THR A C 1
ATOM 4584 O O . THR A 1 633 ? 12.588 -4.400 -43.624 1.00 82.12 633 THR A O 1
ATOM 4587 N N . ALA A 1 634 ? 14.276 -5.298 -44.804 1.00 78.31 634 ALA A N 1
ATOM 4588 C CA . ALA A 1 634 ? 14.757 -4.039 -45.367 1.00 78.31 634 ALA A CA 1
ATOM 4589 C C . ALA A 1 634 ? 13.706 -3.318 -46.232 1.00 78.31 634 ALA A C 1
ATOM 4591 O O . ALA A 1 634 ? 13.723 -2.091 -46.286 1.00 78.31 634 ALA A O 1
ATOM 4592 N N . LEU A 1 635 ? 12.753 -4.045 -46.833 1.00 72.44 635 LEU A N 1
ATOM 4593 C CA . LEU A 1 635 ? 11.654 -3.462 -47.619 1.00 72.44 635 LEU A CA 1
ATOM 4594 C C . LEU A 1 635 ? 10.713 -2.566 -46.803 1.00 72.44 635 LEU A C 1
ATOM 4596 O O . LEU A 1 635 ? 10.062 -1.688 -47.362 1.00 72.44 635 LEU A O 1
ATOM 4600 N N . PHE A 1 636 ? 10.623 -2.801 -45.496 1.00 75.75 636 PHE A N 1
ATOM 4601 C CA . PHE A 1 636 ? 9.675 -2.130 -44.608 1.00 75.75 636 PHE A CA 1
ATOM 4602 C C . PHE A 1 636 ? 10.363 -1.194 -43.604 1.00 75.75 636 PHE A C 1
ATOM 4604 O O . PHE A 1 636 ? 9.737 -0.746 -42.643 1.00 75.75 636 PHE A O 1
ATOM 4611 N N . GLN A 1 637 ? 11.662 -0.923 -43.775 1.00 70.19 637 GLN A N 1
ATOM 4612 C CA . GLN A 1 637 ? 12.356 0.052 -42.937 1.00 70.19 637 GLN A CA 1
ATOM 4613 C C . GLN A 1 637 ? 11.926 1.474 -43.316 1.00 70.19 637 GLN A C 1
ATOM 4615 O O . GLN A 1 637 ? 11.923 1.856 -44.486 1.00 70.19 637 GLN A O 1
ATOM 4620 N N . GLU A 1 638 ? 11.573 2.274 -42.310 1.00 60.16 638 GLU A N 1
ATOM 4621 C CA . GLU A 1 638 ? 11.217 3.681 -42.500 1.00 60.16 638 GLU A CA 1
ATOM 4622 C C . GLU A 1 638 ? 12.406 4.445 -43.102 1.00 60.16 638 GLU A C 1
ATOM 4624 O O . GLU A 1 638 ? 13.522 4.397 -42.582 1.00 60.16 638 GLU A O 1
ATOM 4629 N N . GLY A 1 639 ? 12.176 5.128 -44.225 1.00 51.41 639 GLY A N 1
ATOM 4630 C CA . GLY A 1 639 ? 13.239 5.815 -44.956 1.00 51.41 639 GLY A CA 1
ATOM 4631 C C . GLY A 1 639 ? 14.205 4.887 -45.700 1.00 51.41 639 GLY A C 1
ATOM 4632 O O . GLY A 1 639 ? 15.264 5.361 -46.108 1.00 51.41 639 GLY A O 1
ATOM 4633 N N . ALA A 1 640 ? 13.873 3.602 -45.897 1.00 53.00 640 ALA A N 1
ATOM 4634 C CA . ALA A 1 640 ? 14.600 2.742 -46.825 1.00 53.00 640 ALA A CA 1
ATOM 4635 C C . ALA A 1 640 ? 14.614 3.400 -48.211 1.00 53.00 640 ALA A C 1
ATOM 4637 O O . ALA A 1 640 ? 13.610 3.445 -48.927 1.00 53.00 640 ALA A O 1
ATOM 4638 N N . PHE A 1 641 ? 15.765 3.963 -48.568 1.00 50.28 641 PHE A N 1
ATOM 4639 C CA . PHE A 1 641 ? 16.015 4.431 -49.915 1.00 50.28 641 PHE A CA 1
ATOM 4640 C C . PHE A 1 641 ? 16.170 3.203 -50.801 1.00 50.28 641 PHE A C 1
ATOM 4642 O O . PHE A 1 641 ? 16.938 2.286 -50.505 1.00 50.28 641 PHE A O 1
ATOM 4649 N N . ILE A 1 642 ? 15.455 3.198 -51.922 1.00 52.72 642 ILE A N 1
ATOM 4650 C CA . ILE A 1 642 ? 15.795 2.322 -53.036 1.00 52.72 642 ILE A CA 1
ATOM 4651 C C . ILE A 1 642 ? 17.083 2.926 -53.615 1.00 52.72 642 ILE A C 1
ATOM 4653 O O . ILE A 1 642 ? 17.040 3.800 -54.480 1.00 52.72 642 ILE A O 1
ATOM 4657 N N . ASP A 1 643 ? 18.229 2.542 -53.045 1.00 42.91 643 ASP A N 1
ATOM 4658 C CA . ASP A 1 643 ? 19.547 3.188 -53.203 1.00 42.91 643 ASP A CA 1
ATOM 4659 C C . ASP A 1 643 ? 20.051 3.262 -54.659 1.00 42.91 643 ASP A C 1
ATOM 4661 O O . ASP A 1 643 ? 21.027 3.949 -54.955 1.00 42.91 643 ASP A O 1
ATOM 4665 N N . SER A 1 644 ? 19.379 2.609 -55.609 1.00 44.59 644 SER A N 1
ATOM 4666 C CA . SER A 1 644 ? 19.688 2.729 -57.034 1.00 44.59 644 SER A CA 1
ATOM 4667 C C . SER A 1 644 ? 18.972 3.881 -57.755 1.00 44.59 644 SER A C 1
ATOM 4669 O O . SER A 1 644 ? 19.235 4.065 -58.941 1.00 44.59 644 SER A O 1
ATOM 4671 N N . VAL A 1 645 ? 18.082 4.650 -57.098 1.00 45.19 645 VAL A N 1
ATOM 4672 C CA . VAL A 1 645 ? 17.181 5.602 -57.797 1.00 45.19 645 VAL A CA 1
ATOM 4673 C C . VAL A 1 645 ? 17.147 7.034 -57.229 1.00 45.19 645 VAL A C 1
ATOM 4675 O O . VAL A 1 645 ? 16.556 7.913 -57.846 1.00 45.19 645 VAL A O 1
ATOM 4678 N N . ASN A 1 646 ? 17.811 7.342 -56.105 1.00 44.81 646 ASN A N 1
ATOM 4679 C CA . ASN A 1 646 ? 17.853 8.710 -55.530 1.00 44.81 646 ASN A CA 1
ATOM 4680 C C . ASN A 1 646 ? 16.469 9.385 -55.346 1.00 44.81 646 ASN A C 1
ATOM 4682 O O . ASN A 1 646 ? 16.361 10.612 -55.306 1.00 44.81 646 ASN A O 1
ATOM 4686 N N . GLN A 1 647 ? 15.404 8.594 -55.231 1.00 46.06 647 GLN A N 1
ATOM 4687 C CA . GLN A 1 647 ? 14.024 9.053 -55.109 1.00 46.06 647 GLN A CA 1
ATOM 4688 C C . GLN A 1 647 ? 13.397 8.360 -53.893 1.00 46.06 647 GLN A C 1
ATOM 4690 O O . GLN A 1 647 ? 13.679 7.177 -53.669 1.00 46.06 647 GLN A O 1
ATOM 4695 N N . PRO A 1 648 ? 12.585 9.062 -53.077 1.00 48.72 648 PRO A N 1
ATOM 4696 C CA . PRO A 1 648 ? 11.819 8.408 -52.022 1.00 48.72 648 PRO A CA 1
ATOM 4697 C C . PRO A 1 648 ? 10.972 7.297 -52.654 1.00 48.72 648 PRO A C 1
ATOM 4699 O O . PRO A 1 648 ? 10.486 7.469 -53.774 1.00 48.72 648 PRO A O 1
ATOM 4702 N N . ALA A 1 649 ? 10.816 6.156 -51.970 1.00 55.19 649 ALA A N 1
ATOM 4703 C CA . ALA A 1 649 ? 9.933 5.084 -52.431 1.00 55.19 649 ALA A CA 1
ATOM 4704 C C . ALA A 1 649 ? 8.595 5.692 -52.891 1.00 55.19 649 ALA A C 1
ATOM 4706 O O . ALA A 1 649 ? 8.098 6.601 -52.229 1.00 55.19 649 ALA A O 1
ATOM 4707 N N . ALA A 1 650 ? 8.037 5.228 -54.013 1.00 53.66 650 ALA A N 1
ATOM 4708 C CA . ALA A 1 650 ? 6.830 5.763 -54.669 1.00 53.66 650 ALA A CA 1
ATOM 4709 C C . ALA A 1 650 ? 5.722 6.250 -53.707 1.00 53.66 650 ALA A C 1
ATOM 4711 O O . ALA A 1 650 ? 5.065 7.269 -53.918 1.00 53.66 650 ALA A O 1
ATOM 4712 N N . TRP A 1 651 ? 5.561 5.523 -52.603 1.00 61.75 651 TRP A N 1
ATOM 4713 C CA . TRP A 1 651 ? 4.600 5.737 -51.525 1.00 61.75 651 TRP A CA 1
ATOM 4714 C C . TRP A 1 651 ? 4.802 7.016 -50.712 1.00 61.75 651 TRP A C 1
ATOM 4716 O O . TRP A 1 651 ? 3.822 7.602 -50.247 1.00 61.75 651 TRP A O 1
ATOM 4726 N N . GLY A 1 652 ? 6.036 7.511 -50.610 1.00 63.50 652 GLY A N 1
ATOM 4727 C CA . GLY A 1 652 ? 6.357 8.778 -49.956 1.00 63.50 652 GLY A CA 1
ATOM 4728 C C . GLY A 1 652 ? 5.654 9.968 -50.612 1.00 63.50 652 GLY A C 1
ATOM 4729 O O . GLY A 1 652 ? 5.218 10.876 -49.916 1.00 63.50 652 GLY A O 1
ATOM 4730 N N . GLN A 1 653 ? 5.422 9.939 -51.931 1.00 63.28 653 GLN A N 1
ATOM 4731 C CA . GLN A 1 653 ? 4.655 10.986 -52.624 1.00 63.28 653 GLN A CA 1
ATOM 4732 C C . GLN A 1 653 ? 3.167 10.983 -52.230 1.00 63.28 653 GLN A C 1
ATOM 4734 O O . GLN A 1 653 ? 2.519 12.028 -52.164 1.00 63.28 653 GLN A O 1
ATOM 4739 N N . ALA A 1 654 ? 2.620 9.806 -51.914 1.00 61.84 654 ALA A N 1
ATOM 4740 C CA . ALA A 1 654 ? 1.276 9.657 -51.371 1.00 61.84 654 ALA A CA 1
ATOM 4741 C C . ALA A 1 654 ? 1.226 9.838 -49.843 1.00 61.84 654 ALA A C 1
ATOM 4743 O O . ALA A 1 654 ? 0.140 9.740 -49.277 1.00 61.84 654 ALA A O 1
ATOM 4744 N N . ASN A 1 655 ? 2.335 10.164 -49.168 1.00 73.69 655 ASN A N 1
ATOM 4745 C CA . ASN A 1 655 ? 2.452 10.159 -47.707 1.00 73.69 655 ASN A CA 1
ATOM 4746 C C . ASN A 1 655 ? 1.960 8.830 -47.105 1.00 73.69 655 ASN A C 1
ATOM 4748 O O . ASN A 1 655 ? 1.169 8.842 -46.163 1.00 73.69 655 ASN A O 1
ATOM 4752 N N . VAL A 1 656 ? 2.347 7.692 -47.685 1.00 72.94 656 VAL A N 1
ATOM 4753 C CA . VAL A 1 656 ? 2.021 6.349 -47.182 1.00 72.94 656 VAL A CA 1
ATOM 4754 C C . VAL A 1 656 ? 3.310 5.656 -46.756 1.00 72.94 656 VAL A C 1
ATOM 4756 O O . VAL A 1 656 ? 4.282 5.635 -47.509 1.00 72.94 656 VAL A O 1
ATOM 4759 N N . VAL A 1 657 ? 3.301 5.062 -45.565 1.00 76.50 657 VAL A N 1
ATOM 4760 C CA . VAL A 1 657 ? 4.411 4.270 -45.023 1.00 76.50 657 VAL A CA 1
ATOM 4761 C C . VAL A 1 657 ? 3.923 2.865 -44.718 1.00 76.50 657 VAL A C 1
ATOM 4763 O O . VAL A 1 657 ? 2.851 2.684 -44.142 1.00 76.50 657 VAL A O 1
ATOM 4766 N N . LEU A 1 658 ? 4.727 1.872 -45.090 1.00 77.06 658 LEU A N 1
ATOM 4767 C CA . LEU A 1 658 ? 4.497 0.481 -44.728 1.00 77.06 658 LEU A CA 1
ATOM 4768 C C . LEU A 1 658 ? 5.298 0.151 -43.473 1.00 77.06 658 LEU A C 1
ATOM 4770 O O . LEU A 1 658 ? 6.504 0.378 -43.440 1.00 77.06 658 LEU A O 1
ATOM 4774 N N . GLN A 1 659 ? 4.636 -0.387 -42.452 1.00 78.44 659 GLN A N 1
ATOM 4775 C CA . GLN A 1 659 ? 5.275 -0.719 -41.179 1.00 78.44 659 GLN A CA 1
ATOM 4776 C C . GLN A 1 659 ? 5.058 -2.189 -40.836 1.00 78.44 659 GLN A C 1
ATOM 4778 O O . GLN A 1 659 ? 3.915 -2.634 -40.735 1.00 78.44 659 GLN A O 1
ATOM 4783 N N . LEU A 1 660 ? 6.144 -2.932 -40.606 1.00 79.88 660 LEU A N 1
ATOM 4784 C CA . LEU A 1 660 ? 6.053 -4.288 -40.066 1.00 79.88 660 LEU A CA 1
ATOM 4785 C C . LEU A 1 660 ? 5.558 -4.263 -38.618 1.00 79.88 660 LEU A C 1
ATOM 4787 O O . LEU A 1 660 ? 6.170 -3.612 -37.774 1.00 79.88 660 LEU A O 1
ATOM 4791 N N . VAL A 1 661 ? 4.483 -5.000 -38.330 1.00 74.75 661 VAL A N 1
ATOM 4792 C CA . VAL A 1 661 ? 3.976 -5.177 -36.953 1.00 74.75 661 VAL A CA 1
ATOM 4793 C C . VAL A 1 661 ? 4.710 -6.283 -36.190 1.00 74.75 661 VAL A C 1
ATOM 4795 O O . VAL A 1 661 ? 4.753 -6.252 -34.967 1.00 74.75 661 VAL A O 1
ATOM 4798 N N . ASP A 1 662 ? 5.335 -7.218 -36.912 1.00 78.38 662 ASP A N 1
ATOM 4799 C CA . ASP A 1 662 ? 6.135 -8.322 -36.379 1.00 78.38 662 ASP A CA 1
ATOM 4800 C C . ASP A 1 662 ? 7.437 -8.472 -37.177 1.00 78.38 662 ASP A C 1
ATOM 4802 O O . ASP A 1 662 ? 7.516 -8.098 -38.351 1.00 78.38 662 ASP A O 1
ATOM 4806 N N . ALA A 1 663 ? 8.456 -9.086 -36.566 1.00 83.62 663 ALA A N 1
ATOM 4807 C CA . ALA A 1 663 ? 9.620 -9.551 -37.317 1.00 83.62 663 ALA A CA 1
ATOM 4808 C C . ALA A 1 663 ? 9.186 -10.531 -38.420 1.00 83.62 663 ALA A C 1
ATOM 4810 O O . ALA A 1 663 ? 8.285 -11.344 -38.207 1.00 83.62 663 ALA A O 1
ATOM 4811 N N . VAL A 1 664 ? 9.855 -10.482 -39.580 1.00 86.38 664 VAL A N 1
ATOM 4812 C CA . VAL A 1 664 ? 9.551 -11.367 -40.716 1.00 86.38 664 VAL A CA 1
ATOM 4813 C C . VAL A 1 664 ? 9.597 -12.826 -40.259 1.00 86.38 664 VAL A C 1
ATOM 4815 O O . VAL A 1 664 ? 10.641 -13.328 -39.829 1.00 86.38 664 VAL A O 1
ATOM 4818 N N . GLN A 1 665 ? 8.467 -13.517 -40.365 1.00 86.44 665 GLN A N 1
ATOM 4819 C CA . GLN A 1 665 ? 8.349 -14.903 -39.929 1.00 86.44 665 GLN A CA 1
ATOM 4820 C C . GLN A 1 665 ? 8.791 -15.839 -41.047 1.00 86.44 665 GLN A C 1
ATOM 4822 O O . GLN A 1 665 ? 8.548 -15.564 -42.215 1.00 86.44 665 GLN A O 1
ATOM 4827 N N . THR A 1 666 ? 9.446 -16.952 -40.713 1.00 85.94 666 THR A N 1
ATOM 4828 C CA . THR A 1 666 ? 9.745 -18.002 -41.698 1.00 85.94 666 THR A CA 1
ATOM 4829 C C . THR A 1 666 ? 8.760 -19.146 -41.529 1.00 85.94 666 THR A C 1
ATOM 4831 O O . THR A 1 666 ? 8.677 -19.735 -40.453 1.00 85.94 666 THR A O 1
ATOM 4834 N N . ILE A 1 667 ? 8.039 -19.460 -42.597 1.00 81.62 667 ILE A N 1
ATOM 4835 C CA . ILE A 1 667 ? 7.125 -20.591 -42.680 1.00 81.62 667 ILE A CA 1
ATOM 4836 C C . ILE A 1 667 ? 7.814 -21.680 -43.494 1.00 81.62 667 ILE A C 1
ATOM 4838 O O . ILE A 1 667 ? 8.148 -21.464 -44.656 1.00 81.62 667 ILE A O 1
ATOM 4842 N N . THR A 1 668 ? 8.016 -22.849 -42.889 1.00 82.12 668 THR A N 1
ATOM 4843 C CA . THR A 1 668 ? 8.576 -24.013 -43.583 1.00 82.12 668 THR A CA 1
ATOM 4844 C C . THR A 1 668 ? 7.456 -24.954 -44.004 1.00 82.12 668 THR A C 1
ATOM 4846 O O . THR A 1 668 ? 6.739 -25.469 -43.146 1.00 82.12 668 THR A O 1
ATOM 4849 N N . LEU A 1 669 ? 7.339 -25.204 -45.305 1.00 78.94 669 LEU A N 1
ATOM 4850 C CA . LEU A 1 669 ? 6.376 -26.123 -45.913 1.00 78.94 669 LEU A CA 1
ATOM 4851 C C . LEU A 1 669 ? 7.105 -27.239 -46.667 1.00 78.94 669 LEU A C 1
ATOM 4853 O O . LEU A 1 669 ? 8.314 -27.162 -46.897 1.00 78.94 669 LEU A O 1
ATOM 4857 N N . ALA A 1 670 ? 6.374 -28.287 -47.046 1.00 80.44 670 ALA A N 1
ATOM 4858 C CA . ALA A 1 670 ? 6.879 -29.264 -48.006 1.00 80.44 670 ALA A CA 1
ATOM 4859 C C . ALA A 1 670 ? 7.204 -28.565 -49.342 1.00 80.44 670 ALA A C 1
ATOM 4861 O O . ALA A 1 670 ? 6.595 -27.551 -49.679 1.00 80.44 670 ALA A O 1
ATOM 4862 N N . ASP A 1 671 ? 8.221 -29.046 -50.065 1.00 74.19 671 ASP A N 1
ATOM 4863 C CA . ASP A 1 671 ? 8.706 -28.362 -51.275 1.00 74.19 671 ASP A CA 1
ATOM 4864 C C . ASP A 1 671 ? 7.651 -28.265 -52.391 1.00 74.19 671 ASP A C 1
ATOM 4866 O O . ASP A 1 671 ? 7.725 -27.350 -53.196 1.00 74.19 671 ASP A O 1
ATOM 4870 N N . ASP A 1 672 ? 6.674 -29.164 -52.455 1.00 72.62 672 ASP A N 1
ATOM 4871 C CA . ASP A 1 672 ? 5.530 -29.053 -53.367 1.00 72.62 672 ASP A CA 1
ATOM 4872 C C . ASP A 1 672 ? 4.632 -27.859 -53.010 1.00 72.62 672 ASP A C 1
ATOM 4874 O O . ASP A 1 672 ? 4.324 -27.053 -53.876 1.00 72.62 672 ASP A O 1
ATOM 4878 N N . LEU A 1 673 ? 4.308 -27.668 -51.732 1.00 72.75 673 LEU A N 1
ATOM 4879 C CA . LEU A 1 673 ? 3.482 -26.545 -51.261 1.00 72.75 673 LEU A CA 1
ATOM 4880 C C . LEU A 1 673 ? 4.220 -25.198 -51.245 1.00 72.75 673 LEU A C 1
ATOM 4882 O O . LEU A 1 673 ? 3.612 -24.140 -51.356 1.00 72.75 673 LEU A O 1
ATOM 4886 N N . ALA A 1 674 ? 5.542 -25.210 -51.075 1.00 72.00 674 ALA A N 1
ATOM 4887 C CA . ALA A 1 674 ? 6.346 -23.991 -51.109 1.00 72.00 674 ALA A CA 1
ATOM 4888 C C . ALA A 1 674 ? 6.576 -23.454 -52.534 1.00 72.00 674 ALA A C 1
ATOM 4890 O O . ALA A 1 674 ? 7.072 -22.332 -52.651 1.00 72.00 674 ALA A O 1
ATOM 4891 N N . ASN A 1 675 ? 6.264 -24.252 -53.570 1.00 70.06 675 ASN A N 1
ATOM 4892 C CA . ASN A 1 675 ? 6.531 -23.919 -54.972 1.00 70.06 675 ASN A CA 1
ATOM 4893 C C . ASN A 1 675 ? 5.278 -23.882 -55.882 1.00 70.06 675 ASN A C 1
ATOM 4895 O O . ASN A 1 675 ? 5.413 -23.817 -57.104 1.00 70.06 675 ASN A O 1
ATOM 4899 N N . ILE A 1 676 ? 4.068 -23.960 -55.319 1.00 64.38 676 ILE A N 1
ATOM 4900 C CA . ILE A 1 676 ? 2.794 -23.919 -56.061 1.00 64.38 676 ILE A CA 1
ATOM 4901 C C . ILE A 1 676 ? 2.023 -22.646 -55.680 1.0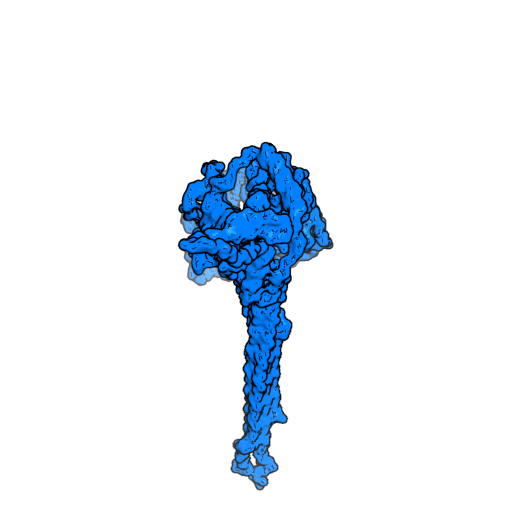0 64.38 676 ILE A C 1
ATOM 4903 O O . ILE A 1 676 ? 2.061 -22.212 -54.526 1.00 64.38 676 ILE A O 1
ATOM 4907 N N . TRP A 1 677 ? 1.352 -22.023 -56.658 1.00 62.97 677 TRP A N 1
ATOM 4908 C CA . TRP A 1 677 ? 0.472 -20.878 -56.416 1.00 62.97 677 TRP A CA 1
ATOM 4909 C C . TRP A 1 677 ? -0.773 -21.336 -55.638 1.00 62.97 677 TRP A C 1
ATOM 4911 O O . TRP A 1 677 ? -1.337 -22.368 -55.998 1.00 62.97 677 TRP A O 1
ATOM 4921 N N . PRO A 1 678 ? -1.296 -20.552 -54.673 1.00 59.94 678 PRO A N 1
ATOM 4922 C CA . PRO A 1 678 ? -2.511 -20.898 -53.917 1.00 59.94 678 PRO A CA 1
ATOM 4923 C C . PRO A 1 678 ? -3.809 -21.025 -54.743 1.00 59.94 678 PRO A C 1
ATOM 4925 O O . PRO A 1 678 ? -4.893 -21.100 -54.170 1.00 59.94 678 PRO A O 1
ATOM 4928 N N . ASP A 1 679 ? -3.731 -20.955 -56.074 1.00 54.72 679 ASP A N 1
ATOM 4929 C CA . ASP A 1 679 ? -4.878 -20.963 -56.989 1.00 54.72 679 ASP A CA 1
ATOM 4930 C C . ASP A 1 679 ? -5.149 -22.358 -57.594 1.00 54.72 679 ASP A C 1
ATOM 4932 O O . ASP A 1 679 ? -6.206 -22.560 -58.194 1.00 54.72 679 ASP A O 1
ATOM 4936 N N . ASP A 1 680 ? -4.243 -23.332 -57.411 1.00 49.78 680 ASP A N 1
ATOM 4937 C CA . ASP A 1 680 ? -4.283 -24.602 -58.154 1.00 49.78 680 ASP A CA 1
ATOM 4938 C C . ASP A 1 680 ? -4.870 -25.809 -57.397 1.00 49.78 680 ASP A C 1
ATOM 4940 O O . ASP A 1 680 ? -5.232 -26.800 -58.041 1.00 49.78 680 ASP A O 1
ATOM 4944 N N . ASP A 1 681 ? -5.040 -25.763 -56.070 1.00 50.88 681 ASP A N 1
ATOM 4945 C CA . ASP A 1 681 ? -5.674 -26.867 -55.336 1.00 50.88 681 ASP A CA 1
ATOM 4946 C C . ASP A 1 681 ? -6.472 -26.368 -54.118 1.00 50.88 681 ASP A C 1
ATOM 4948 O O . ASP A 1 681 ? -5.934 -25.734 -53.216 1.00 50.88 681 ASP A O 1
ATOM 4952 N N . ASP A 1 682 ? -7.762 -26.721 -54.032 1.00 52.03 682 ASP A N 1
ATOM 4953 C CA . ASP A 1 682 ? -8.677 -26.452 -52.897 1.00 52.03 682 ASP A CA 1
ATOM 4954 C C . ASP A 1 682 ? -8.257 -27.202 -51.598 1.00 52.03 682 ASP A C 1
ATOM 4956 O O . ASP A 1 682 ? -9.076 -27.503 -50.716 1.00 52.03 682 ASP A O 1
ATOM 4960 N N . SER A 1 683 ? -6.985 -27.584 -51.469 1.00 52.03 683 SER A N 1
ATOM 4961 C CA . SER A 1 683 ? -6.491 -28.377 -50.357 1.00 52.03 683 SER A CA 1
ATOM 4962 C C . SER A 1 683 ? -6.574 -27.562 -49.057 1.00 52.03 683 SER A C 1
ATOM 4964 O O . SER A 1 683 ? -6.061 -26.452 -48.917 1.00 52.03 683 SER A O 1
ATOM 4966 N N . MET A 1 684 ? -7.292 -28.108 -48.072 1.00 47.31 684 MET A N 1
ATOM 4967 C CA . MET A 1 684 ? -7.649 -27.412 -46.828 1.00 47.31 684 MET A CA 1
ATOM 4968 C C . MET A 1 684 ? -6.451 -26.949 -45.971 1.00 47.31 684 MET A C 1
ATOM 4970 O O . MET A 1 684 ? -6.649 -26.148 -45.053 1.00 47.31 684 MET A O 1
ATOM 4974 N N . ASP A 1 685 ? -5.235 -27.423 -46.255 1.00 53.69 685 ASP A N 1
ATOM 4975 C CA . ASP A 1 685 ? -4.018 -27.062 -45.520 1.00 53.69 685 ASP A CA 1
ATOM 4976 C C . ASP A 1 685 ? -3.493 -25.661 -45.898 1.00 53.69 685 ASP A C 1
ATOM 4978 O O . ASP A 1 685 ? -3.021 -24.933 -45.021 1.00 53.69 685 ASP A O 1
ATOM 4982 N N . GLU A 1 686 ? -3.670 -25.210 -47.145 1.00 55.62 686 GLU A N 1
ATOM 4983 C CA . GLU A 1 686 ? -3.302 -23.848 -47.571 1.00 55.62 686 GLU A CA 1
ATOM 4984 C C . GLU A 1 686 ? -4.225 -22.801 -46.937 1.00 55.62 686 GLU A C 1
ATOM 4986 O O . GLU A 1 686 ? -3.780 -21.814 -46.345 1.00 55.62 686 GLU A O 1
ATOM 4991 N N . VAL A 1 687 ? -5.530 -23.076 -46.926 1.00 54.12 687 VAL A N 1
ATOM 4992 C CA . VAL A 1 687 ? -6.543 -22.230 -46.278 1.00 54.12 687 VAL A CA 1
ATOM 4993 C C . VAL A 1 687 ? -6.291 -22.107 -44.766 1.00 54.12 687 VAL A C 1
ATOM 4995 O O . VAL A 1 687 ? -6.539 -21.048 -44.185 1.00 54.12 687 VAL A O 1
ATOM 4998 N N . ALA A 1 688 ? -5.769 -23.145 -44.104 1.00 57.12 688 ALA A N 1
ATOM 4999 C CA . ALA A 1 688 ? -5.406 -23.094 -42.686 1.00 57.12 688 ALA A CA 1
ATOM 5000 C C . ALA A 1 688 ? -4.143 -22.253 -42.424 1.00 57.12 688 ALA A C 1
ATOM 5002 O O . ALA A 1 688 ? -4.094 -21.530 -41.427 1.00 57.12 688 ALA A O 1
ATOM 5003 N N . LEU A 1 689 ? -3.149 -22.291 -43.318 1.00 60.72 689 LEU A N 1
ATOM 5004 C CA . LEU A 1 689 ? -1.925 -21.489 -43.220 1.00 60.72 689 LEU A CA 1
ATOM 5005 C C . LEU A 1 689 ? -2.218 -19.981 -43.274 1.00 60.72 689 LEU A C 1
ATOM 5007 O O . LEU A 1 689 ? -1.667 -19.207 -42.485 1.00 60.72 689 LEU A O 1
ATOM 5011 N N . PHE A 1 690 ? -3.117 -19.576 -44.174 1.00 59.94 690 PHE A N 1
ATOM 5012 C CA . PHE A 1 690 ? -3.498 -18.175 -44.359 1.00 59.94 690 PHE A CA 1
ATOM 5013 C C . PHE A 1 690 ? -4.507 -17.692 -43.315 1.00 59.94 690 PHE A C 1
ATOM 5015 O O . PHE A 1 690 ? -4.421 -16.547 -42.884 1.00 59.94 690 PHE A O 1
ATOM 5022 N N . ASN A 1 691 ? -5.414 -18.552 -42.838 1.00 57.03 691 ASN A N 1
ATOM 5023 C CA . ASN A 1 691 ? -6.392 -18.168 -41.814 1.00 57.03 691 ASN A CA 1
ATOM 5024 C C . ASN A 1 691 ? -5.822 -18.154 -40.387 1.00 57.03 691 ASN A C 1
ATOM 5026 O O . ASN A 1 691 ? -6.229 -17.309 -39.593 1.00 57.03 691 ASN A O 1
ATOM 5030 N N . ASN A 1 692 ? -4.879 -19.041 -40.043 1.00 55.28 692 ASN A N 1
ATOM 5031 C CA . ASN A 1 692 ? -4.311 -19.100 -38.687 1.00 55.28 692 ASN A CA 1
ATOM 5032 C C . ASN A 1 692 ? -3.311 -17.970 -38.399 1.00 55.28 692 ASN A C 1
ATOM 5034 O O . ASN A 1 692 ? -3.123 -17.615 -37.240 1.00 55.28 692 ASN A O 1
ATOM 5038 N N . ASN A 1 693 ? -2.693 -17.394 -39.436 1.00 51.97 693 ASN A N 1
ATOM 5039 C CA . ASN A 1 693 ? -1.728 -16.296 -39.306 1.00 51.97 693 ASN A CA 1
ATOM 5040 C C . ASN A 1 693 ? -2.334 -14.906 -39.600 1.00 51.97 693 ASN A C 1
ATOM 5042 O O . ASN A 1 693 ? -1.665 -13.891 -39.408 1.00 51.97 693 ASN A O 1
ATOM 5046 N N . ALA A 1 694 ? -3.598 -14.841 -40.036 1.00 49.53 694 ALA A N 1
ATOM 5047 C CA . ALA A 1 694 ? -4.329 -13.605 -40.343 1.00 49.53 694 ALA A CA 1
ATOM 5048 C C . ALA A 1 694 ? -5.134 -13.036 -39.155 1.00 49.53 694 ALA A C 1
ATOM 5050 O O . ALA A 1 694 ? -6.033 -12.221 -39.353 1.00 49.53 694 ALA A O 1
ATOM 5051 N N . THR A 1 695 ? -4.844 -13.462 -37.923 1.00 47.00 695 THR A N 1
ATOM 5052 C CA . THR A 1 695 ? -5.643 -13.124 -36.731 1.00 47.00 695 THR A CA 1
ATOM 5053 C C . THR A 1 695 ? -5.547 -11.666 -36.282 1.00 47.00 695 THR A C 1
ATOM 5055 O O . THR A 1 695 ? -6.359 -11.240 -35.463 1.00 47.00 695 THR A O 1
ATOM 5058 N N . ASP A 1 696 ? -4.606 -10.887 -36.816 1.00 56.12 696 ASP A N 1
ATOM 5059 C CA . ASP A 1 696 ? -4.422 -9.498 -36.402 1.00 56.12 696 ASP A CA 1
ATOM 5060 C C . ASP A 1 696 ? -5.268 -8.575 -37.275 1.00 56.12 696 ASP A C 1
ATOM 5062 O O . ASP A 1 696 ? -4.945 -8.254 -38.423 1.00 56.12 696 ASP A O 1
ATOM 5066 N N . THR A 1 697 ? -6.395 -8.148 -36.716 1.00 54.91 697 THR A N 1
ATOM 5067 C CA . THR A 1 697 ? -7.321 -7.207 -37.345 1.00 54.91 697 THR A CA 1
ATOM 5068 C C . THR A 1 697 ? -6.601 -5.927 -37.797 1.00 54.91 697 THR A C 1
ATOM 5070 O O . THR A 1 697 ? -6.183 -5.098 -36.987 1.00 54.91 697 THR A O 1
ATOM 5073 N N . GLY A 1 698 ? -6.507 -5.734 -39.118 1.00 60.53 698 GLY A N 1
ATOM 5074 C CA . GLY A 1 698 ? -6.058 -4.485 -39.740 1.00 60.53 698 GLY A CA 1
ATOM 5075 C C . GLY A 1 698 ? -4.562 -4.388 -40.070 1.00 60.53 698 GLY A C 1
ATOM 5076 O O . GLY A 1 698 ? -4.045 -3.269 -40.090 1.00 60.53 698 GLY A O 1
ATOM 5077 N N . ALA A 1 699 ? -3.878 -5.508 -40.321 1.00 70.00 699 ALA A N 1
ATOM 5078 C CA . ALA A 1 699 ? -2.586 -5.541 -41.014 1.00 70.00 699 ALA A CA 1
ATOM 5079 C C . ALA A 1 699 ? -2.707 -6.254 -42.375 1.00 70.00 699 ALA A C 1
ATOM 5081 O O . ALA A 1 699 ? -3.512 -7.170 -42.539 1.00 70.00 699 ALA A O 1
ATOM 5082 N N . MET A 1 700 ? -1.916 -5.822 -43.356 1.00 74.38 700 MET A N 1
ATOM 5083 C CA . MET A 1 700 ? -1.794 -6.449 -44.672 1.00 74.38 700 MET A CA 1
ATOM 5084 C C . MET A 1 700 ? -0.734 -7.550 -44.620 1.00 74.38 700 MET A C 1
ATOM 5086 O O . MET A 1 700 ? 0.385 -7.308 -44.179 1.00 74.38 700 MET A O 1
ATOM 5090 N N . ASN A 1 701 ? -1.067 -8.759 -45.061 1.00 75.62 701 ASN A N 1
ATOM 5091 C CA . ASN A 1 701 ? -0.134 -9.882 -45.028 1.00 75.62 701 ASN A CA 1
ATOM 5092 C C . ASN A 1 701 ? 0.605 -10.008 -46.367 1.00 75.62 701 ASN A C 1
ATOM 5094 O O . ASN A 1 701 ? -0.035 -10.047 -47.413 1.00 75.62 701 ASN A O 1
ATOM 5098 N N . PHE A 1 702 ? 1.927 -10.123 -46.315 1.00 80.38 702 PHE A N 1
ATOM 5099 C CA . PHE A 1 702 ? 2.838 -10.305 -47.441 1.00 80.38 702 PHE A CA 1
ATOM 5100 C C . PHE A 1 702 ? 3.502 -11.671 -47.313 1.00 80.38 702 PHE A C 1
ATOM 5102 O O . PHE A 1 702 ? 4.137 -11.952 -46.297 1.00 80.38 702 PHE A O 1
ATOM 5109 N N . PHE A 1 703 ? 3.392 -12.511 -48.330 1.00 81.38 703 PHE A N 1
ATOM 5110 C CA . PHE A 1 703 ? 4.038 -13.811 -48.379 1.00 81.38 703 PHE A CA 1
ATOM 5111 C C . PHE A 1 703 ? 5.052 -13.842 -49.519 1.00 81.38 703 PHE A C 1
ATOM 5113 O O . PHE A 1 703 ? 4.711 -13.615 -50.675 1.00 81.38 703 PHE A O 1
ATOM 5120 N N . PHE A 1 704 ? 6.300 -14.135 -49.173 1.00 82.69 704 PHE A N 1
ATOM 5121 C CA . PHE A 1 704 ? 7.435 -14.209 -50.084 1.00 82.69 704 PHE A CA 1
ATOM 5122 C C . PHE A 1 704 ? 7.762 -15.683 -50.336 1.00 82.69 704 PHE A C 1
ATOM 5124 O O . PHE A 1 704 ? 8.308 -16.347 -49.450 1.00 82.69 704 PHE A O 1
ATOM 5131 N N . PHE A 1 705 ? 7.375 -16.192 -51.502 1.00 75.88 705 PHE A N 1
ATOM 5132 C CA . PHE A 1 705 ? 7.538 -17.584 -51.925 1.00 75.88 705 PHE A CA 1
ATOM 5133 C C . PHE A 1 705 ? 8.862 -17.806 -52.663 1.00 75.88 705 PHE A C 1
ATOM 5135 O O . PHE A 1 705 ? 9.468 -16.869 -53.179 1.00 75.88 705 PHE A O 1
ATOM 5142 N N . ARG A 1 706 ? 9.336 -19.059 -52.652 1.00 65.44 706 ARG A N 1
ATOM 5143 C CA . ARG A 1 706 ? 10.692 -19.423 -53.094 1.00 65.44 706 ARG A CA 1
ATOM 5144 C C . ARG A 1 706 ? 10.835 -19.517 -54.617 1.00 65.44 706 ARG A C 1
ATOM 5146 O O . ARG A 1 706 ? 11.909 -19.213 -55.131 1.00 65.44 706 ARG A O 1
ATOM 5153 N N . ASP A 1 707 ? 9.799 -20.005 -55.287 1.00 62.81 707 ASP A N 1
ATOM 5154 C CA . ASP A 1 707 ? 9.729 -20.273 -56.727 1.00 62.81 707 ASP A CA 1
ATOM 5155 C C . ASP A 1 707 ? 8.267 -20.592 -57.050 1.00 62.81 707 ASP A C 1
ATOM 5157 O O . ASP A 1 707 ? 7.644 -21.314 -56.281 1.00 62.81 707 ASP A O 1
ATOM 5161 N N . VAL A 1 708 ? 7.687 -20.064 -58.120 1.00 58.41 708 VAL A N 1
ATOM 5162 C CA . VAL A 1 708 ? 6.338 -20.479 -58.526 1.00 58.41 708 VAL A CA 1
ATOM 5163 C C . VAL A 1 708 ? 6.255 -20.497 -60.042 1.00 58.41 708 VAL A C 1
ATOM 5165 O O . VAL A 1 708 ? 6.601 -19.528 -60.721 1.00 58.41 708 VAL A O 1
ATOM 5168 N N . GLU A 1 709 ? 5.779 -21.609 -60.598 1.00 55.38 709 GLU A N 1
ATOM 5169 C CA . GLU A 1 709 ? 5.549 -21.718 -62.035 1.00 55.38 709 GLU A CA 1
ATOM 5170 C C . GLU A 1 709 ? 4.358 -20.821 -62.427 1.00 55.38 709 GLU A C 1
ATOM 5172 O O . GLU A 1 709 ? 3.217 -21.116 -62.094 1.00 55.38 709 GLU A O 1
ATOM 5177 N N . GLY A 1 710 ? 4.606 -19.713 -63.141 1.00 53.91 710 GLY A N 1
ATOM 5178 C CA . GLY A 1 710 ? 3.561 -19.011 -63.908 1.00 53.91 710 GLY A CA 1
ATOM 5179 C C . GLY A 1 710 ? 3.428 -17.496 -63.718 1.00 53.91 710 GLY A C 1
ATOM 5180 O O . GLY A 1 710 ? 2.974 -16.829 -64.648 1.00 53.91 710 GLY A O 1
ATOM 5181 N N . SER A 1 711 ? 3.854 -16.917 -62.592 1.00 55.19 711 SER A N 1
ATOM 5182 C CA . SER A 1 711 ? 3.810 -15.460 -62.358 1.00 55.19 711 SER A CA 1
ATOM 5183 C C . SER A 1 711 ? 4.806 -15.023 -61.276 1.00 55.19 711 SER A C 1
ATOM 5185 O O . SER A 1 711 ? 5.377 -15.858 -60.583 1.00 55.19 711 SER A O 1
ATOM 5187 N N . THR A 1 712 ? 5.058 -13.716 -61.161 1.00 55.06 712 THR A N 1
ATOM 5188 C CA . THR A 1 712 ? 5.973 -13.113 -60.168 1.00 55.06 712 THR A CA 1
ATOM 5189 C C . THR A 1 712 ? 5.253 -12.590 -58.927 1.00 55.06 712 THR A C 1
ATOM 5191 O O . THR A 1 712 ? 5.864 -12.418 -57.872 1.00 55.06 712 THR A O 1
ATOM 5194 N N . ALA A 1 713 ? 3.947 -12.344 -59.025 1.00 58.69 713 ALA A N 1
ATOM 5195 C CA . ALA A 1 713 ? 3.126 -11.924 -57.905 1.00 58.69 713 ALA A CA 1
ATOM 5196 C C . ALA A 1 713 ? 1.627 -12.136 -58.162 1.00 58.69 713 ALA A C 1
ATOM 5198 O O . ALA A 1 713 ? 1.184 -12.253 -59.309 1.00 58.69 713 ALA A O 1
ATOM 5199 N N . PHE A 1 714 ? 0.855 -12.210 -57.076 1.00 59.44 714 PHE A N 1
ATOM 5200 C CA . PHE A 1 714 ? -0.595 -12.380 -57.116 1.00 59.44 714 PHE A CA 1
ATOM 5201 C C . PHE A 1 714 ? -1.269 -11.770 -55.879 1.00 59.44 714 PHE A C 1
ATOM 5203 O O . PHE A 1 714 ? -0.843 -11.991 -54.742 1.00 59.44 714 PHE A O 1
ATOM 5210 N N . ALA A 1 715 ? -2.371 -11.046 -56.081 1.00 53.56 715 ALA A N 1
ATOM 5211 C CA . ALA A 1 715 ? -3.213 -10.531 -55.004 1.00 53.56 715 ALA A CA 1
ATOM 5212 C C . ALA A 1 715 ? -4.477 -11.395 -54.852 1.00 53.56 715 ALA A C 1
ATOM 5214 O O . ALA A 1 715 ? -5.390 -11.348 -55.680 1.00 53.56 715 ALA A O 1
ATOM 5215 N N . TRP A 1 716 ? -4.580 -12.169 -53.767 1.00 49.69 716 TRP A N 1
ATOM 5216 C CA . TRP A 1 716 ? -5.698 -13.102 -53.589 1.00 49.69 716 TRP A CA 1
ATOM 5217 C C . TRP A 1 716 ? -6.941 -12.414 -53.016 1.00 49.69 716 TRP A C 1
ATOM 5219 O O . TRP A 1 716 ? -7.096 -12.305 -51.805 1.00 49.69 716 TRP A O 1
ATOM 5229 N N . GLY A 1 717 ? -7.859 -11.942 -53.865 1.00 49.22 717 GLY A N 1
ATOM 5230 C CA . GLY A 1 717 ? -9.255 -11.651 -53.481 1.00 49.22 717 GLY A CA 1
ATOM 5231 C C . GLY A 1 717 ? -9.467 -10.723 -52.267 1.00 49.22 717 GLY A C 1
ATOM 5232 O O . GLY A 1 717 ? -10.403 -10.935 -51.489 1.00 49.22 717 GLY A O 1
ATOM 5233 N N . GLY A 1 718 ? -8.611 -9.710 -52.086 1.00 48.44 718 GLY A N 1
ATOM 5234 C CA . GLY A 1 718 ? -8.629 -8.806 -50.922 1.00 48.44 718 GLY A CA 1
ATOM 5235 C C . GLY A 1 718 ? -8.010 -9.390 -49.646 1.00 48.44 718 GLY A C 1
ATOM 5236 O O . GLY A 1 718 ? -8.254 -8.870 -48.559 1.00 48.44 718 GLY A O 1
ATOM 5237 N N . GLY A 1 719 ? -7.264 -10.482 -49.784 1.00 51.28 719 GLY A N 1
ATOM 5238 C CA . GLY A 1 719 ? -6.483 -11.159 -48.762 1.00 51.28 719 GLY A CA 1
ATOM 5239 C C . GLY A 1 719 ? -4.976 -10.929 -48.951 1.00 51.28 719 GLY A C 1
ATOM 5240 O O . GLY A 1 719 ? -4.577 -9.843 -49.373 1.00 51.28 719 GLY A O 1
ATOM 5241 N N . PRO A 1 720 ? -4.132 -11.902 -48.574 1.00 56.81 720 PRO A N 1
ATOM 5242 C CA . PRO A 1 720 ? -2.685 -11.735 -48.581 1.00 56.81 720 PRO A CA 1
ATOM 5243 C C . PRO A 1 720 ? -2.102 -11.464 -49.970 1.00 56.81 720 PRO A C 1
ATOM 5245 O O . PRO A 1 720 ? -2.630 -11.922 -50.985 1.00 56.81 720 PRO A O 1
ATOM 5248 N N . LEU A 1 721 ? -0.999 -10.719 -49.980 1.00 66.62 721 LEU A N 1
ATOM 5249 C CA . LEU A 1 721 ? -0.202 -10.448 -51.161 1.00 66.62 721 LEU A CA 1
ATOM 5250 C C . LEU A 1 721 ? 0.915 -11.477 -51.280 1.00 66.62 721 LEU A C 1
ATOM 5252 O O . LEU A 1 721 ? 1.639 -11.723 -50.316 1.00 66.62 721 LEU A O 1
ATOM 5256 N N . PHE A 1 722 ? 1.066 -12.043 -52.467 1.00 70.38 722 PHE A N 1
ATOM 5257 C CA . PHE A 1 722 ? 2.028 -13.091 -52.753 1.00 70.38 722 PHE A CA 1
ATOM 5258 C C . PHE A 1 722 ? 3.081 -12.588 -53.728 1.00 70.38 722 PHE A C 1
ATOM 5260 O O . PHE A 1 722 ? 2.743 -12.014 -54.759 1.00 70.38 722 PHE A O 1
ATOM 5267 N N . ILE A 1 723 ? 4.349 -12.802 -53.394 1.00 73.44 723 ILE A N 1
ATOM 5268 C CA . ILE A 1 723 ? 5.500 -12.307 -54.149 1.00 73.44 723 ILE A CA 1
ATOM 5269 C C . ILE A 1 723 ? 6.481 -13.458 -54.306 1.00 73.44 723 ILE A C 1
ATOM 5271 O O . ILE A 1 723 ? 6.815 -14.115 -53.319 1.00 73.44 723 ILE A O 1
ATOM 5275 N N . ALA A 1 724 ? 6.960 -13.692 -55.519 1.00 69.94 724 ALA A N 1
ATOM 5276 C CA . ALA A 1 724 ? 7.919 -14.742 -55.799 1.00 69.94 724 ALA A CA 1
ATOM 5277 C C . ALA A 1 724 ? 8.878 -14.359 -56.925 1.00 69.94 724 ALA A C 1
ATOM 5279 O O . ALA A 1 724 ? 8.633 -13.435 -57.701 1.00 69.94 724 ALA A O 1
ATOM 5280 N N . ASP A 1 725 ? 9.989 -15.081 -57.003 1.00 65.62 725 ASP A N 1
ATOM 5281 C CA . ASP A 1 725 ? 10.949 -14.924 -58.086 1.00 65.62 725 ASP A CA 1
ATOM 5282 C C . ASP A 1 725 ? 10.613 -15.835 -59.273 1.00 65.62 725 ASP A C 1
ATOM 5284 O O . ASP A 1 725 ? 9.925 -16.846 -59.130 1.00 65.62 725 ASP A O 1
ATOM 5288 N N . GLU A 1 726 ? 11.096 -15.460 -60.459 1.00 59.12 726 GLU A N 1
ATOM 5289 C CA . GLU A 1 726 ? 10.822 -16.204 -61.686 1.00 59.12 726 GLU A CA 1
ATOM 5290 C C . GLU A 1 726 ? 11.609 -17.524 -61.779 1.00 59.12 726 GLU A C 1
ATOM 5292 O O . GLU A 1 726 ? 12.768 -17.590 -61.350 1.00 59.12 726 GLU A O 1
ATOM 5297 N N . PRO A 1 727 ? 11.083 -18.519 -62.525 1.00 54.44 727 PRO A N 1
ATOM 5298 C CA . PRO A 1 727 ? 11.826 -19.730 -62.883 1.00 54.44 727 PRO A CA 1
ATOM 5299 C C . PRO A 1 727 ? 13.133 -19.449 -63.656 1.00 54.44 727 PRO A C 1
ATOM 5301 O O . PRO A 1 727 ? 14.016 -20.306 -63.738 1.00 54.44 727 PRO A O 1
ATOM 5304 N N . SER A 1 728 ? 13.266 -18.256 -64.259 1.00 57.50 728 SER A N 1
ATOM 5305 C CA . SER A 1 728 ? 14.420 -17.813 -65.060 1.00 57.50 728 SER A CA 1
ATOM 5306 C C . SER A 1 728 ? 15.670 -17.471 -64.239 1.00 57.50 728 SER A C 1
ATOM 5308 O O . SER A 1 728 ? 16.760 -17.394 -64.816 1.00 57.50 728 SER A O 1
ATOM 5310 N N . GLY A 1 729 ? 15.538 -17.238 -62.927 1.00 60.84 729 GLY A N 1
ATOM 5311 C CA . GLY A 1 729 ? 16.635 -16.838 -62.042 1.00 60.84 729 GLY A CA 1
ATOM 5312 C C . GLY A 1 729 ? 16.226 -15.842 -60.949 1.00 60.84 729 GLY A C 1
ATOM 5313 O O . GLY A 1 729 ? 15.136 -15.285 -60.967 1.00 60.84 729 GLY A O 1
ATOM 5314 N N . GLU A 1 730 ? 17.131 -15.609 -59.992 1.00 64.38 730 GLU A N 1
ATOM 5315 C CA . GLU A 1 730 ? 16.931 -14.664 -58.882 1.00 64.38 730 GLU A CA 1
ATOM 5316 C C . GLU A 1 730 ? 16.736 -13.227 -59.390 1.00 64.38 730 GLU A C 1
ATOM 5318 O O . GLU A 1 730 ? 17.591 -12.719 -60.122 1.00 64.38 730 GLU A O 1
ATOM 5323 N N . LEU A 1 731 ? 15.646 -12.558 -58.980 1.00 64.81 731 LEU A N 1
ATOM 5324 C CA . LEU A 1 731 ? 15.430 -11.151 -59.324 1.00 64.81 731 LEU A CA 1
ATOM 5325 C C . LEU A 1 731 ? 16.584 -10.303 -58.768 1.00 64.81 731 LEU A C 1
ATOM 5327 O O . LEU A 1 731 ? 17.076 -10.527 -57.655 1.00 64.81 731 LEU A O 1
ATOM 5331 N N . GLY A 1 732 ? 17.021 -9.281 -59.502 1.00 67.06 732 GLY A N 1
ATOM 5332 C CA . GLY A 1 732 ? 17.874 -8.261 -58.900 1.00 67.06 732 GLY A CA 1
ATOM 5333 C C . GLY A 1 732 ? 17.134 -7.574 -57.746 1.00 67.06 732 GLY A C 1
ATOM 5334 O O . GLY A 1 732 ? 15.908 -7.497 -57.750 1.00 67.06 732 GLY A O 1
ATOM 5335 N N . LEU A 1 733 ? 17.859 -7.025 -56.763 1.00 64.56 733 LEU A N 1
ATOM 5336 C CA . LEU A 1 733 ? 17.242 -6.264 -55.662 1.00 64.56 733 LEU A CA 1
ATOM 5337 C C . LEU A 1 733 ? 16.308 -5.150 -56.179 1.00 64.56 733 LEU A C 1
ATOM 5339 O O . LEU A 1 733 ? 15.266 -4.894 -55.588 1.00 64.56 733 LEU A O 1
ATOM 5343 N N . VAL A 1 734 ? 16.669 -4.517 -57.299 1.00 62.22 734 VAL A N 1
ATOM 5344 C CA . VAL A 1 734 ? 15.872 -3.463 -57.945 1.00 62.22 734 VAL A CA 1
ATOM 5345 C C . VAL A 1 734 ? 14.566 -4.015 -58.522 1.00 62.22 734 VAL A C 1
ATOM 5347 O O . VAL A 1 734 ? 13.507 -3.462 -58.238 1.00 62.22 734 VAL A O 1
ATOM 5350 N N . ASP A 1 735 ? 14.631 -5.116 -59.274 1.00 67.12 735 ASP A N 1
ATOM 5351 C CA . ASP A 1 735 ? 13.458 -5.742 -59.900 1.00 67.12 735 ASP A CA 1
ATOM 5352 C C . ASP A 1 735 ? 12.491 -6.277 -58.833 1.00 67.12 735 ASP A C 1
ATOM 5354 O O . ASP A 1 735 ? 11.283 -6.072 -58.907 1.00 67.12 735 ASP A O 1
ATOM 5358 N N . PHE A 1 736 ? 13.034 -6.876 -57.771 1.00 68.38 736 PHE A N 1
ATOM 5359 C CA . PHE A 1 736 ? 12.261 -7.346 -56.624 1.00 68.38 736 PHE A CA 1
ATOM 5360 C C . PHE A 1 736 ? 11.482 -6.212 -55.942 1.00 68.38 736 PHE A C 1
ATOM 5362 O O . PHE A 1 736 ? 10.289 -6.339 -55.676 1.00 68.38 736 PHE A O 1
ATOM 5369 N N . ILE A 1 737 ? 12.129 -5.069 -55.704 1.00 66.12 737 ILE A N 1
ATOM 5370 C CA . ILE A 1 737 ? 11.474 -3.892 -55.119 1.00 66.12 737 ILE A CA 1
ATOM 5371 C C . ILE A 1 737 ? 10.371 -3.348 -56.040 1.00 66.12 737 ILE A C 1
ATOM 5373 O O . ILE A 1 737 ? 9.324 -2.923 -55.551 1.00 66.12 737 ILE A O 1
ATOM 5377 N N . GLN A 1 738 ? 10.580 -3.364 -57.359 1.00 66.56 738 GLN A N 1
ATOM 5378 C CA . GLN A 1 738 ? 9.572 -2.932 -58.329 1.00 66.56 738 GLN A CA 1
ATOM 5379 C C . GLN A 1 738 ? 8.338 -3.836 -58.315 1.00 66.56 738 GLN A C 1
ATOM 5381 O O . GLN A 1 738 ? 7.224 -3.315 -58.306 1.00 66.56 738 GLN A O 1
ATOM 5386 N N . VAL A 1 739 ? 8.525 -5.157 -58.247 1.00 69.12 739 VAL A N 1
ATOM 5387 C CA . VAL A 1 739 ? 7.425 -6.127 -58.121 1.00 69.12 739 VAL A CA 1
ATOM 5388 C C . VAL A 1 739 ? 6.651 -5.882 -56.827 1.00 69.12 739 VAL A C 1
ATOM 5390 O O . VAL A 1 739 ? 5.436 -5.716 -56.859 1.00 69.12 739 VAL A O 1
ATOM 5393 N N . VAL A 1 740 ? 7.342 -5.740 -55.693 1.00 69.12 740 VAL A N 1
ATOM 5394 C CA . VAL A 1 740 ? 6.699 -5.429 -54.404 1.00 69.12 740 VAL A CA 1
ATOM 5395 C C . VAL A 1 740 ? 5.876 -4.136 -54.499 1.00 69.12 740 VAL A C 1
ATOM 5397 O O . VAL A 1 740 ? 4.721 -4.100 -54.075 1.00 69.12 740 VAL A O 1
ATOM 5400 N N . ALA A 1 741 ? 6.440 -3.071 -55.076 1.00 67.19 741 ALA A N 1
ATOM 5401 C CA . ALA A 1 741 ? 5.756 -1.789 -55.236 1.00 67.19 741 ALA A CA 1
ATOM 5402 C C . ALA A 1 741 ? 4.543 -1.874 -56.175 1.00 67.19 741 ALA A C 1
ATOM 5404 O O . ALA A 1 741 ? 3.503 -1.297 -55.870 1.00 67.19 741 ALA A O 1
ATOM 5405 N N . HIS A 1 742 ? 4.644 -2.597 -57.288 1.00 68.62 742 HIS A N 1
ATOM 5406 C CA . HIS A 1 742 ? 3.528 -2.829 -58.206 1.00 68.62 742 HIS A CA 1
ATOM 5407 C C . HIS A 1 742 ? 2.327 -3.447 -57.474 1.00 68.62 742 HIS A C 1
ATOM 5409 O O . HIS A 1 742 ? 1.198 -2.966 -57.566 1.00 68.62 742 HIS A O 1
ATOM 5415 N N . GLU A 1 743 ? 2.598 -4.442 -56.642 1.00 68.06 743 GLU A N 1
ATOM 5416 C CA . GLU A 1 743 ? 1.580 -5.196 -55.924 1.00 68.06 743 GLU A CA 1
ATOM 5417 C C . GLU A 1 743 ? 0.929 -4.444 -54.759 1.00 68.06 743 GLU A C 1
ATOM 5419 O O . GLU A 1 743 ? -0.279 -4.537 -54.525 1.00 68.06 743 GLU A O 1
ATOM 5424 N N . ILE A 1 744 ? 1.693 -3.603 -54.063 1.00 67.00 744 ILE A N 1
ATOM 5425 C CA . ILE A 1 744 ? 1.119 -2.642 -53.111 1.00 67.00 744 ILE A CA 1
ATOM 5426 C C . ILE A 1 744 ? 0.176 -1.665 -53.848 1.00 67.00 744 ILE A C 1
ATOM 5428 O O . ILE A 1 744 ? -0.845 -1.252 -53.294 1.00 67.00 744 ILE A O 1
ATOM 5432 N N . GLY A 1 745 ? 0.470 -1.341 -55.115 1.00 65.12 745 GLY A N 1
ATOM 5433 C CA . GLY A 1 745 ? -0.412 -0.602 -56.029 1.00 65.12 745 GLY A CA 1
ATOM 5434 C C . GLY A 1 745 ? -1.779 -1.241 -56.194 1.00 65.12 745 GLY A C 1
ATOM 5435 O O . GLY A 1 745 ? -2.791 -0.561 -55.990 1.00 65.12 745 GLY A O 1
ATOM 5436 N N . HIS A 1 746 ? -1.816 -2.544 -56.471 1.00 63.69 746 HIS A N 1
ATOM 5437 C CA . HIS A 1 746 ? -3.063 -3.311 -56.520 1.00 63.69 746 HIS A CA 1
ATOM 5438 C C . HIS A 1 746 ? -3.805 -3.247 -55.190 1.00 63.69 746 HIS A C 1
ATOM 5440 O O . HIS A 1 746 ? -4.983 -2.891 -55.156 1.00 63.69 746 HIS A O 1
ATOM 5446 N N . ALA A 1 747 ? -3.113 -3.498 -54.077 1.00 63.72 747 ALA A N 1
ATOM 5447 C CA . ALA A 1 747 ? -3.728 -3.521 -52.752 1.00 63.72 747 ALA A CA 1
ATOM 5448 C C . ALA A 1 747 ? -4.325 -2.164 -52.322 1.00 63.72 747 ALA A C 1
ATOM 5450 O O . ALA A 1 747 ? -5.300 -2.122 -51.570 1.00 63.72 747 ALA A O 1
ATOM 5451 N N . LEU A 1 748 ? -3.775 -1.050 -52.816 1.00 64.25 748 LEU A N 1
ATOM 5452 C CA . LEU A 1 748 ? -4.267 0.306 -52.551 1.00 64.25 748 LEU A CA 1
ATOM 5453 C C . LEU A 1 748 ? -5.262 0.828 -53.604 1.00 64.25 748 LEU A C 1
ATOM 5455 O O . LEU A 1 748 ? -5.717 1.973 -53.495 1.00 64.25 748 LEU A O 1
ATOM 5459 N N . CYS A 1 749 ? -5.651 -0.008 -54.573 1.00 65.81 749 CYS A N 1
ATOM 5460 C CA . CYS A 1 749 ? -6.507 0.342 -55.709 1.00 65.81 749 CYS A CA 1
ATOM 5461 C C . CYS A 1 749 ? -5.978 1.528 -56.527 1.00 65.81 749 CYS A C 1
ATOM 5463 O O . CYS A 1 749 ? -6.730 2.446 -56.872 1.00 65.81 749 CYS A O 1
ATOM 5465 N N . LEU A 1 750 ? -4.679 1.530 -56.827 1.00 57.00 750 LEU A N 1
ATOM 5466 C CA . LEU A 1 750 ? -4.102 2.511 -57.736 1.00 57.00 750 LEU A CA 1
ATOM 5467 C C . LEU A 1 750 ? -4.377 2.144 -59.205 1.00 57.00 750 LEU A C 1
ATOM 5469 O O . LEU A 1 750 ? -4.095 1.012 -59.604 1.00 57.00 750 LEU A O 1
ATOM 5473 N N . PRO A 1 751 ? -4.865 3.090 -60.030 1.00 52.06 751 PRO A N 1
ATOM 5474 C CA . PRO A 1 751 ? -4.912 2.900 -61.475 1.00 52.06 751 PRO A CA 1
ATOM 5475 C C . PRO A 1 751 ? -3.486 2.753 -62.014 1.00 52.06 751 PRO A C 1
ATOM 5477 O O . PRO A 1 751 ? -2.611 3.533 -61.651 1.00 52.06 751 PRO A O 1
ATOM 5480 N N . HIS A 1 752 ? -3.245 1.781 -62.887 1.00 44.59 752 HIS A N 1
ATOM 5481 C CA . HIS A 1 752 ? -2.019 1.708 -63.679 1.00 44.59 752 HIS A CA 1
ATOM 5482 C C . HIS A 1 752 ? -2.284 0.909 -64.958 1.00 44.59 752 HIS A C 1
ATOM 5484 O O . HIS A 1 752 ? -3.049 -0.050 -64.937 1.00 44.59 752 HIS A O 1
ATOM 5490 N N . SER A 1 753 ? -1.668 1.306 -66.078 1.00 42.34 753 SER A N 1
ATOM 5491 C CA . SER A 1 753 ? -1.777 0.561 -67.338 1.00 42.34 753 SER A CA 1
ATOM 5492 C C . SER A 1 753 ? -0.591 -0.386 -67.505 1.00 42.34 753 SER A C 1
ATOM 5494 O O . SER A 1 753 ? 0.556 0.064 -67.568 1.00 42.34 753 SER A O 1
ATOM 5496 N N . CYS A 1 754 ? -0.849 -1.684 -67.636 1.00 42.06 754 CYS A N 1
ATOM 5497 C CA . CYS A 1 754 ? 0.171 -2.660 -68.011 1.00 42.06 754 CYS A CA 1
ATOM 5498 C C . CYS A 1 754 ? 0.404 -2.611 -69.531 1.00 42.06 754 CYS A C 1
ATOM 5500 O O . CYS A 1 754 ? -0.509 -2.873 -70.309 1.00 42.06 754 CYS A O 1
ATOM 5502 N N . TYR A 1 755 ? 1.621 -2.271 -69.961 1.00 37.25 755 TYR A N 1
ATOM 5503 C CA . TYR A 1 755 ? 1.997 -2.181 -71.378 1.00 37.25 755 TYR A CA 1
ATOM 5504 C C . TYR A 1 755 ? 2.413 -3.570 -71.913 1.00 37.25 755 TYR A C 1
ATOM 5506 O O . TYR A 1 755 ? 3.303 -4.201 -71.340 1.00 37.25 755 TYR A O 1
ATOM 5514 N N . LYS A 1 756 ? 1.796 -4.066 -72.998 1.00 34.25 756 LYS A N 1
ATOM 5515 C CA . LYS A 1 756 ? 2.217 -5.277 -73.739 1.00 34.25 756 LYS A CA 1
ATOM 5516 C C . LYS A 1 756 ? 2.768 -4.862 -75.109 1.00 34.25 756 LYS A C 1
ATOM 5518 O O . LYS A 1 756 ? 2.053 -4.226 -75.855 1.00 34.25 756 LYS A O 1
ATOM 5523 N N . GLU A 1 757 ? 3.963 -5.303 -75.516 1.00 42.16 757 GLU A N 1
ATOM 5524 C CA . GLU A 1 757 ? 4.393 -5.268 -76.936 1.00 42.16 757 GLU A CA 1
ATOM 5525 C C . GLU A 1 757 ? 4.871 -6.669 -77.383 1.00 42.16 757 GLU A C 1
ATOM 5527 O O . GLU A 1 757 ? 6.030 -7.032 -77.216 1.00 42.16 757 GLU A O 1
ATOM 5532 N N . GLY A 1 758 ? 3.975 -7.592 -77.759 1.00 39.94 758 GLY A N 1
ATOM 5533 C CA . GLY A 1 758 ? 3.646 -7.912 -79.164 1.00 39.94 758 GLY A CA 1
ATOM 5534 C C . GLY A 1 758 ? 2.506 -7.110 -79.804 1.00 39.94 758 GLY A C 1
ATOM 5535 O O . GLY A 1 758 ? 1.994 -7.478 -80.859 1.00 39.94 758 GLY A O 1
ATOM 5536 N N . GLU A 1 759 ? 2.114 -6.021 -79.168 1.00 46.88 759 GLU A N 1
ATOM 5537 C CA . GLU A 1 759 ? 1.341 -4.920 -79.726 1.00 46.88 759 GLU A CA 1
ATOM 5538 C C . GLU A 1 759 ? 2.282 -3.891 -80.386 1.00 46.88 759 GLU A C 1
ATOM 5540 O O . GLU A 1 759 ? 3.351 -3.587 -79.873 1.00 46.88 759 GLU A O 1
ATOM 5545 N N . GLY A 1 760 ? 1.901 -3.374 -81.555 1.00 34.50 760 GLY A N 1
ATOM 5546 C CA . GLY A 1 760 ? 2.503 -2.186 -82.173 1.00 34.50 760 GLY A CA 1
ATOM 5547 C C . GLY A 1 760 ? 2.306 -2.145 -83.693 1.00 34.50 760 GLY A C 1
ATOM 5548 O O . GLY A 1 760 ? 2.417 -3.179 -84.347 1.00 34.50 760 GLY A O 1
ATOM 5549 N N . VAL A 1 761 ? 2.031 -1.035 -84.399 1.00 41.12 761 VAL A N 1
ATOM 5550 C CA . VAL A 1 761 ? 1.527 0.358 -84.177 1.00 41.12 761 VAL A CA 1
ATOM 5551 C C . VAL A 1 761 ? 1.081 0.864 -85.603 1.00 41.12 761 VAL A C 1
ATOM 5553 O O . VAL A 1 761 ? 1.468 0.173 -86.559 1.00 41.12 761 VAL A O 1
ATOM 5556 N N . PRO A 1 762 ? 0.330 1.983 -85.875 1.00 44.31 762 PRO A N 1
ATOM 5557 C CA . PRO A 1 762 ? 0.594 3.367 -85.401 1.00 44.31 762 PRO A CA 1
ATOM 5558 C C . PRO A 1 762 ? -0.630 4.307 -85.116 1.00 44.31 762 PRO A C 1
ATOM 5560 O O . PRO A 1 762 ? -1.493 4.467 -85.972 1.00 44.31 762 PRO A O 1
ATOM 5563 N N . ASP A 1 763 ? -0.578 5.035 -83.980 1.00 36.00 763 ASP A N 1
ATOM 5564 C CA . ASP A 1 763 ? -1.024 6.444 -83.724 1.00 36.00 763 ASP A CA 1
ATOM 5565 C C . ASP A 1 763 ? -2.508 6.911 -83.879 1.00 36.00 763 ASP A C 1
ATOM 5567 O O . ASP A 1 763 ? -3.230 6.423 -84.746 1.00 36.00 763 ASP A O 1
ATOM 5571 N N . PRO A 1 764 ? -2.966 8.014 -83.216 1.00 39.88 764 PRO A N 1
ATOM 5572 C CA . PRO A 1 764 ? -2.649 8.579 -81.896 1.00 39.88 764 PRO A CA 1
ATOM 5573 C C . PRO A 1 764 ? -3.947 8.940 -81.124 1.00 39.88 764 PRO A C 1
ATOM 5575 O O . PRO A 1 764 ? 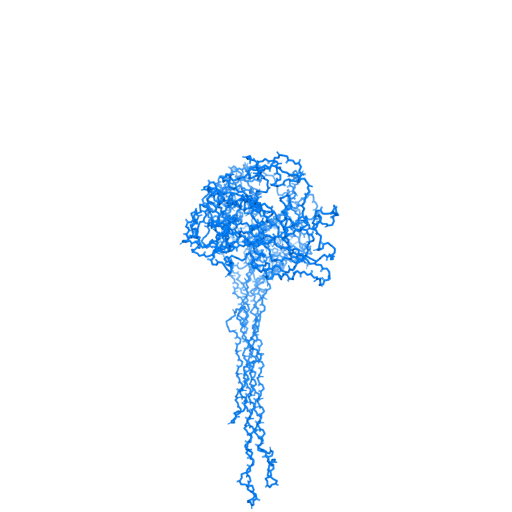-4.314 10.108 -81.031 1.00 39.88 764 PRO A O 1
ATOM 5578 N N . VAL A 1 765 ? -4.699 7.980 -80.591 1.00 34.50 765 VAL A N 1
ATOM 5579 C CA . VAL A 1 765 ? -5.811 8.242 -79.648 1.00 34.50 765 VAL A CA 1
ATOM 5580 C C . VAL A 1 765 ? -5.934 6.960 -78.835 1.00 34.50 765 VAL A C 1
ATOM 5582 O O . VAL A 1 765 ? -6.230 5.942 -79.443 1.00 34.50 765 VAL A O 1
ATOM 5585 N N . HIS A 1 766 ? -5.529 6.979 -77.560 1.00 31.33 766 HIS A N 1
ATOM 5586 C CA . HIS A 1 766 ? -4.873 5.872 -76.831 1.00 31.33 766 HIS A CA 1
ATOM 5587 C C . HIS A 1 766 ? -5.714 4.561 -76.709 1.00 31.33 766 HIS A C 1
ATOM 5589 O O . HIS A 1 766 ? -6.242 4.253 -75.655 1.00 31.33 766 HIS A O 1
ATOM 5595 N N . PHE A 1 767 ? -5.815 3.867 -77.857 1.00 25.75 767 PHE A N 1
ATOM 5596 C CA . PHE A 1 767 ? -6.275 2.533 -78.305 1.00 25.75 767 PHE A CA 1
ATOM 5597 C C . PHE A 1 767 ? -7.571 1.866 -77.775 1.00 25.75 767 PHE A C 1
ATOM 5599 O O . PHE A 1 767 ? -7.628 1.489 -76.613 1.00 25.75 767 PHE A O 1
ATOM 5606 N N . PRO A 1 768 ? -8.523 1.519 -78.687 1.00 40.97 768 PRO A N 1
ATOM 5607 C CA . PRO A 1 768 ? -9.615 0.569 -78.429 1.00 40.97 768 PRO A CA 1
ATOM 5608 C C . PRO A 1 768 ? -9.611 -0.684 -79.352 1.00 40.97 768 PRO A C 1
ATOM 5610 O O . PRO A 1 768 ? -9.454 -0.560 -80.570 1.00 40.97 768 PRO A O 1
ATOM 5613 N N . VAL A 1 769 ? -9.851 -1.880 -78.776 1.00 30.30 769 VAL A N 1
ATOM 5614 C CA . VAL A 1 769 ? -10.782 -2.978 -79.191 1.00 30.30 769 VAL A CA 1
ATOM 5615 C C . VAL A 1 769 ? -10.377 -4.348 -78.589 1.00 30.30 769 VAL A C 1
ATOM 5617 O O . VAL A 1 769 ? -9.230 -4.775 -78.638 1.00 30.30 769 VAL A O 1
ATOM 5620 N N . SER A 1 770 ? -11.399 -5.064 -78.100 1.00 45.91 770 SER A N 1
ATOM 5621 C CA . SER A 1 770 ? -11.448 -6.404 -77.480 1.00 45.91 770 SER A CA 1
ATOM 5622 C C . SER A 1 770 ? -10.798 -7.572 -78.246 1.00 45.91 770 SER A C 1
ATOM 5624 O O . SER A 1 770 ? -11.052 -7.693 -79.445 1.00 45.91 770 SER A O 1
ATOM 5626 N N . CYS A 1 771 ? -10.162 -8.533 -77.547 1.00 25.06 771 CYS A N 1
ATOM 5627 C CA . CYS A 1 771 ? -9.966 -9.927 -78.008 1.00 25.06 771 CYS A CA 1
ATOM 5628 C C . CYS A 1 771 ? -9.745 -10.946 -76.862 1.00 25.06 771 CYS A C 1
ATOM 5630 O O . CYS A 1 771 ? -9.385 -10.578 -75.752 1.00 25.06 771 CYS A O 1
ATOM 5632 N N . GLY A 1 772 ? -10.027 -12.227 -77.155 1.00 36.41 772 GLY A N 1
ATOM 5633 C CA . GLY A 1 772 ? -10.357 -13.293 -76.197 1.00 36.41 772 GLY A CA 1
ATOM 5634 C C . GLY A 1 772 ? -9.288 -14.370 -75.861 1.00 36.41 772 GLY A C 1
ATOM 5635 O O . GLY A 1 772 ? -8.093 -14.116 -75.958 1.00 36.41 772 GLY A O 1
ATOM 5636 N N . PRO A 1 773 ? -9.721 -15.582 -75.439 1.00 28.34 773 PRO A N 1
ATOM 5637 C CA . PRO A 1 773 ? -9.194 -16.312 -74.267 1.00 28.34 773 PRO A CA 1
ATOM 5638 C C . PRO A 1 773 ? -8.061 -17.331 -74.514 1.00 28.34 773 PRO A C 1
ATOM 5640 O O . PRO A 1 773 ? -8.063 -18.416 -73.941 1.00 28.34 773 PRO A O 1
ATOM 5643 N N . SER A 1 774 ? -7.067 -17.027 -75.338 1.00 35.44 774 SER A N 1
ATOM 5644 C CA . SER A 1 774 ? -5.852 -17.855 -75.370 1.00 35.44 774 SER A CA 1
ATOM 5645 C C . SER A 1 774 ? -4.665 -16.978 -75.708 1.00 35.44 774 SER A C 1
ATOM 5647 O O . SER A 1 774 ? -4.713 -16.393 -76.783 1.00 35.44 774 SER A O 1
ATOM 5649 N N . HIS A 1 775 ? -3.678 -16.867 -74.803 1.00 32.50 775 HIS A N 1
ATOM 5650 C CA . HIS A 1 775 ? -2.219 -16.755 -75.028 1.00 32.50 775 HIS A CA 1
ATOM 5651 C C . HIS A 1 775 ? -1.523 -16.192 -73.760 1.00 32.50 775 HIS A C 1
ATOM 5653 O O . HIS A 1 775 ? -1.492 -14.980 -73.546 1.00 32.50 775 HIS A O 1
ATOM 5659 N N . GLU A 1 776 ? -0.947 -17.083 -72.944 1.00 31.05 776 GLU A N 1
ATOM 5660 C CA . GLU A 1 776 ? -0.092 -16.792 -71.779 1.00 31.05 776 GLU A CA 1
ATOM 5661 C C . GLU A 1 776 ? 1.380 -17.050 -72.137 1.00 31.05 776 GLU A C 1
ATOM 5663 O O . GLU A 1 776 ? 1.712 -18.166 -72.535 1.00 31.05 776 GLU A O 1
ATOM 5668 N N . GLN A 1 777 ? 2.232 -16.018 -72.041 1.00 30.19 777 GLN A N 1
ATOM 5669 C CA . GLN A 1 777 ? 3.696 -16.070 -71.842 1.00 30.19 777 GLN A CA 1
ATOM 5670 C C . GLN A 1 777 ? 4.234 -14.623 -71.774 1.00 30.19 777 GLN A C 1
ATOM 5672 O O . GLN A 1 777 ? 4.073 -13.864 -72.732 1.00 30.19 777 GLN A O 1
ATOM 5677 N N . PHE A 1 778 ? 4.828 -14.226 -70.640 1.00 32.94 778 PHE A N 1
ATOM 5678 C CA . PHE A 1 778 ? 5.289 -12.857 -70.347 1.00 32.94 778 PHE A CA 1
ATOM 5679 C C . PHE A 1 778 ? 6.824 -12.742 -70.374 1.00 32.94 778 PHE A C 1
ATOM 5681 O O . PHE A 1 778 ? 7.535 -13.624 -69.906 1.00 32.94 778 PHE A O 1
ATOM 5688 N N . LEU A 1 779 ? 7.313 -11.636 -70.942 1.00 25.72 779 LEU A N 1
ATOM 5689 C CA . LEU A 1 779 ? 8.719 -11.240 -71.067 1.00 25.72 779 LEU A CA 1
ATOM 5690 C C . LEU A 1 779 ? 8.832 -9.812 -70.507 1.00 25.72 779 LEU A C 1
ATOM 5692 O O . LEU A 1 779 ? 8.232 -8.895 -71.065 1.00 25.72 779 LEU A O 1
ATOM 5696 N N . MET A 1 780 ? 9.568 -9.626 -69.409 1.00 30.33 780 MET A N 1
ATOM 5697 C CA . MET A 1 780 ? 9.847 -8.315 -68.805 1.00 30.33 780 MET A CA 1
ATOM 5698 C C . MET A 1 780 ? 11.154 -7.715 -69.348 1.00 30.33 780 MET A C 1
ATOM 5700 O O . MET A 1 780 ? 12.182 -8.373 -69.274 1.00 30.33 780 MET A O 1
ATOM 5704 N N . TYR A 1 781 ? 11.098 -6.488 -69.891 1.00 27.56 781 TYR A N 1
ATOM 5705 C CA . TYR A 1 781 ? 12.124 -5.410 -69.949 1.00 27.56 781 TYR A CA 1
ATOM 5706 C C . TYR A 1 781 ? 11.627 -4.305 -70.922 1.00 27.56 781 TYR A C 1
ATOM 5708 O O . TYR A 1 781 ? 10.881 -4.631 -71.843 1.00 27.56 781 TYR A O 1
ATOM 5716 N N . PRO A 1 782 ? 12.128 -3.048 -70.916 1.00 31.86 782 PRO A N 1
ATOM 5717 C CA . PRO A 1 782 ? 12.459 -2.109 -69.843 1.00 31.86 782 PRO A CA 1
ATOM 5718 C C . PRO A 1 782 ? 11.768 -0.742 -70.122 1.00 31.86 782 PRO A C 1
ATOM 5720 O O . PRO A 1 782 ? 12.311 0.080 -70.855 1.00 31.86 782 PRO A O 1
ATOM 5723 N N . PHE A 1 783 ? 10.575 -0.474 -69.586 1.00 30.56 783 PHE A N 1
ATOM 5724 C CA . PHE A 1 783 ? 9.953 0.870 -69.680 1.00 30.56 783 PHE A CA 1
ATOM 5725 C C . PHE A 1 783 ? 9.412 1.409 -68.349 1.00 30.56 783 PHE A C 1
ATOM 5727 O O . PHE A 1 783 ? 8.815 2.479 -68.308 1.00 30.56 783 PHE A O 1
ATOM 5734 N N . TRP A 1 784 ? 9.722 0.740 -67.239 1.00 32.47 784 TRP A N 1
ATOM 5735 C CA . TRP A 1 784 ? 9.973 1.448 -65.986 1.00 32.47 784 TRP A CA 1
ATOM 5736 C C . TRP A 1 784 ? 11.451 1.811 -65.968 1.00 32.47 784 TRP A C 1
ATOM 5738 O O . TRP A 1 784 ? 12.283 1.121 -65.382 1.00 32.47 784 TRP A O 1
ATOM 5748 N N . ASP A 1 785 ? 11.799 2.854 -66.718 1.00 33.59 785 ASP A N 1
ATOM 5749 C CA . ASP A 1 785 ? 13.094 3.486 -66.546 1.00 33.59 785 ASP A CA 1
ATOM 5750 C C . ASP A 1 785 ? 13.159 3.991 -65.102 1.00 33.59 785 ASP A C 1
ATOM 5752 O O . ASP A 1 785 ? 12.356 4.824 -64.692 1.00 33.59 785 ASP A O 1
ATOM 5756 N N . ALA A 1 786 ? 14.115 3.491 -64.321 1.00 34.53 786 ALA A N 1
ATOM 5757 C CA . ALA A 1 786 ? 14.417 4.042 -63.006 1.00 34.53 786 ALA A CA 1
ATOM 5758 C C . ALA A 1 786 ? 14.811 5.537 -63.087 1.00 34.53 786 ALA A C 1
ATOM 5760 O O . ALA A 1 786 ? 14.897 6.204 -62.062 1.00 34.53 786 ALA A O 1
ATOM 5761 N N . SER A 1 787 ? 15.042 6.104 -64.276 1.00 36.03 787 SER A N 1
ATOM 5762 C CA . SER A 1 787 ? 15.202 7.550 -64.449 1.00 36.03 787 SER A CA 1
ATOM 5763 C C . SER A 1 787 ? 13.903 8.347 -64.250 1.00 36.03 787 SER A C 1
ATOM 5765 O O . SER A 1 787 ? 13.979 9.481 -63.770 1.00 36.03 787 SER A O 1
ATOM 5767 N N . ASP A 1 788 ? 12.734 7.742 -64.489 1.00 40.41 788 ASP A N 1
ATOM 5768 C CA . ASP A 1 788 ? 11.427 8.319 -64.186 1.00 40.41 788 ASP A CA 1
ATOM 5769 C C . ASP A 1 788 ? 10.883 7.643 -62.926 1.00 40.41 788 ASP A C 1
ATOM 5771 O O . ASP A 1 788 ? 10.232 6.600 -62.950 1.00 40.41 788 ASP A O 1
ATOM 5775 N N . SER A 1 789 ? 11.196 8.256 -61.785 1.00 43.91 789 SER A N 1
ATOM 5776 C CA . SER A 1 789 ? 10.584 7.962 -60.492 1.00 43.91 789 SER A CA 1
ATOM 5777 C C . SER A 1 789 ? 9.112 7.613 -60.643 1.00 43.91 789 SER A C 1
ATOM 5779 O O . SER A 1 789 ? 8.394 8.368 -61.295 1.00 43.91 789 SER A O 1
ATOM 5781 N N . LEU A 1 790 ? 8.664 6.524 -60.010 1.00 49.00 790 LEU A N 1
ATOM 5782 C CA . LEU A 1 790 ? 7.252 6.190 -59.800 1.00 49.00 790 LEU A CA 1
ATOM 5783 C C . LEU A 1 790 ? 6.532 7.433 -59.249 1.00 49.00 790 LEU A C 1
ATOM 5785 O O . LEU A 1 790 ? 6.538 7.700 -58.047 1.00 49.00 790 LEU A O 1
ATOM 5789 N N . THR A 1 791 ? 6.013 8.257 -60.155 1.00 54.16 791 THR A N 1
ATOM 5790 C CA . THR A 1 791 ? 5.462 9.563 -59.827 1.00 54.16 791 THR A CA 1
ATOM 5791 C C . THR A 1 791 ? 3.966 9.416 -59.885 1.00 54.16 791 THR A C 1
ATOM 5793 O O . THR A 1 791 ? 3.392 9.338 -60.967 1.00 54.16 791 THR A O 1
ATOM 5796 N N . LEU A 1 792 ? 3.343 9.331 -58.716 1.00 56.06 792 LEU A N 1
ATOM 5797 C CA . LEU A 1 792 ? 1.896 9.232 -58.622 1.00 56.06 792 LEU A CA 1
ATOM 5798 C C . LEU A 1 792 ? 1.291 10.577 -59.012 1.00 56.06 792 LEU A C 1
ATOM 5800 O O . LEU A 1 792 ? 1.688 11.622 -58.482 1.00 56.06 792 LEU A O 1
ATOM 5804 N N . LEU A 1 793 ? 0.295 10.566 -59.893 1.00 66.81 793 LEU A N 1
ATOM 5805 C CA . LEU A 1 793 ? -0.472 11.767 -60.198 1.00 66.81 793 LEU A CA 1
ATOM 5806 C C . LEU A 1 793 ? -1.271 12.208 -58.959 1.00 66.81 793 LEU A C 1
ATOM 5808 O O . LEU A 1 793 ? -1.626 11.409 -58.094 1.00 66.81 793 LEU A O 1
ATOM 5812 N N . GLN A 1 794 ? -1.596 13.498 -58.856 1.00 67.25 794 GLN A N 1
ATOM 5813 C CA . GLN A 1 794 ? -2.271 14.068 -57.676 1.00 67.25 794 GLN A CA 1
ATOM 5814 C C . GLN A 1 794 ? -3.589 13.346 -57.304 1.00 67.25 794 GLN A C 1
ATOM 5816 O O . GLN A 1 794 ? -3.931 13.198 -56.126 1.00 67.25 794 GLN A O 1
ATOM 5821 N N . ASN A 1 795 ? -4.351 12.898 -58.304 1.00 67.19 795 ASN A N 1
ATOM 5822 C CA . ASN A 1 795 ? -5.574 12.110 -58.129 1.00 67.19 795 ASN A CA 1
ATOM 5823 C C . ASN A 1 795 ? -5.279 10.696 -57.603 1.00 67.19 795 ASN A C 1
ATOM 5825 O O . ASN A 1 795 ? -5.988 10.224 -56.718 1.00 67.19 795 ASN A O 1
ATOM 5829 N N . GLU A 1 796 ? -4.219 10.052 -58.082 1.00 63.31 796 GLU A N 1
ATOM 5830 C CA . GLU A 1 796 ? -3.780 8.721 -57.643 1.00 63.31 796 GLU A CA 1
ATOM 5831 C C . GLU A 1 796 ? -3.239 8.758 -56.213 1.00 63.31 796 GLU A C 1
ATOM 5833 O O . GLU A 1 796 ? -3.628 7.932 -55.390 1.00 63.31 796 GLU A O 1
ATOM 5838 N N . GLN A 1 797 ? -2.459 9.787 -55.865 1.00 65.00 797 GLN A N 1
ATOM 5839 C CA . GLN A 1 797 ? -2.043 10.052 -54.484 1.00 65.00 797 GLN A CA 1
ATOM 5840 C C . GLN A 1 797 ? -3.258 10.169 -53.552 1.00 65.00 797 GLN A C 1
ATOM 5842 O O . GLN A 1 797 ? -3.257 9.640 -52.443 1.00 65.00 797 GLN A O 1
ATOM 5847 N N . THR A 1 798 ? -4.325 10.834 -54.004 1.00 66.50 798 THR A N 1
ATOM 5848 C CA . THR A 1 798 ? -5.564 10.991 -53.225 1.00 66.50 798 THR A CA 1
ATOM 5849 C C . THR A 1 798 ? -6.300 9.657 -53.043 1.00 66.50 798 THR A C 1
ATOM 5851 O O . THR A 1 798 ? -6.822 9.391 -51.957 1.00 66.50 798 THR A O 1
ATOM 5854 N N . THR A 1 799 ? -6.329 8.808 -54.072 1.00 67.00 799 THR A N 1
ATOM 5855 C CA . THR A 1 799 ? -6.922 7.462 -54.012 1.00 67.00 799 THR A CA 1
ATOM 5856 C C . THR A 1 799 ? -6.129 6.547 -53.082 1.00 67.00 799 THR A C 1
ATOM 5858 O O . THR A 1 799 ? -6.720 6.001 -52.150 1.00 67.00 799 THR A O 1
ATOM 5861 N N . ALA A 1 800 ? -4.800 6.472 -53.232 1.00 63.62 800 ALA A N 1
ATOM 5862 C CA . ALA A 1 800 ? -3.932 5.721 -52.320 1.00 63.62 800 ALA A CA 1
ATOM 5863 C C . ALA A 1 800 ? -4.124 6.164 -50.866 1.00 63.62 800 ALA A C 1
ATOM 5865 O O . ALA A 1 800 ? -4.322 5.323 -49.992 1.00 63.62 800 ALA A O 1
ATOM 5866 N N . ARG A 1 801 ? -4.153 7.479 -50.598 1.00 66.94 801 ARG A N 1
ATOM 5867 C CA . ARG A 1 801 ? -4.396 8.015 -49.248 1.00 66.94 801 ARG A CA 1
ATOM 5868 C C . ARG A 1 801 ? -5.735 7.561 -48.676 1.00 66.94 801 ARG A C 1
ATOM 5870 O O . ARG A 1 801 ? -5.812 7.207 -47.502 1.00 66.94 801 ARG A O 1
ATOM 5877 N N . ARG A 1 802 ? -6.798 7.556 -49.482 1.00 69.38 802 ARG A N 1
ATOM 5878 C CA . ARG A 1 802 ? -8.132 7.135 -49.037 1.00 69.38 802 ARG A CA 1
ATOM 5879 C C . ARG A 1 802 ? -8.162 5.653 -48.665 1.00 69.38 802 ARG A C 1
ATOM 5881 O O . ARG A 1 802 ? -8.661 5.324 -47.592 1.00 69.38 802 ARG A O 1
ATOM 5888 N N . THR A 1 803 ? -7.612 4.787 -49.511 1.00 64.50 803 THR A N 1
ATOM 5889 C CA . THR A 1 803 ? -7.575 3.339 -49.262 1.00 64.50 803 THR A CA 1
ATOM 5890 C C . THR A 1 803 ? -6.665 3.008 -48.077 1.00 64.50 803 THR A C 1
ATOM 5892 O O . THR A 1 803 ? -7.065 2.282 -47.169 1.00 64.50 803 THR A O 1
ATOM 5895 N N . ALA A 1 804 ? -5.481 3.623 -48.007 1.00 67.69 804 ALA A N 1
ATOM 5896 C CA . ALA A 1 804 ? -4.548 3.464 -46.892 1.00 67.69 804 ALA A CA 1
ATOM 5897 C C . ALA A 1 804 ? -5.159 3.926 -45.554 1.00 67.69 804 ALA A C 1
ATOM 5899 O O . ALA A 1 804 ? -4.986 3.271 -44.532 1.00 67.69 804 ALA A O 1
ATOM 5900 N N . THR A 1 805 ? -5.955 5.002 -45.562 1.00 68.88 805 THR A N 1
ATOM 5901 C CA . THR A 1 805 ? -6.702 5.485 -44.384 1.00 68.88 805 THR A CA 1
ATOM 5902 C C . THR A 1 805 ? -7.688 4.441 -43.848 1.00 68.88 805 THR A C 1
ATOM 5904 O O . THR A 1 805 ? -7.910 4.366 -42.636 1.00 68.88 805 THR A O 1
ATOM 5907 N N . TRP A 1 806 ? -8.293 3.626 -44.717 1.00 68.69 806 TRP A N 1
ATOM 5908 C CA . TRP A 1 806 ? -9.185 2.540 -44.296 1.00 68.69 806 TRP A CA 1
ATOM 5909 C C . TRP A 1 806 ? -8.421 1.411 -43.608 1.00 68.69 806 TRP A C 1
ATOM 5911 O O . TRP A 1 806 ? -8.846 0.960 -42.544 1.00 68.69 806 TRP A O 1
ATOM 5921 N N . PHE A 1 807 ? -7.268 1.023 -44.161 1.00 66.69 807 PHE A N 1
ATOM 5922 C CA . PHE A 1 807 ? -6.376 0.043 -43.540 1.00 66.69 807 PHE A CA 1
ATOM 5923 C C . PHE A 1 807 ? -5.856 0.522 -42.178 1.00 66.69 807 PHE A C 1
ATOM 5925 O O . PHE A 1 807 ? -5.951 -0.209 -41.194 1.00 66.69 807 PHE A O 1
ATOM 5932 N N . GLU A 1 808 ? -5.394 1.770 -42.093 1.00 69.75 808 GLU A N 1
ATOM 5933 C CA . GLU A 1 808 ? -4.872 2.379 -40.863 1.00 69.75 808 GLU A CA 1
ATOM 5934 C C . GLU A 1 808 ? -5.928 2.455 -39.741 1.00 69.75 808 GLU A C 1
ATOM 5936 O O . GLU A 1 808 ? -5.601 2.333 -38.565 1.00 69.75 808 GLU A O 1
ATOM 5941 N N . THR A 1 809 ? -7.211 2.610 -40.090 1.00 62.25 809 THR A N 1
ATOM 5942 C CA . THR A 1 809 ? -8.328 2.680 -39.123 1.00 62.25 809 THR A CA 1
ATOM 5943 C C . THR A 1 809 ? -8.982 1.331 -38.828 1.00 62.25 809 THR A C 1
ATOM 5945 O O . THR A 1 809 ? -10.021 1.289 -38.171 1.00 62.25 809 THR A O 1
ATOM 5948 N N . GLY A 1 810 ? -8.422 0.223 -39.330 1.00 58.53 810 GLY A N 1
ATOM 5949 C CA . GLY A 1 810 ? -8.960 -1.122 -39.105 1.00 58.53 810 GLY A CA 1
ATOM 5950 C C . GLY A 1 810 ? -10.346 -1.362 -39.719 1.00 58.53 810 GLY A C 1
ATOM 5951 O O . GLY A 1 810 ? -10.985 -2.371 -39.422 1.00 58.53 810 GLY A O 1
ATOM 5952 N N . LYS A 1 811 ? -10.828 -0.466 -40.589 1.00 55.91 811 LYS A N 1
ATOM 5953 C CA . LYS A 1 811 ? -12.107 -0.611 -41.293 1.00 55.91 811 LYS A CA 1
ATOM 5954 C C . LYS A 1 811 ? -11.919 -1.578 -42.462 1.00 55.91 811 LYS A C 1
ATOM 5956 O O . LYS A 1 811 ? -11.702 -1.166 -43.595 1.00 55.91 811 LYS A O 1
ATOM 5961 N N . THR A 1 812 ? -11.989 -2.878 -42.181 1.00 44.66 812 THR A N 1
ATOM 5962 C CA . THR A 1 812 ? -11.830 -3.946 -43.188 1.00 44.66 812 THR A CA 1
ATOM 5963 C C . THR A 1 812 ? -13.105 -4.225 -43.991 1.00 44.66 812 THR A C 1
ATOM 5965 O O . THR A 1 812 ? -13.048 -4.856 -45.044 1.00 44.66 812 THR A O 1
ATOM 5968 N N . THR A 1 813 ? -14.263 -3.725 -43.546 1.00 39.28 813 THR A N 1
ATOM 5969 C CA . THR A 1 813 ? -15.523 -3.758 -44.306 1.00 39.28 813 THR A CA 1
ATOM 5970 C C . THR A 1 813 ? -15.812 -2.400 -44.949 1.00 39.28 813 THR A C 1
ATOM 5972 O O . THR A 1 813 ? -15.997 -1.422 -44.216 1.00 39.28 813 THR A O 1
ATOM 5975 N N . PRO A 1 814 ? -15.934 -2.312 -46.288 1.00 37.97 814 PRO A N 1
ATOM 5976 C CA . PRO A 1 814 ? -16.434 -1.109 -46.942 1.00 37.97 814 PRO A CA 1
ATOM 5977 C C . PRO A 1 814 ? -17.866 -0.799 -46.498 1.00 37.97 814 PRO A C 1
ATOM 5979 O O . PRO A 1 814 ? -18.649 -1.699 -46.177 1.00 37.97 814 PRO A O 1
ATOM 5982 N N . ALA A 1 815 ? -18.249 0.476 -46.562 1.00 31.81 815 ALA A N 1
ATOM 5983 C CA . ALA A 1 815 ? -19.652 0.866 -46.595 1.00 31.81 815 ALA A CA 1
ATOM 5984 C C . ALA A 1 815 ? -20.297 0.295 -47.876 1.00 31.81 815 ALA A C 1
ATOM 5986 O O . ALA A 1 815 ? -20.286 0.928 -48.926 1.00 31.81 815 ALA A O 1
ATOM 5987 N N . GLY A 1 816 ? -20.808 -0.937 -47.788 1.00 34.81 816 GLY A N 1
ATOM 5988 C CA . GLY A 1 816 ? -21.431 -1.677 -48.887 1.00 34.81 816 GLY A CA 1
ATOM 5989 C C . GLY A 1 816 ? -20.716 -2.996 -49.183 1.00 34.81 816 GLY A C 1
ATOM 5990 O O . GLY A 1 816 ? -19.704 -2.997 -49.863 1.00 34.81 816 GLY A O 1
ATOM 5991 N N . THR A 1 817 ? -21.270 -4.089 -48.644 1.00 30.47 817 THR A N 1
ATOM 5992 C CA . THR A 1 817 ? -21.176 -5.555 -48.903 1.00 30.47 817 THR A CA 1
ATOM 5993 C C . THR A 1 817 ? -20.229 -6.187 -49.960 1.00 30.47 817 THR A C 1
ATOM 5995 O O . THR A 1 817 ? -20.439 -7.342 -50.333 1.00 30.47 817 THR A O 1
ATOM 5998 N N . GLY A 1 818 ? -19.181 -5.533 -50.449 1.00 32.41 818 GLY A N 1
ATOM 5999 C CA . GLY A 1 818 ? -18.187 -6.100 -51.362 1.00 32.41 818 GLY A CA 1
ATOM 6000 C C . GLY A 1 818 ? -16.867 -6.368 -50.646 1.00 32.41 818 GLY A C 1
ATOM 6001 O O . GLY A 1 818 ? -16.337 -5.483 -49.984 1.00 32.41 818 GLY A O 1
ATOM 6002 N N . ARG A 1 819 ? -16.315 -7.579 -50.800 1.00 34.62 819 ARG A N 1
ATOM 6003 C CA . ARG A 1 819 ? -14.871 -7.804 -50.611 1.00 34.62 819 ARG A CA 1
ATOM 6004 C C . ARG A 1 819 ? -14.123 -6.838 -51.539 1.00 34.62 819 ARG A C 1
ATOM 6006 O O . ARG A 1 819 ? -14.603 -6.613 -52.650 1.00 34.62 819 ARG A O 1
ATOM 6013 N N . MET A 1 820 ? -12.992 -6.281 -51.094 1.00 37.84 820 MET A N 1
ATOM 6014 C CA . MET A 1 820 ? -12.240 -5.263 -51.848 1.00 37.84 820 MET A CA 1
ATOM 6015 C C . MET A 1 820 ? -11.881 -5.742 -53.272 1.00 37.84 820 MET A C 1
ATOM 6017 O O . MET A 1 820 ? -11.917 -4.947 -54.205 1.00 37.84 820 MET A O 1
ATOM 6021 N N . PHE A 1 821 ? -11.711 -7.059 -53.458 1.00 41.56 821 PHE A N 1
ATOM 6022 C CA . PHE A 1 821 ? -11.614 -7.725 -54.758 1.00 41.56 821 PHE A CA 1
ATOM 6023 C C . PHE A 1 821 ? -12.401 -9.048 -54.711 1.00 41.56 821 PHE A C 1
ATOM 6025 O O . PHE A 1 821 ? -12.270 -9.820 -53.761 1.00 41.56 821 PHE A O 1
ATOM 6032 N N . ARG A 1 822 ? -13.291 -9.305 -55.678 1.00 32.69 822 ARG A N 1
ATOM 6033 C CA . ARG A 1 822 ? -14.084 -10.550 -55.756 1.00 32.69 822 ARG A CA 1
ATOM 6034 C C . ARG A 1 822 ? -13.449 -11.513 -56.763 1.00 32.69 822 ARG A C 1
ATOM 6036 O O . ARG A 1 822 ? -12.897 -11.065 -57.758 1.00 32.69 822 ARG A O 1
ATOM 6043 N N . SER A 1 823 ? -13.602 -12.815 -56.501 1.00 33.28 823 SER A N 1
ATOM 6044 C CA . SER A 1 823 ? -13.260 -13.925 -57.408 1.00 33.28 823 SER A CA 1
ATOM 6045 C C . SER A 1 823 ? -13.771 -13.680 -58.844 1.00 33.28 823 SER A C 1
ATOM 6047 O O . SER A 1 823 ? -14.827 -13.049 -59.008 1.00 33.28 823 SER A O 1
ATOM 6049 N N . PRO A 1 824 ? -13.037 -14.159 -59.869 1.00 32.88 824 PRO A N 1
ATOM 6050 C CA . PRO A 1 824 ? -13.321 -13.899 -61.279 1.00 32.88 824 PRO A CA 1
ATOM 6051 C C . PRO A 1 824 ? -14.727 -14.394 -61.659 1.00 32.88 824 PRO A C 1
ATOM 6053 O O . PRO A 1 824 ? -14.954 -15.583 -61.859 1.00 32.88 824 PRO A O 1
ATOM 6056 N N . GLY A 1 825 ? -15.705 -13.479 -61.734 1.00 41.62 825 GLY A N 1
ATOM 6057 C CA . GLY A 1 825 ? -17.065 -13.813 -62.188 1.00 41.62 825 GLY A CA 1
ATOM 6058 C C . GLY A 1 825 ? -18.227 -12.897 -61.770 1.00 41.62 825 GLY A C 1
ATOM 6059 O O . GLY A 1 825 ? -19.358 -13.163 -62.173 1.00 41.62 825 GLY A O 1
ATOM 6060 N N . GLY A 1 826 ? -18.020 -11.830 -60.984 1.00 37.38 826 GLY A N 1
ATOM 6061 C CA . GLY A 1 826 ? -19.105 -10.940 -60.525 1.00 37.38 826 GLY A CA 1
ATOM 6062 C C . GLY A 1 826 ? -18.901 -9.466 -60.893 1.00 37.38 826 GLY A C 1
ATOM 6063 O O . GLY A 1 826 ? -17.953 -8.846 -60.430 1.00 37.38 826 GLY A O 1
ATOM 6064 N N . SER A 1 827 ? -19.820 -8.890 -61.672 1.00 37.66 827 SER A N 1
ATOM 6065 C CA . SER A 1 827 ? -19.709 -7.580 -62.343 1.00 37.66 827 SER A CA 1
ATOM 6066 C C . SER A 1 827 ? -19.932 -6.328 -61.468 1.00 37.66 827 SER A C 1
ATOM 6068 O O . SER A 1 827 ? -20.675 -5.430 -61.862 1.00 37.66 827 SER A O 1
ATOM 6070 N N . SER A 1 828 ? -19.324 -6.225 -60.287 1.00 35.12 828 SER A N 1
ATOM 6071 C CA . SER A 1 828 ? -19.253 -4.929 -59.588 1.00 35.12 828 SER A CA 1
ATOM 6072 C C . SER A 1 828 ? -18.108 -4.900 -58.577 1.00 35.12 828 SER A C 1
ATOM 6074 O O . SER A 1 828 ? -18.249 -5.397 -57.454 1.00 35.12 828 SER A O 1
ATOM 6076 N N . THR A 1 829 ? -16.988 -4.305 -58.975 1.00 37.47 829 THR A N 1
ATOM 6077 C CA . THR A 1 829 ? -15.803 -4.051 -58.147 1.00 37.47 829 THR A CA 1
ATOM 6078 C C . THR A 1 829 ? -15.737 -2.551 -57.850 1.00 37.47 829 THR A C 1
ATOM 6080 O O . THR A 1 829 ? -16.024 -1.737 -58.720 1.00 37.47 829 THR A O 1
ATOM 6083 N N . LEU A 1 830 ? -15.336 -2.148 -56.642 1.00 39.88 830 LEU A N 1
ATOM 6084 C CA . LEU A 1 830 ? -15.070 -0.729 -56.341 1.00 39.88 830 LEU A CA 1
ATOM 6085 C C . LEU A 1 830 ? -13.822 -0.198 -57.073 1.00 39.88 830 LEU A C 1
ATOM 6087 O O . LEU A 1 830 ? -13.674 1.011 -57.205 1.00 39.88 830 LEU A O 1
ATOM 6091 N N . CYS A 1 831 ? -12.972 -1.096 -57.585 1.00 38.25 831 CYS A N 1
ATOM 6092 C CA . CYS A 1 831 ? -11.759 -0.767 -58.336 1.00 38.25 831 CYS A CA 1
ATOM 6093 C C . CYS A 1 831 ? -11.885 -1.100 -59.845 1.00 38.25 831 CYS A C 1
ATOM 6095 O O . CYS A 1 831 ? -10.891 -1.085 -60.555 1.00 38.25 831 CYS A O 1
ATOM 6097 N N . SER A 1 832 ? -13.101 -1.357 -60.370 1.00 35.94 832 SER A N 1
ATOM 6098 C CA . SER A 1 832 ? -13.317 -1.657 -61.804 1.00 35.94 832 SER A CA 1
ATOM 6099 C C . SER A 1 832 ? -13.406 -0.434 -62.718 1.00 35.94 832 SER A C 1
ATOM 6101 O O . SER A 1 832 ? -13.537 -0.605 -63.924 1.00 35.94 832 SER A O 1
ATOM 6103 N N . SER A 1 833 ? -13.358 0.795 -62.198 1.00 32.75 833 SER A N 1
ATOM 6104 C CA . SER A 1 833 ? -13.422 1.991 -63.052 1.00 32.75 833 SER A CA 1
ATOM 6105 C C . SER A 1 833 ? -12.075 2.383 -63.671 1.00 32.75 833 SER A C 1
ATOM 6107 O O . SER A 1 833 ? -11.999 3.437 -64.291 1.00 32.75 833 SER A O 1
ATOM 6109 N N . ALA A 1 834 ? -11.015 1.588 -63.482 1.00 33.03 834 ALA A N 1
ATOM 6110 C CA . ALA A 1 834 ? -9.765 1.751 -64.227 1.00 33.03 834 ALA A CA 1
ATOM 6111 C C . ALA A 1 834 ? -9.751 0.945 -65.542 1.00 33.03 834 ALA A C 1
ATOM 6113 O O . ALA A 1 834 ? -9.086 1.369 -66.476 1.00 33.03 834 ALA A O 1
ATOM 6114 N N . ASP A 1 835 ? -10.561 -0.119 -65.654 1.00 29.69 835 ASP A N 1
ATOM 6115 C CA . ASP A 1 835 ? -10.579 -1.022 -66.823 1.00 29.69 835 ASP A CA 1
ATOM 6116 C C . ASP A 1 835 ? -11.976 -1.177 -67.461 1.00 29.69 835 ASP A C 1
ATOM 6118 O O . ASP A 1 835 ? -12.291 -2.188 -68.090 1.00 29.69 835 ASP A O 1
ATOM 6122 N N . GLY A 1 836 ? -12.861 -0.192 -67.298 1.00 31.56 836 GLY A N 1
ATOM 6123 C CA . GLY A 1 836 ? -14.218 -0.295 -67.835 1.00 31.56 836 GLY A CA 1
ATOM 6124 C C . GLY A 1 836 ? -14.969 1.024 -67.914 1.00 31.56 836 GLY A C 1
ATOM 6125 O O . GLY A 1 836 ? -15.817 1.279 -67.066 1.00 31.56 836 GLY A O 1
ATOM 6126 N N . GLU A 1 837 ? -14.631 1.835 -68.917 1.00 26.28 837 GLU A N 1
ATOM 6127 C CA . GLU A 1 837 ? -15.534 2.547 -69.848 1.00 26.28 837 GLU A CA 1
ATOM 6128 C C . GLU A 1 837 ? -14.696 3.499 -70.731 1.00 26.28 837 GLU A C 1
ATOM 6130 O O . GLU A 1 837 ? -14.661 4.707 -70.509 1.00 26.28 837 GLU A O 1
ATOM 6135 N N . ASP A 1 838 ? -13.937 2.927 -71.674 1.00 28.14 838 ASP A N 1
ATOM 6136 C CA . ASP A 1 838 ? -14.092 3.107 -73.134 1.00 28.14 838 ASP A CA 1
ATOM 6137 C C . ASP A 1 838 ? -13.244 2.058 -73.882 1.00 28.14 838 ASP A C 1
ATOM 6139 O O . ASP A 1 838 ? -12.054 1.899 -73.530 1.00 28.14 838 ASP A O 1
#

Radius of gyration: 43.3 Å; Cα contacts (8 Å, |Δi|>4): 2175; chains: 1; bounding box: 126×52×156 Å